Protein AF-A0A1Y1Q695-F1 (afdb_monomer)

Nearest PDB structures (foldseek):
  3ze2-assembly2_D  TM=5.472E-01  e=9.904E-05  Homo sapiens
  1tye-assembly2_D  TM=5.166E-01  e=9.904E-05  Homo sapiens
  4bzi-assembly1_E  TM=2.383E-01  e=1.106E-01  Saccharomyces cerevisiae
  8cvy-assembly1_B  TM=3.061E-01  e=4.687E+00  Homo sapiens
  8cvz-assembly1_A  TM=2.269E-01  e=9.307E+00  Homo sapiens

Solvent-accessible surface area (backbone atoms only — not comparable to full-atom values): 43439 Å² total; per-residue (Å²): 133,89,84,82,91,77,86,86,79,83,79,82,80,77,80,77,78,80,77,76,52,42,35,68,56,45,23,14,31,55,61,53,87,72,57,44,37,94,90,38,79,43,35,44,60,60,85,64,55,30,30,30,62,28,55,62,41,58,30,14,80,44,84,81,58,91,60,61,80,48,64,41,56,48,59,45,65,30,32,59,47,32,54,60,97,62,22,33,33,28,22,50,81,92,54,92,60,74,75,27,18,34,53,23,54,47,27,29,60,52,42,48,43,39,68,50,74,82,35,63,30,28,29,33,40,38,56,67,89,88,60,60,61,84,67,66,57,60,24,8,32,24,73,81,44,85,52,45,51,98,90,47,74,55,41,69,54,65,41,66,43,74,28,28,32,36,32,40,23,79,90,67,42,22,36,30,32,20,79,51,69,66,55,65,58,97,59,93,66,59,70,54,28,23,37,53,54,86,43,39,44,71,37,74,53,51,39,25,38,44,53,42,64,89,48,98,85,48,44,85,69,55,66,49,61,27,15,79,39,72,67,40,52,77,65,67,49,96,52,50,41,33,58,34,18,53,65,59,34,61,45,84,69,69,39,38,39,61,49,78,56,92,69,23,39,32,28,40,41,49,45,75,54,26,75,92,43,72,78,63,64,47,67,69,52,42,52,38,57,22,27,38,36,44,34,38,41,33,44,36,36,56,92,30,47,65,43,60,53,23,52,53,49,17,55,49,44,41,62,60,53,43,51,69,36,80,52,22,63,74,34,26,46,40,42,27,37,39,27,21,29,37,59,72,44,21,74,76,68,30,70,92,50,11,54,84,10,38,36,60,69,40,57,43,66,79,88,68,79,72,84,43,71,67,50,26,58,54,27,46,55,53,37,57,64,54,57,73,70,67,67,54,46,79,66,98,80,68,76,49,47,27,34,47,58,60,35,59,54,56,46,53,75,38,56,52,45,59,44,70,32,38,36,41,37,40,38,38,36,54,43,9,39,80,61,88,66,78,58,65,71,52,43,54,46,49,54,70,61,32,78,37,63,48,66,33,36,36,33,45,74,86,65,59,91,80,48,95,59,48,62,55,44,52,49,20,34,53,36,26,58,55,43,47,50,52,50,45,62,63,63,46,70,67,54,57,97,91,43,73,50,68,64,76,80,34,49,46,79,44,51,47,88,52,39,22,61,53,51,36,54,53,51,51,53,69,37,49,28,51,60,50,50,53,48,47,47,46,43,73,34,14,43,19,50,55,60,54,49,54,52,47,56,72,75,58,78,51,51,70,69,55,53,53,43,48,50,53,54,42,32,72,73,48,49,66,37,26,81,36,52,44,72,55,51,33,48,61,32,32,30,70,70,42,83,86,52,41,38,54,25,34,59,40,47,51,73,59,53,53,50,49,40,53,50,33,48,60,53,41,65,43,79,69,75,55,63,67,59,29,37,52,55,43,53,53,52,53,53,56,46,53,41,66,72,70,40,82,72,80,74,88,77,52,95,82,49,58,60,53,63,53,54,48,48,65,68,30,50,82,61,48,82,47,29,98,82,22,76,70,70,75,49,46,64,58,48,52,72,70,48,43,60,63,45,49,52,53,49,41,51,38,44,40,46,36,32,53,50,49,52,42,45,71,75,39,30,37,45,60,85,64,68,42,79,38,80,71,88,72,88,55,86,83,54,47,78,70,46,72,67,51,49,43,66,47,66,60,68,41,60,69,66,93,84,70,82,95,66,83,59,43,76,48,60,46,47,98,50,81,65,17,26,41,59,33,78,51,97,95,40,43,39,28,61,39,51,36,86,61,38,76

Radius of gyration: 32.79 Å; Cα contacts (8 Å, |Δi|>4): 1480; chains: 1; bounding box: 77×99×118 Å

Secondary structure (DSSP, 8-state):
---------------------PPBTTTBSTT----EETTEEEEE---S-EEE-STTEEEBSSSS-SS-SEEE-TT-EEEEEEE-SSEEEEE-TT-SS--EEEEGGGEE--SS--EETTEE-EEEEPPPTT--TT--PBPBSBTTBS---TTSPPPBPPTT--EEEEEEETTTTEEEEES-S--SS--S--EEEEEEGGGEEE--S-EEEEE----TT-TTT-EEEEBSSHHHHHTT-S-EEEE-SGGGGG-SS-EEEEEEETTEEEEEE-STTBTT----SHHHHHHTTSEEEEEEEEE-BGGGHHHHHHHHHHHHHIIIIIHHSGGGTT-EEEEEEEEE--TTHHHHH-TTT-BTTEEEEEPPPSS--S--HHHHHHHHHHHHHHHTT---B--TT--S-B-HHHHHHHHHHHH-SSTTSEEEEEEEES--BSSSS--HHHHHHHHHH-SSEEEEEEEPPP-GGG-S-HHHHHHHHHHHHHHHHHHHHHHS-SEETTEE--GGGSEEE--TTTHHHHHHHHHHHHH-HHHHHHHHHHHHTT--HHHHHHHHHHHT-S-HHHHHHHHHHHHHHHGGGGTS------EEEEEE--TTTEEEEEEEEHHHHHHHHHHHHHHHGGGSS-HHHHHHHHHHHHHHHHHHHH-SSP----TT-TTHHHHHHHHTTTTSS--TT-TTTTS-HHHHHH--HHHHHHHHHHHHHHHHHHHHHHH-TTBPP-EEEE---S--TT--HHHHT--EEEEPSS---TTS--------BSSSSTT--SEEEETTEEEEEEEGGG--

Sequence (792 aa):
MLNLLKIGSSLLFVVFSTIAYAEPGAGSCADFKLPTLATDKTVIDRTEPVRILRQGVPLYPDATSTTSVKSLDFDTVLLLTKKSDLRFEVKEMGAKIALGWIDKHELLCSFRPLFEKGLARKAFIKIPIGAESNFNIKTSHSPDRDECSPRRPCDELSRFTTYFIFAEDRETHRYLLSQGYNLTTGTKLPLVGWIKGENMIPWNTNLGIRPKNDSKEEADTEIITGYHTLKDAKLNAEGIKLLSGNIWYSYELHVPLLDRVENYYHVAAPGIGMEGFKRSDTTQTFNEMRQVDVFFLLDGTASMDPYVTAAKEASKGIAEELQRQREFQQTTFRFGFLVYRDTFADNLLGKKICNDGICERQPLDRTTCQSDTSITDNSFAKFEKAIKKVTATAEKNDDYPEQLFAGLEAVIPEMSACPNNNKLVFVIGDHGDAGETISQSVIDRFKRTFPKLAIFFIQTPSNVLNIRNSESYREAYNKFQTQANAVIDGILPKEYNGVPIPRNKYFWSLTADNLPQSVVDIVKSYSNAAVSTELEQTLANGEAVKEAIKKYMADGDMPVLYWQWVEKTACEKLGEQCNKPLNHRVMDFYIPEDPKKIQEEMMMIEQHIDRWIKLLAKISQTRGGSATKKRENFVELLIEEIQNVLGDPPISLTVDDKTALQTILEQHKSVLPMREQSPLLQYSLADIWTMEGCELDRLLEWVTAIRNVLEKVVGSPELKVSFELKDYTDECPGMTDKGKRIKKMVSYPEGRDKGEKSGPSQVESLGKDSNYRYGHVFRNVTLYWLPVEFLP

pLDDT: mean 80.86, std 14.57, range [27.67, 97.88]

Foldseek 3Di:
DDDDDDDDDDDPPPPPPPDFFWDPPLQFQLPDDFDADPVDNFFGPDDFKKWFQAAFFFFAAAPPDPDGPGTDGGGQIWDFTGDDNFWTFIDHVPDPDTPGIGGRRRIGPDQAFGADLLFFKKKFFFDDDPDDLQDWFWAHRHLVDPHHDPVDHTATDQGPQIWTFNTAGPVSQKTWTWSDRGRRDPDPTTTNHIDHPVRIQIQNFLKAKAWDAPDPPCQFPDWFFWFQDPVCVVVVHHGWTFTGHLVQLLDLDHWGFRDDDDQWTWTKDKCPRTPPDDQQVLVVLLLLLLEEEEEEEEAQAPVCQLVLVLVLLLLVCQLPVQCVDPQNVQHAYAYWYWYFWAPVVCVVVHVVQDDRRTGQIDFTDQPDPHGDNVNSVVRSVSHNVRSVPRHHDYDPPDLQAIVQLVSLLVNLVSHLHNLSHQYEYEYEEQFHHPDQERDLVSLVSCCVSHVRYAAAYEHEDDPLVVDDDSVSNVVRRVSSVVHQLRSNPSHDDQADPPHGQDSVLRYYYDYSVCSSVSSSVLCVQSNRVQLSVVLSVSLSSFAALVVSLVVVVVVVSHGRSSSVSSLVSCCVRVPPSNPGGGSIGIGITITRNDPVTMFMWGKDFPVVLVLLLVLLVQLLVLPDDDLQSNLVSNVVSVQVSLCVQSDPDRDPDDLPCQCSVVVSCVSNVSPALAAPLHLSNVDTNVCSNVAASVLSVLNSQLSVVLSVLSCCCVVPFQFDWDWDWAFDPDDDPPHDPSSRPRTHTGTDQADDDDDDDDDPRDGHTSDDDPSSGQWDQHPNIIMGIGRSVSGD

Structure (mmCIF, N/CA/C/O backbone):
data_AF-A0A1Y1Q695-F1
#
_entry.id   AF-A0A1Y1Q695-F1
#
loop_
_atom_site.group_PDB
_atom_site.id
_atom_site.type_symbol
_atom_site.label_atom_id
_atom_site.label_alt_id
_atom_site.label_comp_id
_atom_site.label_asym_id
_atom_site.label_entity_id
_atom_site.label_seq_id
_atom_site.pdbx_PDB_ins_code
_atom_site.Cartn_x
_atom_site.Cartn_y
_atom_site.Cartn_z
_atom_site.occupancy
_atom_site.B_iso_or_equiv
_atom_site.auth_seq_id
_atom_site.auth_comp_id
_atom_site.auth_asym_id
_atom_site.auth_atom_id
_atom_site.pdbx_PDB_model_num
ATOM 1 N N . MET A 1 1 ? 5.268 -55.753 67.662 1.00 34.16 1 MET A N 1
ATOM 2 C CA . MET A 1 1 ? 4.769 -56.958 66.969 1.00 34.16 1 MET A CA 1
ATOM 3 C C . MET A 1 1 ? 3.361 -56.660 66.484 1.00 34.16 1 MET A C 1
ATOM 5 O O . MET A 1 1 ? 2.565 -56.252 67.313 1.00 34.16 1 MET A O 1
ATOM 9 N N . LEU A 1 2 ? 3.167 -56.759 65.160 1.00 34.56 2 LEU A N 1
ATOM 10 C CA . LEU A 1 2 ? 1.980 -57.155 64.372 1.00 34.56 2 LEU A CA 1
ATOM 11 C C . LEU A 1 2 ? 0.584 -57.057 65.040 1.00 34.56 2 LEU A C 1
ATOM 13 O O . LEU A 1 2 ? 0.412 -57.522 66.154 1.00 34.56 2 LEU A O 1
ATOM 17 N N . ASN A 1 3 ? -0.509 -56.621 64.409 1.00 33.59 3 ASN A N 1
ATOM 18 C CA . ASN A 1 3 ? -0.849 -56.353 63.006 1.00 33.59 3 ASN A CA 1
ATOM 19 C C . ASN A 1 3 ? -2.157 -55.531 62.995 1.00 33.59 3 ASN A C 1
ATOM 21 O O . ASN A 1 3 ? -3.064 -55.829 63.769 1.00 33.59 3 ASN A O 1
ATOM 25 N N . LEU A 1 4 ? -2.283 -54.556 62.091 1.00 34.84 4 LEU A N 1
ATOM 26 C CA . LEU A 1 4 ? -3.503 -53.769 61.866 1.00 34.84 4 LEU A CA 1
ATOM 27 C C . LEU A 1 4 ? -4.003 -54.018 60.436 1.00 34.84 4 LEU A C 1
ATOM 29 O O . LEU A 1 4 ? -3.275 -53.802 59.467 1.00 34.84 4 LEU A O 1
ATOM 33 N N . LEU A 1 5 ? -5.241 -54.504 60.330 1.00 36.12 5 LEU A N 1
ATOM 34 C CA . LEU A 1 5 ? -5.968 -54.770 59.088 1.00 36.12 5 LEU A CA 1
ATOM 35 C C . LEU A 1 5 ? -6.280 -53.443 58.365 1.00 36.12 5 LEU A C 1
ATOM 37 O O . LEU A 1 5 ? -6.948 -52.578 58.928 1.00 36.12 5 LEU A O 1
ATOM 41 N N . LYS A 1 6 ? -5.839 -53.294 57.109 1.00 35.16 6 LYS A N 1
ATOM 42 C CA . LYS A 1 6 ? -6.296 -52.251 56.174 1.00 35.16 6 LYS A CA 1
ATOM 43 C C . LYS A 1 6 ? -7.161 -52.902 55.097 1.00 35.16 6 LYS A C 1
ATOM 45 O O . LYS A 1 6 ? -6.674 -53.736 54.340 1.00 35.16 6 LYS A O 1
ATOM 50 N N . ILE A 1 7 ? -8.422 -52.490 55.022 1.00 38.31 7 ILE A N 1
ATOM 51 C CA . ILE A 1 7 ? -9.314 -52.755 53.890 1.00 38.31 7 ILE A CA 1
ATOM 52 C C . ILE A 1 7 ? -9.105 -51.613 52.892 1.00 38.31 7 ILE A C 1
ATOM 54 O O . ILE A 1 7 ? -9.282 -50.443 53.231 1.00 38.31 7 ILE A O 1
ATOM 58 N N . GLY A 1 8 ? -8.647 -51.958 51.689 1.00 31.81 8 GLY A N 1
ATOM 59 C CA . GLY A 1 8 ? -8.397 -51.020 50.601 1.00 31.81 8 GLY A CA 1
ATOM 60 C C . GLY A 1 8 ? -9.681 -50.665 49.858 1.00 31.81 8 GLY A C 1
ATOM 61 O O . GLY A 1 8 ? -10.365 -51.546 49.345 1.00 31.81 8 GLY A O 1
ATOM 62 N N . SER A 1 9 ? -9.965 -49.368 49.769 1.00 34.81 9 SER A N 1
ATOM 63 C CA . SER A 1 9 ? -10.886 -48.797 48.789 1.00 34.81 9 SER A CA 1
ATOM 64 C C . SER A 1 9 ? -10.031 -48.218 47.660 1.00 34.81 9 SER A C 1
ATOM 66 O O . SER A 1 9 ? -9.270 -47.277 47.883 1.00 34.81 9 SER A O 1
ATOM 68 N N . SER A 1 10 ? -10.076 -48.839 46.480 1.00 32.56 10 SER A N 1
ATOM 69 C CA . SER A 1 10 ? -9.397 -48.334 45.283 1.00 32.56 10 SER A CA 1
ATOM 70 C C . SER A 1 10 ? -10.263 -47.251 44.648 1.00 32.56 10 SER A C 1
ATOM 72 O O . SER A 1 10 ? -11.307 -47.545 44.071 1.00 32.56 10 SER A O 1
ATOM 74 N N . LEU A 1 11 ? -9.825 -45.999 44.774 1.00 34.66 11 LEU A N 1
ATOM 75 C CA . LEU A 1 11 ? -10.371 -44.865 44.040 1.00 34.66 11 LEU A CA 1
ATOM 76 C C . LEU A 1 11 ? -9.857 -44.943 42.594 1.00 34.66 11 LEU A C 1
ATOM 78 O O . LEU A 1 11 ? -8.667 -44.766 42.336 1.00 34.66 11 LEU A O 1
ATOM 82 N N . LEU A 1 12 ? -10.755 -45.236 41.657 1.00 31.44 12 LEU A N 1
ATOM 83 C CA . LEU A 1 12 ? -10.501 -45.165 40.223 1.00 31.44 12 LEU A CA 1
ATOM 84 C C . LEU A 1 12 ? -10.448 -43.675 39.827 1.00 31.44 12 LEU A C 1
ATOM 86 O O . LEU A 1 12 ? -11.483 -43.047 39.617 1.00 31.44 12 LEU A O 1
ATOM 90 N N . PHE A 1 13 ? -9.253 -43.084 39.778 1.00 31.14 13 PHE A N 1
ATOM 91 C CA . PHE A 1 13 ? -9.046 -41.764 39.177 1.00 31.14 13 PHE A CA 1
ATOM 92 C C . PHE A 1 13 ? -9.184 -41.899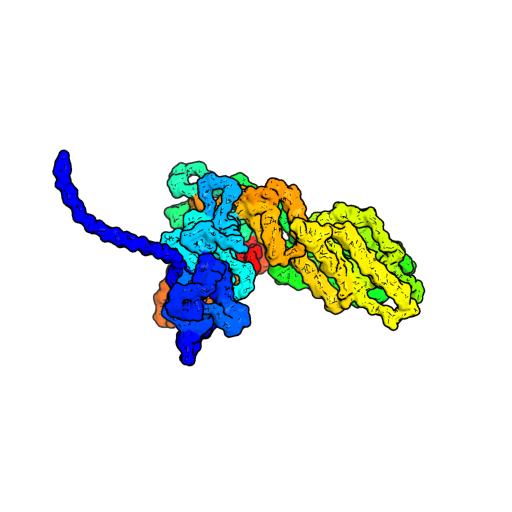 37.655 1.00 31.14 13 PHE A C 1
ATOM 94 O O . PHE A 1 13 ? -8.238 -42.260 36.957 1.00 31.14 13 PHE A O 1
ATOM 101 N N . VAL A 1 14 ? -10.384 -41.637 37.136 1.00 28.81 14 VAL A N 1
ATOM 102 C CA . VAL A 1 14 ? -10.583 -41.364 35.710 1.00 28.81 14 VAL A CA 1
ATOM 103 C C . VAL A 1 14 ? -9.997 -39.980 35.448 1.00 28.81 14 VAL A C 1
ATOM 105 O O . VAL A 1 14 ? -10.597 -38.964 35.792 1.00 28.81 14 VAL A O 1
ATOM 108 N N . VAL A 1 15 ? -8.789 -39.942 34.887 1.00 27.70 15 VAL A N 1
ATOM 109 C CA . VAL A 1 15 ? -8.213 -38.725 34.311 1.00 27.70 15 VAL A CA 1
ATOM 110 C C . VAL A 1 15 ? -9.020 -38.426 33.050 1.00 27.70 15 VAL A C 1
ATOM 112 O O . VAL A 1 15 ? -8.756 -38.987 31.990 1.00 27.70 15 VAL A O 1
ATOM 115 N N . PHE A 1 16 ? -10.053 -37.593 33.172 1.00 27.67 16 PHE A N 1
ATOM 116 C CA . PHE A 1 16 ? -10.630 -36.929 32.012 1.00 27.67 16 PHE A CA 1
ATOM 117 C C . PHE A 1 16 ? -9.570 -35.957 31.497 1.00 27.67 16 PHE A C 1
ATOM 119 O O . PHE A 1 16 ? -9.345 -34.904 32.088 1.00 27.67 16 PHE A O 1
ATOM 126 N N . SER A 1 17 ? -8.878 -36.332 30.426 1.00 29.44 17 SER A N 1
ATOM 127 C CA . SER A 1 17 ? -8.164 -35.380 29.586 1.00 29.44 17 SER A CA 1
ATOM 128 C C . SER A 1 17 ? -9.211 -34.423 29.020 1.00 29.44 17 SER A C 1
ATOM 130 O O . SER A 1 17 ? -9.945 -34.770 28.096 1.00 29.44 17 SER A O 1
ATOM 132 N N . THR A 1 18 ? -9.333 -33.243 29.622 1.00 34.78 18 THR A N 1
ATOM 133 C CA . THR A 1 18 ? -10.084 -32.125 29.054 1.00 34.78 18 THR A CA 1
ATOM 134 C C . THR A 1 18 ? -9.369 -31.730 27.768 1.00 34.78 18 THR A C 1
ATOM 136 O O . THR A 1 18 ? -8.258 -31.204 27.794 1.00 34.78 18 THR A O 1
ATOM 139 N N . ILE A 1 19 ? -9.945 -32.120 26.634 1.00 47.88 19 ILE A N 1
ATOM 140 C CA . ILE A 1 19 ? -9.468 -31.695 25.322 1.00 47.88 19 ILE A CA 1
ATOM 141 C C . ILE A 1 19 ? -9.888 -30.231 25.193 1.00 47.88 19 ILE A C 1
ATOM 143 O O . ILE A 1 19 ? -11.081 -29.948 25.251 1.00 47.88 19 ILE A O 1
ATOM 147 N N . ALA A 1 20 ? -8.918 -29.325 25.072 1.00 47.84 20 ALA A N 1
ATOM 148 C CA . ALA A 1 20 ? -9.187 -27.907 24.872 1.00 47.84 20 ALA A CA 1
ATOM 149 C C . ALA A 1 20 ? -9.757 -27.684 23.459 1.00 47.84 20 ALA A C 1
ATOM 151 O O . ALA A 1 20 ? -9.245 -28.245 22.482 1.00 47.84 20 ALA A O 1
ATOM 152 N N . TYR A 1 21 ? -10.821 -26.888 23.355 1.00 54.56 21 TYR A N 1
ATOM 153 C CA . TYR A 1 21 ? -11.501 -26.567 22.102 1.00 54.56 21 TYR A CA 1
ATOM 154 C C . TYR A 1 21 ? -11.744 -25.062 21.992 1.00 54.56 21 TYR A C 1
ATOM 156 O O . TYR A 1 21 ? -12.080 -24.392 22.971 1.00 54.56 21 TYR A O 1
ATOM 164 N N . ALA A 1 22 ? -11.719 -24.554 20.757 1.00 50.41 22 ALA A N 1
ATOM 165 C CA . ALA A 1 22 ? -12.261 -23.233 20.465 1.00 50.41 22 ALA A CA 1
ATOM 166 C C . ALA A 1 22 ? -13.726 -23.145 20.923 1.00 50.41 22 ALA A C 1
ATOM 168 O O . ALA A 1 22 ? -14.516 -24.069 20.677 1.00 50.41 22 ALA A O 1
ATOM 169 N N . GLU A 1 23 ? -14.091 -22.034 21.563 1.00 54.06 23 GLU A N 1
ATOM 170 C CA . GLU A 1 23 ? -15.421 -21.870 22.145 1.00 54.06 23 GLU A CA 1
ATOM 171 C C . GLU A 1 23 ? -16.519 -22.006 21.065 1.00 54.06 23 GLU A C 1
ATOM 173 O O . GLU A 1 23 ? -16.416 -21.424 19.974 1.00 54.06 23 GLU A O 1
ATOM 178 N N . PRO A 1 24 ? -17.589 -22.771 21.344 1.00 46.00 24 PRO A N 1
ATOM 179 C CA . PRO A 1 24 ? -18.740 -22.869 20.458 1.00 46.00 24 PRO A CA 1
ATOM 180 C C . PRO A 1 24 ? -19.342 -21.493 20.133 1.00 46.00 24 PRO A C 1
ATOM 182 O O . PRO A 1 24 ? -19.587 -20.676 21.013 1.00 46.00 24 PRO A O 1
ATOM 185 N N . GLY A 1 25 ? -19.521 -21.196 18.842 1.00 54.25 25 GLY A N 1
ATOM 186 C CA . GLY A 1 25 ? -20.087 -19.922 18.375 1.00 54.25 25 GLY A CA 1
ATOM 187 C C . GLY A 1 25 ? -19.091 -18.756 18.302 1.00 54.25 25 GLY A C 1
ATOM 188 O O . GLY A 1 25 ? -19.278 -17.863 17.474 1.00 54.25 25 GLY A O 1
ATOM 189 N N . ALA A 1 26 ? -17.986 -18.791 19.051 1.00 62.06 26 ALA A N 1
ATOM 190 C CA . ALA A 1 26 ? -16.891 -17.823 18.949 1.00 62.06 26 ALA A CA 1
ATOM 191 C C . ALA A 1 26 ? -15.853 -18.272 17.900 1.00 62.06 26 ALA A C 1
ATOM 193 O O . ALA A 1 26 ? -14.716 -18.632 18.203 1.00 62.06 26 ALA A O 1
ATOM 194 N N . GLY A 1 27 ? -16.265 -18.280 16.629 1.00 65.56 27 GLY A N 1
ATOM 195 C CA . GLY A 1 27 ? -15.415 -18.632 15.482 1.00 65.56 27 GLY A CA 1
ATOM 196 C C . GLY A 1 27 ? -15.463 -20.114 15.097 1.00 65.56 27 GLY A C 1
ATOM 197 O O . GLY A 1 27 ? -15.421 -20.440 13.904 1.00 65.56 27 GLY A O 1
ATOM 198 N N . SER A 1 28 ? -15.641 -21.000 16.081 1.00 84.19 28 SER A N 1
ATOM 199 C CA . SER A 1 28 ? -15.844 -22.438 15.879 1.00 84.19 28 SER A CA 1
ATOM 200 C C . SER A 1 28 ? -17.168 -22.761 15.178 1.00 84.19 28 SER A C 1
ATOM 202 O O . SER A 1 28 ? -18.184 -22.079 15.328 1.00 84.19 28 SER A O 1
ATOM 204 N N . CYS A 1 29 ? -17.163 -23.857 14.432 1.00 87.50 29 CYS A N 1
ATOM 205 C CA . CYS A 1 29 ? -18.300 -24.420 13.723 1.00 87.50 29 CYS A CA 1
ATOM 206 C C . CYS A 1 29 ? -19.349 -25.102 14.633 1.00 87.50 29 CYS A C 1
ATOM 208 O O . CYS A 1 29 ? -20.423 -25.448 14.139 1.00 87.50 29 CYS A O 1
ATOM 210 N N . ALA A 1 30 ? -19.073 -25.307 15.928 1.00 83.50 30 ALA A N 1
ATOM 211 C CA . ALA A 1 30 ? -19.938 -26.066 16.846 1.00 83.50 30 ALA A CA 1
ATOM 212 C C . ALA A 1 30 ? -21.380 -25.534 16.956 1.00 83.50 30 ALA A C 1
ATOM 214 O O . ALA A 1 30 ? -22.320 -26.302 16.750 1.00 83.50 30 ALA A O 1
ATOM 215 N N . ASP A 1 31 ? -21.544 -24.223 17.152 1.00 78.06 31 ASP A N 1
ATOM 216 C CA . ASP A 1 31 ? -22.859 -23.563 17.263 1.00 78.06 31 ASP A CA 1
ATOM 217 C C . ASP A 1 31 ? -23.218 -22.729 16.025 1.00 78.06 31 ASP A C 1
ATOM 219 O O . ASP A 1 31 ? -24.168 -21.939 16.019 1.00 78.06 31 ASP A O 1
ATOM 223 N N . PHE A 1 32 ? -22.455 -22.888 14.942 1.00 79.06 32 PHE A N 1
ATOM 224 C CA . PHE A 1 32 ? -22.644 -22.083 13.746 1.00 79.06 32 PHE A CA 1
ATOM 225 C C . PHE A 1 32 ? -23.888 -22.541 12.972 1.00 79.06 32 PHE A C 1
ATOM 227 O O . PHE A 1 32 ? -23.985 -23.681 12.504 1.00 79.06 32 PHE A O 1
ATOM 234 N N . LYS A 1 33 ? -24.856 -21.635 12.790 1.00 80.75 33 LYS A N 1
ATOM 235 C CA . LYS A 1 33 ? -26.065 -21.905 11.998 1.00 80.75 33 LYS A CA 1
ATOM 236 C C . LYS A 1 33 ? -25.739 -21.829 10.509 1.00 80.75 33 LYS A C 1
ATOM 238 O O . LYS A 1 33 ? -25.628 -20.747 9.944 1.00 80.75 33 LYS A O 1
ATOM 243 N N . LEU A 1 34 ? -25.599 -22.990 9.874 1.00 83.56 34 LEU A N 1
ATOM 244 C CA . LEU A 1 34 ? -25.350 -23.084 8.435 1.00 83.56 34 LEU A CA 1
ATOM 245 C C . LEU A 1 34 ? -26.659 -23.154 7.634 1.00 83.56 34 LEU A C 1
ATOM 247 O O . LEU A 1 34 ? -27.553 -23.916 8.029 1.00 83.56 34 LEU A O 1
ATOM 251 N N . PRO A 1 35 ? -26.756 -22.425 6.503 1.00 85.62 35 PRO A N 1
ATOM 252 C CA . PRO A 1 35 ? -27.844 -22.604 5.553 1.00 85.62 35 PRO A CA 1
ATOM 253 C C . PRO A 1 35 ? -27.812 -24.025 4.981 1.00 85.62 35 PRO A C 1
ATOM 255 O O . PRO A 1 35 ? -26.753 -24.627 4.787 1.00 85.62 35 PRO A O 1
ATOM 258 N N . THR A 1 36 ? -28.993 -24.582 4.749 1.00 89.75 36 THR A N 1
ATOM 259 C CA . THR A 1 36 ? -29.177 -25.937 4.221 1.00 89.75 36 THR A CA 1
ATOM 260 C C . THR A 1 36 ? -30.171 -25.909 3.084 1.00 89.75 36 THR A C 1
ATOM 262 O O . THR A 1 36 ? -31.073 -25.068 3.094 1.00 89.75 36 THR A O 1
ATOM 265 N N . LEU A 1 37 ? -30.069 -26.865 2.164 1.00 88.50 37 LEU A N 1
ATOM 266 C CA . LEU A 1 37 ? -31.030 -26.976 1.074 1.00 88.50 37 LEU A CA 1
ATOM 267 C C . LEU A 1 37 ? -32.449 -27.152 1.624 1.00 88.50 37 LEU A C 1
ATOM 269 O O . LEU A 1 37 ? -32.685 -27.909 2.568 1.00 88.50 37 LEU A O 1
ATOM 273 N N . ALA A 1 38 ? -33.418 -26.489 0.991 1.00 84.38 38 ALA A N 1
ATOM 274 C CA . ALA A 1 38 ? -34.827 -26.612 1.366 1.00 84.38 38 ALA A CA 1
ATOM 275 C C . ALA A 1 38 ? -35.334 -28.065 1.264 1.00 84.38 38 ALA A C 1
ATOM 277 O O . ALA A 1 38 ? -36.203 -28.477 2.031 1.00 84.38 38 ALA A O 1
ATOM 278 N N . THR A 1 39 ? -34.770 -28.839 0.333 1.00 88.00 39 THR A N 1
ATOM 279 C CA . THR A 1 39 ? -35.130 -30.237 0.061 1.00 88.00 39 THR A CA 1
ATOM 280 C C . THR A 1 39 ? -34.449 -31.240 0.987 1.00 88.00 39 THR A C 1
ATOM 282 O O . THR A 1 39 ? -34.969 -32.337 1.166 1.00 88.00 39 THR A O 1
ATOM 285 N N . ASP A 1 40 ? -33.300 -30.892 1.570 1.00 90.00 40 ASP A N 1
ATOM 286 C CA . ASP A 1 40 ? -32.546 -31.767 2.466 1.00 90.00 40 ASP A CA 1
ATOM 287 C C . ASP A 1 40 ? -31.790 -30.934 3.506 1.00 90.00 40 ASP A C 1
ATOM 289 O O . ASP A 1 40 ? -30.756 -30.324 3.228 1.00 90.00 40 ASP A O 1
ATOM 293 N N . LYS A 1 41 ? -32.296 -30.956 4.743 1.00 88.19 41 LYS A N 1
ATOM 294 C CA . LYS A 1 41 ? -31.705 -30.230 5.874 1.00 88.19 41 LYS A CA 1
ATOM 295 C C . LYS A 1 41 ? -30.345 -30.781 6.306 1.00 88.19 41 LYS A C 1
ATOM 297 O O . LYS A 1 41 ? -29.719 -30.176 7.172 1.00 88.19 41 LYS A O 1
ATOM 302 N N . THR A 1 42 ? -29.893 -31.913 5.774 1.00 89.25 42 THR A N 1
ATOM 303 C CA . THR A 1 42 ? -28.551 -32.449 6.034 1.00 89.25 42 THR A CA 1
ATOM 304 C C . THR A 1 42 ? -27.516 -31.887 5.069 1.00 89.25 42 THR A C 1
ATOM 306 O O . THR A 1 42 ? -26.342 -31.828 5.426 1.00 89.25 42 THR A O 1
ATOM 309 N N . VAL A 1 43 ? -27.932 -31.423 3.888 1.00 92.19 43 VAL A N 1
ATOM 310 C CA . VAL A 1 43 ? -27.038 -30.860 2.873 1.00 92.19 43 VAL A CA 1
ATOM 311 C C . VAL A 1 43 ? -26.867 -29.370 3.116 1.00 92.19 43 VAL A C 1
ATOM 313 O O . VAL A 1 43 ? -27.837 -28.622 3.245 1.00 92.19 43 VAL A O 1
ATOM 316 N N . ILE A 1 44 ? -25.612 -28.944 3.192 1.00 91.56 44 ILE A N 1
ATOM 317 C CA . ILE A 1 44 ? -25.246 -27.557 3.460 1.00 91.56 44 ILE A CA 1
ATOM 318 C C . ILE A 1 44 ? -25.279 -26.778 2.142 1.00 91.56 44 ILE A C 1
ATOM 320 O O . ILE A 1 44 ? -24.625 -27.163 1.176 1.00 91.56 44 ILE A O 1
ATOM 324 N N . ASP A 1 45 ? -26.041 -25.685 2.116 1.00 88.62 45 ASP A N 1
ATOM 325 C CA . ASP A 1 45 ? -26.176 -24.791 0.960 1.00 88.62 45 ASP A CA 1
ATOM 326 C C . ASP A 1 45 ? -25.251 -23.586 1.133 1.00 88.62 45 ASP A C 1
ATOM 328 O O . ASP A 1 45 ? -25.673 -22.466 1.422 1.00 88.62 45 ASP A O 1
ATOM 332 N N . ARG A 1 46 ? -23.948 -23.871 1.114 1.00 84.81 46 ARG A N 1
ATOM 333 C CA . ARG A 1 46 ? -22.898 -22.898 1.404 1.00 84.81 46 ARG A CA 1
ATOM 334 C C . ARG A 1 46 ? -21.652 -23.203 0.582 1.00 84.81 46 ARG A C 1
ATOM 336 O O . ARG A 1 46 ? -21.227 -24.355 0.521 1.00 84.81 46 ARG A O 1
ATOM 343 N N . THR A 1 47 ? -21.042 -22.175 -0.004 1.00 83.31 47 THR A N 1
ATOM 344 C CA . THR A 1 47 ? -19.817 -22.318 -0.810 1.00 83.31 47 THR A CA 1
ATOM 345 C C . THR A 1 47 ? -18.578 -21.710 -0.165 1.00 83.31 47 THR A C 1
ATOM 347 O O . THR A 1 47 ? -17.484 -21.893 -0.696 1.00 83.31 47 THR A O 1
ATOM 350 N N . GLU A 1 48 ? -18.706 -20.975 0.944 1.00 85.44 48 GLU A N 1
ATOM 351 C CA . GLU A 1 48 ? -17.534 -20.419 1.617 1.00 85.44 48 GLU A CA 1
ATOM 352 C C . GLU A 1 48 ? -16.689 -21.519 2.280 1.00 85.44 48 GLU A C 1
ATOM 354 O O . GLU A 1 48 ? -17.237 -22.467 2.857 1.00 85.44 48 GLU A O 1
ATOM 359 N N . PRO A 1 49 ? -15.353 -21.381 2.239 1.00 89.25 49 PRO A N 1
ATOM 360 C CA . PRO A 1 49 ? -14.457 -22.335 2.866 1.00 89.25 49 PRO A CA 1
ATOM 361 C C . PRO A 1 49 ? -14.484 -22.260 4.396 1.00 89.25 49 PRO A C 1
ATOM 363 O O . PRO A 1 49 ? -14.749 -21.214 4.992 1.00 89.25 49 PRO A O 1
ATOM 366 N N . VAL A 1 50 ? -14.125 -23.380 5.018 1.00 91.75 50 VAL A N 1
ATOM 367 C CA . VAL A 1 50 ? -13.792 -23.513 6.442 1.00 91.75 50 VAL A CA 1
ATOM 368 C C . VAL A 1 50 ? -12.326 -23.904 6.600 1.00 91.75 50 VAL A C 1
ATOM 370 O O . VAL A 1 50 ? -11.700 -24.387 5.652 1.00 91.75 50 VAL A O 1
ATOM 373 N N . ARG A 1 51 ? -11.769 -23.708 7.797 1.00 92.75 51 ARG A N 1
ATOM 374 C CA . ARG A 1 51 ? -10.358 -24.013 8.090 1.00 92.75 51 ARG A CA 1
ATOM 375 C C . ARG A 1 51 ? -10.213 -24.913 9.305 1.00 92.75 51 ARG A C 1
ATOM 377 O O . ARG A 1 51 ? -11.010 -24.826 10.232 1.00 92.75 51 ARG A O 1
ATOM 384 N N . ILE A 1 52 ? -9.188 -25.755 9.309 1.00 93.69 52 ILE A N 1
ATOM 385 C CA . ILE A 1 52 ? -8.850 -26.601 10.459 1.00 93.69 52 ILE A CA 1
ATOM 386 C C . ILE A 1 52 ? -8.220 -25.756 11.578 1.00 93.69 52 ILE A C 1
ATOM 388 O O . ILE A 1 52 ? -7.235 -25.055 11.345 1.00 93.69 52 ILE A O 1
ATOM 392 N N . LEU A 1 53 ? -8.775 -25.845 12.792 1.00 92.44 53 LEU A N 1
ATOM 393 C CA . LEU A 1 53 ? -8.388 -25.022 13.945 1.00 92.44 53 LEU A CA 1
ATOM 394 C C . LEU A 1 53 ? -7.130 -25.499 14.670 1.00 92.44 53 LEU A C 1
ATOM 396 O O . LEU A 1 53 ? -6.466 -24.676 15.296 1.00 92.44 53 LEU A O 1
ATOM 400 N N . ARG A 1 54 ? -6.786 -26.790 14.605 1.00 91.44 54 ARG A N 1
ATOM 401 C CA . ARG A 1 54 ? -5.607 -27.333 15.296 1.00 91.44 54 ARG A CA 1
ATOM 402 C C . ARG A 1 54 ? -4.814 -28.338 14.469 1.00 91.44 54 ARG A C 1
ATOM 404 O O . ARG A 1 54 ? -5.293 -28.872 13.475 1.00 91.44 54 ARG A O 1
ATOM 411 N N . GLN A 1 55 ? -3.592 -28.630 14.890 1.00 92.00 55 GLN A N 1
ATOM 412 C CA . GLN A 1 55 ? -2.757 -29.631 14.242 1.00 92.00 55 GLN A CA 1
ATOM 413 C C . GLN A 1 55 ? -3.257 -31.050 14.549 1.00 92.00 55 GLN A C 1
ATOM 415 O O . GLN A 1 55 ? -3.586 -31.384 15.687 1.00 92.00 55 GLN A O 1
ATOM 420 N N . GLY A 1 56 ? -3.250 -31.920 13.536 1.00 91.19 56 GLY A N 1
ATOM 421 C CA . GLY A 1 56 ? -3.531 -33.344 13.713 1.00 91.19 56 GLY A CA 1
ATOM 422 C C . GLY A 1 56 ? -5.008 -33.659 13.954 1.00 91.19 56 GLY A C 1
ATOM 423 O O . GLY A 1 56 ? -5.317 -34.598 14.688 1.00 91.19 56 GLY A O 1
ATOM 424 N N . VAL A 1 57 ? -5.920 -32.890 13.355 1.00 93.75 57 VAL A N 1
ATOM 425 C CA . VAL A 1 57 ? -7.367 -33.113 13.496 1.00 93.75 57 VAL A CA 1
ATOM 426 C C . VAL A 1 57 ? -7.768 -34.445 12.861 1.00 93.75 57 VAL A C 1
ATOM 428 O O . VAL A 1 57 ? -7.419 -34.680 11.702 1.00 93.75 57 VAL A O 1
ATOM 431 N N . PRO A 1 58 ? -8.484 -35.328 13.580 1.00 95.88 58 PRO A N 1
ATOM 432 C CA . PRO A 1 58 ? -8.905 -36.614 13.043 1.00 95.88 58 PRO A CA 1
ATOM 433 C C . PRO A 1 58 ? -9.961 -36.445 11.945 1.00 95.88 58 PRO A C 1
ATOM 435 O O . PRO A 1 58 ? -10.956 -35.742 12.108 1.00 95.88 58 PRO A O 1
ATOM 438 N N . LEU A 1 59 ? -9.750 -37.147 10.835 1.00 97.00 59 LEU A N 1
ATOM 439 C CA . LEU A 1 59 ? -10.710 -37.312 9.754 1.00 97.00 59 LEU A CA 1
ATOM 440 C C . LEU A 1 59 ? -11.346 -38.696 9.870 1.00 97.00 59 LEU A C 1
ATOM 442 O O . LEU A 1 59 ? -10.642 -39.709 9.880 1.00 97.00 59 LEU A O 1
ATOM 446 N N . TYR A 1 60 ? -12.669 -38.744 9.927 1.00 97.69 60 TYR A N 1
ATOM 447 C CA . TYR A 1 60 ? -13.444 -39.971 10.069 1.00 97.69 60 TYR A CA 1
ATOM 448 C C . TYR A 1 60 ? -14.066 -40.385 8.729 1.00 97.69 60 TYR A C 1
ATOM 450 O O . TYR A 1 60 ? -14.392 -39.525 7.911 1.00 97.69 60 TYR A O 1
ATOM 458 N N . PRO A 1 61 ? -14.255 -41.689 8.476 1.00 96.12 61 PRO A N 1
ATOM 459 C CA . PRO A 1 61 ? -14.870 -42.159 7.236 1.00 96.12 61 PRO A CA 1
ATOM 460 C C . PRO A 1 61 ? -16.378 -41.859 7.180 1.00 96.12 61 PRO A C 1
ATOM 462 O O . PRO A 1 61 ? -16.923 -41.670 6.096 1.00 96.12 61 PRO A O 1
ATOM 465 N N . ASP A 1 62 ? -17.042 -41.768 8.336 1.00 95.75 62 ASP A N 1
ATOM 466 C CA . ASP A 1 62 ? -18.470 -41.473 8.466 1.00 95.75 62 ASP A CA 1
ATOM 467 C C . ASP A 1 62 ? -18.780 -40.625 9.718 1.00 95.75 62 ASP A C 1
ATOM 469 O O . ASP A 1 62 ? -17.923 -40.380 10.577 1.00 95.75 62 ASP A O 1
ATOM 473 N N . ALA A 1 63 ? -20.033 -40.172 9.820 1.00 93.94 63 ALA A N 1
ATOM 474 C CA . ALA A 1 63 ? -20.506 -39.267 10.865 1.00 93.94 63 ALA A CA 1
ATOM 475 C C . ALA A 1 63 ? -20.445 -39.843 12.292 1.00 93.94 63 ALA A C 1
ATOM 477 O O . ALA A 1 63 ? -20.453 -39.067 13.245 1.00 93.94 63 ALA A O 1
ATOM 478 N N . THR A 1 64 ? -20.397 -41.169 12.444 1.00 94.12 64 THR A N 1
ATOM 479 C CA . THR A 1 64 ? -20.513 -41.880 13.731 1.00 94.12 64 THR A CA 1
ATOM 480 C C . THR A 1 64 ? -19.264 -42.668 14.119 1.00 94.12 64 THR A C 1
ATOM 482 O O . THR A 1 64 ? -19.143 -43.094 15.266 1.00 94.12 64 THR A O 1
ATOM 485 N N . SER A 1 65 ? -18.322 -42.856 13.191 1.00 93.56 65 SER A N 1
ATOM 486 C CA . SER A 1 65 ? -17.108 -43.634 13.424 1.00 93.56 65 SER A CA 1
ATOM 487 C C . SER A 1 65 ? -16.276 -43.069 14.574 1.00 93.56 65 SER A C 1
ATOM 489 O O . SER A 1 65 ? -16.063 -41.864 14.693 1.00 93.56 65 SER A O 1
ATOM 491 N N . THR A 1 66 ? -15.734 -43.946 15.406 1.00 92.06 66 THR A N 1
ATOM 492 C CA . THR A 1 66 ? -14.798 -43.578 16.476 1.00 92.06 66 THR A CA 1
ATOM 493 C C . THR A 1 66 ? -13.337 -43.697 16.045 1.00 92.06 66 THR A C 1
ATOM 495 O O . THR A 1 66 ? -12.450 -43.248 16.764 1.00 92.06 66 THR A O 1
ATOM 498 N N . THR A 1 67 ? -13.072 -44.283 14.872 1.00 93.50 67 THR A N 1
ATOM 499 C CA . THR A 1 67 ? -11.718 -44.506 14.350 1.00 93.50 67 THR A CA 1
ATOM 500 C C . THR A 1 67 ? -11.452 -43.570 13.178 1.00 93.50 67 THR A C 1
ATOM 502 O O . THR A 1 67 ? -12.207 -43.549 12.201 1.00 93.50 67 THR A O 1
ATOM 505 N N . SER A 1 68 ? -10.376 -42.791 13.273 1.00 94.69 68 SER A N 1
ATOM 506 C CA . SER A 1 68 ? -9.947 -41.892 12.205 1.00 94.69 68 SER A CA 1
ATOM 507 C C . SER A 1 68 ? -9.191 -42.648 11.109 1.00 94.69 68 SER A C 1
ATOM 509 O O . SER A 1 68 ? -8.468 -43.608 11.372 1.00 94.69 68 SER A O 1
ATOM 511 N N . VAL A 1 69 ? -9.356 -42.213 9.859 1.00 94.81 69 VAL A N 1
ATOM 512 C CA . VAL A 1 69 ? -8.627 -42.750 8.693 1.00 94.81 69 VAL A CA 1
ATOM 513 C C . VAL A 1 69 ? -7.352 -41.969 8.395 1.00 94.81 69 VAL A C 1
ATOM 515 O O . VAL A 1 69 ? -6.427 -42.487 7.774 1.00 94.81 69 VAL A O 1
ATOM 518 N N . LYS A 1 70 ? -7.306 -40.703 8.813 1.00 94.50 70 LYS A N 1
ATOM 519 C CA . LYS A 1 70 ? -6.185 -39.789 8.596 1.00 94.50 70 LYS A CA 1
ATOM 520 C C . LYS A 1 70 ? -6.260 -38.648 9.613 1.00 94.50 70 LYS A C 1
ATOM 522 O O . LYS A 1 70 ? -7.300 -38.437 10.232 1.00 94.50 70 LYS A O 1
ATOM 527 N N . SER A 1 71 ? -5.175 -37.898 9.755 1.00 93.44 71 SER A N 1
ATOM 528 C CA . SER A 1 71 ? -5.166 -36.591 10.407 1.00 93.44 71 SER A CA 1
ATOM 529 C C . SER A 1 71 ? -4.925 -35.461 9.400 1.00 93.44 71 SER A C 1
ATOM 531 O O . SER A 1 71 ? -4.254 -35.648 8.380 1.00 93.44 71 SER A O 1
ATOM 533 N N . LEU A 1 72 ? -5.497 -34.291 9.675 1.00 93.25 72 LEU A N 1
ATOM 534 C CA . LEU A 1 72 ? -5.334 -33.081 8.874 1.00 93.25 72 LEU A CA 1
ATOM 535 C C . LEU A 1 72 ? -4.470 -32.049 9.598 1.00 93.25 72 LEU A C 1
ATOM 537 O O . LEU A 1 72 ? -4.434 -31.992 10.830 1.00 93.25 72 LEU A O 1
ATOM 541 N N . ASP A 1 73 ? -3.763 -31.252 8.802 1.00 92.00 73 ASP A N 1
ATOM 542 C CA . ASP A 1 73 ? -2.861 -30.211 9.282 1.00 92.00 73 ASP A CA 1
ATOM 543 C C . ASP A 1 73 ? -3.640 -28.922 9.602 1.00 92.00 73 ASP A C 1
ATOM 545 O O . ASP A 1 73 ? -4.694 -28.647 9.017 1.00 92.00 73 ASP A O 1
ATOM 549 N N . PHE A 1 74 ? -3.106 -28.127 10.531 1.00 91.94 74 PHE A N 1
ATOM 550 C CA . PHE A 1 74 ? -3.643 -26.807 10.874 1.00 91.94 74 PHE A CA 1
ATOM 551 C C . PHE A 1 74 ? -3.797 -25.914 9.631 1.00 91.94 74 PHE A C 1
ATOM 553 O O . PHE A 1 74 ? -2.970 -25.970 8.721 1.00 91.94 74 PHE A O 1
ATOM 560 N N . ASP A 1 75 ? -4.844 -25.081 9.607 1.00 90.56 75 ASP A N 1
ATOM 561 C CA . ASP A 1 75 ? -5.145 -24.127 8.526 1.00 90.56 75 ASP A CA 1
ATOM 562 C C . ASP A 1 75 ? -5.464 -24.769 7.158 1.00 90.56 75 ASP A C 1
ATOM 564 O O . ASP A 1 75 ? -5.574 -24.081 6.143 1.00 90.56 75 ASP A O 1
ATOM 568 N N . THR A 1 76 ? -5.673 -26.092 7.110 1.00 91.00 76 THR A N 1
ATOM 569 C CA . THR A 1 76 ? -6.163 -26.767 5.897 1.00 91.00 76 THR A CA 1
ATOM 570 C C . THR A 1 76 ? -7.532 -26.203 5.506 1.00 91.00 76 THR A C 1
ATOM 572 O O . THR A 1 76 ? -8.459 -26.196 6.320 1.00 91.00 76 THR A O 1
ATOM 575 N N . VAL A 1 77 ? -7.659 -25.753 4.254 1.00 91.44 77 VAL A N 1
ATOM 576 C CA . VAL A 1 77 ? -8.874 -25.140 3.696 1.00 91.44 77 VAL A CA 1
ATOM 577 C C . VAL A 1 77 ? -9.788 -26.209 3.099 1.00 91.44 77 VAL A C 1
ATOM 579 O O . VAL A 1 77 ? -9.365 -26.991 2.247 1.00 91.44 77 VAL A O 1
ATOM 582 N N . LEU A 1 78 ? -11.052 -26.229 3.520 1.00 93.19 78 LEU A N 1
ATOM 583 C CA . LEU A 1 78 ? -12.038 -27.246 3.147 1.00 93.19 78 LEU A CA 1
ATOM 584 C C . LEU A 1 78 ? -13.396 -26.617 2.812 1.00 93.19 78 LEU A C 1
ATOM 586 O O . LEU A 1 78 ? -13.685 -25.488 3.196 1.00 93.19 78 LEU A O 1
ATOM 590 N N . LEU A 1 79 ? -14.256 -27.377 2.139 1.00 93.31 79 LEU A N 1
ATOM 591 C CA . LEU A 1 79 ? -15.667 -27.057 1.929 1.00 93.31 79 LEU A CA 1
ATOM 592 C C . LEU A 1 79 ? -16.547 -28.021 2.711 1.00 93.31 79 LEU A C 1
ATOM 594 O O . LEU A 1 79 ? -16.293 -29.226 2.722 1.00 93.31 79 LEU A O 1
ATOM 598 N N . LEU A 1 80 ? -17.614 -27.493 3.305 1.00 94.31 80 LEU A N 1
ATOM 599 C CA . LEU A 1 80 ? -18.643 -28.305 3.941 1.00 94.31 80 LEU A CA 1
ATOM 600 C C . LEU A 1 80 ? -19.635 -28.817 2.894 1.00 94.31 80 LEU A C 1
ATOM 602 O O . LEU A 1 80 ? -19.965 -28.114 1.943 1.00 94.31 80 LEU A O 1
ATOM 606 N N . THR A 1 81 ? -20.118 -30.043 3.068 1.00 94.75 81 THR A N 1
ATOM 607 C CA . THR A 1 81 ? -21.069 -30.675 2.137 1.00 94.75 81 THR A CA 1
ATOM 608 C C . THR A 1 81 ? -22.324 -31.163 2.845 1.00 94.75 81 THR A C 1
ATOM 610 O O . THR A 1 81 ? -23.434 -30.877 2.395 1.00 94.75 81 THR A O 1
ATOM 613 N N . LYS A 1 82 ? -22.170 -31.835 3.990 1.00 94.56 82 LYS A N 1
ATOM 614 C CA . LYS A 1 82 ? -23.284 -32.301 4.823 1.00 94.56 82 LYS A CA 1
ATOM 615 C C . LYS A 1 82 ? -23.033 -32.070 6.303 1.00 94.56 82 LYS A C 1
ATOM 617 O O . LYS A 1 82 ? -21.893 -31.872 6.725 1.00 94.56 82 LYS A O 1
ATOM 622 N N . LYS A 1 83 ? -24.098 -32.149 7.100 1.00 94.00 83 LYS A N 1
ATOM 623 C CA . LYS A 1 83 ? -24.052 -32.060 8.560 1.00 94.00 83 LYS A CA 1
ATOM 624 C C . LYS A 1 83 ? -24.705 -33.226 9.280 1.00 94.00 83 LYS A C 1
ATOM 626 O O . LYS A 1 83 ? -25.730 -33.743 8.844 1.00 94.00 83 LYS A O 1
ATOM 631 N N . SER A 1 84 ? -24.131 -33.553 10.431 1.00 93.00 84 SER A N 1
ATOM 632 C CA . SER A 1 84 ? -24.732 -34.354 11.495 1.00 93.00 84 SER A CA 1
ATOM 633 C C . SER A 1 84 ? -24.782 -33.540 12.795 1.00 93.00 84 SER A C 1
ATOM 635 O O . SER A 1 84 ? -24.503 -32.333 12.802 1.00 93.00 84 SER A O 1
ATOM 637 N N . ASP A 1 85 ? -25.135 -34.182 13.906 1.00 88.44 85 ASP A N 1
ATOM 638 C CA . ASP A 1 85 ? -25.182 -33.534 15.219 1.00 88.44 85 ASP A CA 1
ATOM 639 C C . ASP A 1 85 ? -23.791 -33.118 15.708 1.00 88.44 85 ASP A C 1
ATOM 641 O O . ASP A 1 85 ? -23.629 -32.002 16.199 1.00 88.44 85 ASP A O 1
ATOM 645 N N . LEU A 1 86 ? -22.771 -33.950 15.484 1.00 91.19 86 LEU A N 1
ATOM 646 C CA . LEU A 1 86 ? -21.415 -33.730 16.006 1.00 91.19 86 LEU A CA 1
ATOM 647 C C . LEU A 1 86 ? -20.385 -33.365 14.934 1.00 91.19 86 LEU A C 1
ATOM 649 O O . LEU A 1 86 ? -19.345 -32.793 15.260 1.00 91.19 86 LEU A O 1
ATOM 653 N N . ARG A 1 87 ? -20.657 -33.675 13.659 1.00 95.19 87 ARG A N 1
ATOM 654 C CA . ARG A 1 87 ? -19.668 -33.589 12.578 1.00 95.19 87 ARG A CA 1
ATOM 655 C C . ARG A 1 87 ? -20.194 -32.922 11.318 1.00 95.19 87 ARG A C 1
ATOM 657 O O . ARG A 1 87 ? -21.399 -32.881 11.063 1.00 95.19 87 ARG A O 1
ATOM 664 N N . PHE A 1 88 ? -19.260 -32.463 10.496 1.00 96.31 88 PHE A N 1
ATOM 665 C CA . PHE A 1 88 ? -19.514 -32.078 9.114 1.00 96.31 88 PHE A CA 1
ATOM 666 C C . PHE A 1 88 ? -18.776 -32.996 8.142 1.00 96.31 88 PHE A C 1
ATOM 668 O O . PHE A 1 88 ? -17.635 -33.378 8.395 1.00 96.31 88 PHE A O 1
ATOM 675 N N . GLU A 1 89 ? -19.427 -33.323 7.025 1.00 96.88 89 GLU A N 1
ATOM 676 C CA . GLU A 1 89 ? -18.785 -33.948 5.867 1.00 96.88 89 GLU A CA 1
ATOM 677 C C . GLU A 1 89 ? -18.054 -32.859 5.078 1.00 96.88 89 GLU A C 1
ATOM 679 O O . GLU A 1 89 ? -18.654 -31.843 4.701 1.00 96.88 89 GLU A O 1
ATOM 684 N N . VAL A 1 90 ? -16.766 -33.064 4.825 1.00 96.38 90 VAL A N 1
ATOM 685 C CA . VAL A 1 90 ? -15.875 -32.070 4.222 1.00 96.38 90 VAL A CA 1
ATOM 686 C C . VAL A 1 90 ? -15.270 -32.569 2.915 1.00 96.38 90 VAL A C 1
ATOM 688 O O . VAL A 1 90 ? -15.133 -33.772 2.696 1.00 96.38 90 VAL A O 1
ATOM 691 N N . LYS A 1 91 ? -14.856 -31.645 2.050 1.00 95.00 91 LYS A N 1
ATOM 692 C CA . LYS A 1 91 ? -14.095 -31.931 0.825 1.00 95.00 91 LYS A CA 1
ATOM 693 C C . LYS A 1 91 ? -13.054 -30.852 0.544 1.00 95.00 91 LYS A C 1
ATOM 695 O O . LYS A 1 91 ? -13.167 -29.734 1.039 1.00 95.00 91 LYS A O 1
ATOM 700 N N . GLU A 1 92 ? -12.072 -31.171 -0.290 1.00 92.19 92 GLU A N 1
ATOM 701 C CA . GLU A 1 92 ? -11.105 -30.186 -0.779 1.00 92.19 92 GLU A CA 1
ATOM 702 C C . GLU A 1 92 ? -11.741 -29.222 -1.798 1.00 92.19 92 GLU A C 1
ATOM 704 O O . GLU A 1 92 ? -12.729 -29.541 -2.472 1.00 92.19 92 GLU A O 1
ATOM 709 N N . MET A 1 93 ? -11.156 -28.031 -1.930 1.00 85.88 93 MET A N 1
ATOM 710 C CA . MET A 1 93 ? -11.559 -27.048 -2.939 1.00 85.88 93 MET A CA 1
ATOM 711 C C . MET A 1 93 ? -11.442 -27.644 -4.350 1.00 85.88 93 MET A C 1
ATOM 713 O O . MET A 1 93 ? -10.407 -28.181 -4.727 1.00 85.88 93 MET A O 1
ATOM 717 N N . GLY A 1 94 ? -12.518 -27.566 -5.139 1.00 85.19 94 GLY A N 1
ATOM 718 C CA . GLY A 1 94 ? -12.568 -28.131 -6.496 1.00 85.19 94 GLY A CA 1
ATOM 719 C C . GLY A 1 94 ? -12.750 -29.654 -6.564 1.00 85.19 94 GLY A C 1
ATOM 720 O O . GLY A 1 94 ? -13.038 -30.182 -7.641 1.00 85.19 94 GLY A O 1
ATOM 721 N N . ALA A 1 95 ? -12.667 -30.372 -5.440 1.00 90.44 95 ALA A N 1
ATOM 722 C CA . ALA A 1 95 ? -12.926 -31.805 -5.413 1.00 90.44 95 ALA A CA 1
ATOM 723 C C . ALA A 1 95 ? -14.425 -32.109 -5.583 1.00 90.44 95 ALA A C 1
ATOM 725 O O . ALA A 1 95 ? -15.312 -31.405 -5.082 1.00 90.44 95 ALA A O 1
ATOM 726 N N . LYS A 1 96 ? -14.717 -33.203 -6.296 1.00 89.94 96 LYS A N 1
ATOM 727 C CA . LYS A 1 96 ? -16.084 -33.737 -6.433 1.00 89.94 96 LYS A CA 1
ATOM 728 C C . LYS A 1 96 ? -16.450 -34.708 -5.312 1.00 89.94 96 LYS A C 1
ATOM 730 O O . LYS A 1 96 ? -17.627 -34.849 -5.003 1.00 89.94 96 LYS A O 1
ATOM 735 N N . ILE A 1 97 ? -15.454 -35.374 -4.734 1.00 93.56 97 ILE A N 1
ATOM 736 C CA . ILE A 1 97 ? -15.629 -36.451 -3.758 1.00 93.56 97 ILE A CA 1
ATOM 737 C C . ILE A 1 97 ? -15.374 -35.897 -2.353 1.00 93.56 97 ILE A C 1
ATOM 739 O O . ILE A 1 97 ? -14.463 -35.090 -2.164 1.00 93.56 97 ILE A O 1
ATOM 743 N N . ALA A 1 98 ? -16.193 -36.320 -1.387 1.00 94.56 98 ALA A N 1
ATOM 744 C CA . ALA A 1 98 ? -15.994 -36.002 0.020 1.00 94.56 98 ALA A CA 1
ATOM 745 C C . ALA A 1 98 ? -14.709 -36.651 0.550 1.00 94.56 98 ALA A C 1
ATOM 747 O O . ALA A 1 98 ? -14.404 -37.801 0.243 1.00 94.56 98 ALA A O 1
ATOM 748 N N . LEU A 1 99 ? -13.966 -35.899 1.354 1.00 95.81 99 LEU A N 1
ATOM 749 C CA . LEU A 1 99 ? -12.744 -36.359 2.000 1.00 95.81 99 LEU A CA 1
ATOM 750 C C . LEU A 1 99 ? -13.067 -37.219 3.234 1.00 95.81 99 LEU A C 1
ATOM 752 O O . LEU A 1 99 ? -12.376 -38.199 3.496 1.00 95.81 99 LEU A O 1
ATOM 756 N N . GLY A 1 100 ? -14.119 -36.865 3.974 1.00 96.88 100 GLY A N 1
ATOM 757 C CA . GLY A 1 100 ? -14.571 -37.567 5.176 1.00 96.88 100 GLY A CA 1
ATOM 758 C C . GLY A 1 100 ? -15.353 -36.644 6.108 1.00 96.88 100 GLY A C 1
ATOM 759 O O . GLY A 1 100 ? -15.866 -35.613 5.678 1.00 96.88 100 GLY A O 1
ATOM 760 N N . TRP A 1 101 ? -15.429 -37.007 7.385 1.00 97.88 101 TRP A N 1
ATOM 761 C CA . TRP A 1 101 ? -16.174 -36.302 8.426 1.00 97.88 101 TRP A CA 1
ATOM 762 C C . TRP A 1 101 ? -15.243 -35.757 9.509 1.00 97.88 101 TRP A C 1
ATOM 764 O O . TRP A 1 101 ? -14.285 -36.425 9.892 1.00 97.88 101 TRP A O 1
ATOM 774 N N . ILE A 1 102 ? -15.530 -34.559 10.018 1.00 97.31 102 ILE A N 1
ATOM 775 C CA . ILE A 1 102 ? -14.725 -33.866 11.038 1.00 97.31 102 ILE A CA 1
ATOM 776 C C . ILE A 1 102 ? -15.636 -33.312 12.132 1.00 97.31 102 ILE A C 1
ATOM 778 O O . ILE A 1 102 ? -16.727 -32.822 11.834 1.00 97.31 102 ILE A O 1
ATOM 782 N N . ASP A 1 103 ? -15.185 -33.382 13.385 1.00 95.12 103 ASP A N 1
ATOM 783 C CA . ASP A 1 103 ? -15.877 -32.801 14.540 1.00 95.12 103 ASP A CA 1
ATOM 784 C C . ASP A 1 103 ? -16.041 -31.284 14.389 1.00 95.12 103 ASP A C 1
ATOM 786 O O . ASP A 1 103 ? -15.114 -30.566 14.015 1.00 95.12 103 ASP A O 1
ATOM 790 N N . LYS A 1 104 ? -17.239 -30.770 14.688 1.00 92.88 104 LYS A N 1
ATOM 791 C CA . LYS A 1 104 ? -17.556 -29.348 14.473 1.00 92.88 104 LYS A CA 1
ATOM 792 C C . LYS A 1 104 ? -16.635 -28.405 15.251 1.00 92.88 104 LYS A C 1
ATOM 794 O O . LYS A 1 104 ? -16.355 -27.317 14.770 1.00 92.88 104 LYS A O 1
ATOM 799 N N . HIS A 1 105 ? -16.142 -28.810 16.420 1.00 90.94 105 HIS A N 1
ATOM 800 C CA . HIS A 1 105 ? -15.241 -27.989 17.238 1.00 90.94 105 HIS A CA 1
ATOM 801 C C . HIS A 1 105 ? -13.852 -27.789 16.616 1.00 90.94 105 HIS A C 1
ATOM 803 O O . HIS A 1 105 ? -13.118 -26.904 17.040 1.00 90.94 105 HIS A O 1
ATOM 809 N N . GLU A 1 106 ? -13.509 -28.584 15.603 1.00 93.50 106 GLU A N 1
ATOM 810 C CA . GLU A 1 106 ? -12.201 -28.582 14.944 1.00 93.50 106 GLU A CA 1
ATOM 811 C C . GLU A 1 106 ? -12.142 -27.670 13.718 1.00 93.50 106 GLU A C 1
ATOM 813 O O . GLU A 1 106 ? -11.100 -27.543 13.068 1.00 93.50 106 GLU A O 1
ATOM 818 N N . LEU A 1 107 ? -13.272 -27.051 13.376 1.00 93.69 107 LEU A N 1
ATOM 819 C CA . LEU A 1 107 ? -13.444 -26.262 12.169 1.00 93.69 107 LEU A CA 1
ATOM 820 C C . LEU A 1 107 ? -13.751 -24.803 12.517 1.00 93.69 107 LEU A C 1
ATOM 822 O O . LEU A 1 107 ? -14.618 -24.503 13.337 1.00 93.69 107 LEU A O 1
ATOM 826 N N . LEU A 1 108 ? -13.064 -23.890 11.839 1.00 92.69 108 LEU A N 1
ATOM 827 C CA . LEU A 1 108 ? -13.341 -22.461 11.836 1.00 92.69 108 LEU A CA 1
ATOM 828 C C . LEU A 1 108 ? -14.408 -22.179 10.773 1.00 92.69 108 LEU A C 1
ATOM 830 O O . LEU A 1 108 ? -14.131 -22.281 9.575 1.00 92.69 108 LEU A O 1
ATOM 834 N N . CYS A 1 109 ? -15.615 -21.816 11.206 1.00 88.00 109 CYS A N 1
ATOM 835 C CA . CYS A 1 109 ? -16.725 -21.456 10.311 1.00 88.00 109 CYS A CA 1
ATOM 836 C C . CYS A 1 109 ? -16.804 -19.948 10.028 1.00 88.00 109 CYS A C 1
ATOM 838 O O . CYS A 1 109 ? -17.461 -19.540 9.059 1.00 88.00 109 CYS A O 1
ATOM 840 N N . SER A 1 110 ? -16.166 -19.130 10.875 1.00 83.25 110 SER A N 1
ATOM 841 C CA . SER A 1 110 ? -16.103 -17.681 10.696 1.00 83.25 110 SER A CA 1
ATOM 842 C C . SER A 1 110 ? -14.983 -17.290 9.738 1.00 83.25 110 SER A C 1
ATOM 844 O O . SER A 1 110 ? -13.822 -17.635 9.935 1.00 83.25 110 SER A O 1
ATOM 846 N N . PHE A 1 111 ? -15.331 -16.519 8.712 1.00 81.06 111 PHE A N 1
ATOM 847 C CA . PHE A 1 111 ? -14.379 -15.931 7.767 1.00 81.06 111 PHE A CA 1
ATOM 848 C C . PHE A 1 111 ? -14.047 -14.470 8.087 1.00 81.06 111 PHE A C 1
ATOM 850 O O . PHE A 1 111 ? -13.212 -13.875 7.410 1.00 81.06 111 PHE A O 1
ATOM 857 N N . ARG A 1 112 ? -14.690 -13.898 9.110 1.00 79.56 112 ARG A N 1
ATOM 858 C CA . ARG A 1 112 ? -14.375 -12.585 9.684 1.00 79.56 112 ARG A CA 1
ATOM 859 C C . ARG A 1 112 ? -13.866 -12.759 11.119 1.00 79.56 112 ARG A C 1
ATOM 861 O O . ARG A 1 112 ? -14.136 -13.802 11.725 1.00 79.56 112 ARG A O 1
ATOM 868 N N . PRO A 1 113 ? -13.167 -11.759 11.677 1.00 82.31 113 PRO A N 1
ATOM 869 C CA . PRO A 1 113 ? -12.702 -11.811 13.051 1.00 82.31 113 PRO A CA 1
ATOM 870 C C . PRO A 1 113 ? -13.897 -11.861 14.004 1.00 82.31 113 PRO A C 1
ATOM 872 O O . PRO A 1 113 ? -15.018 -11.505 13.634 1.00 82.31 113 PRO A O 1
ATOM 875 N N . LEU A 1 114 ? -13.653 -12.262 15.244 1.00 84.50 114 LEU A N 1
ATOM 876 C CA . LEU A 1 114 ? -14.614 -12.094 16.326 1.00 84.50 114 LEU A CA 1
ATOM 877 C C . LEU A 1 114 ? -14.924 -10.609 16.507 1.00 84.50 114 LEU A C 1
ATOM 879 O O . LEU A 1 114 ? -14.046 -9.768 16.329 1.00 84.50 114 LEU A O 1
ATOM 883 N N . PHE A 1 115 ? -16.156 -10.291 16.894 1.00 74.31 115 PHE A N 1
ATOM 884 C CA . PHE A 1 115 ? -16.572 -8.919 17.160 1.00 74.31 115 PHE A CA 1
ATOM 885 C C . PHE A 1 115 ? -16.856 -8.708 18.642 1.00 74.31 115 PHE A C 1
ATOM 887 O O . PHE A 1 115 ? -17.410 -9.575 19.312 1.00 74.31 115 PHE A O 1
ATOM 894 N N . GLU A 1 116 ? -16.514 -7.526 19.137 1.00 71.19 116 GLU A N 1
ATOM 895 C CA . GLU A 1 116 ? -16.890 -7.039 20.457 1.00 71.19 116 GLU A CA 1
ATOM 896 C C . GLU A 1 116 ? -17.448 -5.623 20.304 1.00 71.19 116 GLU A C 1
ATOM 898 O O . GLU A 1 116 ? -16.834 -4.772 19.662 1.00 71.19 116 GLU A O 1
ATOM 903 N N . LYS A 1 117 ? -18.653 -5.382 20.838 1.00 64.25 117 LYS A N 1
ATOM 904 C CA . LYS A 1 117 ? -19.368 -4.090 20.759 1.00 64.25 117 LYS A CA 1
ATOM 905 C C . LYS A 1 117 ? -19.615 -3.562 19.331 1.00 64.25 117 LYS A C 1
ATOM 907 O O . LYS A 1 117 ? -20.014 -2.418 19.171 1.00 64.25 117 LYS A O 1
ATOM 912 N N . GLY A 1 118 ? -19.435 -4.388 18.296 1.00 59.97 118 GLY A N 1
ATOM 913 C CA . GLY A 1 118 ? -19.537 -3.990 16.883 1.00 59.97 118 GLY A CA 1
ATOM 914 C C . GLY A 1 118 ? -18.190 -3.720 16.199 1.00 59.97 118 GLY A C 1
ATOM 915 O O . GLY A 1 118 ? -18.166 -3.411 15.012 1.00 59.97 118 GLY A O 1
ATOM 916 N N . LEU A 1 119 ? -17.061 -3.892 16.898 1.00 65.12 119 LEU A N 1
ATOM 917 C CA . LEU A 1 119 ? -15.716 -3.825 16.318 1.00 65.12 119 LEU A CA 1
ATOM 918 C C . LEU A 1 119 ? -15.102 -5.206 16.193 1.00 65.12 119 LEU A C 1
ATOM 920 O O . LEU A 1 119 ? -15.257 -6.044 17.076 1.00 65.12 119 LEU A O 1
ATOM 924 N N . ALA A 1 120 ? -14.344 -5.416 15.120 1.00 74.56 120 ALA A N 1
ATOM 925 C CA . ALA A 1 120 ? -13.493 -6.587 15.017 1.00 74.56 120 ALA A CA 1
ATOM 926 C C . ALA A 1 120 ? -12.445 -6.559 16.136 1.00 74.56 120 ALA A C 1
ATOM 928 O O . ALA A 1 120 ? -11.724 -5.572 16.307 1.00 74.56 120 ALA A O 1
ATOM 929 N N . ARG A 1 121 ? -12.354 -7.659 16.880 1.00 82.88 121 ARG A N 1
ATOM 930 C CA . ARG A 1 121 ? -11.351 -7.863 17.916 1.00 82.88 121 ARG A CA 1
ATOM 931 C C . ARG A 1 121 ? -9.984 -7.959 17.265 1.00 82.88 121 ARG A C 1
ATOM 933 O O . ARG A 1 121 ? -9.755 -8.759 16.351 1.00 82.88 121 ARG A O 1
ATOM 940 N N . LYS A 1 122 ? -9.074 -7.134 17.761 1.00 85.88 122 LYS A N 1
ATOM 941 C CA . LYS A 1 122 ? -7.702 -7.039 17.280 1.00 85.88 122 LYS A CA 1
ATOM 942 C C . LYS A 1 122 ? -6.749 -6.943 18.456 1.00 85.88 122 LYS A C 1
ATOM 944 O O . LYS A 1 122 ? -7.138 -6.537 19.550 1.00 85.88 122 LYS A O 1
ATOM 949 N N . ALA A 1 123 ? -5.505 -7.329 18.234 1.00 88.00 123 ALA A N 1
ATOM 950 C CA . ALA A 1 123 ? -4.487 -7.284 19.263 1.00 88.00 123 ALA A CA 1
ATOM 951 C C . ALA A 1 123 ? -3.112 -6.937 18.698 1.00 88.00 123 ALA A C 1
ATOM 953 O O . ALA A 1 123 ? -2.779 -7.281 17.560 1.00 88.00 123 ALA A O 1
ATOM 954 N N . PHE A 1 124 ? -2.315 -6.286 19.538 1.00 85.62 124 PHE A N 1
ATOM 955 C CA . PHE A 1 124 ? -0.873 -6.165 19.371 1.00 85.62 124 PHE A CA 1
ATOM 956 C C . PHE A 1 124 ? -0.168 -7.282 20.129 1.00 85.62 124 PHE A C 1
ATOM 958 O O . PHE A 1 124 ? -0.697 -7.811 21.104 1.00 85.62 124 PHE A O 1
ATOM 965 N N . ILE A 1 125 ? 1.051 -7.612 19.719 1.00 85.50 125 ILE A N 1
ATOM 966 C CA . ILE A 1 125 ? 1.866 -8.620 20.401 1.00 85.50 125 ILE A CA 1
ATOM 967 C C . ILE A 1 125 ? 2.672 -7.953 21.508 1.00 85.50 125 ILE A C 1
ATOM 969 O O . ILE A 1 125 ? 3.457 -7.038 21.247 1.00 85.50 125 ILE A O 1
ATOM 973 N N . LYS A 1 126 ? 2.456 -8.414 22.742 1.00 83.25 126 LYS A N 1
ATOM 974 C CA . LYS A 1 126 ? 3.134 -7.945 23.949 1.00 83.25 126 LYS A CA 1
ATOM 975 C C . LYS A 1 126 ? 4.426 -8.722 24.140 1.00 83.25 126 LYS A C 1
ATOM 977 O O . LYS A 1 126 ? 4.431 -9.949 24.093 1.00 83.25 126 LYS A O 1
ATOM 982 N N . ILE A 1 127 ? 5.511 -8.003 24.406 1.00 73.50 127 ILE A N 1
ATOM 983 C CA . ILE A 1 127 ? 6.793 -8.612 24.764 1.00 73.50 127 ILE A CA 1
ATOM 984 C C . ILE A 1 127 ? 6.973 -8.500 26.279 1.00 73.50 127 ILE A C 1
ATOM 986 O O . ILE A 1 127 ? 6.786 -7.406 26.820 1.00 73.50 127 ILE A O 1
ATOM 990 N N . PRO A 1 128 ? 7.361 -9.583 26.974 1.00 72.12 128 PRO A N 1
ATOM 991 C CA . PRO A 1 128 ? 7.668 -9.525 28.394 1.00 72.12 128 PRO A CA 1
ATOM 992 C C . PRO A 1 128 ? 8.730 -8.466 28.718 1.00 72.12 128 PRO A C 1
ATOM 994 O O . PRO A 1 128 ? 9.752 -8.333 28.034 1.00 72.12 128 PRO A O 1
ATOM 997 N N . ILE A 1 129 ? 8.508 -7.723 29.802 1.00 66.00 129 ILE A N 1
ATOM 998 C CA . ILE A 1 129 ? 9.481 -6.755 30.314 1.00 66.00 129 ILE A CA 1
ATOM 999 C C . ILE A 1 129 ? 10.752 -7.518 30.713 1.00 66.00 129 ILE A C 1
ATOM 1001 O O . ILE A 1 129 ? 10.690 -8.481 31.470 1.00 66.00 129 ILE A O 1
ATOM 1005 N N . GLY A 1 130 ? 11.908 -7.091 30.196 1.00 63.38 130 GLY A N 1
ATOM 1006 C CA . GLY A 1 130 ? 13.197 -7.741 30.465 1.00 63.38 130 GLY A CA 1
ATOM 1007 C C . GLY A 1 130 ? 13.605 -8.824 29.461 1.00 63.38 130 GLY A C 1
ATOM 1008 O O . GLY A 1 130 ? 14.712 -9.339 29.574 1.00 63.38 130 GLY A O 1
ATOM 1009 N N . ALA A 1 131 ? 12.778 -9.123 28.453 1.00 65.94 131 ALA A N 1
ATOM 1010 C CA . ALA A 1 131 ? 13.153 -10.040 27.380 1.00 65.94 131 ALA A CA 1
ATOM 1011 C C . ALA A 1 131 ? 14.388 -9.550 26.592 1.00 65.94 131 ALA A C 1
ATOM 1013 O O . ALA A 1 131 ? 14.584 -8.336 26.411 1.00 65.94 131 ALA A O 1
ATOM 1014 N N . GLU A 1 132 ? 15.204 -10.500 26.122 1.00 64.00 132 GLU A N 1
ATOM 1015 C CA . GLU A 1 132 ? 16.357 -10.245 25.249 1.00 64.00 132 GLU A CA 1
ATOM 1016 C C . GLU A 1 132 ? 15.925 -9.589 23.926 1.00 64.00 132 GLU A C 1
ATOM 1018 O O . GLU A 1 132 ? 14.780 -9.705 23.490 1.00 64.00 132 GLU A O 1
ATOM 1023 N N . SER A 1 133 ? 16.842 -8.885 23.257 1.00 58.31 133 SER A N 1
ATOM 1024 C CA . SER A 1 133 ? 16.533 -8.128 22.033 1.00 58.31 133 SER A CA 1
ATOM 1025 C C . SER A 1 133 ? 16.016 -8.999 20.879 1.00 58.31 133 SER A C 1
ATOM 1027 O O . SER A 1 133 ? 15.179 -8.550 20.095 1.00 58.31 133 SER A O 1
ATOM 1029 N N . ASN A 1 134 ? 16.454 -10.256 20.804 1.00 61.47 134 ASN A N 1
ATOM 1030 C CA . ASN A 1 134 ? 16.050 -11.264 19.818 1.00 61.47 134 ASN A CA 1
ATOM 1031 C C . ASN A 1 134 ? 14.823 -12.097 20.242 1.00 61.47 134 ASN A C 1
ATOM 1033 O O . ASN A 1 134 ? 14.470 -13.046 19.546 1.00 61.47 134 ASN A O 1
ATOM 1037 N N . PHE A 1 135 ? 14.175 -11.781 21.365 1.00 71.25 135 PHE A N 1
ATOM 1038 C CA . PHE A 1 135 ? 13.039 -12.558 21.851 1.00 71.25 135 PHE A CA 1
ATOM 1039 C C . PHE A 1 135 ? 11.803 -12.382 20.959 1.00 71.25 135 PHE A C 1
ATOM 1041 O O . PHE A 1 135 ? 11.212 -11.304 20.904 1.00 71.25 135 PHE A O 1
ATOM 1048 N N . ASN A 1 136 ? 11.378 -13.452 20.290 1.00 73.38 136 ASN A N 1
ATOM 1049 C CA . ASN A 1 136 ? 10.187 -13.456 19.444 1.00 73.38 136 ASN A CA 1
ATOM 1050 C C . ASN A 1 136 ? 9.091 -14.328 20.055 1.00 73.38 136 ASN A C 1
ATOM 1052 O O . ASN A 1 136 ? 9.350 -15.430 20.544 1.00 73.38 136 ASN A O 1
ATOM 1056 N N . ILE A 1 137 ? 7.852 -13.839 19.992 1.00 82.50 137 ILE A N 1
ATOM 1057 C CA . ILE A 1 137 ? 6.687 -14.644 20.345 1.00 82.50 137 ILE A CA 1
ATOM 1058 C C . ILE A 1 137 ? 6.382 -15.577 19.179 1.00 82.50 137 ILE A C 1
ATOM 1060 O O . ILE A 1 137 ? 6.168 -15.129 18.053 1.00 82.50 137 ILE A O 1
ATOM 1064 N N . LYS A 1 138 ? 6.355 -16.875 19.470 1.00 86.31 138 LYS A N 1
ATOM 1065 C CA . LYS A 1 138 ? 5.968 -17.914 18.519 1.00 86.31 138 LYS A CA 1
ATOM 1066 C C . LYS A 1 138 ? 4.500 -18.246 18.681 1.00 86.31 138 LYS A C 1
ATOM 1068 O O . LYS A 1 138 ? 3.995 -18.307 19.806 1.00 86.31 138 LYS A O 1
ATOM 1073 N N . THR A 1 139 ? 3.829 -18.474 17.563 1.00 90.25 139 THR A N 1
ATOM 1074 C CA . THR A 1 139 ? 2.508 -19.092 17.583 1.00 90.25 139 THR A CA 1
ATOM 1075 C C . THR A 1 139 ? 2.609 -20.591 17.823 1.00 90.25 139 THR A C 1
ATOM 1077 O O . THR A 1 139 ? 3.682 -21.189 17.799 1.00 90.25 139 THR A O 1
ATOM 1080 N N . SER A 1 140 ? 1.458 -21.199 18.067 1.00 91.88 140 SER A N 1
ATOM 1081 C CA . SER A 1 140 ? 1.272 -22.643 18.135 1.00 91.88 140 SER A CA 1
ATOM 1082 C C . SER A 1 140 ? 0.209 -23.065 17.130 1.00 91.88 140 SER A C 1
ATOM 1084 O O . SER A 1 140 ? -0.705 -22.300 16.818 1.00 91.88 140 SER A O 1
ATOM 1086 N N . HIS A 1 141 ? 0.299 -24.286 16.609 1.00 92.31 141 HIS A N 1
ATOM 1087 C CA . HIS A 1 141 ? -0.720 -24.795 15.686 1.00 92.31 141 HIS A CA 1
ATOM 1088 C C . HIS A 1 141 ? -1.889 -25.465 16.408 1.00 92.31 141 HIS A C 1
ATOM 1090 O O . HIS A 1 141 ? -2.761 -26.007 15.742 1.00 92.31 141 HIS A O 1
ATOM 1096 N N . SER A 1 142 ? -1.912 -25.471 17.743 1.00 90.38 142 SER A N 1
ATOM 1097 C CA . SER A 1 142 ? -3.019 -26.000 18.549 1.00 90.38 142 SER A CA 1
ATOM 1098 C C . SER A 1 142 ? -3.171 -25.180 19.835 1.00 90.38 142 SER A C 1
ATOM 1100 O O . SER A 1 142 ? -2.162 -24.693 20.345 1.00 90.38 142 SER A O 1
ATOM 1102 N N . PRO A 1 143 ? -4.386 -25.029 20.387 1.00 88.75 143 PRO A N 1
ATOM 1103 C CA . PRO A 1 143 ? -4.589 -24.272 21.622 1.00 88.75 143 PRO A CA 1
ATOM 1104 C C . PRO A 1 143 ? -4.032 -24.988 22.871 1.00 88.75 143 PRO A C 1
ATOM 1106 O O . PRO A 1 143 ? -3.640 -24.348 23.843 1.00 88.75 143 PRO A O 1
ATOM 1109 N N . ASP A 1 144 ? -3.929 -26.316 22.842 1.00 86.69 144 ASP A N 1
ATOM 1110 C CA . ASP A 1 144 ? -3.497 -27.163 23.962 1.00 86.69 144 ASP A CA 1
ATOM 1111 C C . ASP A 1 144 ? -1.978 -27.404 24.024 1.00 86.69 144 ASP A C 1
ATOM 1113 O O . ASP A 1 144 ? -1.490 -28.023 24.971 1.00 86.69 144 ASP A O 1
ATOM 1117 N N . ARG A 1 145 ? -1.208 -26.957 23.021 1.00 85.31 145 ARG A N 1
ATOM 1118 C CA . ARG A 1 145 ? 0.224 -27.284 22.880 1.00 85.31 145 ARG A CA 1
ATOM 1119 C C . ARG A 1 145 ? 1.027 -26.088 22.402 1.00 85.31 145 ARG A C 1
ATOM 1121 O O . ARG A 1 145 ? 0.529 -25.253 21.664 1.00 85.31 145 ARG A O 1
ATOM 1128 N N . ASP A 1 146 ? 2.306 -26.051 22.759 1.00 82.38 146 ASP A N 1
ATOM 1129 C CA . ASP A 1 146 ? 3.266 -25.057 22.252 1.00 82.38 146 ASP A CA 1
ATOM 1130 C C . ASP A 1 146 ? 3.982 -25.521 20.966 1.00 82.38 146 ASP A C 1
ATOM 1132 O O . ASP A 1 146 ? 4.932 -24.893 20.508 1.00 82.38 146 ASP A O 1
ATOM 1136 N N . GLU A 1 147 ? 3.530 -26.625 20.367 1.00 79.19 147 GLU A N 1
ATOM 1137 C CA . GLU A 1 147 ? 4.164 -27.247 19.205 1.00 79.19 147 GLU A CA 1
ATOM 1138 C C . GLU A 1 147 ? 3.499 -26.841 17.882 1.00 79.19 147 GLU A C 1
ATOM 1140 O O . GLU A 1 147 ? 2.289 -26.598 17.792 1.00 79.19 147 GLU A O 1
ATOM 1145 N N . CYS A 1 148 ? 4.309 -26.837 16.825 1.00 82.06 148 CYS A N 1
ATOM 1146 C CA . CYS A 1 148 ? 3.860 -26.698 15.445 1.00 82.06 148 CYS A CA 1
ATOM 1147 C C . CYS A 1 148 ? 4.165 -27.964 14.652 1.00 82.06 148 CYS A C 1
ATOM 1149 O O . CYS A 1 148 ? 4.894 -28.851 15.097 1.00 82.06 148 CYS A O 1
ATOM 1151 N N . SER A 1 149 ? 3.575 -28.063 13.464 1.00 75.50 149 SER A N 1
ATOM 1152 C CA . SER A 1 149 ? 3.781 -29.223 12.601 1.00 75.50 149 SER A CA 1
ATOM 1153 C C . SER A 1 149 ? 5.253 -29.330 12.189 1.00 75.50 149 SER A C 1
ATOM 1155 O O . SER A 1 149 ? 5.837 -28.328 11.782 1.00 75.50 149 SER A O 1
ATOM 1157 N N . PRO A 1 150 ? 5.850 -30.534 12.139 1.00 71.62 150 PRO A N 1
ATOM 1158 C CA . PRO A 1 150 ? 7.171 -30.717 11.534 1.00 71.62 150 PRO A CA 1
ATOM 1159 C C . PRO A 1 150 ? 7.239 -30.231 10.077 1.00 71.62 150 PRO A C 1
ATOM 1161 O O . PRO A 1 150 ? 8.320 -29.959 9.565 1.00 71.62 150 PRO A O 1
ATOM 1164 N N . ARG A 1 151 ? 6.086 -30.143 9.396 1.00 75.75 151 ARG A N 1
ATOM 1165 C CA . ARG A 1 151 ? 5.970 -29.693 8.002 1.00 75.75 151 ARG A CA 1
ATOM 1166 C C . ARG A 1 151 ? 5.816 -28.181 7.850 1.00 75.75 151 ARG A C 1
ATOM 1168 O O . ARG A 1 151 ? 6.065 -27.671 6.763 1.00 75.75 151 ARG A O 1
ATOM 1175 N N . ARG A 1 152 ? 5.385 -27.478 8.900 1.00 74.81 152 ARG A N 1
ATOM 1176 C CA . ARG A 1 152 ? 5.176 -26.025 8.904 1.00 74.81 152 ARG A CA 1
ATOM 1177 C C . ARG A 1 152 ? 5.658 -25.481 10.256 1.00 74.81 152 ARG A C 1
ATOM 1179 O O . ARG A 1 152 ? 4.978 -25.729 11.255 1.00 74.81 152 ARG A O 1
ATOM 1186 N N . PRO A 1 153 ? 6.824 -24.809 10.308 1.00 79.38 153 PRO A N 1
ATOM 1187 C CA . PRO A 1 153 ? 7.355 -24.266 11.554 1.00 79.38 153 PRO A CA 1
ATOM 1188 C C . PRO A 1 153 ? 6.402 -23.220 12.134 1.00 79.38 153 PRO A C 1
ATOM 1190 O O . PRO A 1 153 ? 5.591 -22.651 11.408 1.00 79.38 153 PRO A O 1
ATOM 1193 N N . CYS A 1 154 ? 6.511 -22.980 13.441 1.00 81.44 154 CYS A N 1
ATOM 1194 C CA . CYS A 1 154 ? 5.738 -21.930 14.091 1.00 81.44 154 CYS A CA 1
ATOM 1195 C C . CYS A 1 154 ? 6.065 -20.570 13.490 1.00 81.44 154 CYS A C 1
ATOM 1197 O O . CYS A 1 154 ? 7.243 -20.236 13.328 1.00 81.44 154 CYS A O 1
ATOM 1199 N N . ASP A 1 155 ? 5.023 -19.787 13.239 1.00 77.81 155 ASP A N 1
ATOM 1200 C CA . ASP A 1 155 ? 5.177 -18.421 12.775 1.00 77.81 155 ASP A CA 1
ATOM 1201 C C . ASP A 1 155 ? 5.711 -17.557 13.933 1.00 77.81 155 ASP A C 1
ATOM 1203 O O . ASP A 1 155 ? 5.210 -17.588 15.064 1.00 77.81 155 ASP A O 1
ATOM 1207 N N . GLU A 1 156 ? 6.772 -16.798 13.659 1.00 78.94 156 GLU A N 1
ATOM 1208 C CA . GLU A 1 156 ? 7.271 -15.771 14.569 1.00 78.94 156 GLU A CA 1
ATOM 1209 C C . GLU A 1 156 ? 6.478 -14.490 14.335 1.00 78.94 156 GLU A C 1
ATOM 1211 O O . GLU A 1 156 ? 6.374 -13.986 13.215 1.00 78.94 156 GLU A O 1
ATOM 1216 N N . LEU A 1 157 ? 5.874 -13.969 15.399 1.00 75.50 157 LEU A N 1
ATOM 1217 C CA . LEU A 1 157 ? 5.013 -12.809 15.276 1.00 75.50 157 LEU A CA 1
ATOM 1218 C C . LEU A 1 157 ? 5.832 -11.525 15.248 1.00 75.50 157 LEU A C 1
ATOM 1220 O O . LEU A 1 157 ? 6.573 -11.216 16.185 1.00 75.50 157 LEU A O 1
ATOM 1224 N N . SER A 1 158 ? 5.613 -10.739 14.193 1.00 65.62 158 SER A N 1
ATOM 1225 C CA . SER A 1 158 ? 6.147 -9.385 14.107 1.00 65.62 158 SER A CA 1
ATOM 1226 C C . SER A 1 158 ? 5.561 -8.516 15.220 1.00 65.62 158 SER A C 1
ATOM 1228 O O . SER A 1 158 ? 4.354 -8.537 15.505 1.00 65.62 158 SER A O 1
ATOM 1230 N N . ARG A 1 159 ? 6.452 -7.760 15.855 1.00 65.12 159 ARG A N 1
ATOM 1231 C CA . ARG A 1 159 ? 6.179 -6.874 16.984 1.00 65.12 159 ARG A CA 1
ATOM 1232 C C . ARG A 1 159 ? 5.439 -5.644 16.442 1.00 65.12 159 ARG A C 1
ATOM 1234 O O . ARG A 1 159 ? 5.708 -5.204 15.338 1.00 65.12 159 ARG A O 1
ATOM 1241 N N . PHE A 1 160 ? 4.447 -5.130 17.165 1.00 63.88 160 PHE A N 1
ATOM 1242 C CA . PHE A 1 160 ? 3.611 -3.990 16.735 1.00 63.88 160 PHE A CA 1
ATOM 1243 C C . PHE A 1 160 ? 2.837 -4.152 15.407 1.00 63.88 160 PHE A C 1
ATOM 1245 O O . PHE A 1 160 ? 2.311 -3.199 14.839 1.00 63.88 160 PHE A O 1
ATOM 1252 N N . THR A 1 161 ? 2.671 -5.384 14.935 1.00 70.56 161 THR A N 1
ATOM 1253 C CA . THR A 1 161 ? 1.658 -5.686 13.925 1.00 70.56 161 THR A CA 1
ATOM 1254 C C . THR A 1 161 ? 0.298 -5.839 14.603 1.00 70.56 161 THR A C 1
ATOM 1256 O O . THR A 1 161 ? 0.185 -6.509 15.630 1.00 70.56 161 THR A O 1
ATOM 1259 N N . THR A 1 162 ? -0.741 -5.237 14.021 1.00 78.12 162 THR A N 1
ATOM 1260 C CA . THR A 1 162 ? -2.125 -5.521 14.422 1.00 78.12 162 THR A CA 1
ATOM 1261 C C . THR A 1 162 ? -2.548 -6.866 13.830 1.00 78.12 162 THR A C 1
ATOM 1263 O O . THR A 1 162 ? -2.457 -7.071 12.614 1.00 78.12 162 THR A O 1
ATOM 1266 N N . TYR A 1 163 ? -3.023 -7.770 14.683 1.00 85.56 163 TYR A N 1
ATOM 1267 C CA . TYR A 1 163 ? -3.602 -9.056 14.297 1.00 85.56 163 TYR A CA 1
ATOM 1268 C C . TYR A 1 163 ? -5.089 -9.086 14.622 1.00 85.56 163 TYR A C 1
ATOM 1270 O O . TYR A 1 163 ? -5.517 -8.537 15.635 1.00 85.56 163 TYR A O 1
ATOM 1278 N N . PHE A 1 164 ? -5.869 -9.758 13.784 1.00 86.81 164 PHE A N 1
ATOM 1279 C CA . PHE A 1 164 ? -7.283 -10.016 14.016 1.00 86.81 164 PHE A CA 1
ATOM 1280 C C . PHE A 1 164 ? -7.473 -11.331 14.770 1.00 86.81 164 PHE A C 1
ATOM 1282 O O . PHE A 1 164 ? -6.818 -12.326 14.454 1.00 86.81 164 PHE A O 1
ATOM 1289 N N . ILE A 1 165 ? -8.388 -11.341 15.738 1.00 90.44 165 ILE A N 1
ATOM 1290 C CA . ILE A 1 165 ? -8.711 -12.524 16.544 1.00 90.44 165 ILE A CA 1
ATOM 1291 C C . ILE A 1 165 ? -9.882 -13.261 15.890 1.00 90.44 165 ILE A C 1
ATOM 1293 O O . ILE A 1 165 ? -10.955 -12.686 15.740 1.00 90.44 165 ILE A O 1
ATOM 1297 N N . PHE A 1 166 ? -9.697 -14.528 15.518 1.00 91.19 166 PHE A N 1
ATOM 1298 C CA . PHE A 1 166 ? -10.705 -15.345 14.820 1.00 91.19 166 PHE A CA 1
ATOM 1299 C C . PHE A 1 166 ? -11.394 -16.386 15.699 1.00 91.19 166 PHE A C 1
ATOM 1301 O O . PHE A 1 166 ? -12.533 -16.752 15.422 1.00 91.19 166 PHE A O 1
ATOM 1308 N N . ALA A 1 167 ? -10.715 -16.859 16.740 1.00 91.94 167 ALA A N 1
ATOM 1309 C CA . ALA A 1 167 ? -11.256 -17.796 17.715 1.00 91.94 167 ALA A CA 1
ATOM 1310 C C . ALA A 1 167 ? -10.565 -17.593 19.068 1.00 91.94 167 ALA A C 1
ATOM 1312 O O . ALA A 1 167 ? -9.440 -17.085 19.125 1.00 91.94 167 ALA A O 1
ATOM 1313 N N . GLU A 1 168 ? -11.230 -18.004 20.142 1.00 91.00 168 GLU A N 1
ATOM 1314 C CA . GLU A 1 168 ? -10.661 -18.042 21.488 1.00 91.00 168 GLU A CA 1
ATOM 1315 C C . GLU A 1 168 ? -10.891 -19.407 22.138 1.00 91.00 168 GLU A C 1
ATOM 1317 O O . GLU A 1 168 ? -11.916 -20.056 21.923 1.00 91.00 168 GLU A O 1
ATOM 1322 N N . ASP A 1 169 ? -9.914 -19.834 22.928 1.00 89.50 169 ASP A N 1
ATOM 1323 C CA . ASP A 1 169 ? -9.983 -20.995 23.803 1.00 89.50 169 ASP A CA 1
ATOM 1324 C C . ASP A 1 169 ? -9.846 -20.487 25.241 1.00 89.50 169 ASP A C 1
ATOM 1326 O O . ASP A 1 169 ? -8.792 -19.988 25.655 1.00 89.50 169 ASP A O 1
ATOM 1330 N N . ARG A 1 170 ? -10.950 -20.536 25.992 1.00 85.38 170 ARG A N 1
ATOM 1331 C CA . ARG A 1 170 ? -11.010 -19.966 27.344 1.00 85.38 170 ARG A CA 1
ATOM 1332 C C . ARG A 1 170 ? -10.322 -20.825 28.393 1.00 85.38 170 ARG A C 1
ATOM 1334 O O . ARG A 1 170 ? -9.892 -20.274 29.399 1.00 85.38 170 ARG A O 1
ATOM 1341 N N . GLU A 1 171 ? -10.214 -22.132 28.169 1.00 86.81 171 GLU A N 1
ATOM 1342 C CA . GLU A 1 171 ? -9.569 -23.050 29.113 1.00 86.81 171 GLU A CA 1
ATOM 1343 C C . GLU A 1 171 ? -8.055 -22.829 29.137 1.00 86.81 171 GLU A C 1
ATOM 1345 O O . GLU A 1 171 ? -7.436 -22.779 30.199 1.00 86.81 171 GLU A O 1
ATOM 1350 N N . THR A 1 172 ? -7.461 -22.644 27.960 1.00 88.31 172 THR A N 1
ATOM 1351 C CA . THR A 1 172 ? -6.018 -22.427 27.786 1.00 88.31 172 THR A CA 1
ATOM 1352 C C . THR A 1 172 ? -5.637 -20.949 27.706 1.00 88.31 172 THR A C 1
ATOM 1354 O O . THR A 1 172 ? -4.450 -20.624 27.625 1.00 88.31 172 THR A O 1
ATOM 1357 N N . HIS A 1 173 ? -6.628 -20.049 27.730 1.00 91.62 173 HIS A N 1
ATOM 1358 C CA . HIS A 1 173 ? -6.478 -18.607 27.520 1.00 91.62 173 HIS A CA 1
ATOM 1359 C C . HIS A 1 173 ? -5.682 -18.272 26.250 1.00 91.62 173 HIS A C 1
ATOM 1361 O O . HIS A 1 173 ? -4.777 -17.425 26.268 1.00 91.62 173 HIS A O 1
ATOM 1367 N N . ARG A 1 174 ? -6.014 -18.943 25.140 1.00 92.31 174 ARG A N 1
ATOM 1368 C CA . ARG A 1 174 ? -5.364 -18.736 23.842 1.00 92.31 174 ARG A CA 1
ATOM 1369 C C . ARG A 1 174 ? -6.289 -18.153 22.790 1.00 92.31 174 ARG A C 1
ATOM 1371 O O . ARG A 1 174 ? -7.496 -18.369 22.798 1.00 92.31 174 ARG A O 1
ATOM 1378 N N . TYR A 1 175 ? -5.684 -17.442 21.849 1.00 93.44 175 TYR A N 1
ATOM 1379 C CA . TYR A 1 175 ? -6.376 -16.717 20.792 1.00 93.44 175 TYR A CA 1
ATOM 1380 C C . TYR A 1 175 ? -5.787 -17.083 19.440 1.00 93.44 175 TYR A C 1
ATOM 1382 O O . TYR A 1 175 ? -4.568 -17.100 19.276 1.00 93.44 175 TYR A O 1
ATOM 1390 N N . LEU A 1 176 ? -6.652 -17.374 18.475 1.00 93.88 176 LEU A N 1
ATOM 1391 C CA . LEU A 1 176 ? -6.263 -17.673 17.104 1.00 93.88 176 LEU A CA 1
ATOM 1392 C C . LEU A 1 176 ? -6.170 -16.380 16.299 1.00 93.88 176 LEU A C 1
ATOM 1394 O O . LEU A 1 176 ? -7.152 -15.639 16.200 1.00 93.88 176 LEU A O 1
ATOM 1398 N N . LEU A 1 177 ? -5.008 -16.137 15.695 1.00 92.06 177 LEU A N 1
ATOM 1399 C CA . LEU A 1 177 ? -4.718 -14.897 14.985 1.00 92.06 177 LEU A CA 1
ATOM 1400 C C . LEU A 1 177 ? -4.678 -15.060 13.460 1.00 92.06 177 LEU A C 1
ATOM 1402 O O . LEU A 1 177 ? -4.214 -16.074 12.930 1.00 92.06 177 LEU A O 1
ATOM 1406 N N . SER A 1 178 ? -5.070 -13.998 12.754 1.00 87.25 178 SER A N 1
ATOM 1407 C CA . SER A 1 178 ? -4.742 -13.778 11.342 1.00 87.25 178 SER A CA 1
ATOM 1408 C C . SER A 1 178 ? -4.280 -12.341 11.095 1.00 87.25 178 SER A C 1
ATOM 1410 O O . SER A 1 178 ? -4.653 -11.412 11.811 1.00 87.25 178 SER A O 1
ATOM 1412 N N . GLN A 1 179 ? -3.468 -12.147 10.057 1.00 78.12 179 GLN A N 1
ATOM 1413 C CA . GLN A 1 179 ? -3.111 -10.818 9.552 1.00 78.12 179 GLN A CA 1
ATOM 1414 C C . GLN A 1 179 ? -4.185 -10.233 8.623 1.00 78.12 179 GLN A C 1
ATOM 1416 O O . GLN A 1 179 ? -4.236 -9.014 8.442 1.00 78.12 179 GLN A O 1
ATOM 1421 N N . GLY A 1 180 ? -5.038 -11.085 8.045 1.00 74.06 180 GLY A N 1
ATOM 1422 C CA . GLY A 1 180 ? -6.124 -10.688 7.157 1.00 74.06 180 GLY A CA 1
ATOM 1423 C C . GLY A 1 180 ? -7.442 -10.507 7.905 1.00 74.06 180 GLY A C 1
ATOM 1424 O O . GLY A 1 180 ? -7.777 -11.287 8.792 1.00 74.06 180 GLY A O 1
ATOM 1425 N N . TYR A 1 181 ? -8.217 -9.494 7.518 1.00 73.94 181 TYR A N 1
ATOM 1426 C CA . TYR A 1 181 ? -9.574 -9.301 8.039 1.00 73.94 181 TYR A CA 1
ATOM 1427 C C . TYR A 1 181 ? -10.560 -10.342 7.486 1.00 73.94 181 TYR A C 1
ATOM 1429 O O . TYR A 1 181 ? -11.494 -10.734 8.173 1.00 73.94 181 TYR A O 1
ATOM 1437 N N . ASN A 1 182 ? -10.382 -10.788 6.240 1.00 76.44 182 ASN A N 1
ATOM 1438 C CA . ASN A 1 182 ? -11.315 -11.697 5.581 1.00 76.44 182 ASN A CA 1
ATOM 1439 C C . ASN A 1 182 ? -10.604 -12.953 5.060 1.00 76.44 182 ASN A C 1
ATOM 1441 O O . ASN A 1 182 ? -9.610 -12.849 4.345 1.00 76.44 182 ASN A O 1
ATOM 1445 N N . LEU A 1 183 ? -11.156 -14.124 5.385 1.00 80.19 183 LEU A N 1
ATOM 1446 C CA . LEU A 1 183 ? -10.657 -15.437 4.975 1.00 80.19 183 LEU A CA 1
ATOM 1447 C C . LEU A 1 183 ? -11.502 -16.108 3.868 1.00 80.19 183 LEU A C 1
ATOM 1449 O O . LEU A 1 183 ? -11.247 -17.273 3.563 1.00 80.19 183 LEU A O 1
ATOM 1453 N N . THR A 1 184 ? -12.506 -15.428 3.281 1.00 71.69 184 THR A N 1
ATOM 1454 C CA . THR A 1 184 ? -13.435 -16.017 2.281 1.00 71.69 184 THR A CA 1
ATOM 1455 C C . THR A 1 184 ? -12.794 -16.347 0.948 1.00 71.69 184 THR A C 1
ATOM 1457 O O . THR A 1 184 ? -13.213 -17.280 0.268 1.00 71.69 184 THR A O 1
ATOM 1460 N N . THR A 1 185 ? -11.835 -15.540 0.517 1.00 54.84 185 THR A N 1
ATOM 1461 C CA . THR A 1 185 ? -11.127 -15.771 -0.734 1.00 54.84 185 THR A CA 1
ATOM 1462 C C . THR A 1 185 ? -10.070 -16.840 -0.489 1.00 54.84 185 THR A C 1
ATOM 1464 O O . THR A 1 185 ? -9.451 -16.863 0.572 1.00 54.84 185 THR A O 1
ATOM 1467 N N . GLY A 1 186 ? -9.786 -17.693 -1.476 1.00 49.75 186 GLY A N 1
ATOM 1468 C CA . GLY A 1 186 ? -8.584 -18.546 -1.490 1.00 49.75 186 GLY A CA 1
ATOM 1469 C C . GLY A 1 186 ? -7.265 -17.749 -1.515 1.00 49.75 186 GLY A C 1
ATOM 1470 O O . GLY A 1 186 ? -6.269 -18.209 -2.060 1.00 49.75 186 GLY A O 1
ATOM 1471 N N . THR A 1 187 ? -7.276 -16.524 -0.988 1.00 47.31 187 THR A N 1
ATOM 1472 C CA . THR A 1 187 ? -6.146 -15.635 -0.780 1.00 47.31 187 THR A CA 1
ATOM 1473 C C . THR A 1 187 ? -5.118 -16.296 0.121 1.00 47.31 187 THR A C 1
ATOM 1475 O O . THR A 1 187 ? -5.458 -16.897 1.141 1.00 47.31 187 THR A O 1
ATOM 1478 N N . LYS A 1 188 ? -3.852 -16.093 -0.250 1.00 53.31 188 LYS A N 1
ATOM 1479 C CA . LYS A 1 188 ? -2.622 -16.521 0.426 1.00 53.31 188 LYS A CA 1
ATOM 1480 C C . LYS A 1 188 ? -2.436 -15.992 1.865 1.00 53.31 188 LYS A C 1
ATOM 1482 O O . LYS A 1 188 ? -1.318 -16.024 2.347 1.00 53.31 188 LYS A O 1
ATOM 1487 N N . LEU A 1 189 ? -3.458 -15.474 2.551 1.00 65.75 189 LEU A N 1
ATOM 1488 C CA . LEU A 1 189 ? -3.316 -14.981 3.928 1.00 65.75 189 LEU A CA 1
ATOM 1489 C C . LEU A 1 189 ? -3.704 -16.100 4.910 1.00 65.75 189 LEU A C 1
ATOM 1491 O O . LEU A 1 189 ? -4.901 -16.324 5.120 1.00 65.75 189 LEU A O 1
ATOM 1495 N N . PRO A 1 190 ? -2.732 -16.855 5.460 1.00 75.69 190 PRO A N 1
ATOM 1496 C CA . PRO A 1 190 ? -3.009 -17.974 6.347 1.00 75.69 190 PRO A CA 1
ATOM 1497 C C . PRO A 1 190 ? -3.474 -17.509 7.732 1.00 75.69 190 PRO A C 1
ATOM 1499 O O . PRO A 1 190 ? -3.323 -16.346 8.132 1.00 75.69 190 PRO A O 1
ATOM 1502 N N . LEU A 1 191 ? -4.009 -18.455 8.501 1.00 87.69 191 LEU A N 1
ATOM 1503 C CA . LEU A 1 191 ? -3.999 -18.321 9.953 1.00 87.69 191 LEU A CA 1
ATOM 1504 C C . LEU A 1 191 ? -2.540 -18.352 10.424 1.00 87.69 191 LEU A C 1
ATOM 1506 O O . LEU A 1 191 ? -1.750 -19.183 9.968 1.00 87.69 191 LEU A O 1
ATOM 1510 N N . VAL A 1 192 ? -2.191 -17.448 11.338 1.00 87.69 192 VAL A N 1
ATOM 1511 C CA . VAL A 1 192 ? -0.823 -17.334 11.874 1.00 87.69 192 VAL A CA 1
ATOM 1512 C C . VAL A 1 192 ? -0.617 -18.303 13.043 1.00 87.69 192 VAL A C 1
ATOM 1514 O O . VAL A 1 192 ? 0.493 -18.742 13.315 1.00 87.69 192 VAL A O 1
ATOM 1517 N N . GLY A 1 193 ? -1.699 -18.668 13.736 1.00 91.88 193 GLY A N 1
ATOM 1518 C CA . GLY A 1 193 ? -1.697 -19.649 14.822 1.00 91.88 193 GLY A CA 1
ATOM 1519 C C . GLY A 1 193 ? -2.216 -19.094 16.146 1.00 91.88 193 GLY A C 1
ATOM 1520 O O . GLY A 1 193 ? -2.707 -17.966 16.229 1.00 91.88 193 GLY A O 1
ATOM 1521 N N . TRP A 1 194 ? -2.133 -19.932 17.175 1.00 93.50 194 TRP A N 1
ATOM 1522 C CA . TRP A 1 194 ? -2.613 -19.671 18.526 1.00 93.50 194 TRP A CA 1
ATOM 1523 C C . TRP A 1 194 ? -1.538 -19.011 19.391 1.00 93.50 194 TRP A C 1
ATOM 1525 O O . TRP A 1 194 ? -0.387 -19.458 19.405 1.00 93.50 194 TRP A O 1
ATOM 1535 N N . ILE A 1 195 ? -1.927 -17.991 20.157 1.00 93.00 195 ILE A N 1
ATOM 1536 C CA . ILE A 1 195 ? -1.072 -17.270 21.110 1.00 93.00 195 ILE A CA 1
ATOM 1537 C C . ILE A 1 195 ? -1.707 -17.230 22.505 1.00 93.00 195 ILE A C 1
ATOM 1539 O O . ILE A 1 195 ? -2.926 -17.148 22.628 1.00 93.00 195 ILE A O 1
ATOM 1543 N N . LYS A 1 196 ? -0.884 -17.241 23.561 1.00 92.00 196 LYS A N 1
ATOM 1544 C CA . LYS A 1 196 ? -1.320 -17.007 24.950 1.00 92.00 196 LYS A CA 1
ATOM 1545 C C . LYS A 1 196 ? -1.760 -15.555 25.159 1.00 92.00 196 LYS A C 1
ATOM 1547 O O . LYS A 1 196 ? -1.066 -14.637 24.728 1.00 92.00 196 LYS A O 1
ATOM 1552 N N . GLY A 1 197 ? -2.856 -15.342 25.885 1.00 89.69 197 GLY A N 1
ATOM 1553 C CA . GLY A 1 197 ? -3.416 -14.009 26.141 1.00 89.69 197 GLY A CA 1
ATOM 1554 C C . GLY A 1 197 ? -2.463 -13.020 26.821 1.00 89.69 197 GLY A C 1
ATOM 1555 O O . GLY A 1 197 ? -2.518 -11.829 26.545 1.00 89.69 197 GLY A O 1
ATOM 1556 N N . GLU A 1 198 ? -1.542 -13.501 27.656 1.00 89.38 198 GLU A N 1
ATOM 1557 C CA . GLU A 1 198 ? -0.514 -12.674 28.312 1.00 89.38 198 GLU A CA 1
ATOM 1558 C C . GLU A 1 198 ? 0.495 -12.043 27.334 1.00 89.38 198 GLU A C 1
ATOM 1560 O O . GLU A 1 198 ? 1.097 -11.013 27.635 1.00 89.38 198 GLU A O 1
ATOM 1565 N N . ASN A 1 199 ? 0.646 -12.634 26.143 1.00 88.81 199 ASN A N 1
ATOM 1566 C CA . ASN A 1 199 ? 1.555 -12.176 25.093 1.00 88.81 199 ASN A CA 1
ATOM 1567 C C . ASN A 1 199 ? 0.862 -11.251 24.085 1.00 88.81 199 ASN A C 1
ATOM 1569 O O . ASN A 1 199 ? 1.387 -11.011 22.997 1.00 88.81 199 ASN A O 1
ATOM 1573 N N . MET A 1 200 ? -0.320 -10.728 24.413 1.00 89.56 200 MET A N 1
ATOM 1574 C CA . MET A 1 200 ? -1.029 -9.788 23.557 1.00 89.56 200 MET A CA 1
ATOM 1575 C C . MET A 1 200 ? -1.639 -8.626 24.344 1.00 89.56 200 MET A C 1
ATOM 1577 O O . MET A 1 200 ? -1.963 -8.742 25.523 1.00 89.56 200 MET A O 1
ATOM 1581 N N . ILE A 1 201 ? -1.797 -7.493 23.668 1.00 88.75 201 ILE A N 1
ATOM 1582 C CA . ILE A 1 201 ? -2.542 -6.330 24.145 1.00 88.75 201 ILE A CA 1
ATOM 1583 C C . ILE A 1 201 ? -3.790 -6.225 23.264 1.00 88.75 201 ILE A C 1
ATOM 1585 O O . ILE A 1 201 ? -3.653 -5.891 22.081 1.00 88.75 201 ILE A O 1
ATOM 1589 N N . PRO A 1 202 ? -4.991 -6.542 23.779 1.00 86.75 202 PRO A N 1
ATOM 1590 C CA . PRO A 1 202 ? -6.217 -6.369 23.017 1.00 86.75 202 PRO A CA 1
ATOM 1591 C C . PRO A 1 202 ? -6.450 -4.880 22.761 1.00 86.75 202 PRO A C 1
ATOM 1593 O O . PRO A 1 202 ? -6.349 -4.057 23.667 1.00 86.75 202 PRO A O 1
ATOM 1596 N N . TRP A 1 203 ? -6.783 -4.534 21.525 1.00 85.00 203 TRP A N 1
ATOM 1597 C CA . TRP A 1 203 ? -7.127 -3.176 21.126 1.00 85.00 203 TRP A CA 1
ATOM 1598 C C . TRP A 1 203 ? -8.529 -3.186 20.527 1.00 85.00 203 TRP A C 1
ATOM 1600 O O . TRP A 1 203 ? -8.719 -3.109 19.322 1.00 85.00 203 TRP A O 1
ATOM 1610 N N . ASN A 1 204 ? -9.550 -3.307 21.369 1.00 76.12 204 ASN A N 1
ATOM 1611 C CA . ASN A 1 204 ? -10.939 -3.434 20.911 1.00 76.12 204 ASN A CA 1
ATOM 1612 C C . ASN A 1 204 ? -11.604 -2.061 20.681 1.00 76.12 204 ASN A C 1
ATOM 1614 O O . ASN A 1 204 ? -12.794 -1.886 20.930 1.00 76.12 204 ASN A O 1
ATOM 1618 N N . THR A 1 205 ? -10.827 -1.079 20.215 1.00 75.88 205 THR A N 1
ATOM 1619 C CA . THR A 1 205 ? -11.270 0.278 19.856 1.00 75.88 205 THR A CA 1
ATOM 1620 C C . THR A 1 205 ? -10.670 0.663 18.499 1.00 75.88 205 THR A C 1
ATOM 1622 O O . THR A 1 205 ? -9.723 0.033 18.041 1.00 75.88 205 THR A O 1
ATOM 1625 N N . ASN A 1 206 ? -11.176 1.702 17.835 1.00 79.44 206 ASN A N 1
ATOM 1626 C CA . ASN A 1 206 ? -10.471 2.354 16.715 1.00 79.44 206 ASN A CA 1
ATOM 1627 C C . ASN A 1 206 ? -9.896 3.715 17.120 1.00 79.44 206 ASN A C 1
ATOM 1629 O O . ASN A 1 206 ? -9.578 4.532 16.262 1.00 79.44 206 ASN A O 1
ATOM 1633 N N . LEU A 1 207 ? -9.790 3.958 18.424 1.00 85.31 207 LEU A N 1
ATOM 1634 C CA . LEU A 1 207 ? -9.315 5.217 18.963 1.00 85.31 207 LEU A CA 1
ATOM 1635 C C . LEU A 1 207 ? -7.800 5.190 19.097 1.00 85.31 207 LEU A C 1
ATOM 1637 O O . LEU A 1 207 ? -7.189 4.163 19.412 1.00 85.31 207 LEU A O 1
ATOM 1641 N N . GLY A 1 208 ? -7.214 6.350 18.885 1.00 88.88 208 GLY A N 1
ATOM 1642 C CA . GLY A 1 208 ? -5.823 6.624 19.157 1.00 88.88 208 GLY A CA 1
ATOM 1643 C C . GLY A 1 208 ? -5.664 8.050 19.634 1.00 88.88 208 GLY A C 1
ATOM 1644 O O . GLY A 1 208 ? -6.616 8.831 19.703 1.00 88.88 208 GLY A O 1
ATOM 1645 N N . ILE A 1 209 ? -4.435 8.367 19.984 1.00 89.06 209 ILE A N 1
ATOM 1646 C CA . ILE A 1 209 ? -4.033 9.700 20.373 1.00 89.06 209 ILE A CA 1
ATOM 1647 C C . ILE A 1 209 ? -2.745 10.063 19.649 1.00 89.06 209 ILE A C 1
ATOM 1649 O O . ILE A 1 209 ? -1.947 9.204 19.265 1.00 89.06 209 ILE A O 1
ATOM 1653 N N . ARG A 1 210 ? -2.508 11.360 19.532 1.00 88.12 210 ARG A N 1
ATOM 1654 C CA . ARG A 1 210 ? -1.187 11.898 19.236 1.00 88.12 210 ARG A CA 1
ATOM 1655 C C . ARG A 1 210 ? -0.960 13.186 20.018 1.00 88.12 210 ARG A C 1
ATOM 1657 O O . ARG A 1 210 ? -1.923 13.875 20.355 1.00 88.12 210 ARG A O 1
ATOM 1664 N N . PRO A 1 211 ? 0.293 13.568 20.270 1.00 86.12 211 PRO A N 1
ATOM 1665 C CA . PRO A 1 211 ? 0.615 14.935 20.645 1.00 86.12 211 PRO A CA 1
ATOM 1666 C C . PRO A 1 211 ? 0.071 15.956 19.625 1.00 86.12 211 PRO A C 1
ATOM 1668 O O . PRO A 1 211 ? 0.069 15.722 18.408 1.00 86.12 211 PRO A O 1
ATOM 1671 N N . LYS A 1 212 ? -0.400 17.104 20.115 1.00 82.88 212 LYS A N 1
ATOM 1672 C CA . LYS A 1 212 ? -0.767 18.260 19.291 1.00 82.88 212 LYS A CA 1
ATOM 1673 C C . LYS A 1 212 ? 0.479 18.931 18.719 1.00 82.88 212 LYS A C 1
ATOM 1675 O O . LYS A 1 212 ? 1.585 18.755 19.218 1.00 82.88 212 LYS A O 1
ATOM 1680 N N . ASN A 1 213 ? 0.283 19.669 17.630 1.00 67.12 213 ASN A N 1
ATOM 1681 C CA . ASN A 1 213 ? 1.347 20.374 16.918 1.00 67.12 213 ASN A CA 1
ATOM 1682 C C . ASN A 1 213 ? 0.885 21.808 16.632 1.00 67.12 213 ASN A C 1
ATOM 1684 O O . ASN A 1 213 ? 0.756 22.227 15.479 1.00 67.12 213 ASN A O 1
ATOM 1688 N N . ASP A 1 214 ? 0.506 22.506 17.702 1.00 55.94 214 ASP A N 1
ATOM 1689 C CA . ASP A 1 214 ? -0.226 23.770 17.605 1.00 55.94 214 ASP A CA 1
ATOM 1690 C C . ASP A 1 214 ? 0.707 24.992 17.509 1.00 55.94 214 ASP A C 1
ATOM 1692 O O . ASP A 1 214 ? 0.238 26.080 17.178 1.00 55.94 214 ASP A O 1
ATOM 1696 N N . SER A 1 215 ? 2.023 24.834 17.713 1.00 49.25 215 SER A N 1
ATOM 1697 C CA . SER A 1 215 ? 3.005 25.912 17.551 1.00 49.25 215 SER A CA 1
ATOM 1698 C C . SER A 1 215 ? 3.995 25.613 16.415 1.00 49.25 215 SER A C 1
ATOM 1700 O O . SER A 1 215 ? 4.677 24.592 16.385 1.00 49.25 215 SER A O 1
ATOM 1702 N N . LYS A 1 216 ? 4.105 26.548 15.460 1.00 50.59 216 LYS A N 1
ATOM 1703 C CA . LYS A 1 216 ? 5.104 26.505 14.370 1.00 50.59 216 LYS A CA 1
ATOM 1704 C C . LYS A 1 216 ? 6.553 26.614 14.877 1.00 50.59 216 LYS A C 1
ATOM 1706 O O . LYS A 1 216 ? 7.478 26.390 14.104 1.00 50.59 216 LYS A O 1
ATOM 1711 N N . GLU A 1 217 ? 6.745 26.966 16.150 1.00 46.28 217 GLU A N 1
ATOM 1712 C CA . GLU A 1 217 ? 8.042 27.309 16.745 1.00 46.28 217 GLU A CA 1
ATOM 1713 C C . GLU A 1 217 ? 8.597 26.237 17.706 1.00 46.28 217 GLU A C 1
ATOM 1715 O O . GLU A 1 217 ? 9.782 26.286 18.022 1.00 46.28 217 GLU A O 1
ATOM 1720 N N . GLU A 1 218 ? 7.808 25.233 18.125 1.00 46.34 218 GLU A N 1
ATOM 1721 C CA . GLU A 1 218 ? 8.223 24.233 19.138 1.00 46.34 218 GLU A CA 1
ATOM 1722 C C . GLU A 1 218 ? 7.986 22.774 18.712 1.00 46.34 218 GLU A C 1
ATOM 1724 O O . GLU A 1 218 ? 7.989 21.871 19.548 1.00 46.34 218 GLU A O 1
ATOM 1729 N N . ALA A 1 219 ? 7.822 22.519 17.409 1.00 46.91 219 ALA A N 1
ATOM 1730 C CA . ALA A 1 219 ? 7.479 21.205 16.852 1.00 46.91 219 ALA A CA 1
ATOM 1731 C C . ALA A 1 219 ? 8.467 20.056 17.181 1.00 46.91 219 ALA A C 1
ATOM 1733 O O . ALA A 1 219 ? 8.182 18.916 16.835 1.00 46.91 219 ALA A O 1
ATOM 1734 N N . ASP A 1 220 ? 9.580 20.331 17.870 1.00 48.56 220 ASP A N 1
ATOM 1735 C CA . ASP A 1 220 ? 10.582 19.346 18.293 1.00 48.56 220 ASP A CA 1
ATOM 1736 C C . ASP A 1 220 ? 10.876 19.352 19.817 1.00 48.56 220 ASP A C 1
ATOM 1738 O O . ASP A 1 220 ? 11.790 18.648 20.254 1.00 48.56 220 ASP A O 1
ATOM 1742 N N . THR A 1 221 ? 10.165 20.129 20.655 1.00 51.34 221 THR A N 1
ATOM 1743 C CA . THR A 1 221 ? 10.552 20.315 22.078 1.00 51.34 221 THR A CA 1
ATOM 1744 C C . THR A 1 221 ? 9.506 19.938 23.123 1.00 51.34 221 THR A C 1
ATOM 1746 O O . THR A 1 221 ? 9.893 19.651 24.260 1.00 51.34 221 THR A O 1
ATOM 1749 N N . GLU A 1 222 ? 8.209 19.893 22.801 1.00 62.97 222 GLU A N 1
ATOM 1750 C CA . GLU A 1 222 ? 7.218 19.468 23.795 1.00 62.97 222 GLU A CA 1
ATOM 1751 C C . GLU A 1 222 ? 7.226 17.938 23.936 1.00 62.97 222 GLU A C 1
ATOM 1753 O O . GLU A 1 222 ? 7.000 17.203 22.974 1.00 62.97 222 GLU A O 1
ATOM 1758 N N . ILE A 1 223 ? 7.519 17.458 25.145 1.00 73.31 223 ILE A N 1
ATOM 1759 C CA . ILE A 1 223 ? 7.607 16.036 25.477 1.00 73.31 223 ILE A CA 1
ATOM 1760 C C . ILE A 1 223 ? 6.412 15.663 26.355 1.00 73.31 223 ILE A C 1
ATOM 1762 O O . ILE A 1 223 ? 6.202 16.261 27.413 1.00 73.31 223 ILE A O 1
ATOM 1766 N N . ILE A 1 224 ? 5.651 14.650 25.939 1.00 84.19 224 ILE A N 1
ATOM 1767 C CA . ILE A 1 224 ? 4.578 14.067 26.750 1.00 84.19 224 ILE A CA 1
ATOM 1768 C C . ILE A 1 224 ? 5.143 12.897 27.554 1.00 84.19 224 ILE A C 1
ATOM 1770 O O . ILE A 1 224 ? 5.753 11.993 26.989 1.00 84.19 224 ILE A O 1
ATOM 1774 N N . THR A 1 225 ? 4.927 12.888 28.869 1.00 87.44 225 THR A N 1
ATOM 1775 C CA . THR A 1 225 ? 5.391 11.798 29.738 1.00 87.44 225 THR A CA 1
ATOM 1776 C C . THR A 1 225 ? 4.309 10.730 29.904 1.00 87.44 225 THR A C 1
ATOM 1778 O O . THR A 1 225 ? 3.202 11.023 30.352 1.00 87.44 225 THR A O 1
ATOM 1781 N N . GLY A 1 226 ? 4.645 9.487 29.565 1.00 88.56 226 GLY A N 1
ATOM 1782 C CA . GLY A 1 226 ? 3.885 8.278 29.853 1.00 88.56 226 GLY A CA 1
ATOM 1783 C C . GLY A 1 226 ? 4.500 7.467 30.998 1.00 88.56 226 GLY A C 1
ATOM 1784 O O . GLY A 1 226 ? 5.709 7.475 31.205 1.00 88.56 226 GLY A O 1
ATOM 1785 N N . TYR A 1 227 ? 3.682 6.731 31.742 1.00 90.12 227 TYR A N 1
ATOM 1786 C CA . TYR A 1 227 ? 4.088 6.011 32.951 1.00 90.12 227 TYR A CA 1
ATOM 1787 C C . TYR A 1 227 ? 3.739 4.530 32.847 1.00 90.12 227 TYR A C 1
ATOM 1789 O O . TYR A 1 227 ? 2.622 4.188 32.476 1.00 90.12 227 TYR A O 1
ATOM 1797 N N . HIS A 1 228 ? 4.657 3.635 33.212 1.00 85.81 228 HIS A N 1
ATOM 1798 C CA . HIS A 1 228 ? 4.430 2.187 33.105 1.00 85.81 228 HIS A CA 1
ATOM 1799 C C . HIS A 1 228 ? 3.232 1.692 33.922 1.00 85.81 228 HIS A C 1
ATOM 1801 O O . HIS A 1 228 ? 2.548 0.757 33.515 1.00 85.81 228 HIS A O 1
ATOM 1807 N N . THR A 1 229 ? 2.967 2.313 35.073 1.00 89.12 229 THR A N 1
ATOM 1808 C CA . THR A 1 229 ? 1.816 1.985 35.913 1.00 89.12 229 THR A CA 1
ATOM 1809 C C . THR A 1 229 ? 1.077 3.243 36.355 1.00 89.12 229 THR A C 1
ATOM 1811 O O . THR A 1 229 ? 1.659 4.322 36.476 1.00 89.12 229 THR A O 1
ATOM 1814 N N . LEU A 1 230 ? -0.206 3.093 36.692 1.00 89.44 230 LEU A N 1
ATOM 1815 C CA . LEU A 1 230 ? -1.002 4.172 37.282 1.00 89.44 230 LEU A CA 1
ATOM 1816 C C . LEU A 1 230 ? -0.402 4.671 38.613 1.00 89.44 230 LEU A C 1
ATOM 1818 O O . LEU A 1 230 ? -0.535 5.840 38.967 1.00 89.44 230 LEU A O 1
ATOM 1822 N N . LYS A 1 231 ? 0.283 3.793 39.359 1.00 91.06 231 LYS A N 1
ATOM 1823 C CA . LYS A 1 231 ? 0.977 4.163 40.600 1.00 91.06 231 LYS A CA 1
ATOM 1824 C C . LYS A 1 231 ? 2.152 5.099 40.315 1.00 91.06 231 LYS A C 1
ATOM 1826 O O . LYS A 1 231 ? 2.292 6.103 41.007 1.00 91.06 231 LYS A O 1
ATOM 1831 N N . ASP A 1 232 ? 2.950 4.794 39.296 1.00 90.12 232 ASP A N 1
ATOM 1832 C CA . ASP A 1 232 ? 4.073 5.638 38.870 1.00 90.12 232 ASP A CA 1
ATOM 1833 C C . ASP A 1 232 ? 3.575 6.995 38.371 1.00 90.12 232 ASP A C 1
ATOM 1835 O O . ASP A 1 232 ? 4.152 8.028 38.712 1.00 90.12 232 ASP A O 1
ATOM 1839 N N . ALA A 1 233 ? 2.447 6.994 37.654 1.00 88.00 233 ALA A N 1
ATOM 1840 C CA . ALA A 1 233 ? 1.777 8.200 37.182 1.00 88.00 233 ALA A CA 1
ATOM 1841 C C . ALA A 1 233 ? 1.331 9.106 38.338 1.00 88.00 233 ALA A C 1
ATOM 1843 O O . ALA A 1 233 ? 1.574 10.309 38.321 1.00 88.00 233 ALA A O 1
ATOM 1844 N N . LYS A 1 234 ? 0.745 8.524 39.392 1.00 87.44 234 LYS A N 1
ATOM 1845 C CA . LYS A 1 234 ? 0.332 9.257 40.602 1.00 87.44 234 LYS A CA 1
ATOM 1846 C C . LYS A 1 234 ? 1.513 9.802 41.407 1.00 87.44 234 LYS A C 1
ATOM 1848 O O . LYS A 1 234 ? 1.365 10.797 42.111 1.00 87.44 234 LYS A O 1
ATOM 1853 N N . LEU A 1 235 ? 2.669 9.149 41.323 1.00 89.56 235 LEU A N 1
ATOM 1854 C CA . LEU A 1 235 ? 3.903 9.567 41.989 1.00 89.56 235 LEU A CA 1
ATOM 1855 C C . LEU A 1 235 ? 4.758 10.517 41.140 1.00 89.56 235 LEU A C 1
ATOM 1857 O O . LEU A 1 235 ? 5.788 10.973 41.630 1.00 89.56 235 LEU A O 1
ATOM 1861 N N . ASN A 1 236 ? 4.349 10.812 39.899 1.00 84.12 236 ASN A N 1
ATOM 1862 C CA . ASN A 1 236 ? 5.160 11.526 38.913 1.00 84.12 236 ASN A CA 1
ATOM 1863 C C . ASN A 1 236 ? 6.585 10.952 38.815 1.00 84.12 236 ASN A C 1
ATOM 1865 O O . ASN A 1 236 ? 7.564 11.698 38.812 1.00 84.12 236 ASN A O 1
ATOM 1869 N N . ALA A 1 237 ? 6.700 9.621 38.787 1.00 87.56 237 ALA A N 1
ATOM 1870 C CA . ALA A 1 237 ? 7.988 8.951 38.648 1.00 87.56 237 ALA A CA 1
ATOM 1871 C C . ALA A 1 237 ? 8.652 9.282 37.296 1.00 87.56 237 ALA A C 1
ATOM 1873 O O . ALA A 1 237 ? 8.048 9.892 36.414 1.00 87.56 237 ALA A O 1
ATOM 1874 N N . GLU A 1 238 ? 9.902 8.868 37.106 1.00 84.06 238 GLU A N 1
ATOM 1875 C CA . GLU A 1 238 ? 10.515 8.951 35.782 1.00 84.06 238 GLU A CA 1
ATOM 1876 C C . GLU A 1 238 ? 9.713 8.098 34.788 1.00 84.06 238 GLU A C 1
ATOM 1878 O O . GLU A 1 238 ? 9.386 6.941 35.059 1.00 84.06 238 GLU A O 1
ATOM 1883 N N . GLY A 1 239 ? 9.342 8.709 33.665 1.00 81.06 239 GLY A N 1
ATOM 1884 C CA . GLY A 1 239 ? 8.442 8.121 32.687 1.00 81.06 239 GLY A CA 1
ATOM 1885 C C . GLY A 1 239 ? 9.049 8.041 31.294 1.00 81.06 239 GLY A C 1
ATOM 1886 O O . GLY A 1 239 ? 10.101 8.602 30.991 1.00 81.06 239 GLY A O 1
ATOM 1887 N N . ILE A 1 240 ? 8.331 7.342 30.430 1.00 81.06 240 ILE A N 1
ATOM 1888 C CA . ILE A 1 240 ? 8.552 7.285 28.993 1.00 81.06 240 ILE A CA 1
ATOM 1889 C C . ILE A 1 240 ? 8.257 8.658 28.405 1.00 81.06 240 ILE A C 1
ATOM 1891 O O . ILE A 1 240 ? 7.230 9.253 28.703 1.00 81.06 240 ILE A O 1
ATOM 1895 N N . LYS A 1 241 ? 9.106 9.143 27.513 1.00 82.81 241 LYS A N 1
ATOM 1896 C CA . LYS A 1 241 ? 8.917 10.440 26.868 1.00 82.81 241 LYS A CA 1
ATOM 1897 C C . LYS A 1 241 ? 8.492 10.259 25.424 1.00 82.81 241 LYS A C 1
ATOM 1899 O O . LYS A 1 241 ? 9.218 9.617 24.673 1.00 82.81 241 LYS A O 1
ATOM 1904 N N . LEU A 1 242 ? 7.349 10.826 25.053 1.00 79.69 242 LEU A N 1
ATOM 1905 C CA . LEU A 1 242 ? 6.813 10.857 23.698 1.00 79.69 242 LEU A CA 1
ATOM 1906 C C . LEU A 1 242 ? 7.109 12.215 23.055 1.00 79.69 242 LEU A C 1
ATOM 1908 O O . LEU A 1 242 ? 6.804 13.262 23.626 1.00 79.69 242 LEU A O 1
ATOM 1912 N N . LEU A 1 243 ? 7.690 12.175 21.863 1.00 75.38 243 LEU A N 1
ATOM 1913 C CA . LEU A 1 243 ? 8.002 13.309 21.007 1.00 75.38 243 LEU A CA 1
ATOM 1914 C C . LEU A 1 243 ? 6.714 13.877 20.403 1.00 75.38 243 LEU A C 1
ATOM 1916 O O . LEU A 1 243 ? 5.892 13.134 19.855 1.00 75.38 243 LEU A O 1
ATOM 1920 N N . SER A 1 244 ? 6.550 15.196 20.487 1.00 73.00 244 SER A N 1
ATOM 1921 C CA . SER A 1 244 ? 5.509 15.923 19.758 1.00 73.00 244 SER A CA 1
ATOM 1922 C C . SER A 1 244 ? 5.908 16.194 18.299 1.00 73.00 244 SER A C 1
ATOM 1924 O O . SER A 1 244 ? 6.836 15.578 17.773 1.00 73.00 244 SER A O 1
ATOM 1926 N N . GLY A 1 245 ? 5.150 17.055 17.618 1.00 72.94 245 GLY A N 1
ATOM 1927 C CA . GLY A 1 245 ? 5.448 17.488 16.256 1.00 72.94 245 GLY A CA 1
ATOM 1928 C C . GLY A 1 245 ? 4.631 16.794 15.172 1.00 72.94 245 GLY A C 1
ATOM 1929 O O . GLY A 1 245 ? 3.745 15.973 15.419 1.00 72.94 245 GLY A O 1
ATOM 1930 N N . ASN A 1 246 ? 4.934 17.136 13.920 1.00 77.06 246 ASN A N 1
ATOM 1931 C CA . ASN A 1 246 ? 4.251 16.583 12.750 1.00 77.06 246 ASN A CA 1
ATOM 1932 C C . ASN A 1 246 ? 4.701 15.167 12.381 1.00 77.06 246 ASN A C 1
ATOM 1934 O O . ASN A 1 246 ? 4.145 14.594 11.447 1.00 77.06 246 ASN A O 1
ATOM 1938 N N . ILE A 1 247 ? 5.665 14.588 13.104 1.00 73.88 247 ILE A N 1
ATOM 1939 C CA . ILE A 1 247 ? 6.174 13.238 12.840 1.00 73.88 247 ILE A CA 1
ATOM 1940 C C . ILE A 1 247 ? 5.047 12.203 12.781 1.00 73.88 247 ILE A C 1
ATOM 1942 O O . ILE A 1 247 ? 5.133 11.268 11.995 1.00 73.88 247 ILE A O 1
ATOM 1946 N N . TRP A 1 248 ? 3.972 12.399 13.551 1.00 80.62 248 TRP A N 1
ATOM 1947 C CA . TRP A 1 248 ? 2.821 11.499 13.606 1.00 80.62 248 TRP A CA 1
ATOM 1948 C C . TRP A 1 248 ? 2.145 11.333 12.241 1.00 80.62 248 TRP A C 1
ATOM 1950 O O . TRP A 1 248 ? 1.894 10.206 11.845 1.00 80.62 248 TRP A O 1
ATOM 1960 N N . TYR A 1 249 ? 2.054 12.397 11.435 1.00 83.31 249 TYR A N 1
ATOM 1961 C CA . TYR A 1 249 ? 1.532 12.341 10.060 1.00 83.31 249 TYR A CA 1
ATOM 1962 C C . TYR A 1 249 ? 2.416 11.569 9.070 1.00 83.31 249 TYR A C 1
ATOM 1964 O O . TYR A 1 249 ? 2.066 11.449 7.903 1.00 83.31 249 TYR A O 1
ATOM 1972 N N . SER A 1 250 ? 3.591 11.097 9.493 1.00 74.19 250 SER A N 1
ATOM 1973 C CA . SER A 1 250 ? 4.453 10.228 8.686 1.00 74.19 250 SER A CA 1
ATOM 1974 C C . SER A 1 250 ? 4.317 8.742 9.041 1.00 74.19 250 SER A C 1
ATOM 1976 O O . SER A 1 250 ? 5.032 7.920 8.462 1.00 74.19 250 SER A O 1
ATOM 1978 N N . TYR A 1 251 ? 3.439 8.389 9.989 1.00 72.62 251 TYR A N 1
ATOM 1979 C CA . TYR A 1 251 ? 3.238 7.019 10.461 1.00 72.62 251 TYR A CA 1
ATOM 1980 C C . TYR A 1 251 ? 1.842 6.504 10.119 1.00 72.62 251 TYR A C 1
ATOM 1982 O O . TYR A 1 251 ? 0.837 7.162 10.369 1.00 72.62 251 TYR A O 1
ATOM 1990 N N . GLU A 1 252 ? 1.761 5.263 9.639 1.00 73.75 252 GLU A N 1
ATOM 1991 C CA . GLU A 1 252 ? 0.471 4.629 9.344 1.00 73.75 252 GLU A CA 1
ATOM 1992 C C . GLU A 1 252 ? -0.318 4.283 10.616 1.00 73.75 252 GLU A C 1
ATOM 1994 O O . GLU A 1 252 ? -1.542 4.148 10.586 1.00 73.75 252 GLU A O 1
ATOM 1999 N N . LEU A 1 253 ? 0.377 4.122 11.746 1.00 75.44 253 LEU A N 1
ATOM 2000 C CA . LEU A 1 253 ? -0.196 3.819 13.054 1.00 75.44 253 LEU A CA 1
ATOM 2001 C C . LEU A 1 253 ? 0.233 4.876 14.072 1.00 75.44 253 LEU A C 1
ATOM 2003 O O . LEU A 1 253 ? 1.415 5.006 14.387 1.00 75.44 253 LEU A O 1
ATOM 2007 N N . HIS A 1 254 ? -0.746 5.597 14.609 1.00 84.00 254 HIS A N 1
ATOM 2008 C CA . HIS A 1 254 ? -0.566 6.481 15.759 1.00 84.00 254 HIS A CA 1
ATOM 2009 C C . HIS A 1 254 ? -0.690 5.691 17.069 1.00 84.00 254 HIS A C 1
ATOM 2011 O O . HIS A 1 254 ? -0.888 4.476 17.035 1.00 84.00 254 HIS A O 1
ATOM 2017 N N . VAL A 1 255 ? -0.567 6.358 18.223 1.00 87.06 255 VAL A N 1
ATOM 2018 C CA . VAL A 1 255 ? -0.593 5.725 19.553 1.00 87.06 255 VAL A CA 1
ATOM 2019 C C . VAL A 1 255 ? -1.999 5.180 19.846 1.00 87.06 255 VAL A C 1
ATOM 2021 O O . VAL A 1 255 ? -2.916 5.974 20.072 1.00 87.06 255 VAL A O 1
ATOM 2024 N N . PRO A 1 256 ? -2.221 3.852 19.858 1.00 88.00 256 PRO A N 1
ATOM 2025 C CA . PRO A 1 256 ? -3.547 3.288 20.074 1.00 88.00 256 PRO A CA 1
ATOM 2026 C C . PRO A 1 256 ? -4.035 3.504 21.507 1.00 88.00 256 PRO A C 1
ATOM 2028 O O . PRO A 1 256 ? -3.321 3.217 22.471 1.00 88.00 256 PRO A O 1
ATOM 2031 N N . LEU A 1 257 ? -5.280 3.962 21.641 1.00 88.19 257 LEU A N 1
ATOM 2032 C CA . LEU A 1 257 ? -5.947 4.139 22.925 1.00 88.19 257 LEU A CA 1
ATOM 2033 C C . LEU A 1 257 ? -6.641 2.830 23.319 1.00 88.19 257 LEU A C 1
ATOM 2035 O O . LEU A 1 257 ? -7.567 2.376 22.636 1.00 88.19 257 LEU A O 1
ATOM 2039 N N . LEU A 1 258 ? -6.181 2.223 24.412 1.00 87.06 258 LEU A N 1
ATOM 2040 C CA . LEU A 1 258 ? -6.707 0.963 24.934 1.00 87.06 258 LEU A CA 1
ATOM 2041 C C . LEU A 1 258 ? -7.921 1.211 25.828 1.00 87.06 258 LEU A C 1
ATOM 2043 O O . LEU A 1 258 ? -8.963 0.594 25.618 1.00 87.06 258 LEU A O 1
ATOM 2047 N N . ASP A 1 259 ? -7.781 2.121 26.794 1.00 86.25 259 ASP A N 1
ATOM 2048 C CA . ASP A 1 259 ? -8.820 2.452 27.771 1.00 86.25 259 ASP A CA 1
ATOM 2049 C C . ASP A 1 259 ? -8.608 3.852 28.382 1.00 86.25 259 ASP A C 1
ATOM 2051 O O . ASP A 1 259 ? -7.542 4.458 28.225 1.00 86.25 259 ASP A O 1
ATOM 2055 N N . ARG A 1 260 ? -9.610 4.360 29.104 1.00 87.38 260 ARG A N 1
ATOM 2056 C CA . ARG A 1 260 ? -9.498 5.543 29.971 1.00 87.38 260 ARG A CA 1
ATOM 2057 C C . ARG A 1 260 ? -9.668 5.121 31.421 1.00 87.38 260 ARG A C 1
ATOM 2059 O O . ARG A 1 260 ? -10.698 4.566 31.799 1.00 87.38 260 ARG A O 1
ATOM 2066 N N . VAL A 1 261 ? -8.662 5.400 32.241 1.00 88.44 261 VAL A N 1
ATOM 2067 C CA . VAL A 1 261 ? -8.647 5.005 33.651 1.00 88.44 261 VAL A CA 1
ATOM 2068 C C . VAL A 1 261 ? -8.360 6.232 34.503 1.00 88.44 261 VAL A C 1
ATOM 2070 O O . VAL A 1 261 ? -7.257 6.774 34.484 1.00 88.44 261 VAL A O 1
ATOM 2073 N N . GLU A 1 262 ? -9.357 6.652 35.282 1.00 89.75 262 GLU A N 1
ATOM 2074 C CA . GLU A 1 262 ? -9.322 7.910 36.039 1.00 89.75 262 GLU A CA 1
ATOM 2075 C C . GLU A 1 262 ? -9.114 9.116 35.098 1.00 89.75 262 GLU A C 1
ATOM 2077 O O . GLU A 1 262 ? -9.950 9.332 34.233 1.00 89.75 262 GLU A O 1
ATOM 2082 N N . ASN A 1 263 ? -8.027 9.881 35.251 1.00 90.94 263 ASN A N 1
ATOM 2083 C CA . ASN A 1 263 ? -7.669 11.009 34.376 1.00 90.94 263 ASN A CA 1
ATOM 2084 C C . ASN A 1 263 ? -6.469 10.659 33.474 1.00 90.94 263 ASN A C 1
ATOM 2086 O O . ASN A 1 263 ? -5.603 11.505 33.228 1.00 90.94 263 ASN A O 1
ATOM 2090 N N . TYR A 1 264 ? -6.356 9.392 33.068 1.00 92.88 264 TYR A N 1
ATOM 2091 C CA . TYR A 1 264 ? -5.248 8.895 32.258 1.00 92.88 264 TYR A CA 1
ATOM 2092 C C . TYR A 1 264 ? -5.742 8.070 31.068 1.00 92.88 264 TYR A C 1
ATOM 2094 O O . TYR A 1 264 ? -6.571 7.167 31.207 1.00 92.88 264 TYR A O 1
ATOM 2102 N N . TYR A 1 265 ? -5.121 8.302 29.916 1.00 91.88 265 TYR A N 1
ATOM 2103 C CA . TYR A 1 265 ? -5.177 7.414 28.766 1.00 91.88 265 TYR A CA 1
ATOM 2104 C C . TYR A 1 265 ? -4.284 6.197 29.010 1.00 91.88 265 TYR A C 1
ATOM 2106 O O . TYR A 1 265 ? -3.075 6.351 29.192 1.00 91.88 265 TYR A O 1
ATOM 2114 N N . HIS A 1 266 ? -4.846 4.990 28.979 1.00 91.69 266 HIS A N 1
ATOM 2115 C CA . HIS A 1 266 ? -4.075 3.749 28.882 1.00 91.69 266 HIS A CA 1
ATOM 2116 C C . HIS A 1 266 ? -3.847 3.441 27.407 1.00 91.69 266 HIS A C 1
ATOM 2118 O O . HIS A 1 266 ? -4.796 3.248 26.648 1.00 91.69 266 HIS A O 1
ATOM 2124 N N . VAL A 1 267 ? -2.589 3.435 26.984 1.00 89.50 267 VAL A N 1
ATOM 2125 C CA . VAL A 1 267 ? -2.206 3.334 25.574 1.00 89.50 267 VAL A CA 1
ATOM 2126 C C . VAL A 1 267 ? -1.217 2.206 25.343 1.00 89.50 267 VAL A C 1
ATOM 2128 O O . VAL A 1 267 ? -0.528 1.784 26.269 1.00 89.50 267 VAL A O 1
ATOM 2131 N N . ALA A 1 268 ? -1.121 1.748 24.098 1.00 86.31 268 ALA A N 1
ATOM 2132 C CA . ALA A 1 268 ? -0.003 0.937 23.625 1.00 86.31 268 ALA A CA 1
ATOM 2133 C C . ALA A 1 268 ? 0.885 1.784 22.711 1.00 86.31 268 ALA A C 1
ATOM 2135 O O . ALA A 1 268 ? 0.383 2.626 21.979 1.00 86.31 268 ALA A O 1
ATOM 2136 N N . ALA A 1 269 ? 2.192 1.556 22.690 1.00 77.25 269 ALA A N 1
ATOM 2137 C CA . ALA A 1 269 ? 3.032 2.091 21.624 1.00 77.25 269 ALA A CA 1
ATOM 2138 C C . ALA A 1 269 ? 4.199 1.140 21.332 1.00 77.25 269 ALA A C 1
ATOM 2140 O O . ALA A 1 269 ? 4.695 0.463 22.244 1.00 77.25 269 ALA A O 1
ATOM 2141 N N . PRO A 1 270 ? 4.665 1.073 20.075 1.00 64.56 270 PRO A N 1
ATOM 2142 C CA . PRO A 1 270 ? 6.025 0.630 19.818 1.00 64.56 270 PRO A CA 1
ATOM 2143 C C . PRO A 1 270 ? 6.949 1.771 20.268 1.00 64.56 270 PRO A C 1
ATOM 2145 O O . PRO A 1 270 ? 6.491 2.888 20.474 1.00 64.56 270 PRO A O 1
ATOM 2148 N N . GLY A 1 271 ? 8.260 1.579 20.334 1.00 63.69 271 GLY A N 1
ATOM 2149 C CA . GLY A 1 271 ? 9.179 2.698 20.602 1.00 63.69 271 GLY A CA 1
ATOM 2150 C C . GLY A 1 271 ? 9.051 3.922 19.661 1.00 63.69 271 GLY A C 1
ATOM 2151 O O . GLY A 1 271 ? 9.730 4.916 19.869 1.00 63.69 271 GLY A O 1
ATOM 2152 N N . ILE A 1 272 ? 8.209 3.893 18.620 1.00 60.78 272 ILE A N 1
ATOM 2153 C CA . ILE A 1 272 ? 8.002 5.002 17.680 1.00 60.78 272 ILE A CA 1
ATOM 2154 C C . ILE A 1 272 ? 7.549 6.265 18.419 1.00 60.78 272 ILE A C 1
ATOM 2156 O O . ILE A 1 272 ? 6.594 6.251 19.192 1.00 60.78 272 ILE A O 1
ATOM 2160 N N . GLY A 1 273 ? 8.249 7.368 18.149 1.00 59.28 273 GLY A N 1
ATOM 2161 C CA . GLY A 1 273 ? 7.981 8.647 18.790 1.00 59.28 273 GLY A CA 1
ATOM 2162 C C . GLY A 1 273 ? 8.411 8.696 20.255 1.00 59.28 273 GLY A C 1
ATOM 2163 O O . GLY A 1 273 ? 8.055 9.655 20.917 1.00 59.28 273 GLY A O 1
ATOM 2164 N N . MET A 1 274 ? 9.164 7.720 20.779 1.00 70.62 274 MET A N 1
ATOM 2165 C CA . MET A 1 274 ? 9.708 7.761 22.142 1.00 70.62 274 MET A CA 1
ATOM 2166 C C . MET A 1 274 ? 11.176 8.224 22.166 1.00 70.62 274 MET A C 1
ATOM 2168 O O . MET A 1 274 ? 11.958 7.907 21.267 1.00 70.62 274 MET A O 1
ATOM 2172 N N . GLU A 1 275 ? 11.589 8.951 23.211 1.00 60.62 275 GLU A N 1
ATOM 2173 C CA . GLU A 1 275 ? 12.995 9.351 23.397 1.00 60.62 275 GLU A CA 1
ATOM 2174 C C . GLU A 1 275 ? 13.914 8.110 23.414 1.00 60.62 275 GLU A C 1
ATOM 2176 O O . GLU A 1 275 ? 13.629 7.110 24.072 1.00 60.62 275 GLU A O 1
ATOM 2181 N N . GLY A 1 276 ? 15.018 8.156 22.658 1.00 53.22 276 GLY A N 1
ATOM 2182 C CA . GLY A 1 276 ? 15.965 7.039 22.512 1.00 53.22 276 GLY A CA 1
ATOM 2183 C C . GLY A 1 276 ? 15.636 6.056 21.381 1.00 53.22 276 GLY A C 1
ATOM 2184 O O . GLY A 1 276 ? 16.532 5.356 20.910 1.00 53.22 276 GLY A O 1
ATOM 2185 N N . PHE A 1 277 ? 14.407 6.070 20.865 1.00 55.53 277 PHE A N 1
ATOM 2186 C CA . PHE A 1 277 ? 14.010 5.330 19.670 1.00 55.53 277 PHE A CA 1
ATOM 2187 C C . PHE A 1 277 ? 14.054 6.254 18.457 1.00 55.53 277 PHE A C 1
ATOM 2189 O O . PHE A 1 277 ? 13.062 6.839 18.023 1.00 55.53 277 PHE A O 1
ATOM 2196 N N . LYS A 1 278 ? 15.253 6.408 17.897 1.00 50.62 278 LYS A N 1
ATOM 2197 C CA . LYS A 1 278 ? 15.401 7.060 16.598 1.00 50.62 278 LYS A CA 1
ATOM 2198 C C . LYS A 1 278 ? 14.931 6.075 15.538 1.00 50.62 278 LYS A C 1
ATOM 2200 O O . LYS A 1 278 ? 15.486 4.980 15.455 1.00 50.62 278 LYS A O 1
ATOM 2205 N N . ARG A 1 279 ? 13.948 6.469 14.716 1.00 50.84 279 ARG A N 1
ATOM 2206 C CA . ARG A 1 279 ? 13.726 5.819 13.420 1.00 50.84 279 ARG A CA 1
ATOM 2207 C C . ARG A 1 279 ? 15.104 5.815 12.757 1.00 50.84 279 ARG A C 1
ATOM 2209 O O . ARG A 1 279 ? 15.684 6.879 12.539 1.00 50.84 279 ARG A O 1
ATOM 2216 N N . SER A 1 280 ? 15.682 4.635 12.536 1.00 52.84 280 SER A N 1
ATOM 2217 C CA . SER A 1 280 ? 16.759 4.531 11.558 1.00 52.84 280 SER A CA 1
ATOM 2218 C C . SER A 1 280 ? 16.209 5.158 10.279 1.00 52.84 280 SER A C 1
ATOM 2220 O O . SER A 1 280 ? 15.004 5.057 10.054 1.00 52.84 280 SER A O 1
ATOM 2222 N N . ASP A 1 281 ? 17.022 5.855 9.484 1.00 57.41 281 ASP A N 1
ATOM 2223 C CA . ASP A 1 281 ? 16.603 6.693 8.339 1.00 57.41 281 ASP A CA 1
ATOM 2224 C C . ASP A 1 281 ? 15.933 5.899 7.179 1.00 57.41 281 ASP A C 1
ATOM 2226 O O . ASP A 1 281 ? 16.069 6.206 5.999 1.00 57.41 281 ASP A O 1
ATOM 2230 N N . THR A 1 282 ? 15.237 4.807 7.498 1.00 61.25 282 THR A N 1
ATOM 2231 C CA . THR A 1 282 ? 14.312 3.986 6.719 1.00 61.25 282 THR A CA 1
ATOM 2232 C C . THR A 1 282 ? 13.451 4.820 5.782 1.00 61.25 282 THR A C 1
ATOM 2234 O O . THR A 1 282 ? 13.488 4.548 4.591 1.00 61.25 282 THR A O 1
ATOM 2237 N N . THR A 1 283 ? 12.776 5.885 6.229 1.00 61.84 283 THR A N 1
ATOM 2238 C CA . THR A 1 283 ? 11.977 6.721 5.309 1.00 61.84 283 THR A CA 1
ATOM 2239 C C . THR A 1 283 ? 12.833 7.270 4.171 1.00 61.84 283 THR A C 1
ATOM 2241 O O . THR A 1 283 ? 12.492 7.120 3.004 1.00 61.84 283 THR A O 1
ATOM 2244 N N . GLN A 1 284 ? 14.003 7.841 4.475 1.00 64.19 284 GLN A N 1
ATOM 2245 C CA . GLN A 1 284 ? 14.921 8.329 3.443 1.00 64.19 284 GLN A CA 1
ATOM 2246 C C . GLN A 1 284 ? 15.526 7.181 2.616 1.00 64.19 284 GLN A C 1
ATOM 2248 O O . GLN A 1 284 ? 15.799 7.333 1.426 1.00 64.19 284 GLN A O 1
ATOM 2253 N N . THR A 1 285 ? 15.744 6.023 3.235 1.00 70.38 285 THR A N 1
ATOM 2254 C CA . THR A 1 285 ? 16.259 4.802 2.598 1.00 70.38 285 THR A CA 1
ATOM 2255 C C . THR A 1 285 ? 15.310 4.294 1.518 1.00 70.38 285 THR A C 1
ATOM 2257 O O . THR A 1 285 ? 15.756 3.934 0.431 1.00 70.38 285 THR A O 1
ATOM 2260 N N . PHE A 1 286 ? 14.010 4.297 1.798 1.00 77.50 286 PHE A N 1
ATOM 2261 C CA . PHE A 1 286 ? 12.985 3.728 0.929 1.00 77.50 286 PHE A CA 1
ATOM 2262 C C . PHE A 1 286 ? 12.287 4.766 0.047 1.00 77.50 286 PHE A C 1
ATOM 2264 O O . PHE A 1 286 ? 11.814 4.406 -1.028 1.00 77.50 286 PHE A O 1
ATOM 2271 N N . ASN A 1 287 ? 12.354 6.060 0.376 1.00 76.69 287 ASN A N 1
ATOM 2272 C CA . ASN A 1 287 ? 11.990 7.132 -0.556 1.00 76.69 287 ASN A CA 1
ATOM 2273 C C . ASN A 1 287 ? 12.783 7.032 -1.871 1.00 76.69 287 ASN A C 1
ATOM 2275 O O . ASN A 1 287 ? 12.220 7.233 -2.942 1.00 76.69 287 ASN A O 1
ATOM 2279 N N . GLU A 1 288 ? 14.057 6.623 -1.826 1.00 79.12 288 GLU A N 1
ATOM 2280 C CA . GLU A 1 288 ? 14.865 6.360 -3.031 1.00 79.12 288 GLU A CA 1
ATOM 2281 C C . GLU A 1 288 ? 14.366 5.161 -3.859 1.00 79.12 288 GLU A C 1
ATOM 2283 O O . GLU A 1 288 ? 14.706 5.044 -5.037 1.00 79.12 288 GLU A O 1
ATOM 2288 N N . MET A 1 289 ? 13.585 4.251 -3.267 1.00 83.00 289 MET A N 1
ATOM 2289 C CA . MET A 1 289 ? 12.956 3.126 -3.976 1.00 83.00 289 MET A CA 1
ATOM 2290 C C . MET A 1 289 ? 11.654 3.529 -4.662 1.00 83.00 289 MET A C 1
ATOM 2292 O O . MET A 1 289 ? 11.252 2.891 -5.632 1.00 83.00 289 MET A O 1
ATOM 2296 N N . ARG A 1 290 ? 11.029 4.614 -4.199 1.00 86.44 290 ARG A N 1
ATOM 2297 C CA . ARG A 1 290 ? 9.824 5.209 -4.788 1.00 86.44 290 ARG A CA 1
ATOM 2298 C C . ARG A 1 290 ? 10.145 6.170 -5.939 1.00 86.44 290 ARG A C 1
ATOM 2300 O O . ARG A 1 290 ? 9.246 6.791 -6.495 1.00 86.44 290 ARG A O 1
ATOM 2307 N N . GLN A 1 291 ? 11.418 6.315 -6.305 1.00 89.00 291 GLN A N 1
ATOM 2308 C CA . GLN A 1 291 ? 11.871 7.164 -7.405 1.00 89.00 291 GLN A CA 1
ATOM 2309 C C . GLN A 1 291 ? 12.347 6.301 -8.572 1.00 89.00 291 GLN A C 1
ATOM 2311 O O . GLN A 1 291 ? 13.354 5.591 -8.468 1.00 89.00 291 GLN A O 1
ATOM 2316 N N . VAL A 1 292 ? 11.626 6.367 -9.690 1.00 92.31 292 VAL A N 1
ATOM 2317 C CA . VAL A 1 292 ? 11.845 5.505 -10.855 1.00 92.31 292 VAL A CA 1
ATOM 2318 C C . VAL A 1 292 ? 12.128 6.348 -12.091 1.00 92.31 292 VAL A C 1
ATOM 2320 O O . VAL A 1 292 ? 11.356 7.226 -12.467 1.00 92.31 292 VAL A O 1
ATOM 2323 N N . ASP A 1 293 ? 13.230 6.047 -12.762 1.00 94.69 293 ASP A N 1
ATOM 2324 C CA . ASP A 1 293 ? 13.583 6.647 -14.037 1.00 94.69 293 ASP A CA 1
ATOM 2325 C C . ASP A 1 293 ? 13.362 5.632 -15.154 1.00 94.69 293 ASP A C 1
ATOM 2327 O O . ASP A 1 293 ? 13.979 4.566 -15.170 1.00 94.69 293 ASP A O 1
ATOM 2331 N N . VAL A 1 294 ? 12.498 5.988 -16.096 1.00 95.31 294 VAL A N 1
ATOM 2332 C CA . VAL A 1 294 ? 12.168 5.194 -17.276 1.00 95.31 294 VAL A CA 1
ATOM 2333 C C . VAL A 1 294 ? 12.849 5.830 -18.481 1.00 95.31 294 VAL A C 1
ATOM 2335 O O . VAL A 1 294 ? 12.599 6.993 -18.809 1.00 95.31 294 VAL A O 1
ATOM 2338 N N . PHE A 1 295 ? 13.727 5.082 -19.141 1.00 96.94 295 PHE A N 1
ATOM 2339 C CA . PHE A 1 295 ? 14.492 5.586 -20.274 1.00 96.94 295 PHE A CA 1
ATOM 2340 C C . PHE A 1 295 ? 14.367 4.678 -21.490 1.00 96.94 295 PHE A C 1
ATOM 2342 O O . PHE A 1 295 ? 14.555 3.468 -21.385 1.00 96.94 295 PHE A O 1
ATOM 2349 N N . PHE A 1 296 ? 14.097 5.275 -22.648 1.00 97.06 296 PHE A N 1
ATOM 2350 C CA . PHE A 1 296 ? 13.958 4.559 -23.914 1.00 97.06 296 PHE A CA 1
ATOM 2351 C C . PHE A 1 296 ? 15.171 4.805 -24.811 1.00 97.06 296 PHE A C 1
ATOM 2353 O O . PHE A 1 296 ? 15.455 5.944 -25.177 1.00 97.06 296 PHE A O 1
ATOM 2360 N N . LEU A 1 297 ? 15.874 3.739 -25.181 1.00 97.31 297 LEU A N 1
ATOM 2361 C CA . LEU A 1 297 ? 16.852 3.745 -26.262 1.00 97.31 297 LEU A CA 1
ATOM 2362 C C . LEU A 1 297 ? 16.168 3.177 -27.508 1.00 97.31 297 LEU A C 1
ATOM 2364 O O . LEU A 1 297 ? 15.845 1.991 -27.544 1.00 97.31 297 LEU A O 1
ATOM 2368 N N . LEU A 1 298 ? 15.903 4.035 -28.487 1.00 95.69 298 LEU A N 1
ATOM 2369 C CA . LEU A 1 298 ? 15.095 3.713 -29.660 1.00 95.69 298 LEU A CA 1
ATOM 2370 C C . LEU A 1 298 ? 15.965 3.635 -30.905 1.00 95.69 298 LEU A C 1
ATOM 2372 O O . LEU A 1 298 ? 16.715 4.565 -31.191 1.00 95.69 298 LEU A O 1
ATOM 2376 N N . ASP A 1 299 ? 15.802 2.567 -31.664 1.00 93.69 299 ASP A N 1
ATOM 2377 C CA . ASP A 1 299 ? 16.222 2.525 -33.055 1.00 93.69 299 ASP A CA 1
ATOM 2378 C C . ASP A 1 299 ? 15.317 3.460 -33.882 1.00 93.69 299 ASP A C 1
ATOM 2380 O O . ASP A 1 299 ? 14.085 3.398 -33.806 1.00 93.69 299 ASP A O 1
ATOM 2384 N N . GLY A 1 300 ? 15.937 4.401 -34.595 1.00 90.81 300 GLY A N 1
ATOM 2385 C CA . GLY A 1 300 ? 15.273 5.446 -35.374 1.00 90.81 300 GLY A CA 1
ATOM 2386 C C . GLY A 1 300 ? 15.150 5.156 -36.869 1.00 90.81 300 GLY A C 1
ATOM 2387 O O . GLY A 1 300 ? 14.889 6.091 -37.642 1.00 90.81 300 GLY A O 1
ATOM 2388 N N . THR A 1 301 ? 15.390 3.924 -37.304 1.00 89.38 301 THR A N 1
ATOM 2389 C CA . THR A 1 301 ? 15.318 3.536 -38.717 1.00 89.38 301 THR A CA 1
ATOM 2390 C C . THR A 1 301 ? 13.889 3.334 -39.213 1.00 89.38 301 THR A C 1
ATOM 2392 O O . THR A 1 301 ? 12.910 3.355 -38.463 1.00 89.38 301 THR A O 1
ATOM 2395 N N . ALA A 1 302 ? 13.742 3.207 -40.532 1.00 83.25 302 ALA A N 1
ATOM 2396 C CA . ALA A 1 302 ? 12.452 3.166 -41.218 1.00 83.25 302 ALA A CA 1
ATOM 2397 C C . ALA A 1 302 ? 11.513 2.048 -40.731 1.00 83.25 302 ALA A C 1
ATOM 2399 O O . ALA A 1 302 ? 10.295 2.234 -40.731 1.00 83.25 302 ALA A O 1
ATOM 2400 N N . SER A 1 303 ? 12.052 0.899 -40.316 1.00 79.81 303 SER A N 1
ATOM 2401 C CA . SER A 1 303 ? 11.274 -0.235 -39.795 1.00 79.81 303 SER A CA 1
ATOM 2402 C C . SER A 1 303 ? 10.650 0.042 -38.422 1.00 79.81 303 SER A C 1
ATOM 2404 O O . SER A 1 303 ? 9.702 -0.642 -38.028 1.00 79.81 303 SER A O 1
ATOM 2406 N N . MET A 1 304 ? 11.125 1.070 -37.718 1.00 87.81 304 MET A N 1
ATOM 2407 C CA . MET A 1 304 ? 10.825 1.313 -36.309 1.00 87.81 304 MET A CA 1
ATOM 2408 C C . MET A 1 304 ? 9.734 2.362 -36.059 1.00 87.81 304 MET A C 1
ATOM 2410 O O . MET A 1 304 ? 9.331 2.559 -34.912 1.00 87.81 304 MET A O 1
ATOM 2414 N N . ASP A 1 305 ? 9.186 2.993 -37.104 1.00 83.12 305 ASP A N 1
ATOM 2415 C CA . ASP A 1 305 ? 8.172 4.058 -36.986 1.00 83.12 305 ASP A CA 1
ATOM 2416 C C . ASP A 1 305 ? 6.958 3.688 -36.089 1.00 83.12 305 ASP A C 1
ATOM 2418 O O . ASP A 1 305 ? 6.621 4.461 -35.180 1.00 83.12 305 ASP A O 1
ATOM 2422 N N . PRO A 1 306 ? 6.351 2.482 -36.199 1.00 84.50 306 PRO A N 1
ATOM 2423 C CA . PRO A 1 306 ? 5.259 2.079 -35.304 1.00 84.50 306 PRO A CA 1
ATOM 2424 C C . PRO A 1 306 ? 5.684 1.962 -33.831 1.00 84.50 306 PRO A C 1
ATOM 2426 O O . PRO A 1 306 ? 4.881 2.176 -32.923 1.00 84.50 306 PRO A O 1
ATOM 2429 N N . TYR A 1 307 ? 6.954 1.650 -33.572 1.00 84.81 307 TYR A N 1
ATOM 2430 C CA . TYR A 1 307 ? 7.489 1.409 -32.231 1.00 84.81 307 TYR A CA 1
ATOM 2431 C C . TYR A 1 307 ? 7.884 2.697 -31.513 1.00 84.81 307 TYR A C 1
ATOM 2433 O O . TYR A 1 307 ? 7.764 2.768 -30.290 1.00 84.81 307 TYR A O 1
ATOM 2441 N N . VAL A 1 308 ? 8.263 3.746 -32.251 1.00 80.25 308 VAL A N 1
ATOM 2442 C CA . VAL A 1 308 ? 8.395 5.104 -31.696 1.00 80.25 308 VAL A CA 1
ATOM 2443 C C . VAL A 1 308 ? 7.046 5.572 -31.137 1.00 80.25 30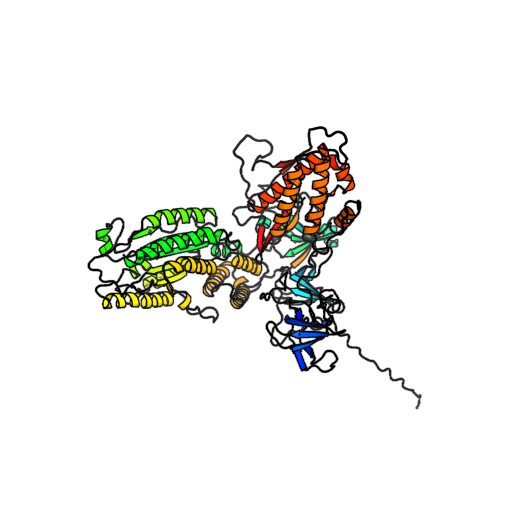8 VAL A C 1
ATOM 2445 O O . VAL A 1 308 ? 6.974 6.106 -30.025 1.00 80.25 308 VAL A O 1
ATOM 2448 N N . THR A 1 309 ? 5.957 5.307 -31.868 1.00 84.12 309 THR A N 1
ATOM 2449 C CA . THR A 1 309 ? 4.592 5.590 -31.398 1.00 84.12 309 THR A CA 1
ATOM 2450 C C . THR A 1 309 ? 4.229 4.730 -30.185 1.00 84.12 309 THR A C 1
ATOM 2452 O O . THR A 1 309 ? 3.769 5.271 -29.178 1.00 84.12 309 THR A O 1
ATOM 2455 N N . ALA A 1 310 ? 4.519 3.427 -30.217 1.00 81.56 310 ALA A N 1
ATOM 2456 C CA . ALA A 1 310 ? 4.260 2.529 -29.091 1.00 81.56 310 ALA A CA 1
ATOM 2457 C C . ALA A 1 310 ? 5.026 2.931 -27.812 1.00 81.56 310 ALA A C 1
ATOM 2459 O O . ALA A 1 310 ? 4.471 2.889 -26.716 1.00 81.56 310 ALA A O 1
ATOM 2460 N N . ALA A 1 311 ? 6.277 3.392 -27.919 1.00 75.62 311 ALA A N 1
ATOM 2461 C CA . ALA A 1 311 ? 7.044 3.893 -26.774 1.00 75.62 311 ALA A CA 1
ATOM 2462 C C . ALA A 1 311 ? 6.403 5.148 -26.153 1.00 75.62 311 ALA A C 1
ATOM 2464 O O . ALA A 1 311 ? 6.352 5.294 -24.929 1.00 75.62 311 ALA A O 1
ATOM 2465 N N . LYS A 1 312 ? 5.848 6.041 -26.983 1.00 77.25 312 LYS A N 1
ATOM 2466 C CA . LYS A 1 312 ? 5.066 7.190 -26.504 1.00 77.25 312 LYS A CA 1
ATOM 2467 C C . LYS A 1 312 ? 3.805 6.738 -25.760 1.00 77.25 312 LYS A C 1
ATOM 2469 O O . LYS A 1 312 ? 3.499 7.291 -24.702 1.00 77.25 312 LYS A O 1
ATOM 2474 N N . GLU A 1 313 ? 3.081 5.761 -26.298 1.00 84.88 313 GLU A N 1
ATOM 2475 C CA . GLU A 1 313 ? 1.888 5.192 -25.660 1.00 84.88 313 GLU A CA 1
ATOM 2476 C C . GLU A 1 313 ? 2.220 4.489 -24.341 1.00 84.88 313 GLU A C 1
ATOM 2478 O O . GLU A 1 313 ? 1.484 4.662 -23.374 1.00 84.88 313 GLU A O 1
ATOM 2483 N N . ALA A 1 314 ? 3.359 3.796 -24.254 1.00 80.88 314 ALA A N 1
ATOM 2484 C CA . ALA A 1 314 ? 3.856 3.187 -23.022 1.00 80.88 314 ALA A CA 1
ATOM 2485 C C . ALA A 1 314 ? 4.103 4.235 -21.925 1.00 80.88 314 ALA A C 1
ATOM 2487 O O . ALA A 1 314 ? 3.581 4.110 -20.819 1.00 80.88 314 ALA A O 1
ATOM 2488 N N . SER A 1 315 ? 4.846 5.304 -22.237 1.00 79.00 315 SER A N 1
ATOM 2489 C CA . SER A 1 315 ? 5.100 6.409 -21.298 1.00 79.00 315 SER A CA 1
ATOM 2490 C C . SER A 1 315 ? 3.813 7.088 -20.843 1.00 79.00 315 SER A C 1
ATOM 2492 O O . SER A 1 315 ? 3.677 7.422 -19.667 1.00 79.00 315 SER A O 1
ATOM 2494 N N . LYS A 1 316 ? 2.857 7.269 -21.763 1.00 81.94 316 LYS A N 1
ATOM 2495 C CA . LYS A 1 316 ? 1.526 7.790 -21.442 1.00 81.94 316 LYS A CA 1
ATOM 2496 C C . LYS A 1 316 ? 0.773 6.837 -20.513 1.00 81.94 316 LYS A C 1
ATOM 2498 O O . LYS A 1 316 ? 0.230 7.292 -19.518 1.00 81.94 316 LYS A O 1
ATOM 2503 N N . GLY A 1 317 ? 0.788 5.535 -20.799 1.00 81.94 317 GLY A N 1
ATOM 2504 C CA . GLY A 1 317 ? 0.209 4.505 -19.939 1.00 81.94 317 GLY A CA 1
ATOM 2505 C C . GLY A 1 317 ? 0.814 4.526 -18.536 1.00 81.94 317 GLY A C 1
ATOM 2506 O O . GLY A 1 317 ? 0.079 4.541 -17.562 1.00 81.94 317 GLY A O 1
ATOM 2507 N N . ILE A 1 318 ? 2.137 4.636 -18.403 1.00 80.06 318 ILE A N 1
ATOM 2508 C CA . ILE A 1 318 ? 2.799 4.757 -17.093 1.00 80.06 318 ILE A CA 1
ATOM 2509 C C . ILE A 1 318 ? 2.327 6.019 -16.358 1.00 80.06 318 ILE A C 1
ATOM 2511 O O . ILE A 1 318 ? 1.923 5.931 -15.200 1.00 80.06 318 ILE A O 1
ATOM 2515 N N . ALA A 1 319 ? 2.367 7.181 -17.017 1.00 78.19 319 ALA A N 1
ATOM 2516 C CA . ALA A 1 319 ? 1.990 8.448 -16.398 1.00 78.19 319 ALA A CA 1
ATOM 2517 C C . ALA A 1 319 ? 0.501 8.486 -16.009 1.00 78.19 319 ALA A C 1
ATOM 2519 O O . ALA A 1 319 ? 0.176 8.900 -14.906 1.00 78.19 319 ALA A O 1
ATOM 2520 N N . GLU A 1 320 ? -0.403 8.026 -16.875 1.00 79.62 320 GLU A N 1
ATOM 2521 C CA . GLU A 1 320 ? -1.850 8.138 -16.655 1.00 79.62 320 GLU A CA 1
ATOM 2522 C C . GLU A 1 320 ? -2.443 6.976 -15.847 1.00 79.62 320 GLU A C 1
ATOM 2524 O O . GLU A 1 320 ? -3.319 7.205 -15.014 1.00 79.62 320 GLU A O 1
ATOM 2529 N N . GLU A 1 321 ? -2.014 5.737 -16.095 1.00 76.06 321 GLU A N 1
ATOM 2530 C CA . GLU A 1 321 ? -2.631 4.535 -15.519 1.00 76.06 321 GLU A CA 1
ATOM 2531 C C . GLU A 1 321 ? -2.021 4.186 -14.161 1.00 76.06 321 GLU A C 1
ATOM 2533 O O . GLU A 1 321 ? -2.754 3.933 -13.203 1.00 76.06 321 GLU A O 1
ATOM 2538 N N . LEU A 1 322 ? -0.689 4.223 -14.033 1.00 72.88 322 LEU A N 1
ATOM 2539 C CA . LEU A 1 322 ? -0.050 3.846 -12.771 1.00 72.88 322 LEU A CA 1
ATOM 2540 C C . LEU A 1 322 ? -0.262 4.911 -11.694 1.00 72.88 322 LEU A C 1
ATOM 2542 O O . LEU A 1 322 ? -0.593 4.545 -10.574 1.00 72.88 322 LEU A O 1
ATOM 2546 N N . GLN A 1 323 ? -0.211 6.210 -12.010 1.00 68.38 323 GLN A N 1
ATOM 2547 C CA . GLN A 1 323 ? -0.522 7.256 -11.019 1.00 68.38 323 GLN A CA 1
ATOM 2548 C C . GLN A 1 323 ? -1.943 7.155 -10.445 1.00 68.38 323 GLN A C 1
ATOM 2550 O O . GLN A 1 323 ? -2.173 7.493 -9.282 1.00 68.38 323 GLN A O 1
ATOM 2555 N N . ARG A 1 324 ? -2.915 6.706 -11.249 1.00 72.94 324 ARG A N 1
ATOM 2556 C CA . ARG A 1 324 ? -4.301 6.522 -10.790 1.00 72.94 324 ARG A CA 1
ATOM 2557 C C . ARG A 1 324 ? -4.450 5.316 -9.873 1.00 72.94 324 ARG A C 1
ATOM 2559 O O . ARG A 1 324 ? -5.362 5.284 -9.046 1.00 72.94 324 ARG A O 1
ATOM 2566 N N . GLN A 1 325 ? -3.574 4.327 -10.008 1.00 75.19 325 GLN A N 1
ATOM 2567 C CA . GLN A 1 325 ? -3.580 3.148 -9.160 1.00 75.19 325 GLN A CA 1
ATOM 2568 C C . GLN A 1 325 ? -3.022 3.499 -7.774 1.00 75.19 325 GLN A C 1
ATOM 2570 O O . GLN A 1 325 ? -1.926 4.036 -7.620 1.00 75.19 325 GLN A O 1
ATOM 2575 N N . ARG A 1 326 ? -3.801 3.169 -6.736 1.00 68.56 326 ARG A N 1
ATOM 2576 C CA . ARG A 1 326 ? -3.520 3.529 -5.332 1.00 68.56 326 ARG A CA 1
ATOM 2577 C C . ARG A 1 326 ? -2.117 3.123 -4.872 1.00 68.56 326 ARG A C 1
ATOM 2579 O O . ARG A 1 326 ? -1.483 3.850 -4.118 1.00 68.56 326 ARG A O 1
ATOM 2586 N N . GLU A 1 327 ? -1.625 1.988 -5.357 1.00 70.56 327 GLU A N 1
ATOM 2587 C CA . GLU A 1 327 ? -0.331 1.404 -4.987 1.00 70.56 327 GLU A CA 1
ATOM 2588 C C . GLU A 1 327 ? 0.901 2.150 -5.552 1.00 70.56 327 GLU A C 1
ATOM 2590 O O . GLU A 1 327 ? 2.017 1.905 -5.092 1.00 70.56 327 GLU A O 1
ATOM 2595 N N . PHE A 1 328 ? 0.716 3.108 -6.474 1.00 77.06 328 PHE A N 1
ATOM 2596 C CA . PHE A 1 328 ? 1.795 3.948 -7.029 1.00 77.06 328 PHE A CA 1
ATOM 2597 C C . PHE A 1 328 ? 1.622 5.445 -6.753 1.00 77.06 328 PHE A C 1
ATOM 2599 O O . PHE A 1 328 ? 2.440 6.236 -7.214 1.00 77.06 328 PHE A O 1
ATOM 2606 N N . GLN A 1 329 ? 0.613 5.867 -5.980 1.00 71.94 329 GLN A N 1
ATOM 2607 C CA . GLN A 1 329 ? 0.400 7.292 -5.666 1.00 71.94 329 GLN A CA 1
ATOM 2608 C C . GLN A 1 329 ? 1.594 7.948 -4.951 1.00 71.94 329 GLN A C 1
ATOM 2610 O O . GLN A 1 329 ? 1.717 9.170 -4.939 1.00 71.94 329 GLN A O 1
ATOM 2615 N N . GLN A 1 330 ? 2.463 7.143 -4.336 1.00 75.56 330 GLN A N 1
ATOM 2616 C CA . GLN A 1 330 ? 3.678 7.593 -3.655 1.00 75.56 330 GLN A CA 1
ATOM 2617 C C . GLN A 1 330 ? 4.946 7.436 -4.514 1.00 75.56 330 GLN A C 1
ATOM 2619 O O . GLN A 1 330 ? 6.038 7.747 -4.041 1.00 75.56 330 GLN A O 1
ATOM 2624 N N . THR A 1 331 ? 4.823 6.962 -5.757 1.00 83.44 331 THR A N 1
ATOM 2625 C CA . THR A 1 331 ? 5.946 6.741 -6.674 1.00 83.44 331 THR A CA 1
ATOM 2626 C C . THR A 1 331 ? 6.090 7.918 -7.636 1.00 83.44 331 THR A C 1
ATOM 2628 O O . THR A 1 331 ? 5.129 8.349 -8.268 1.00 83.44 331 THR A O 1
ATOM 2631 N N . THR A 1 332 ? 7.309 8.440 -7.774 1.00 87.00 332 THR A N 1
ATOM 2632 C CA . THR A 1 332 ? 7.643 9.505 -8.732 1.00 87.00 332 THR A CA 1
ATOM 2633 C C . THR A 1 332 ? 8.356 8.915 -9.942 1.00 87.00 332 THR A C 1
ATOM 2635 O O . THR A 1 332 ? 9.340 8.188 -9.781 1.00 87.00 332 THR A O 1
ATOM 2638 N N . PHE A 1 333 ? 7.900 9.268 -11.146 1.00 89.56 333 PHE A N 1
ATOM 2639 C CA . PHE A 1 333 ? 8.488 8.804 -12.400 1.00 89.56 333 PHE A CA 1
ATOM 2640 C C . PHE A 1 333 ? 9.159 9.940 -13.167 1.00 89.56 333 PHE A C 1
ATOM 2642 O O . PHE A 1 333 ? 8.656 11.063 -13.223 1.00 89.56 333 PHE A O 1
ATOM 2649 N N . ARG A 1 334 ? 10.288 9.643 -13.812 1.00 92.50 334 ARG A N 1
ATOM 2650 C CA . ARG A 1 334 ? 10.929 10.544 -14.778 1.00 92.50 334 ARG A CA 1
ATOM 2651 C C . ARG A 1 334 ? 11.184 9.812 -16.079 1.00 92.50 334 ARG A C 1
ATOM 2653 O O . ARG A 1 334 ? 11.549 8.641 -16.073 1.00 92.50 334 ARG A O 1
ATOM 2660 N N . PHE A 1 335 ? 11.014 10.523 -17.183 1.00 92.62 335 PHE A N 1
ATOM 2661 C CA . PHE A 1 335 ? 11.053 9.955 -18.524 1.00 92.62 335 PHE A CA 1
ATOM 2662 C C . PHE A 1 335 ? 12.143 10.613 -19.361 1.00 92.62 335 PHE A C 1
ATOM 2664 O O . PHE A 1 335 ? 12.249 11.842 -19.403 1.00 92.62 335 PHE A O 1
ATOM 2671 N N . GLY A 1 336 ? 12.920 9.794 -20.060 1.00 94.94 336 GLY A N 1
ATOM 2672 C CA . GLY A 1 336 ? 13.917 10.239 -21.028 1.00 94.94 336 GLY A CA 1
ATOM 2673 C C . GLY A 1 336 ? 13.976 9.309 -22.232 1.00 94.94 336 GLY A C 1
ATOM 2674 O O . GLY A 1 336 ? 13.474 8.184 -22.186 1.00 94.94 336 GLY A O 1
ATOM 2675 N N . PHE A 1 337 ? 14.570 9.783 -23.322 1.00 96.88 337 PHE A N 1
ATOM 2676 C CA . PHE A 1 337 ? 14.859 8.929 -24.471 1.00 96.88 337 PHE A CA 1
ATOM 2677 C C . PHE A 1 337 ? 16.116 9.364 -25.216 1.00 96.88 337 PHE A C 1
ATOM 2679 O O . PHE A 1 337 ? 16.546 10.519 -25.127 1.00 96.88 337 PHE A O 1
ATOM 2686 N N . LEU A 1 338 ? 16.656 8.438 -25.997 1.00 96.62 338 LEU A N 1
ATOM 2687 C CA . LEU A 1 338 ? 17.693 8.670 -26.990 1.00 96.62 338 LEU A CA 1
ATOM 2688 C C . LEU A 1 338 ? 17.392 7.827 -28.227 1.00 96.62 338 LEU A C 1
ATOM 2690 O O . LEU A 1 338 ? 16.977 6.676 -28.099 1.00 96.62 338 LEU A O 1
ATOM 2694 N N . VAL A 1 339 ? 17.604 8.403 -29.406 1.00 95.81 339 VAL A N 1
ATOM 2695 C CA . VAL A 1 339 ? 17.460 7.708 -30.685 1.00 95.81 339 VAL A CA 1
ATOM 2696 C C . VAL A 1 339 ? 18.841 7.415 -31.264 1.00 95.81 339 VAL A C 1
ATOM 2698 O O . VAL A 1 339 ? 19.649 8.336 -31.418 1.00 95.81 339 VAL A O 1
ATOM 2701 N N . TYR A 1 340 ? 19.098 6.149 -31.582 1.00 95.31 340 TYR A N 1
ATOM 2702 C CA . TYR A 1 340 ? 20.271 5.710 -32.335 1.00 95.31 340 TYR A CA 1
ATOM 2703 C C . TYR A 1 340 ? 19.847 5.223 -33.721 1.00 95.31 340 TYR A C 1
ATOM 2705 O O . TYR A 1 340 ? 18.711 4.796 -33.929 1.00 95.31 340 TYR A O 1
ATOM 2713 N N . ARG A 1 341 ? 20.754 5.375 -34.673 1.00 92.81 341 ARG A N 1
ATOM 2714 C CA . ARG A 1 341 ? 20.676 4.951 -36.075 1.00 92.81 341 ARG A CA 1
ATOM 2715 C C . ARG A 1 341 ? 22.102 4.624 -36.515 1.00 92.81 341 ARG A C 1
ATOM 2717 O O . ARG A 1 341 ? 23.005 4.651 -35.679 1.00 92.81 341 ARG A O 1
ATOM 2724 N N . ASP A 1 342 ? 22.346 4.450 -37.804 1.00 89.56 342 ASP A N 1
ATOM 2725 C CA . ASP A 1 342 ? 23.703 4.465 -38.341 1.00 89.56 342 ASP A CA 1
ATOM 2726 C C . ASP A 1 342 ? 24.205 5.863 -38.788 1.00 89.56 342 ASP A C 1
ATOM 2728 O O . ASP A 1 342 ? 23.472 6.859 -38.849 1.00 89.56 342 ASP A O 1
ATOM 2732 N N . THR A 1 343 ? 25.510 5.962 -39.050 1.00 88.31 343 THR A N 1
ATOM 2733 C CA . THR A 1 343 ? 26.254 7.176 -39.416 1.00 88.31 343 THR A CA 1
ATOM 2734 C C . THR A 1 343 ? 25.720 7.886 -40.661 1.00 88.31 343 THR A C 1
ATOM 2736 O O . THR A 1 343 ? 25.954 9.089 -40.828 1.00 88.31 343 THR A O 1
ATOM 2739 N N . PHE A 1 344 ? 24.945 7.210 -41.517 1.00 86.81 344 PHE A N 1
ATOM 2740 C CA . PHE A 1 344 ? 24.267 7.856 -42.645 1.00 86.81 344 PHE A CA 1
ATOM 2741 C C . PHE A 1 344 ? 23.325 8.986 -42.190 1.00 86.81 344 PHE A C 1
ATOM 2743 O O . PHE A 1 344 ? 23.161 9.994 -42.896 1.00 86.81 344 PHE A O 1
ATOM 2750 N N . ALA A 1 345 ? 22.725 8.852 -41.001 1.00 87.62 345 ALA A N 1
ATOM 2751 C CA . ALA A 1 345 ? 21.741 9.791 -40.473 1.00 87.62 345 ALA A CA 1
ATOM 2752 C C . ALA A 1 345 ? 22.333 11.187 -40.215 1.00 87.62 345 ALA A C 1
ATOM 2754 O O . ALA A 1 345 ? 21.621 12.189 -40.344 1.00 87.62 345 ALA A O 1
ATOM 2755 N N . ASP A 1 346 ? 23.639 11.281 -39.946 1.00 87.56 346 ASP A N 1
ATOM 2756 C CA . ASP A 1 346 ? 24.362 12.541 -39.737 1.00 87.56 346 ASP A CA 1
ATOM 2757 C C . ASP A 1 346 ? 24.230 13.492 -40.931 1.00 87.56 346 ASP A C 1
ATOM 2759 O O . ASP A 1 346 ? 24.102 14.712 -40.769 1.00 87.56 346 ASP A O 1
ATOM 2763 N N . ASN A 1 347 ? 24.249 12.935 -42.143 1.00 86.88 347 ASN A N 1
ATOM 2764 C CA . ASN A 1 347 ? 24.139 13.703 -43.379 1.00 86.88 347 ASN A CA 1
ATOM 2765 C C . ASN A 1 347 ? 22.684 14.071 -43.698 1.00 86.88 347 ASN A C 1
ATOM 2767 O O . ASN A 1 347 ? 22.440 15.138 -44.260 1.00 86.88 347 ASN A O 1
ATOM 2771 N N . LEU A 1 348 ? 21.724 13.213 -43.334 1.00 86.81 348 LEU A N 1
ATOM 2772 C CA . LEU A 1 348 ? 20.300 13.415 -43.623 1.00 86.81 348 LEU A CA 1
ATOM 2773 C C . LEU A 1 348 ? 19.636 14.409 -42.665 1.00 86.81 348 LEU A C 1
ATOM 2775 O O . LEU A 1 348 ? 18.895 15.289 -43.102 1.00 86.81 348 LEU A O 1
ATOM 2779 N N . LEU A 1 349 ? 19.898 14.271 -41.366 1.00 86.00 349 LEU A N 1
ATOM 2780 C CA . LEU A 1 349 ? 19.303 15.102 -40.312 1.00 86.00 349 LEU A CA 1
ATOM 2781 C C . LEU A 1 349 ? 20.187 16.304 -39.951 1.00 86.00 349 LEU A C 1
ATOM 2783 O O . LEU A 1 349 ? 19.722 17.282 -39.361 1.00 86.00 349 LEU A O 1
ATOM 2787 N N . GLY A 1 350 ? 21.461 16.255 -40.341 1.00 86.25 350 GLY A N 1
ATOM 2788 C CA . GLY A 1 350 ? 22.457 17.282 -40.085 1.00 86.25 350 GLY A CA 1
ATOM 2789 C C . GLY A 1 350 ? 23.133 17.136 -38.719 1.00 86.25 350 GLY A C 1
ATOM 2790 O O . GLY A 1 350 ? 22.499 16.832 -37.708 1.00 86.25 350 GLY A O 1
ATOM 2791 N N . LYS A 1 351 ? 24.423 17.496 -38.673 1.00 82.00 351 LYS A N 1
ATOM 2792 C CA . LYS A 1 351 ? 25.322 17.326 -37.511 1.00 82.00 351 LYS A CA 1
ATOM 2793 C C . LYS A 1 351 ? 24.890 17.982 -36.191 1.00 82.00 351 LYS A C 1
ATOM 2795 O O . LYS A 1 351 ? 25.475 17.746 -35.141 1.00 82.00 351 LYS A O 1
ATOM 2800 N N . LYS A 1 352 ? 23.906 18.887 -36.240 1.00 81.31 352 LYS A N 1
ATOM 2801 C CA . LYS A 1 352 ? 23.338 19.533 -35.043 1.00 81.31 352 LYS A CA 1
ATOM 2802 C C . LYS A 1 352 ? 22.279 18.671 -34.357 1.00 81.31 352 LYS A C 1
ATOM 2804 O O . LYS A 1 352 ? 22.019 18.885 -33.177 1.00 81.31 352 LYS A O 1
ATOM 2809 N N . ILE A 1 353 ? 21.641 17.781 -35.113 1.00 84.25 353 ILE A N 1
ATOM 2810 C CA . ILE A 1 353 ? 20.572 16.896 -34.648 1.00 84.25 353 ILE A CA 1
ATOM 2811 C C . ILE A 1 353 ? 21.133 15.499 -34.416 1.00 84.25 353 ILE A C 1
ATOM 2813 O O . ILE A 1 353 ? 20.805 14.906 -33.397 1.00 84.25 353 ILE A O 1
ATOM 2817 N N . CYS A 1 354 ? 21.992 15.020 -35.320 1.00 90.56 354 CYS A N 1
ATOM 2818 C CA . CYS A 1 354 ? 22.635 13.719 -35.216 1.00 90.56 354 CYS A CA 1
ATOM 2819 C C . CYS A 1 354 ? 24.154 13.817 -35.300 1.00 90.56 354 CYS A C 1
ATOM 2821 O O . CYS A 1 354 ? 24.662 14.612 -36.082 1.00 90.56 354 CYS A O 1
ATOM 2823 N N . ASN A 1 355 ? 24.870 13.065 -34.472 1.00 91.56 355 ASN A N 1
ATOM 2824 C CA . ASN A 1 355 ? 26.324 12.990 -34.507 1.00 91.56 355 ASN A CA 1
ATOM 2825 C C . ASN A 1 355 ? 26.772 11.558 -34.223 1.00 91.56 355 ASN A C 1
ATOM 2827 O O . ASN A 1 355 ? 26.524 11.050 -33.128 1.00 91.56 355 ASN A O 1
ATOM 2831 N N . ASP A 1 356 ? 27.466 10.963 -35.187 1.00 90.56 356 ASP A N 1
ATOM 2832 C CA . ASP A 1 356 ? 27.923 9.576 -35.181 1.00 90.56 356 ASP A CA 1
ATOM 2833 C C . ASP A 1 356 ? 26.756 8.588 -34.979 1.00 90.56 356 ASP A C 1
ATOM 2835 O O . ASP A 1 356 ? 26.832 7.674 -34.160 1.00 90.56 356 ASP A O 1
ATOM 2839 N N . GLY A 1 357 ? 25.628 8.815 -35.667 1.00 88.12 357 GLY A N 1
ATOM 2840 C CA . GLY A 1 357 ? 24.426 7.968 -35.567 1.00 88.12 357 GLY A CA 1
ATOM 2841 C C . GLY A 1 357 ? 23.601 8.173 -34.287 1.00 88.12 357 GLY A C 1
ATOM 2842 O O . GLY A 1 357 ? 22.523 7.597 -34.138 1.00 88.12 357 GLY A O 1
ATOM 2843 N N . ILE A 1 358 ? 24.053 9.035 -33.369 1.00 94.88 358 ILE A N 1
ATOM 2844 C CA . ILE A 1 358 ? 23.324 9.412 -32.153 1.00 94.88 358 ILE A CA 1
ATOM 2845 C C . ILE A 1 358 ? 22.555 10.702 -32.392 1.00 94.88 358 ILE A C 1
ATOM 2847 O O . ILE A 1 358 ? 23.152 11.766 -32.567 1.00 94.88 358 ILE A O 1
ATOM 2851 N N . CYS A 1 359 ? 21.228 10.619 -32.373 1.00 93.75 359 CYS A N 1
ATOM 2852 C CA . CYS A 1 359 ? 20.381 11.684 -32.885 1.00 93.75 359 CYS A CA 1
ATOM 2853 C C . CYS A 1 359 ? 19.517 12.362 -31.803 1.00 93.75 359 CYS A C 1
ATOM 2855 O O . CYS A 1 359 ? 20.028 12.886 -30.807 1.00 93.75 359 CYS A O 1
ATOM 2857 N N . GLU A 1 360 ? 18.200 12.429 -32.013 1.00 94.62 360 GLU A N 1
ATOM 2858 C CA . GLU A 1 360 ? 17.256 13.086 -31.120 1.00 94.62 360 GLU A CA 1
ATOM 2859 C C . GLU A 1 360 ? 17.335 12.490 -29.713 1.00 94.62 360 GLU A C 1
ATOM 2861 O O . GLU A 1 360 ? 17.371 11.276 -29.515 1.00 94.62 360 GLU A O 1
ATOM 2866 N N . ARG A 1 361 ? 17.329 13.365 -28.709 1.00 94.12 361 ARG A N 1
ATOM 2867 C CA . ARG A 1 361 ? 17.462 12.970 -27.309 1.00 94.12 361 ARG A CA 1
ATOM 2868 C C . ARG A 1 361 ? 16.716 13.911 -26.385 1.00 94.12 361 ARG A C 1
ATOM 2870 O O . ARG A 1 361 ? 16.625 15.117 -26.630 1.00 94.12 361 ARG A O 1
ATOM 2877 N N . GLN A 1 362 ? 16.241 13.344 -25.289 1.00 95.25 362 GLN A N 1
ATOM 2878 C CA . GLN A 1 362 ? 15.698 14.048 -24.142 1.00 95.25 362 GLN A CA 1
ATOM 2879 C C . GLN A 1 362 ? 16.324 13.436 -22.879 1.00 95.25 362 GLN A C 1
ATOM 2881 O O . GLN A 1 362 ? 15.849 12.391 -22.424 1.00 95.25 362 GLN A O 1
ATOM 2886 N N . PRO A 1 363 ? 17.373 14.058 -22.305 1.00 94.25 363 PRO A N 1
ATOM 2887 C CA . PRO A 1 363 ? 17.947 13.600 -21.043 1.00 94.25 363 PRO A CA 1
ATOM 2888 C C . PRO A 1 363 ? 16.934 13.650 -19.905 1.00 94.25 363 PRO A C 1
ATOM 2890 O O . PRO A 1 363 ? 15.982 14.444 -19.931 1.00 94.25 363 PRO A O 1
ATOM 2893 N N . LEU A 1 364 ? 17.219 12.873 -18.859 1.00 92.06 364 LEU A N 1
ATOM 2894 C CA . LEU A 1 364 ? 16.558 13.033 -17.568 1.00 92.06 364 LEU A CA 1
ATOM 2895 C C . LEU A 1 364 ? 16.929 14.391 -16.954 1.00 92.06 364 LEU A C 1
ATOM 2897 O O . LEU A 1 364 ? 18.075 14.842 -17.036 1.00 92.06 364 LEU A O 1
ATOM 2901 N N . ASP A 1 365 ? 15.954 15.048 -16.323 1.00 85.25 365 ASP A N 1
ATOM 2902 C CA . ASP A 1 365 ? 16.161 16.362 -15.710 1.00 85.25 365 ASP A CA 1
ATOM 2903 C C . ASP A 1 365 ? 17.207 16.277 -14.581 1.00 85.25 365 ASP A C 1
ATOM 2905 O O . ASP A 1 365 ? 17.159 15.401 -13.714 1.00 85.25 365 ASP A O 1
ATOM 2909 N N . ARG A 1 366 ? 18.178 17.196 -14.593 1.00 79.06 366 ARG A N 1
ATOM 2910 C CA . ARG A 1 366 ? 19.272 17.247 -13.610 1.00 79.06 366 ARG A CA 1
ATOM 2911 C C . ARG A 1 366 ? 18.887 17.957 -12.314 1.00 79.06 366 ARG A C 1
ATOM 2913 O O . ARG A 1 366 ? 19.614 17.839 -11.334 1.00 79.06 366 ARG A O 1
ATOM 2920 N N . THR A 1 367 ? 17.798 18.721 -12.320 1.00 68.69 367 THR A N 1
ATOM 2921 C CA . THR A 1 367 ? 17.457 19.659 -11.235 1.00 68.69 367 THR A CA 1
ATOM 2922 C C . THR A 1 367 ? 16.455 19.104 -10.223 1.00 68.69 367 THR A C 1
ATOM 2924 O O . THR A 1 367 ? 16.304 19.670 -9.145 1.00 68.69 367 THR A O 1
ATOM 2927 N N . THR A 1 368 ? 15.801 17.982 -10.531 1.00 68.19 368 THR A N 1
ATOM 2928 C CA . THR A 1 368 ? 14.682 17.427 -9.756 1.00 68.19 368 THR A CA 1
ATOM 2929 C C . THR A 1 368 ? 14.918 15.952 -9.414 1.00 68.19 368 THR A C 1
ATOM 2931 O O . THR A 1 368 ? 14.622 15.056 -10.204 1.00 68.19 368 THR A O 1
ATOM 2934 N N . CYS A 1 369 ? 15.477 15.708 -8.220 1.00 75.38 369 CYS A N 1
ATOM 2935 C CA . CYS A 1 369 ? 15.656 14.372 -7.619 1.00 75.38 369 CYS A CA 1
ATOM 2936 C C . CYS A 1 369 ? 14.739 14.130 -6.402 1.00 75.38 369 CYS A C 1
ATOM 2938 O O . CYS A 1 369 ? 14.924 13.159 -5.675 1.00 75.38 369 CYS A O 1
ATOM 2940 N N . GLN A 1 370 ? 13.816 15.047 -6.106 1.00 70.00 370 GLN A N 1
ATOM 2941 C CA . GLN A 1 370 ? 12.917 14.935 -4.953 1.00 70.00 370 GLN A CA 1
ATOM 2942 C C . GLN A 1 370 ? 11.617 14.218 -5.341 1.00 70.00 370 GLN A C 1
ATOM 2944 O O . GLN A 1 370 ? 11.276 14.163 -6.520 1.00 70.00 370 GLN A O 1
ATOM 2949 N N . SER A 1 371 ? 10.918 13.640 -4.360 1.00 65.06 371 SER A N 1
ATOM 2950 C CA . SER A 1 371 ? 9.598 13.037 -4.569 1.00 65.06 371 SER A CA 1
ATOM 2951 C C . SER A 1 371 ? 8.533 14.130 -4.596 1.00 65.06 371 SER A C 1
ATOM 2953 O O . SER A 1 371 ? 8.270 14.759 -3.573 1.00 65.06 371 SER A O 1
ATOM 2955 N N . ASP A 1 372 ? 7.933 14.353 -5.757 1.00 68.00 372 ASP A N 1
ATOM 2956 C CA . ASP A 1 372 ? 6.810 15.270 -5.941 1.00 68.00 372 ASP A CA 1
ATOM 2957 C C . ASP A 1 372 ? 5.990 14.752 -7.126 1.00 68.00 372 ASP A C 1
ATOM 2959 O O . ASP A 1 372 ? 6.518 14.497 -8.213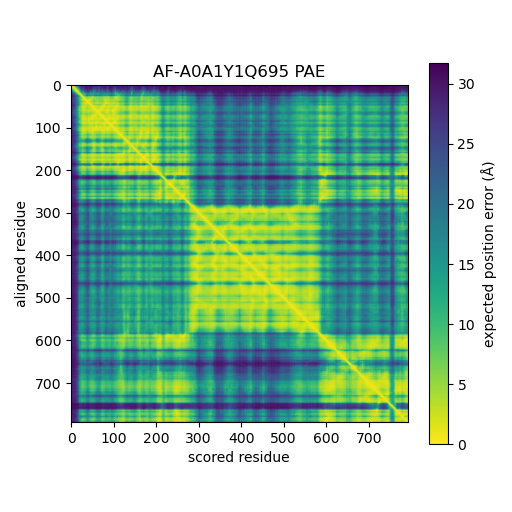 1.00 68.00 372 ASP A O 1
ATOM 2963 N N . THR A 1 373 ? 4.694 14.553 -6.911 1.00 64.06 373 THR A N 1
ATOM 2964 C CA . THR A 1 373 ? 3.775 14.030 -7.926 1.00 64.06 373 THR A CA 1
ATOM 2965 C C . THR A 1 373 ? 3.735 14.930 -9.164 1.00 64.06 373 THR A C 1
ATOM 2967 O O . THR A 1 373 ? 3.687 14.418 -10.284 1.00 64.06 373 THR A O 1
ATOM 2970 N N . SER A 1 374 ? 3.911 16.246 -8.999 1.00 73.94 374 SER A N 1
ATOM 2971 C CA . SER A 1 374 ? 3.981 17.211 -10.100 1.00 73.94 374 SER A CA 1
ATOM 2972 C C . SER A 1 374 ? 5.220 17.031 -10.990 1.00 73.94 374 SER A C 1
ATOM 2974 O O . SER A 1 374 ? 5.205 17.421 -12.163 1.00 73.94 374 SER A O 1
ATOM 2976 N N . ILE A 1 375 ? 6.297 16.409 -10.486 1.00 80.94 375 ILE A N 1
ATOM 2977 C CA . ILE A 1 375 ? 7.497 16.108 -11.286 1.00 80.94 375 ILE A CA 1
ATOM 2978 C C . ILE A 1 375 ? 7.166 15.094 -12.373 1.00 80.94 375 ILE A C 1
ATOM 2980 O O . ILE A 1 375 ? 7.658 15.238 -13.493 1.00 80.94 375 ILE A O 1
ATOM 2984 N N . THR A 1 376 ? 6.323 14.106 -12.073 1.00 84.12 376 THR A N 1
ATOM 2985 C CA . THR A 1 376 ? 5.962 13.068 -13.043 1.00 84.12 376 THR A CA 1
ATOM 2986 C C . THR A 1 376 ? 5.220 13.672 -14.231 1.00 84.12 376 THR A C 1
ATOM 2988 O O . THR A 1 376 ? 5.629 13.466 -15.375 1.00 84.12 376 THR A O 1
ATOM 2991 N N . ASP A 1 377 ? 4.208 14.498 -13.967 1.00 83.25 377 ASP A N 1
ATOM 2992 C CA . ASP A 1 377 ? 3.399 15.146 -15.006 1.00 83.25 377 ASP A CA 1
ATOM 2993 C C . ASP A 1 377 ? 4.249 16.090 -15.858 1.00 83.25 377 ASP A C 1
ATOM 2995 O O . ASP A 1 377 ? 4.207 16.061 -17.092 1.00 83.25 377 ASP A O 1
ATOM 2999 N N . ASN A 1 378 ? 5.099 16.886 -15.205 1.00 86.94 378 ASN A N 1
ATOM 3000 C CA . ASN A 1 378 ? 6.029 17.782 -15.884 1.00 86.94 378 ASN A CA 1
ATOM 3001 C C . ASN A 1 378 ? 7.062 17.013 -16.722 1.00 86.94 378 ASN A C 1
ATOM 3003 O O . ASN A 1 378 ? 7.383 17.425 -17.842 1.00 86.94 378 ASN A O 1
ATOM 3007 N N . SER A 1 379 ? 7.592 15.901 -16.204 1.00 88.12 379 SER A N 1
ATOM 3008 C CA . SER A 1 379 ? 8.533 15.048 -16.931 1.00 88.12 379 SER A CA 1
ATOM 3009 C C . SER A 1 379 ? 7.865 14.398 -18.137 1.00 88.12 379 SER A C 1
ATOM 3011 O O . SER A 1 379 ? 8.467 14.378 -19.212 1.00 88.12 379 SER A O 1
ATOM 3013 N N . PHE A 1 380 ? 6.636 13.905 -17.987 1.00 88.50 380 PHE A N 1
ATOM 3014 C CA . PHE A 1 380 ? 5.867 13.322 -19.079 1.00 88.50 380 PHE A CA 1
ATOM 3015 C C . PHE A 1 380 ? 5.553 14.366 -20.155 1.00 88.50 380 PHE A C 1
ATOM 3017 O O . PHE A 1 380 ? 5.817 14.123 -21.329 1.00 88.50 380 PHE A O 1
ATOM 3024 N N . ALA A 1 381 ? 5.094 15.563 -19.782 1.00 89.56 381 ALA A N 1
ATOM 3025 C CA . ALA A 1 381 ? 4.804 16.633 -20.737 1.00 89.56 381 ALA A CA 1
ATOM 3026 C C . ALA A 1 381 ? 6.047 17.047 -21.553 1.00 89.56 381 ALA A C 1
ATOM 3028 O O . ALA A 1 381 ? 5.962 17.266 -22.768 1.00 89.56 381 ALA A O 1
ATOM 3029 N N . LYS A 1 382 ? 7.223 17.123 -20.908 1.00 91.00 382 LYS A N 1
ATOM 3030 C CA . LYS A 1 382 ? 8.509 17.370 -21.588 1.00 91.00 382 LYS A CA 1
ATOM 3031 C C . LYS A 1 382 ? 8.859 16.231 -22.550 1.00 91.00 382 LYS A C 1
ATOM 3033 O O . LYS A 1 382 ? 9.175 16.503 -23.710 1.00 91.00 382 LYS A O 1
ATOM 3038 N N . PHE A 1 383 ? 8.766 14.983 -22.088 1.00 90.75 383 PHE A N 1
ATOM 3039 C CA . PHE A 1 383 ? 9.013 13.788 -22.894 1.00 90.75 383 PHE A CA 1
ATOM 3040 C C . PHE A 1 383 ? 8.099 13.742 -24.122 1.00 90.75 383 PHE A C 1
ATOM 3042 O O . PHE A 1 383 ? 8.584 13.649 -25.247 1.00 90.75 383 PHE A O 1
ATOM 3049 N N . GLU A 1 384 ? 6.788 13.899 -23.929 1.00 90.56 384 GLU A N 1
ATOM 3050 C CA . GLU A 1 384 ? 5.786 13.822 -24.991 1.00 90.56 384 GLU A CA 1
ATOM 3051 C C . GLU A 1 384 ? 6.018 14.896 -26.064 1.00 90.56 384 GLU A C 1
ATOM 3053 O O . GLU A 1 384 ? 5.910 14.633 -27.264 1.00 90.56 384 GLU A O 1
ATOM 3058 N N . LYS A 1 385 ? 6.389 16.112 -25.650 1.00 92.31 385 LYS A N 1
ATOM 3059 C CA . LYS A 1 385 ? 6.733 17.205 -26.567 1.00 92.31 385 LYS A CA 1
ATOM 3060 C C . LYS A 1 385 ? 8.004 16.923 -27.370 1.00 92.31 385 LYS A C 1
ATOM 3062 O O . LYS A 1 385 ? 8.085 17.334 -28.529 1.00 92.31 385 LYS A O 1
ATOM 3067 N N . ALA A 1 386 ? 9.004 16.296 -26.756 1.00 92.12 386 ALA A N 1
ATOM 3068 C CA . ALA A 1 386 ? 10.277 15.998 -27.401 1.00 92.12 386 ALA A CA 1
ATOM 3069 C C . ALA A 1 386 ? 10.161 14.805 -28.363 1.00 92.12 386 ALA A C 1
ATOM 3071 O O . ALA A 1 386 ? 10.574 14.929 -29.515 1.00 92.12 386 ALA A O 1
ATOM 3072 N N . ILE A 1 387 ? 9.527 13.705 -27.943 1.00 89.06 387 ILE A N 1
ATOM 3073 C CA . ILE A 1 387 ? 9.416 12.478 -28.749 1.00 89.06 387 ILE A CA 1
ATOM 3074 C C . ILE A 1 387 ? 8.532 12.663 -29.990 1.00 89.06 387 ILE A C 1
ATOM 3076 O O . ILE A 1 387 ? 8.785 12.051 -31.017 1.00 89.06 387 ILE A O 1
ATOM 3080 N N . LYS A 1 388 ? 7.560 13.591 -29.959 1.00 87.94 388 LYS A N 1
ATOM 3081 C CA . LYS A 1 388 ? 6.746 13.982 -31.133 1.00 87.94 388 LYS A CA 1
ATOM 3082 C C . LYS A 1 388 ? 7.565 14.478 -32.333 1.00 87.94 388 LYS A C 1
ATOM 3084 O O . LYS A 1 388 ? 7.016 14.587 -33.423 1.00 87.94 388 LYS A O 1
ATOM 3089 N N . LYS A 1 389 ? 8.829 14.857 -32.123 1.00 88.25 389 LYS A N 1
ATOM 3090 C CA . LYS A 1 389 ? 9.730 15.336 -33.180 1.00 88.25 389 LYS A CA 1
ATOM 3091 C C . LYS A 1 389 ? 10.562 14.222 -33.809 1.00 88.25 389 LYS A C 1
ATOM 3093 O O . LYS A 1 389 ? 11.232 14.494 -34.797 1.00 88.25 389 LYS A O 1
ATOM 3098 N N . VAL A 1 390 ? 10.560 13.031 -33.214 1.00 88.00 390 VAL A N 1
ATOM 3099 C CA . VAL A 1 390 ? 11.303 11.880 -33.721 1.00 88.00 390 VAL A CA 1
ATOM 3100 C C . VAL A 1 390 ? 10.597 11.372 -34.968 1.00 88.00 390 VAL A C 1
ATOM 3102 O O . VAL A 1 390 ? 9.390 11.139 -34.951 1.00 88.00 390 VAL A O 1
ATOM 3105 N N . THR A 1 391 ? 11.358 11.211 -36.042 1.00 84.31 391 THR A N 1
ATOM 3106 C CA . THR A 1 391 ? 10.873 10.656 -37.308 1.00 84.31 391 THR A CA 1
ATOM 3107 C C . THR A 1 391 ? 11.790 9.540 -37.763 1.00 84.31 391 THR A C 1
ATOM 3109 O O . THR A 1 391 ? 13.014 9.689 -37.705 1.00 84.31 391 THR A O 1
ATOM 3112 N N . ALA A 1 392 ? 11.214 8.446 -38.252 1.00 85.88 392 ALA A N 1
ATOM 3113 C CA . ALA A 1 392 ? 11.994 7.365 -38.825 1.00 85.88 392 ALA A CA 1
ATOM 3114 C C . ALA A 1 392 ? 12.749 7.830 -40.084 1.00 85.88 392 ALA A C 1
ATOM 3116 O O . ALA A 1 392 ? 12.224 8.600 -40.895 1.00 85.88 392 ALA A O 1
ATOM 3117 N N . THR A 1 393 ? 13.987 7.370 -40.256 1.00 85.62 393 THR A N 1
ATOM 3118 C CA . THR A 1 393 ? 14.815 7.699 -41.427 1.00 85.62 393 THR A CA 1
ATOM 3119 C C . THR A 1 393 ? 15.162 6.450 -42.217 1.00 85.62 393 THR A C 1
ATOM 3121 O O . THR A 1 393 ? 15.478 5.419 -41.636 1.00 85.62 393 THR A O 1
ATOM 3124 N N . ALA A 1 394 ? 15.140 6.563 -43.545 1.00 81.69 394 ALA A N 1
ATOM 3125 C CA . ALA A 1 394 ? 15.463 5.470 -44.454 1.00 81.69 394 ALA A CA 1
ATOM 3126 C C . ALA A 1 394 ? 16.712 5.792 -45.279 1.00 81.69 394 ALA A C 1
ATOM 3128 O O . ALA A 1 394 ? 16.811 6.887 -45.844 1.00 81.69 394 ALA A O 1
ATOM 3129 N N . GLU A 1 395 ? 17.596 4.810 -45.440 1.00 81.81 395 GLU A N 1
ATOM 3130 C CA . GLU A 1 395 ? 18.660 4.831 -46.439 1.00 81.81 395 GLU A CA 1
ATOM 3131 C C . GLU A 1 395 ? 18.323 3.897 -47.614 1.00 81.81 395 GLU A C 1
ATOM 3133 O O . GLU A 1 395 ? 17.722 2.837 -47.462 1.00 81.81 395 GLU A O 1
ATOM 3138 N N . LYS A 1 396 ? 18.677 4.300 -48.841 1.00 75.44 396 LYS A N 1
ATOM 3139 C CA . LYS A 1 396 ? 18.412 3.488 -50.045 1.00 75.44 396 LYS A CA 1
ATOM 3140 C C . LYS A 1 396 ? 19.347 2.280 -50.186 1.00 75.44 396 LYS A C 1
ATOM 3142 O O . LYS A 1 396 ? 18.976 1.332 -50.877 1.00 75.44 396 LYS A O 1
ATOM 3147 N N . ASN A 1 397 ? 20.531 2.357 -49.581 1.00 77.19 397 ASN A N 1
ATOM 3148 C CA . ASN A 1 397 ? 21.603 1.362 -49.603 1.00 77.19 397 ASN A CA 1
ATOM 3149 C C . ASN A 1 397 ? 21.969 0.937 -48.171 1.00 77.19 397 ASN A C 1
ATOM 3151 O O . ASN A 1 397 ? 23.145 0.864 -47.843 1.00 77.19 397 ASN A O 1
ATOM 3155 N N . ASP A 1 398 ? 20.945 0.717 -47.354 1.00 77.75 398 ASP A N 1
ATOM 3156 C CA . ASP A 1 398 ? 21.051 0.276 -45.965 1.00 77.75 398 ASP A CA 1
ATOM 3157 C C . ASP A 1 398 ? 21.878 -1.019 -45.853 1.00 77.75 398 ASP A C 1
ATOM 3159 O O . ASP A 1 398 ? 21.621 -1.988 -46.585 1.00 77.75 398 ASP A O 1
ATOM 3163 N N . ASP A 1 399 ? 22.898 -1.011 -44.996 1.00 81.31 399 ASP A N 1
ATOM 3164 C CA . ASP A 1 399 ? 23.731 -2.176 -44.708 1.00 81.31 399 ASP A CA 1
ATOM 3165 C C . ASP A 1 399 ? 23.135 -3.073 -43.615 1.00 81.31 399 ASP A C 1
ATOM 3167 O O . ASP A 1 399 ? 23.530 -4.243 -43.563 1.00 81.31 399 ASP A O 1
ATOM 3171 N N . TYR A 1 400 ? 22.119 -2.589 -42.887 1.00 85.12 400 TYR A N 1
ATOM 3172 C CA . TYR A 1 400 ? 21.330 -3.174 -41.792 1.00 85.12 400 TYR A CA 1
ATOM 3173 C C . TYR A 1 400 ? 21.911 -3.115 -40.366 1.00 85.12 400 TYR A C 1
ATOM 3175 O O . TYR A 1 400 ? 21.105 -3.044 -39.440 1.00 85.12 400 TYR A O 1
ATOM 3183 N N . PRO A 1 401 ? 23.229 -3.221 -40.094 1.00 89.44 401 PRO A N 1
ATOM 3184 C CA . PRO A 1 401 ? 23.750 -2.957 -38.760 1.00 89.44 401 PRO A CA 1
ATOM 3185 C C . PRO A 1 401 ? 23.569 -1.502 -38.320 1.00 89.44 401 PRO A C 1
ATOM 3187 O O . PRO A 1 401 ? 23.850 -0.573 -39.064 1.00 89.44 401 PRO A O 1
ATOM 3190 N N . GLU A 1 402 ? 23.205 -1.310 -37.055 1.00 91.50 402 GLU A N 1
ATOM 3191 C CA . GLU A 1 402 ? 22.962 0.013 -36.465 1.00 91.50 402 GLU A CA 1
ATOM 3192 C C . GLU A 1 402 ? 24.029 0.378 -35.425 1.00 91.50 402 GLU A C 1
ATOM 3194 O O . GLU A 1 402 ? 24.777 -0.477 -34.962 1.00 91.50 402 GLU A O 1
ATOM 3199 N N . GLN A 1 403 ? 24.088 1.627 -34.954 1.00 94.06 403 GLN A N 1
ATOM 3200 C CA . GLN A 1 403 ? 25.033 2.023 -33.890 1.00 94.06 403 GLN A CA 1
ATOM 3201 C C . GLN A 1 403 ? 24.506 1.700 -32.479 1.00 94.06 403 GLN A C 1
ATOM 3203 O O . GLN A 1 403 ? 24.492 2.558 -31.587 1.00 94.06 403 GLN A O 1
ATOM 3208 N N . LEU A 1 404 ? 24.046 0.465 -32.250 1.00 95.75 404 LEU A N 1
ATOM 3209 C CA . LEU A 1 404 ? 23.467 0.036 -30.971 1.00 95.75 404 LEU A CA 1
ATOM 3210 C C . LEU A 1 404 ? 24.445 0.234 -29.800 1.00 95.75 404 LEU A C 1
ATOM 3212 O O . LEU A 1 404 ? 24.044 0.703 -28.729 1.00 95.75 404 LEU A O 1
ATOM 3216 N N . PHE A 1 405 ? 25.727 -0.097 -29.964 1.00 96.69 405 PHE A N 1
ATOM 3217 C CA . PHE A 1 405 ? 26.712 0.037 -28.887 1.00 96.69 405 PHE A CA 1
ATOM 3218 C C . PHE A 1 405 ? 27.062 1.492 -28.595 1.00 96.69 405 PHE A C 1
ATOM 3220 O O . PHE A 1 405 ? 27.180 1.853 -27.419 1.00 96.69 405 PHE A O 1
ATOM 3227 N N . ALA A 1 406 ? 27.161 2.339 -29.624 1.00 95.25 406 ALA A N 1
ATOM 3228 C CA . ALA A 1 406 ? 27.317 3.778 -29.424 1.00 95.25 406 ALA A CA 1
ATOM 3229 C C . ALA A 1 406 ? 26.080 4.365 -28.725 1.00 95.25 406 ALA A C 1
ATOM 3231 O O . ALA A 1 406 ? 26.213 5.179 -27.809 1.00 95.25 406 ALA A O 1
ATOM 3232 N N . GLY A 1 407 ? 24.881 3.890 -29.087 1.00 96.38 407 GLY A N 1
ATOM 3233 C CA . GLY A 1 407 ? 23.623 4.223 -28.422 1.00 96.38 407 GLY A CA 1
ATOM 3234 C C . GLY A 1 407 ? 23.660 3.886 -26.934 1.00 96.38 407 GLY A C 1
ATOM 3235 O O . GLY A 1 407 ? 23.424 4.756 -26.094 1.00 96.38 407 GLY A O 1
ATOM 3236 N N . LEU A 1 408 ? 24.036 2.652 -26.588 1.00 97.00 408 LEU A N 1
ATOM 3237 C CA . LEU A 1 408 ? 24.191 2.211 -25.198 1.00 97.00 408 LEU A CA 1
ATOM 3238 C C . LEU A 1 408 ? 25.224 3.050 -24.435 1.00 97.00 408 LEU A C 1
ATOM 3240 O O . LEU A 1 408 ? 24.975 3.437 -23.293 1.00 97.00 408 LEU A O 1
ATOM 3244 N N . GLU A 1 409 ? 26.365 3.381 -25.037 1.00 96.69 409 GLU A N 1
ATOM 3245 C CA . GLU A 1 409 ? 27.349 4.255 -24.393 1.00 96.69 409 GLU A CA 1
ATOM 3246 C C . GLU A 1 409 ? 26.802 5.677 -24.163 1.00 96.69 409 GLU A C 1
ATOM 3248 O O . GLU A 1 409 ? 27.009 6.259 -23.088 1.00 96.69 409 GLU A O 1
ATOM 3253 N N . ALA A 1 410 ? 26.061 6.217 -25.132 1.00 96.56 410 ALA A N 1
ATOM 3254 C CA . ALA A 1 410 ? 25.469 7.548 -25.071 1.00 96.56 410 ALA A CA 1
ATOM 3255 C C . ALA A 1 410 ? 24.342 7.659 -24.031 1.00 96.56 410 ALA A C 1
ATOM 3257 O O . ALA A 1 410 ? 24.157 8.731 -23.461 1.00 96.56 410 ALA A O 1
ATOM 3258 N N . VAL A 1 411 ? 23.641 6.570 -23.697 1.00 96.12 411 VAL A N 1
ATOM 3259 C CA . VAL A 1 411 ? 22.611 6.558 -22.637 1.00 96.12 411 VAL A CA 1
ATOM 3260 C C . VAL A 1 411 ? 23.182 6.945 -21.266 1.00 96.12 411 VAL A C 1
ATOM 3262 O O . VAL A 1 411 ? 22.523 7.631 -20.480 1.00 96.12 411 VAL A O 1
ATOM 3265 N N . ILE A 1 412 ? 24.422 6.550 -20.962 1.00 96.12 412 ILE A N 1
ATOM 3266 C CA . ILE A 1 412 ? 25.033 6.736 -19.637 1.00 96.12 412 ILE A CA 1
ATOM 3267 C C . ILE A 1 412 ? 25.033 8.213 -19.181 1.00 96.12 412 ILE A C 1
ATOM 3269 O O . ILE A 1 412 ? 24.538 8.504 -18.088 1.00 96.12 412 ILE A O 1
ATOM 3273 N N . PRO A 1 413 ? 25.574 9.183 -19.945 1.00 95.19 413 PRO A N 1
ATOM 3274 C CA . PRO A 1 413 ? 25.518 10.590 -19.547 1.00 95.19 413 PRO A CA 1
ATOM 3275 C C . PRO A 1 413 ? 24.093 11.168 -19.515 1.00 95.19 413 PRO A C 1
ATOM 3277 O O . PRO A 1 413 ? 23.827 12.021 -18.663 1.00 95.19 413 PRO A O 1
ATOM 3280 N N . GLU A 1 414 ? 23.180 10.704 -20.372 1.00 95.06 414 GLU A N 1
ATOM 3281 C CA . GLU A 1 414 ? 21.795 11.208 -20.468 1.00 95.06 414 GLU A CA 1
ATOM 3282 C C . GLU A 1 414 ? 20.935 10.799 -19.257 1.00 95.06 414 GLU A C 1
ATOM 3284 O O . GLU A 1 414 ? 20.009 11.516 -18.869 1.00 95.06 414 GLU A O 1
ATOM 3289 N N . MET A 1 415 ? 21.285 9.680 -18.612 1.00 94.69 415 MET A N 1
ATOM 3290 C CA . MET A 1 415 ? 20.610 9.154 -17.418 1.00 94.69 415 MET A CA 1
ATOM 3291 C C . MET A 1 415 ? 21.339 9.416 -16.094 1.00 94.69 415 MET A C 1
ATOM 3293 O O . MET A 1 415 ? 20.831 9.071 -15.025 1.00 94.69 415 MET A O 1
ATOM 3297 N N . SER A 1 416 ? 22.536 10.006 -16.143 1.00 92.12 416 SER A N 1
ATOM 3298 C CA . SER A 1 416 ? 23.426 10.166 -14.981 1.00 92.12 416 SER A CA 1
ATOM 3299 C C . SER A 1 416 ? 22.846 11.003 -13.828 1.00 92.12 416 SER A C 1
ATOM 3301 O O . SER A 1 416 ? 23.333 10.918 -12.700 1.00 92.12 416 SER A O 1
ATOM 3303 N N . ALA A 1 417 ? 21.796 11.789 -14.082 1.00 89.75 417 ALA A N 1
ATOM 3304 C CA . ALA A 1 417 ? 21.086 12.543 -13.055 1.00 89.75 417 ALA A CA 1
ATOM 3305 C C . ALA A 1 417 ? 20.433 11.618 -12.013 1.00 89.75 417 ALA A C 1
ATOM 3307 O O . ALA A 1 417 ? 19.800 10.626 -12.372 1.00 89.75 417 ALA A O 1
ATOM 3308 N N . CYS A 1 418 ? 20.524 11.985 -10.731 1.00 89.56 418 CYS A N 1
ATOM 3309 C CA . CYS A 1 418 ? 19.971 11.236 -9.591 1.00 89.56 418 CYS A CA 1
ATOM 3310 C C . CYS A 1 418 ? 20.376 9.744 -9.624 1.00 89.56 418 CYS A C 1
ATOM 3312 O O . CYS A 1 418 ? 19.542 8.872 -9.886 1.00 89.56 418 CYS A O 1
ATOM 3314 N N . PRO A 1 419 ? 21.667 9.421 -9.416 1.00 88.44 419 PRO A N 1
ATOM 3315 C CA . PRO A 1 419 ? 22.202 8.066 -9.602 1.00 88.44 419 PRO A CA 1
ATOM 3316 C C . PRO A 1 419 ? 21.548 7.011 -8.696 1.00 88.44 419 PRO A C 1
ATOM 3318 O O . PRO A 1 419 ? 21.567 5.829 -9.026 1.00 88.44 419 PRO A O 1
ATOM 3321 N N . ASN A 1 420 ? 20.932 7.443 -7.594 1.00 86.94 420 ASN A N 1
ATOM 3322 C CA . ASN A 1 420 ? 20.260 6.579 -6.628 1.00 86.94 420 ASN A CA 1
ATOM 3323 C C . ASN A 1 420 ? 18.797 6.273 -6.983 1.00 86.94 420 ASN A C 1
ATOM 3325 O O . ASN A 1 420 ? 18.153 5.562 -6.221 1.00 86.94 420 ASN A O 1
ATOM 3329 N N . ASN A 1 421 ? 18.250 6.765 -8.095 1.00 90.81 421 ASN A N 1
ATOM 3330 C CA . ASN A 1 421 ? 16.917 6.349 -8.549 1.00 90.81 421 ASN A CA 1
ATOM 3331 C C . ASN A 1 421 ? 16.977 4.935 -9.139 1.00 90.81 421 ASN A C 1
ATOM 3333 O O . ASN A 1 421 ? 18.018 4.507 -9.647 1.00 90.81 421 ASN A O 1
ATOM 3337 N N . ASN A 1 422 ? 15.853 4.223 -9.128 1.00 92.38 422 ASN A N 1
ATOM 3338 C CA . ASN A 1 422 ? 15.729 2.960 -9.852 1.00 92.38 422 ASN A CA 1
ATOM 3339 C C . ASN A 1 422 ? 15.738 3.255 -11.359 1.00 92.38 422 ASN A C 1
ATOM 3341 O O . ASN A 1 422 ? 14.860 3.961 -11.848 1.00 92.38 422 ASN A O 1
ATOM 3345 N N . LYS A 1 423 ? 16.728 2.748 -12.098 1.00 95.50 423 LYS A N 1
ATOM 3346 C CA . LYS A 1 423 ? 16.870 2.965 -13.544 1.00 95.50 423 LYS A CA 1
ATOM 3347 C C . LYS A 1 423 ? 16.286 1.784 -14.312 1.00 95.50 423 LYS A C 1
ATOM 3349 O O . LYS A 1 423 ? 16.797 0.668 -14.203 1.00 95.50 423 LYS A O 1
ATOM 3354 N N . LEU A 1 424 ? 15.258 2.039 -15.112 1.00 97.00 424 LEU A N 1
ATOM 3355 C CA . LEU A 1 424 ? 14.662 1.078 -16.036 1.00 97.00 424 LEU A CA 1
ATOM 3356 C C . LEU A 1 424 ? 14.959 1.536 -17.467 1.00 97.00 424 LEU A C 1
ATOM 3358 O O . LEU A 1 424 ? 14.470 2.579 -17.902 1.00 97.00 424 LEU A O 1
ATOM 3362 N N . VAL A 1 425 ? 15.791 0.779 -18.182 1.00 97.62 425 VAL A N 1
ATOM 3363 C CA . VAL A 1 425 ? 16.211 1.096 -19.555 1.00 97.62 425 VAL A CA 1
ATOM 3364 C C . VAL A 1 425 ? 15.559 0.125 -20.522 1.00 97.62 425 VAL A C 1
ATOM 3366 O O . VAL A 1 425 ? 15.771 -1.079 -20.411 1.00 97.62 425 VAL A O 1
ATOM 3369 N N . PHE A 1 426 ? 14.809 0.647 -21.485 1.00 97.62 426 PHE A N 1
ATOM 3370 C CA . PHE A 1 426 ? 14.161 -0.120 -22.543 1.00 97.62 426 PHE A CA 1
ATOM 3371 C C . PHE A 1 426 ? 14.870 0.149 -23.866 1.00 97.62 426 PHE A C 1
ATOM 3373 O O . PHE A 1 426 ? 14.796 1.255 -24.397 1.00 97.62 426 PHE A O 1
ATOM 3380 N N . VAL A 1 427 ? 15.567 -0.857 -24.383 1.00 97.62 427 VAL A N 1
ATOM 3381 C CA . VAL A 1 427 ? 16.242 -0.835 -25.680 1.00 97.62 427 VAL A CA 1
ATOM 3382 C C . VAL A 1 427 ? 15.318 -1.473 -26.705 1.00 97.62 427 VAL A C 1
ATOM 3384 O O . VAL A 1 427 ? 15.009 -2.658 -26.594 1.00 97.62 427 VAL A O 1
ATOM 3387 N N . ILE A 1 428 ? 14.854 -0.695 -27.677 1.00 96.12 428 ILE A N 1
ATOM 3388 C CA . ILE A 1 428 ? 13.879 -1.128 -28.680 1.00 96.12 428 ILE A CA 1
ATOM 3389 C C . ILE A 1 428 ? 14.530 -1.006 -30.056 1.00 96.12 428 ILE A C 1
ATOM 3391 O O . ILE A 1 428 ? 14.942 0.087 -30.439 1.00 96.12 428 ILE A O 1
ATOM 3395 N N . GLY A 1 429 ? 14.624 -2.116 -30.782 1.00 94.62 429 GLY A N 1
ATOM 3396 C CA . GLY A 1 429 ? 15.245 -2.171 -32.106 1.00 94.62 429 GLY A CA 1
ATOM 3397 C C . GLY A 1 429 ? 14.938 -3.472 -32.831 1.00 94.62 429 GLY A C 1
ATOM 3398 O O . GLY A 1 429 ? 14.361 -4.395 -32.245 1.00 94.62 429 GLY A O 1
ATOM 3399 N N . ASP A 1 430 ? 15.302 -3.548 -34.103 1.00 91.44 430 ASP A N 1
ATOM 3400 C CA . ASP A 1 430 ? 15.243 -4.784 -34.886 1.00 91.44 430 ASP A CA 1
ATOM 3401 C C . ASP A 1 430 ? 16.627 -5.317 -35.268 1.00 91.44 430 ASP A C 1
ATOM 3403 O O . ASP A 1 430 ? 16.775 -6.541 -35.335 1.00 91.44 430 ASP A O 1
ATOM 3407 N N . HIS A 1 431 ? 17.640 -4.453 -35.398 1.00 93.44 431 HIS A N 1
ATOM 3408 C CA . HIS A 1 431 ? 19.003 -4.826 -35.791 1.00 93.44 431 HIS A CA 1
ATOM 3409 C C . HIS A 1 431 ? 20.078 -4.528 -34.747 1.00 93.44 431 HIS A C 1
ATOM 3411 O O . HIS A 1 431 ? 20.002 -3.586 -33.963 1.00 93.44 431 HIS A O 1
ATOM 3417 N N . GLY A 1 432 ? 21.094 -5.391 -34.735 1.00 92.50 432 GLY A N 1
ATOM 3418 C CA . GLY A 1 432 ? 22.260 -5.277 -33.870 1.00 92.50 432 GLY A CA 1
ATOM 3419 C C . GLY A 1 432 ? 23.353 -4.375 -34.434 1.00 92.50 432 GLY A C 1
ATOM 3420 O O . GLY A 1 432 ? 23.280 -3.892 -35.560 1.00 92.50 432 GLY A O 1
ATOM 3421 N N . ASP A 1 433 ? 24.401 -4.208 -33.637 1.00 94.31 433 ASP A N 1
ATOM 3422 C CA . ASP A 1 433 ? 25.603 -3.464 -33.996 1.00 94.31 433 ASP A CA 1
ATOM 3423 C C . ASP A 1 433 ? 26.464 -4.199 -35.029 1.00 94.31 433 ASP A C 1
ATOM 3425 O O . ASP A 1 433 ? 26.471 -5.435 -35.079 1.00 94.31 433 ASP A O 1
ATOM 3429 N N . ALA A 1 434 ? 27.241 -3.447 -35.812 1.00 91.00 434 ALA A N 1
ATOM 3430 C CA . ALA A 1 434 ? 28.248 -4.011 -36.709 1.00 91.00 434 ALA A CA 1
ATOM 3431 C C . ALA A 1 434 ? 29.354 -4.755 -35.936 1.00 91.00 434 ALA A C 1
ATOM 3433 O O . ALA A 1 434 ? 29.916 -5.736 -36.431 1.00 91.00 434 ALA A O 1
ATOM 3434 N N . GLY A 1 435 ? 29.670 -4.306 -34.719 1.00 90.19 435 GLY A N 1
ATOM 3435 C CA . GLY A 1 435 ? 30.606 -4.962 -33.816 1.00 90.19 435 GLY A CA 1
ATOM 3436 C C . GLY A 1 435 ? 30.045 -6.251 -33.211 1.00 90.19 435 GLY A C 1
ATOM 3437 O O . GLY A 1 435 ? 28.883 -6.345 -32.841 1.00 90.19 435 GLY A O 1
ATOM 3438 N N . GLU A 1 436 ? 30.894 -7.260 -33.022 1.00 89.19 436 GLU A N 1
ATOM 3439 C CA . GLU A 1 436 ? 30.450 -8.557 -32.483 1.00 89.19 436 GLU A CA 1
ATOM 3440 C C . GLU A 1 436 ? 30.056 -8.491 -30.995 1.00 89.19 436 GLU A C 1
ATOM 3442 O O . GLU A 1 436 ? 29.120 -9.158 -30.556 1.00 89.19 436 GLU A O 1
ATOM 3447 N N . THR A 1 437 ? 30.751 -7.674 -30.197 1.00 90.88 437 THR A N 1
ATOM 3448 C CA . THR A 1 437 ? 30.533 -7.582 -28.745 1.00 90.88 437 THR A CA 1
ATOM 3449 C C . THR A 1 437 ? 30.681 -6.158 -28.235 1.00 90.88 437 THR A C 1
ATOM 3451 O O . THR A 1 437 ? 31.618 -5.456 -28.616 1.00 90.88 437 THR A O 1
ATOM 3454 N N . ILE A 1 438 ? 29.825 -5.775 -27.288 1.00 93.06 438 ILE A N 1
ATOM 3455 C CA . ILE A 1 438 ? 29.956 -4.514 -26.560 1.00 93.06 438 ILE A CA 1
ATOM 3456 C C . ILE A 1 438 ? 31.255 -4.489 -25.745 1.00 93.06 438 ILE A C 1
ATOM 3458 O O . ILE A 1 438 ? 31.657 -5.489 -25.147 1.00 93.06 438 ILE A O 1
ATOM 3462 N N . SER A 1 439 ? 31.907 -3.328 -25.683 1.00 94.88 439 SER A N 1
ATOM 3463 C CA . SER A 1 439 ? 33.105 -3.164 -24.860 1.00 94.88 439 SER A CA 1
ATOM 3464 C C . SER A 1 439 ? 32.798 -3.375 -23.374 1.00 94.88 439 SER A C 1
ATOM 3466 O O . SER A 1 439 ? 31.876 -2.769 -22.818 1.00 94.88 439 SER A O 1
ATOM 3468 N N . GLN A 1 440 ? 33.646 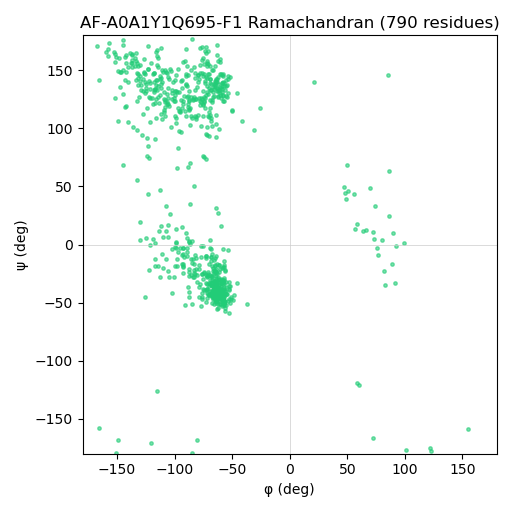-4.147 -22.688 1.00 95.44 440 GLN A N 1
ATOM 3469 C CA . GLN A 1 440 ? 33.558 -4.339 -21.238 1.00 95.44 440 GLN A CA 1
ATOM 3470 C C . GLN A 1 440 ? 33.638 -3.007 -20.474 1.00 95.44 440 GLN A C 1
ATOM 3472 O O . GLN A 1 440 ? 32.996 -2.854 -19.437 1.00 95.44 440 GLN A O 1
ATOM 3477 N N . SER A 1 441 ? 34.349 -2.006 -21.010 1.00 95.94 441 SER A N 1
ATOM 3478 C CA . SER A 1 441 ? 34.420 -0.671 -20.401 1.00 95.94 441 SER A CA 1
ATOM 3479 C C . SER A 1 441 ? 33.051 0.010 -20.304 1.00 95.94 441 SER A C 1
ATOM 3481 O O . SER A 1 441 ? 32.792 0.714 -19.325 1.00 95.94 441 SER A O 1
ATOM 3483 N N . VAL A 1 442 ? 32.165 -0.218 -21.280 1.00 95.50 442 VAL A N 1
ATOM 3484 C CA . VAL A 1 442 ? 30.796 0.315 -21.291 1.00 95.50 442 VAL A CA 1
ATOM 3485 C C . VAL A 1 442 ? 29.954 -0.410 -20.242 1.00 95.50 442 VAL A C 1
ATOM 3487 O O . VAL A 1 442 ? 29.307 0.244 -19.424 1.00 95.50 442 VAL A O 1
ATOM 3490 N N . ILE A 1 443 ? 30.039 -1.743 -20.182 1.00 96.69 443 ILE A N 1
ATOM 3491 C CA . ILE A 1 443 ? 29.358 -2.571 -19.169 1.00 96.69 443 ILE A CA 1
ATOM 3492 C C . ILE A 1 443 ? 29.764 -2.162 -17.746 1.00 96.69 443 ILE A C 1
ATOM 3494 O O . ILE A 1 443 ? 28.909 -1.937 -16.883 1.00 96.69 443 ILE A O 1
ATOM 3498 N N . ASP A 1 444 ? 31.063 -2.006 -17.496 1.00 95.81 444 ASP A N 1
ATOM 3499 C CA . ASP A 1 444 ? 31.587 -1.606 -16.189 1.00 95.81 444 ASP A CA 1
ATOM 3500 C C . ASP A 1 444 ? 31.156 -0.183 -15.819 1.00 95.81 444 ASP A C 1
ATOM 3502 O O . ASP A 1 444 ? 30.881 0.114 -14.651 1.00 95.81 444 ASP A O 1
ATOM 3506 N N . ARG A 1 445 ? 31.062 0.710 -16.810 1.00 96.00 445 ARG A N 1
ATOM 3507 C CA . ARG A 1 445 ? 30.571 2.074 -16.611 1.00 96.00 445 ARG A CA 1
ATOM 3508 C C . ARG A 1 445 ? 29.081 2.084 -16.265 1.00 96.00 445 ARG A C 1
ATOM 3510 O O . ARG A 1 445 ? 28.729 2.775 -15.316 1.00 96.00 445 ARG A O 1
ATOM 3517 N N . PHE A 1 446 ? 28.240 1.280 -16.922 1.00 94.88 446 PHE A N 1
ATOM 3518 C CA . PHE A 1 446 ? 26.830 1.109 -16.536 1.00 94.88 446 PHE A CA 1
ATOM 3519 C C . PHE A 1 446 ? 26.696 0.674 -15.073 1.00 94.88 446 PHE A C 1
ATOM 3521 O O . PHE A 1 446 ? 26.020 1.347 -14.297 1.00 94.88 446 PHE A O 1
ATOM 3528 N N . LYS A 1 447 ? 27.399 -0.393 -14.670 1.00 92.94 447 LYS A N 1
ATOM 3529 C CA . LYS A 1 447 ? 27.356 -0.913 -13.291 1.00 92.94 447 LYS A CA 1
ATOM 3530 C C . LYS A 1 447 ? 27.815 0.100 -12.248 1.00 92.94 447 LYS A C 1
ATOM 3532 O O . LYS A 1 447 ? 27.250 0.171 -11.160 1.00 92.94 447 LYS A O 1
ATOM 3537 N N . ARG A 1 448 ? 28.869 0.858 -12.561 1.00 93.44 448 ARG A N 1
ATOM 3538 C CA . ARG A 1 448 ? 29.437 1.854 -11.645 1.00 93.44 448 ARG A CA 1
ATOM 3539 C C . ARG A 1 448 ? 28.562 3.100 -11.542 1.00 93.44 448 ARG A C 1
ATOM 3541 O O . ARG A 1 448 ? 28.449 3.661 -10.459 1.00 93.44 448 ARG A O 1
ATOM 3548 N N . THR A 1 449 ? 27.989 3.557 -12.654 1.00 94.44 449 THR A N 1
ATOM 3549 C CA . THR A 1 449 ? 27.170 4.775 -12.690 1.00 94.44 449 THR A CA 1
ATOM 3550 C C . THR A 1 449 ? 25.762 4.530 -12.148 1.00 94.44 449 THR A C 1
ATOM 3552 O O . THR A 1 449 ? 25.210 5.419 -11.503 1.00 94.44 449 THR A O 1
ATOM 3555 N N . PHE A 1 450 ? 25.197 3.338 -12.361 1.00 93.88 450 PHE A N 1
ATOM 3556 C CA . PHE A 1 450 ? 23.821 3.011 -11.992 1.00 93.88 450 PHE A CA 1
ATOM 3557 C C . PHE A 1 450 ? 23.773 1.783 -11.073 1.00 93.88 450 PHE A C 1
ATOM 3559 O O . PHE A 1 450 ? 23.680 0.651 -11.549 1.00 93.88 450 PHE A O 1
ATOM 3566 N N . PRO A 1 451 ? 23.810 1.976 -9.742 1.00 89.94 451 PRO A N 1
ATOM 3567 C CA . PRO A 1 451 ? 23.791 0.866 -8.790 1.00 89.94 451 PRO A CA 1
ATOM 3568 C C . PRO A 1 451 ? 22.472 0.077 -8.795 1.00 89.94 451 PRO A C 1
ATOM 3570 O O . PRO A 1 451 ? 22.465 -1.073 -8.358 1.00 89.94 451 PRO A O 1
ATOM 3573 N N . LYS A 1 452 ? 21.379 0.685 -9.275 1.00 92.88 452 LYS A N 1
ATOM 3574 C CA . LYS A 1 452 ? 20.031 0.107 -9.363 1.00 92.88 452 LYS A CA 1
ATOM 3575 C C . LYS A 1 452 ? 19.535 0.171 -10.808 1.00 92.88 452 LYS A C 1
ATOM 3577 O O . LYS A 1 452 ? 18.771 1.063 -11.161 1.00 92.88 452 LYS A O 1
ATOM 3582 N N . LEU A 1 453 ? 20.044 -0.722 -11.655 1.00 95.31 453 LEU A N 1
ATOM 3583 C CA . LEU A 1 453 ? 19.760 -0.757 -13.091 1.00 95.31 453 LEU A CA 1
ATOM 3584 C C . LEU A 1 453 ? 19.111 -2.078 -13.498 1.00 95.31 453 LEU A C 1
ATOM 3586 O O . LEU A 1 453 ? 19.688 -3.144 -13.280 1.00 95.31 453 LEU A O 1
ATOM 3590 N N . ALA A 1 454 ? 17.957 -1.990 -14.152 1.00 96.31 454 ALA A N 1
ATOM 3591 C CA . ALA A 1 454 ? 17.411 -3.055 -14.978 1.00 96.31 454 ALA A CA 1
ATOM 3592 C C . ALA A 1 454 ? 17.391 -2.584 -16.436 1.00 96.31 454 ALA A C 1
ATOM 3594 O O . ALA A 1 454 ? 16.865 -1.515 -16.746 1.00 96.31 454 ALA A O 1
ATOM 3595 N N . ILE A 1 455 ? 17.988 -3.383 -17.318 1.00 97.25 455 ILE A N 1
ATOM 3596 C CA . ILE A 1 455 ? 17.990 -3.150 -18.760 1.00 97.25 455 ILE A CA 1
ATOM 3597 C C . ILE A 1 455 ? 17.162 -4.234 -19.439 1.00 97.25 455 ILE A C 1
ATOM 3599 O O . ILE A 1 455 ? 17.291 -5.416 -19.120 1.00 97.25 455 ILE A O 1
ATOM 3603 N N . PHE A 1 456 ? 16.312 -3.807 -20.358 1.00 97.62 456 PHE A N 1
ATOM 3604 C CA . PHE A 1 456 ? 15.371 -4.632 -21.085 1.00 97.62 456 PHE A CA 1
ATOM 3605 C C . PHE A 1 456 ? 15.587 -4.430 -22.577 1.00 97.62 456 PHE A C 1
ATOM 3607 O O . PHE A 1 456 ? 15.643 -3.294 -23.039 1.00 97.62 456 PHE A O 1
ATOM 3614 N N . PHE A 1 457 ? 15.676 -5.520 -23.325 1.00 97.69 457 PHE A N 1
ATOM 3615 C CA . PHE A 1 457 ? 15.749 -5.497 -24.779 1.00 97.69 457 PHE A CA 1
ATOM 3616 C C . PHE A 1 457 ? 14.424 -5.972 -25.364 1.00 97.69 457 PHE A C 1
ATOM 3618 O O . PHE A 1 457 ? 13.895 -7.016 -24.981 1.00 97.69 457 PHE A O 1
ATOM 3625 N N . ILE A 1 458 ? 13.886 -5.190 -26.290 1.00 95.94 458 ILE A N 1
ATOM 3626 C CA . ILE A 1 458 ? 12.644 -5.466 -26.999 1.00 95.94 458 ILE A CA 1
ATOM 3627 C C . ILE A 1 458 ? 12.982 -5.503 -28.482 1.00 95.94 458 ILE A C 1
ATOM 3629 O O . ILE A 1 458 ? 13.219 -4.469 -29.104 1.00 95.94 458 ILE A O 1
ATOM 3633 N N . GLN A 1 459 ? 13.007 -6.711 -29.030 1.00 95.12 459 GLN A N 1
ATOM 3634 C CA . GLN A 1 459 ? 13.193 -6.930 -30.450 1.00 95.12 459 GLN A CA 1
ATOM 3635 C C . GLN A 1 459 ? 11.849 -6.851 -31.172 1.00 95.12 459 GLN A C 1
ATOM 3637 O O . GLN A 1 459 ? 10.896 -7.549 -30.811 1.00 95.12 459 GLN A O 1
ATOM 3642 N N . THR A 1 460 ? 11.752 -6.029 -32.206 1.00 91.44 460 THR A N 1
ATOM 3643 C CA . THR A 1 460 ? 10.524 -5.979 -33.009 1.00 91.44 460 THR A CA 1
ATOM 3644 C C . THR A 1 460 ? 10.439 -7.188 -33.951 1.00 91.44 460 THR A C 1
ATOM 3646 O O . THR A 1 460 ? 11.450 -7.839 -34.196 1.00 91.44 460 THR A O 1
ATOM 3649 N N . PRO A 1 461 ? 9.256 -7.577 -34.455 1.00 88.94 461 PRO A N 1
ATOM 3650 C CA . PRO A 1 461 ? 9.111 -8.716 -35.347 1.00 88.94 461 PRO A CA 1
ATOM 3651 C C . PRO A 1 461 ? 9.823 -8.482 -36.681 1.00 88.94 461 PRO A C 1
ATOM 3653 O O . PRO A 1 461 ? 9.684 -7.432 -37.304 1.00 88.94 461 PRO A O 1
ATOM 3656 N N . SER A 1 462 ? 10.512 -9.518 -37.153 1.00 85.00 462 SER A N 1
ATOM 3657 C CA . SER A 1 462 ? 11.232 -9.517 -38.427 1.00 85.00 462 SER A CA 1
ATOM 3658 C C . SER A 1 462 ? 10.358 -9.107 -39.620 1.00 85.00 462 SER A C 1
ATOM 3660 O O . SER A 1 462 ? 9.302 -9.697 -39.865 1.00 85.00 462 SER A O 1
ATOM 3662 N N . ASN A 1 463 ? 10.854 -8.167 -40.429 1.00 80.31 463 ASN A N 1
ATOM 3663 C CA . ASN A 1 463 ? 10.234 -7.730 -41.684 1.00 80.31 463 ASN A CA 1
ATOM 3664 C C . ASN A 1 463 ? 10.950 -8.293 -42.931 1.00 80.31 463 ASN A C 1
ATOM 3666 O O . ASN A 1 463 ? 10.881 -7.716 -44.016 1.00 80.31 463 ASN A O 1
ATOM 3670 N N . VAL A 1 464 ? 11.624 -9.447 -42.797 1.00 77.62 464 VAL A N 1
ATOM 3671 C CA . VAL A 1 464 ? 12.416 -10.110 -43.861 1.00 77.62 464 VAL A CA 1
ATOM 3672 C C . VAL A 1 464 ? 11.697 -10.188 -45.215 1.00 77.62 464 VAL A C 1
ATOM 3674 O O . VAL A 1 464 ? 12.343 -10.130 -46.259 1.00 77.62 464 VAL A O 1
ATOM 3677 N N . LEU A 1 465 ? 10.368 -10.332 -45.216 1.00 72.06 465 LEU A N 1
ATOM 3678 C CA . LEU A 1 465 ? 9.575 -10.581 -46.424 1.00 72.06 465 LEU A CA 1
ATOM 3679 C C . LEU A 1 465 ? 9.546 -9.401 -47.408 1.00 72.06 465 LEU A C 1
ATOM 3681 O O . LEU A 1 465 ? 9.233 -9.609 -48.578 1.00 72.06 465 LEU A O 1
ATOM 3685 N N . ASN A 1 466 ? 9.882 -8.187 -46.965 1.00 67.69 466 ASN A N 1
ATOM 3686 C CA . ASN A 1 466 ? 9.763 -6.963 -47.764 1.00 67.69 466 ASN A CA 1
ATOM 3687 C C . ASN A 1 466 ? 11.121 -6.343 -48.148 1.00 67.69 466 ASN A C 1
ATOM 3689 O O . ASN A 1 466 ? 11.178 -5.174 -48.533 1.00 67.69 466 ASN A O 1
ATOM 3693 N N . ILE A 1 467 ? 12.221 -7.099 -48.032 1.00 77.50 467 ILE A N 1
ATOM 3694 C CA . ILE A 1 467 ? 13.582 -6.544 -48.010 1.00 77.50 467 ILE A CA 1
ATOM 3695 C C . ILE A 1 467 ? 14.452 -7.103 -49.137 1.00 77.50 467 ILE A C 1
ATOM 3697 O O . ILE A 1 467 ? 14.404 -8.285 -49.465 1.00 77.50 467 ILE A O 1
ATOM 3701 N N . ARG A 1 468 ? 15.253 -6.221 -49.757 1.00 71.19 468 ARG A N 1
ATOM 3702 C CA . ARG A 1 468 ? 16.057 -6.529 -50.954 1.00 71.19 468 ARG A CA 1
ATOM 3703 C C . ARG A 1 468 ? 17.194 -7.519 -50.690 1.00 71.19 468 ARG A C 1
ATOM 3705 O O . ARG A 1 468 ? 17.485 -8.321 -51.572 1.00 71.19 468 ARG A O 1
ATOM 3712 N N . ASN A 1 469 ? 17.825 -7.463 -49.517 1.00 82.31 469 ASN A N 1
ATOM 3713 C CA . ASN A 1 469 ? 18.895 -8.374 -49.114 1.00 82.31 469 ASN A CA 1
ATOM 3714 C C . ASN A 1 469 ? 18.522 -9.070 -47.793 1.00 82.31 469 ASN A C 1
ATOM 3716 O O . ASN A 1 469 ? 18.879 -8.639 -46.699 1.00 82.31 469 ASN A O 1
ATOM 3720 N N . SER A 1 470 ? 17.767 -10.163 -47.915 1.00 83.94 470 SER A N 1
ATOM 3721 C CA . SER A 1 470 ? 17.232 -10.912 -46.773 1.00 83.94 470 SER A CA 1
ATOM 3722 C C . SER A 1 470 ? 18.300 -11.581 -45.902 1.00 83.94 470 SER A C 1
ATOM 3724 O O . SER A 1 470 ? 18.014 -11.917 -44.756 1.00 83.94 470 SER A O 1
ATOM 3726 N N . GLU A 1 471 ? 19.500 -11.839 -46.437 1.00 87.25 471 GLU A N 1
ATOM 3727 C CA . GLU A 1 471 ? 20.570 -12.512 -45.693 1.00 87.25 471 GLU A CA 1
ATOM 3728 C C . GLU A 1 471 ? 21.249 -11.560 -44.708 1.00 87.25 471 GLU A C 1
ATOM 3730 O O . GLU A 1 471 ? 21.251 -11.855 -43.513 1.00 87.25 471 GLU A O 1
ATOM 3735 N N . SER A 1 472 ? 21.719 -10.399 -45.180 1.00 85.88 472 SER A N 1
ATOM 3736 C CA . SER A 1 472 ? 22.324 -9.371 -44.320 1.00 85.88 472 SER A CA 1
ATOM 3737 C C . SER A 1 472 ? 21.334 -8.846 -43.278 1.00 85.88 472 SER A C 1
ATOM 3739 O O . SER A 1 472 ? 21.690 -8.735 -42.108 1.00 85.88 472 SER A O 1
ATOM 3741 N N . TYR A 1 473 ? 20.065 -8.653 -43.660 1.00 89.56 473 TYR A N 1
ATOM 3742 C CA . TYR A 1 473 ? 19.003 -8.316 -42.709 1.00 89.56 473 TYR A CA 1
ATOM 3743 C C . TYR A 1 473 ? 18.874 -9.373 -41.605 1.00 89.56 473 TYR A C 1
ATOM 3745 O O . TYR A 1 473 ? 18.871 -9.058 -40.420 1.00 89.56 473 TYR A O 1
ATOM 3753 N N . ARG A 1 474 ? 18.783 -10.662 -41.969 1.00 90.50 474 ARG A N 1
ATOM 3754 C CA . ARG A 1 474 ? 18.618 -11.742 -40.984 1.00 90.50 474 ARG A CA 1
ATOM 3755 C C . ARG A 1 474 ? 19.836 -11.865 -40.071 1.00 90.50 474 ARG A C 1
ATOM 3757 O O . ARG A 1 474 ? 19.674 -12.197 -38.899 1.00 90.50 474 ARG A O 1
ATOM 3764 N N . GLU A 1 475 ? 21.035 -11.630 -40.597 1.00 91.69 475 GLU A N 1
ATOM 3765 C CA . GLU A 1 475 ? 22.256 -11.594 -39.794 1.00 91.69 475 GLU A CA 1
ATOM 3766 C C . GLU A 1 475 ? 22.196 -10.469 -38.757 1.00 91.69 475 GLU A C 1
ATOM 3768 O O . GLU A 1 475 ? 22.307 -10.750 -37.564 1.00 91.69 475 GLU A O 1
ATOM 3773 N N . ALA A 1 476 ? 21.945 -9.230 -39.183 1.00 91.62 476 ALA A N 1
ATOM 3774 C CA . ALA A 1 476 ? 21.857 -8.079 -38.289 1.00 91.62 476 ALA A CA 1
ATOM 3775 C C . ALA A 1 476 ? 20.697 -8.219 -37.276 1.00 91.62 476 ALA A C 1
ATOM 3777 O O . ALA A 1 476 ? 20.865 -7.931 -36.089 1.00 91.62 476 ALA A O 1
ATOM 3778 N N . TYR A 1 477 ? 19.563 -8.789 -37.690 1.00 93.69 477 TYR A N 1
ATOM 3779 C CA . TYR A 1 477 ? 18.435 -9.095 -36.808 1.00 93.69 477 TYR A CA 1
ATOM 3780 C C . TYR A 1 477 ? 18.806 -10.136 -35.735 1.00 93.69 477 TYR A C 1
ATOM 3782 O O . TYR A 1 477 ? 18.534 -9.965 -34.548 1.00 93.69 477 TYR A O 1
ATOM 3790 N N . ASN A 1 478 ? 19.498 -11.217 -36.103 1.00 94.19 478 ASN A N 1
ATOM 3791 C CA . ASN A 1 478 ? 19.969 -12.212 -35.130 1.00 94.19 478 ASN A CA 1
ATOM 3792 C C . ASN A 1 478 ? 21.089 -11.666 -34.224 1.00 94.19 478 ASN A C 1
ATOM 3794 O O . ASN A 1 478 ? 21.208 -12.074 -33.059 1.00 94.19 478 ASN A O 1
ATOM 3798 N N . LYS A 1 479 ? 21.904 -10.734 -34.739 1.00 95.44 479 LYS A N 1
ATOM 3799 C CA . LYS A 1 479 ? 22.937 -10.035 -33.965 1.00 95.44 479 LYS A CA 1
ATOM 3800 C C . LYS A 1 479 ? 22.319 -9.243 -32.821 1.00 95.44 479 LYS A C 1
ATOM 3802 O O . LYS A 1 479 ? 22.815 -9.383 -31.706 1.00 95.44 479 LYS A O 1
ATOM 3807 N N . PHE A 1 480 ? 21.194 -8.554 -33.035 1.00 95.50 480 PHE A N 1
ATOM 3808 C CA . PHE A 1 480 ? 20.487 -7.844 -31.960 1.00 95.50 480 PHE A CA 1
ATOM 3809 C C . PHE A 1 480 ? 20.216 -8.753 -30.758 1.00 95.50 480 PHE A C 1
ATOM 3811 O O . PHE A 1 480 ? 20.582 -8.430 -29.630 1.00 95.50 480 PHE A O 1
ATOM 3818 N N . GLN A 1 481 ? 19.643 -9.938 -30.993 1.00 95.31 481 GLN A N 1
ATOM 3819 C CA . GLN A 1 481 ? 19.353 -10.897 -29.927 1.00 95.31 481 GLN A CA 1
ATOM 3820 C C . GLN A 1 481 ? 20.625 -11.387 -29.223 1.00 95.31 481 GLN A C 1
ATOM 3822 O O . GLN A 1 481 ? 20.668 -11.485 -27.994 1.00 95.31 481 GLN A O 1
ATOM 3827 N N . THR A 1 482 ? 21.664 -11.714 -29.988 1.00 95.62 482 THR A N 1
ATOM 3828 C CA . THR A 1 482 ? 22.930 -12.222 -29.436 1.00 95.62 482 THR A CA 1
ATOM 3829 C C . THR A 1 482 ? 23.607 -11.170 -28.559 1.00 95.62 482 THR A C 1
ATOM 3831 O O . THR A 1 482 ? 23.985 -11.447 -27.419 1.00 95.62 482 THR A O 1
ATOM 3834 N N . GLN A 1 483 ? 23.695 -9.942 -29.060 1.00 96.94 483 GLN A N 1
ATOM 3835 C CA . GLN A 1 483 ? 24.308 -8.814 -28.372 1.00 96.94 483 GLN A CA 1
ATOM 3836 C C . GLN A 1 483 ? 23.484 -8.376 -27.158 1.00 96.94 483 GLN A C 1
ATOM 3838 O O . GLN A 1 483 ? 24.055 -8.124 -26.098 1.00 96.94 483 GLN A O 1
ATOM 3843 N N . ALA A 1 484 ? 22.153 -8.357 -27.265 1.00 96.69 484 ALA A N 1
ATOM 3844 C CA . ALA A 1 484 ? 21.256 -8.074 -26.150 1.00 96.69 484 ALA A CA 1
ATOM 3845 C C . ALA A 1 484 ? 21.490 -9.033 -24.977 1.00 96.69 484 ALA A C 1
ATOM 3847 O O . ALA A 1 484 ? 21.674 -8.596 -23.841 1.00 96.69 484 ALA A O 1
ATOM 3848 N N . ASN A 1 485 ? 21.555 -10.340 -25.250 1.00 95.94 485 ASN A N 1
ATOM 3849 C CA . ASN A 1 485 ? 21.843 -11.339 -24.221 1.00 95.94 485 ASN A CA 1
ATOM 3850 C C . ASN A 1 485 ? 23.231 -11.132 -23.600 1.00 95.94 485 ASN A C 1
ATOM 3852 O O . ASN A 1 485 ? 23.360 -11.182 -22.378 1.00 95.94 485 ASN A O 1
ATOM 3856 N N . ALA A 1 486 ? 24.247 -10.815 -24.410 1.00 95.75 486 ALA A N 1
ATOM 3857 C CA . ALA A 1 486 ? 25.585 -10.506 -23.908 1.00 95.75 486 ALA A CA 1
ATOM 3858 C C . ALA A 1 486 ? 25.598 -9.265 -22.992 1.00 95.75 486 ALA A C 1
ATOM 3860 O O . ALA A 1 486 ? 26.249 -9.278 -21.946 1.00 95.75 486 ALA A O 1
ATOM 3861 N N . VAL A 1 487 ? 24.844 -8.214 -23.332 1.00 96.94 487 VAL A N 1
ATOM 3862 C CA . VAL A 1 487 ? 24.688 -7.015 -22.489 1.00 96.94 487 VAL A CA 1
ATOM 3863 C C . VAL A 1 487 ? 23.953 -7.353 -21.189 1.00 96.94 487 VAL A C 1
ATOM 3865 O O . VAL A 1 487 ? 24.404 -6.962 -20.112 1.00 96.94 487 VAL A O 1
ATOM 3868 N N . ILE A 1 488 ? 22.850 -8.102 -21.261 1.00 96.25 488 ILE A N 1
ATOM 3869 C CA . ILE A 1 488 ? 22.062 -8.529 -20.094 1.00 96.25 488 ILE A CA 1
ATOM 3870 C C . ILE A 1 488 ? 22.921 -9.359 -19.130 1.00 96.25 488 ILE A C 1
ATOM 3872 O O . ILE A 1 488 ? 22.913 -9.108 -17.920 1.00 96.25 488 ILE A O 1
ATOM 3876 N N . ASP A 1 489 ? 23.678 -10.327 -19.645 1.00 94.69 489 ASP A N 1
ATOM 3877 C CA . ASP A 1 489 ? 24.596 -11.160 -18.860 1.00 94.69 489 ASP A CA 1
ATOM 3878 C C . ASP A 1 489 ? 25.766 -10.351 -18.300 1.00 94.69 489 ASP A C 1
ATOM 3880 O O . ASP A 1 489 ? 26.210 -10.582 -17.171 1.00 94.69 489 ASP A O 1
ATOM 3884 N N . GLY A 1 490 ? 26.229 -9.370 -19.074 1.00 94.88 490 GLY A N 1
ATOM 3885 C CA . GLY A 1 490 ? 27.249 -8.421 -18.674 1.00 94.88 490 GLY A CA 1
ATOM 3886 C C . GLY A 1 490 ? 26.796 -7.542 -17.515 1.00 94.88 490 GLY A C 1
ATOM 3887 O O . GLY A 1 490 ? 27.586 -7.343 -16.599 1.00 94.88 490 GLY A O 1
ATOM 3888 N N . ILE A 1 491 ? 25.558 -7.038 -17.517 1.00 94.94 491 ILE A N 1
ATOM 3889 C CA . ILE A 1 491 ? 25.055 -6.039 -16.556 1.00 94.94 491 ILE A CA 1
ATOM 3890 C C . ILE A 1 491 ? 24.412 -6.680 -15.322 1.00 94.94 491 ILE A C 1
ATOM 3892 O O . ILE A 1 491 ? 24.783 -6.318 -14.201 1.00 94.94 491 ILE A O 1
ATOM 3896 N N . LEU A 1 492 ? 23.464 -7.607 -15.494 1.00 94.19 492 LEU A N 1
ATOM 3897 C CA . LEU A 1 492 ? 22.664 -8.120 -14.377 1.00 94.19 492 LEU A CA 1
ATOM 3898 C C . LEU A 1 492 ? 23.328 -9.346 -13.722 1.00 94.19 492 LEU A C 1
ATOM 3900 O O . LEU A 1 492 ? 23.919 -10.183 -14.416 1.00 94.19 492 LEU A O 1
ATOM 3904 N N . PRO A 1 493 ? 23.204 -9.513 -12.395 1.00 92.94 493 PRO A N 1
ATOM 3905 C CA . PRO A 1 493 ? 23.718 -10.690 -11.703 1.00 92.94 493 PRO A CA 1
ATOM 3906 C C . PRO A 1 493 ? 22.987 -11.969 -12.132 1.00 92.94 493 PRO A C 1
ATOM 3908 O O . PRO A 1 493 ? 21.841 -11.934 -12.571 1.00 92.94 493 PRO A O 1
ATOM 3911 N N . LYS A 1 494 ? 23.666 -13.119 -12.024 1.00 91.94 494 LYS A N 1
ATOM 3912 C CA . LYS A 1 494 ? 23.095 -14.430 -12.395 1.00 91.94 494 LYS A CA 1
ATOM 3913 C C . LYS A 1 494 ? 22.037 -14.908 -11.403 1.00 91.94 494 LYS A C 1
ATOM 3915 O O . LYS A 1 494 ? 21.020 -15.466 -11.804 1.00 91.94 494 LYS A O 1
ATOM 3920 N N . GLU A 1 495 ? 22.278 -14.663 -10.126 1.00 91.69 495 GLU A N 1
ATOM 3921 C CA . GLU A 1 495 ? 21.412 -15.050 -9.022 1.00 91.69 495 GLU A CA 1
ATOM 3922 C C . GLU A 1 495 ? 21.595 -14.086 -7.855 1.00 91.69 495 GLU A C 1
ATOM 3924 O O . GLU A 1 495 ? 22.567 -13.325 -7.800 1.00 91.69 495 GLU A O 1
ATOM 3929 N N . TYR A 1 496 ? 20.663 -14.145 -6.915 1.00 91.00 496 TYR A N 1
ATOM 3930 C CA . TYR A 1 496 ? 20.740 -13.437 -5.649 1.00 91.00 496 TYR A CA 1
ATOM 3931 C C . TYR A 1 496 ? 20.097 -14.298 -4.556 1.00 91.00 496 TYR A C 1
ATOM 3933 O O . TYR A 1 496 ? 19.010 -14.842 -4.749 1.00 91.00 496 TYR A O 1
ATOM 3941 N N . ASN A 1 497 ? 20.809 -14.486 -3.439 1.00 84.25 497 ASN A N 1
ATOM 3942 C CA . ASN A 1 497 ? 20.426 -15.387 -2.341 1.00 84.25 497 ASN A CA 1
ATOM 3943 C C . ASN A 1 497 ? 20.028 -16.807 -2.801 1.00 84.25 497 ASN A C 1
ATOM 3945 O O . ASN A 1 497 ? 19.082 -17.399 -2.287 1.00 84.25 497 ASN A O 1
ATOM 3949 N N . GLY A 1 498 ? 20.751 -17.351 -3.788 1.00 85.00 498 GLY A N 1
ATOM 3950 C CA . GLY A 1 498 ? 20.497 -18.683 -4.353 1.00 85.00 498 GLY A CA 1
ATOM 3951 C C . GLY A 1 498 ? 19.256 -18.775 -5.249 1.00 85.00 498 GLY A C 1
ATOM 3952 O O . GLY A 1 498 ? 18.913 -19.867 -5.698 1.00 85.00 498 GLY A O 1
ATOM 3953 N N . VAL A 1 499 ? 18.579 -17.653 -5.523 1.00 86.81 499 VAL A N 1
ATOM 3954 C CA . VAL A 1 499 ? 17.444 -17.587 -6.449 1.00 86.81 499 VAL A CA 1
ATOM 3955 C C . VAL A 1 499 ? 17.924 -17.046 -7.803 1.00 86.81 499 VAL A C 1
ATOM 3957 O O . VAL A 1 499 ? 18.478 -15.942 -7.857 1.00 86.81 499 VAL A O 1
ATOM 3960 N N . PRO A 1 500 ? 17.723 -17.783 -8.913 1.00 91.19 500 PRO A N 1
ATOM 3961 C CA . PRO A 1 500 ? 18.176 -17.352 -10.231 1.00 91.19 500 PRO A CA 1
ATOM 3962 C C . PRO A 1 500 ? 17.380 -16.143 -10.733 1.00 91.19 500 PRO A C 1
ATOM 3964 O O . PRO A 1 500 ? 16.161 -16.067 -10.559 1.00 91.19 500 PRO A O 1
ATOM 3967 N N . ILE A 1 501 ? 18.059 -15.218 -11.415 1.00 91.12 501 ILE A N 1
ATOM 3968 C CA . ILE A 1 501 ? 17.414 -14.092 -12.100 1.00 91.12 501 ILE A CA 1
ATOM 3969 C C . ILE A 1 501 ? 17.086 -14.535 -13.538 1.00 91.12 501 ILE A C 1
ATOM 3971 O O . ILE A 1 501 ? 18.000 -14.742 -14.341 1.00 91.12 501 ILE A O 1
ATOM 3975 N N . PRO A 1 502 ? 15.798 -14.715 -13.891 1.00 90.00 502 PRO A N 1
ATOM 3976 C CA . PRO A 1 502 ? 15.406 -15.303 -15.170 1.00 90.00 502 PRO A CA 1
ATOM 3977 C C . PRO A 1 502 ? 15.689 -14.342 -16.333 1.00 90.00 502 PRO A C 1
ATOM 3979 O O . PRO A 1 502 ? 15.029 -13.315 -16.482 1.00 90.00 502 PRO A O 1
ATOM 3982 N N . ARG A 1 503 ? 16.673 -14.680 -17.177 1.00 89.88 503 ARG A N 1
ATOM 3983 C CA . ARG A 1 503 ? 17.150 -13.816 -18.278 1.00 89.88 503 ARG A CA 1
ATOM 3984 C C . ARG A 1 503 ? 16.103 -13.554 -19.354 1.00 89.88 503 ARG A C 1
ATOM 3986 O O . ARG A 1 503 ? 16.030 -12.453 -19.883 1.00 89.88 503 ARG A O 1
ATOM 3993 N N . ASN A 1 504 ? 15.222 -14.520 -19.594 1.00 89.19 504 ASN A N 1
ATOM 3994 C CA . ASN A 1 504 ? 14.092 -14.385 -20.514 1.00 89.19 504 ASN A CA 1
ATOM 3995 C C . ASN A 1 504 ? 13.055 -13.328 -20.082 1.00 89.19 504 ASN A C 1
ATOM 3997 O O . ASN A 1 504 ? 12.162 -13.020 -20.861 1.00 89.19 504 ASN A O 1
ATOM 4001 N N . LYS A 1 505 ? 13.146 -12.776 -18.862 1.00 91.44 505 LYS A N 1
ATOM 4002 C CA . LYS A 1 505 ? 12.351 -11.612 -18.434 1.00 91.44 505 LYS A CA 1
ATOM 4003 C C . LYS A 1 505 ? 12.996 -10.263 -18.776 1.00 91.44 505 LYS A C 1
ATOM 4005 O O . LYS A 1 505 ? 12.458 -9.242 -18.380 1.00 91.44 505 LYS A O 1
ATOM 4010 N N . TYR A 1 506 ? 14.151 -10.247 -19.437 1.00 95.31 506 TYR A N 1
ATOM 4011 C CA . TYR A 1 506 ? 14.854 -9.016 -19.826 1.00 95.31 506 TYR A CA 1
ATOM 4012 C C . TYR A 1 506 ? 15.071 -8.912 -21.337 1.00 95.31 506 TYR A C 1
ATOM 4014 O O . TYR A 1 506 ? 15.625 -7.927 -21.813 1.00 95.31 506 TYR A O 1
ATOM 4022 N N . PHE A 1 507 ? 14.618 -9.915 -22.087 1.00 95.88 507 PHE A N 1
ATOM 4023 C CA . PHE A 1 507 ? 14.613 -9.928 -23.540 1.00 95.88 507 PHE A CA 1
ATOM 4024 C C . PHE A 1 507 ? 13.240 -10.388 -24.025 1.00 95.88 507 PHE A C 1
ATOM 4026 O O . PHE A 1 507 ? 12.807 -11.492 -23.686 1.00 95.88 507 PHE A O 1
ATOM 4033 N N . TRP A 1 508 ? 12.579 -9.575 -24.842 1.00 93.00 508 TRP A N 1
ATOM 4034 C CA . TRP A 1 508 ? 11.296 -9.911 -25.453 1.00 93.00 508 TRP A CA 1
ATOM 4035 C C . TRP A 1 508 ? 11.313 -9.669 -26.949 1.00 93.00 508 TRP A C 1
ATOM 4037 O O . TRP A 1 508 ? 12.026 -8.800 -27.437 1.00 93.00 508 TRP A O 1
ATOM 4047 N N . SER A 1 509 ? 10.454 -10.398 -27.659 1.00 91.38 509 SER A N 1
ATOM 4048 C CA . SER A 1 509 ? 10.039 -10.017 -29.002 1.00 91.38 509 SER A CA 1
ATOM 4049 C C . SER A 1 509 ? 8.584 -9.568 -28.949 1.00 91.38 509 SER A C 1
ATOM 4051 O O . SER A 1 509 ? 7.718 -10.360 -28.573 1.00 91.38 509 SER A O 1
ATOM 4053 N N . LEU A 1 510 ? 8.324 -8.292 -29.243 1.00 89.12 510 LEU A N 1
ATOM 4054 C CA . LEU A 1 510 ? 7.003 -7.674 -29.086 1.00 89.12 510 LEU A CA 1
ATOM 4055 C C . LEU A 1 510 ? 6.597 -6.931 -30.354 1.00 89.12 510 LEU A C 1
ATOM 4057 O O . LEU A 1 510 ? 7.405 -6.239 -30.965 1.00 89.12 510 LEU A O 1
ATOM 4061 N N . THR A 1 511 ? 5.318 -7.036 -30.707 1.00 88.75 511 THR A N 1
ATOM 4062 C CA . THR A 1 511 ? 4.679 -6.169 -31.704 1.00 88.75 511 THR A CA 1
ATOM 4063 C C . THR A 1 511 ? 4.417 -4.782 -31.114 1.00 88.75 511 THR A C 1
ATOM 4065 O O . THR A 1 511 ? 4.334 -4.630 -29.892 1.00 88.75 511 THR A O 1
ATOM 4068 N N . ALA A 1 512 ? 4.226 -3.779 -31.976 1.00 81.00 512 ALA A N 1
ATOM 4069 C CA . ALA A 1 512 ? 3.902 -2.417 -31.548 1.00 81.00 512 ALA A CA 1
ATOM 4070 C C . ALA A 1 512 ? 2.642 -2.372 -30.662 1.00 81.00 512 ALA A C 1
ATOM 4072 O O . ALA A 1 512 ? 2.661 -1.711 -29.633 1.00 81.00 512 ALA A O 1
ATOM 4073 N N . ASP A 1 513 ? 1.610 -3.161 -30.982 1.00 87.00 513 ASP A N 1
ATOM 4074 C CA . ASP A 1 513 ? 0.356 -3.207 -30.211 1.00 87.00 513 ASP A CA 1
ATOM 4075 C C . ASP A 1 513 ? 0.529 -3.768 -28.786 1.00 87.00 513 ASP A C 1
ATOM 4077 O O . ASP A 1 513 ? -0.186 -3.378 -27.865 1.00 87.00 513 ASP A O 1
ATOM 4081 N N . ASN A 1 514 ? 1.480 -4.688 -28.582 1.00 89.69 514 ASN A N 1
ATOM 4082 C CA . ASN A 1 514 ? 1.700 -5.348 -27.289 1.00 89.69 514 ASN A CA 1
ATOM 4083 C C . ASN A 1 514 ? 2.748 -4.634 -26.420 1.00 89.69 514 ASN A C 1
ATOM 4085 O O . ASN A 1 514 ? 2.839 -4.892 -25.213 1.00 89.69 514 ASN A O 1
ATOM 4089 N N . LEU A 1 515 ? 3.563 -3.762 -27.020 1.00 88.81 515 LEU A N 1
ATOM 4090 C CA . LEU A 1 515 ? 4.668 -3.085 -26.348 1.00 88.81 515 LEU A CA 1
ATOM 4091 C C . LEU A 1 515 ? 4.201 -2.173 -25.201 1.00 88.81 515 LEU A C 1
ATOM 4093 O O . LEU A 1 515 ? 4.757 -2.322 -24.110 1.00 88.81 515 LEU A O 1
ATOM 4097 N N . PRO A 1 516 ? 3.191 -1.290 -25.370 1.00 90.25 516 PRO A N 1
ATOM 4098 C CA . PRO A 1 516 ? 2.792 -0.359 -24.321 1.00 90.25 516 PRO A CA 1
ATOM 4099 C C . PRO A 1 516 ? 2.403 -1.068 -23.027 1.00 90.25 516 PRO A C 1
ATOM 4101 O O . PRO A 1 516 ? 2.953 -0.762 -21.970 1.00 90.25 516 PRO A O 1
ATOM 4104 N N . GLN A 1 517 ? 1.519 -2.066 -23.123 1.00 90.06 517 GLN A N 1
ATOM 4105 C CA . GLN A 1 517 ? 1.047 -2.807 -21.956 1.00 90.06 517 GLN A CA 1
ATOM 4106 C C . GLN A 1 517 ? 2.183 -3.581 -21.282 1.00 90.06 517 GLN A C 1
ATOM 4108 O O . GLN A 1 517 ? 2.320 -3.530 -20.063 1.00 90.06 517 GLN A O 1
ATOM 4113 N N . SER A 1 518 ? 3.043 -4.235 -22.068 1.00 90.19 518 SER A N 1
ATOM 4114 C CA . SER A 1 518 ? 4.169 -5.001 -21.524 1.00 90.19 518 SER A CA 1
ATOM 4115 C C . SER A 1 518 ? 5.129 -4.105 -20.736 1.00 90.19 518 SER A C 1
ATOM 4117 O O . SER A 1 518 ? 5.522 -4.450 -19.624 1.00 90.19 518 SER A O 1
ATOM 4119 N N . VAL A 1 519 ? 5.471 -2.929 -21.278 1.00 90.31 519 VAL A N 1
ATOM 4120 C CA . VAL A 1 519 ? 6.321 -1.935 -20.600 1.00 90.31 519 VAL A CA 1
ATOM 4121 C C . VAL A 1 519 ? 5.671 -1.445 -19.304 1.00 90.31 519 VAL A C 1
ATOM 4123 O O . VAL A 1 519 ? 6.346 -1.403 -18.274 1.00 90.31 519 VAL A O 1
ATOM 4126 N N . VAL A 1 520 ? 4.371 -1.132 -19.323 1.00 89.62 520 VAL A N 1
ATOM 4127 C CA . VAL A 1 520 ? 3.619 -0.742 -18.117 1.00 89.62 520 VAL A CA 1
ATOM 4128 C C . VAL A 1 520 ? 3.683 -1.841 -17.052 1.00 89.62 520 VAL A C 1
ATOM 4130 O O . VAL A 1 520 ? 4.009 -1.542 -15.904 1.00 89.62 520 VAL A O 1
ATOM 4133 N N . ASP A 1 521 ? 3.457 -3.104 -17.418 1.00 90.62 521 ASP A N 1
ATOM 4134 C CA . ASP A 1 521 ? 3.481 -4.240 -16.485 1.00 90.62 521 ASP A CA 1
ATOM 4135 C C . ASP A 1 521 ? 4.870 -4.452 -15.858 1.00 90.62 521 ASP A C 1
ATOM 4137 O O . ASP A 1 521 ? 4.999 -4.756 -14.667 1.00 90.62 521 ASP A O 1
ATOM 4141 N N . ILE A 1 522 ? 5.934 -4.244 -16.636 1.00 91.00 522 ILE A N 1
ATOM 4142 C CA . ILE A 1 522 ? 7.311 -4.307 -16.134 1.00 91.00 522 ILE A CA 1
ATOM 4143 C C . ILE A 1 522 ? 7.551 -3.184 -15.138 1.00 91.00 522 ILE A C 1
ATOM 4145 O O . ILE A 1 522 ? 7.995 -3.454 -14.023 1.00 91.00 522 ILE A O 1
ATOM 4149 N N . VAL A 1 523 ? 7.230 -1.940 -15.503 1.00 91.12 523 VAL A N 1
ATOM 4150 C CA . VAL A 1 523 ? 7.392 -0.791 -14.604 1.00 91.12 523 VAL A CA 1
ATOM 4151 C C . VAL A 1 523 ? 6.606 -1.024 -13.316 1.00 91.12 523 VAL A C 1
ATOM 4153 O O . VAL A 1 523 ? 7.173 -0.866 -12.233 1.00 91.12 523 VAL A O 1
ATOM 4156 N N . LYS A 1 524 ? 5.364 -1.514 -13.409 1.00 89.56 524 LYS A N 1
ATOM 4157 C CA . LYS A 1 524 ? 4.514 -1.899 -12.273 1.00 89.56 524 LYS A CA 1
ATOM 4158 C C . LYS A 1 524 ? 5.262 -2.810 -11.287 1.00 89.56 524 LYS A C 1
ATOM 4160 O O . LYS A 1 524 ? 5.304 -2.532 -10.090 1.00 89.56 524 LYS A O 1
ATOM 4165 N N . SER A 1 525 ? 5.942 -3.839 -11.797 1.00 89.31 525 SER A N 1
ATOM 4166 C CA . SER A 1 525 ? 6.688 -4.812 -10.983 1.00 89.31 525 SER A CA 1
ATOM 4167 C C . SER A 1 525 ? 7.945 -4.269 -10.283 1.00 89.31 525 SER A C 1
ATOM 4169 O O . SER A 1 525 ? 8.493 -4.961 -9.434 1.00 89.31 525 SER A O 1
ATOM 4171 N N . TYR A 1 526 ? 8.412 -3.055 -10.598 1.00 90.12 526 TYR A N 1
ATOM 4172 C CA . TYR A 1 526 ? 9.583 -2.423 -9.957 1.00 90.12 526 TYR A CA 1
ATOM 4173 C C . TYR A 1 526 ? 9.257 -1.132 -9.193 1.00 90.12 526 TYR A C 1
ATOM 4175 O O . TYR A 1 526 ? 10.167 -0.486 -8.673 1.00 90.12 526 TYR A O 1
ATOM 4183 N N . SER A 1 527 ? 7.987 -0.728 -9.147 1.00 87.38 527 SER A N 1
ATOM 4184 C CA . SER A 1 527 ? 7.592 0.621 -8.722 1.00 87.38 527 SER A CA 1
ATOM 4185 C C . SER A 1 527 ? 6.493 0.659 -7.660 1.00 87.38 527 SER A C 1
ATOM 4187 O O . SER A 1 527 ? 6.054 1.743 -7.280 1.00 87.38 527 SER A O 1
ATOM 4189 N N . ASN A 1 528 ? 6.052 -0.503 -7.172 1.00 83.56 528 ASN A N 1
ATOM 4190 C CA . ASN A 1 528 ? 4.971 -0.611 -6.199 1.00 83.56 528 ASN A CA 1
ATOM 4191 C C . ASN A 1 528 ? 5.399 -0.041 -4.833 1.00 83.56 528 ASN A C 1
ATOM 4193 O O . ASN A 1 528 ? 6.162 -0.667 -4.090 1.00 83.56 528 ASN A O 1
ATOM 4197 N N . ALA A 1 529 ? 4.886 1.144 -4.489 1.00 78.94 529 ALA A N 1
ATOM 4198 C CA . ALA A 1 529 ? 5.230 1.821 -3.244 1.00 78.94 529 ALA A CA 1
ATOM 4199 C C . ALA A 1 529 ? 4.668 1.103 -2.011 1.00 78.94 529 ALA A C 1
ATOM 4201 O O . ALA A 1 529 ? 5.273 1.193 -0.937 1.00 78.94 529 ALA A O 1
ATOM 4202 N N . ALA A 1 530 ? 3.572 0.348 -2.153 1.00 74.38 530 ALA A N 1
ATOM 4203 C CA . ALA A 1 530 ? 2.991 -0.409 -1.047 1.00 74.38 530 ALA A CA 1
ATOM 4204 C C . ALA A 1 530 ? 3.995 -1.422 -0.480 1.00 74.38 530 ALA A C 1
ATOM 4206 O O . ALA A 1 530 ? 4.127 -1.525 0.735 1.00 74.38 530 ALA A O 1
ATOM 4207 N N . VAL A 1 531 ? 4.786 -2.074 -1.342 1.00 79.25 531 VAL A N 1
ATOM 4208 C CA . VAL A 1 531 ? 5.829 -3.021 -0.914 1.00 79.25 531 VAL A CA 1
ATOM 4209 C C . VAL A 1 531 ? 6.938 -2.315 -0.130 1.00 79.25 531 VAL A C 1
ATOM 4211 O O . VAL A 1 531 ? 7.377 -2.806 0.908 1.00 79.25 531 VAL A O 1
ATOM 4214 N N . SER A 1 532 ? 7.389 -1.143 -0.594 1.00 78.50 532 SER A N 1
ATOM 4215 C CA . SER A 1 532 ? 8.394 -0.357 0.140 1.00 78.50 532 SER A CA 1
ATOM 4216 C C . SER A 1 532 ? 7.880 0.112 1.505 1.00 78.50 532 SER A C 1
ATOM 4218 O O . SER A 1 532 ? 8.613 0.044 2.485 1.00 78.50 532 SER A O 1
ATOM 4220 N N . THR A 1 533 ? 6.604 0.500 1.578 1.00 71.31 533 THR A N 1
ATOM 4221 C CA . THR A 1 533 ? 5.929 0.937 2.809 1.00 71.31 533 THR A CA 1
ATOM 4222 C C . THR A 1 533 ? 5.788 -0.220 3.799 1.00 71.31 533 THR A C 1
ATOM 4224 O O . THR A 1 533 ? 6.098 -0.082 4.980 1.00 71.31 533 THR A O 1
ATOM 4227 N N . GLU A 1 534 ? 5.390 -1.401 3.321 1.00 72.12 534 GLU A N 1
ATOM 4228 C CA . GLU A 1 534 ? 5.270 -2.591 4.166 1.00 72.12 534 GLU A CA 1
ATOM 4229 C C . GLU A 1 534 ? 6.632 -3.031 4.716 1.00 72.12 534 GLU A C 1
ATOM 4231 O O . GLU A 1 534 ? 6.757 -3.383 5.893 1.00 72.12 534 GLU A O 1
ATOM 4236 N N . LEU A 1 535 ? 7.682 -2.955 3.894 1.00 76.69 535 LEU A N 1
ATOM 4237 C CA . LEU A 1 535 ? 9.039 -3.232 4.341 1.00 76.69 535 LEU A CA 1
ATOM 4238 C C . LEU A 1 535 ? 9.531 -2.186 5.349 1.00 76.69 535 LEU A C 1
ATOM 4240 O O . LEU A 1 535 ? 10.070 -2.570 6.383 1.00 76.69 535 LEU A O 1
ATOM 4244 N N . GLU A 1 536 ? 9.317 -0.891 5.107 1.00 74.19 536 GLU A N 1
ATOM 4245 C CA . GLU A 1 536 ? 9.615 0.171 6.079 1.00 74.19 536 GLU A CA 1
ATOM 4246 C C . GLU A 1 536 ? 8.997 -0.126 7.439 1.00 74.19 536 GLU A C 1
ATOM 4248 O O . GLU A 1 536 ? 9.687 -0.053 8.456 1.00 74.19 536 GLU A O 1
ATOM 4253 N N . GLN A 1 537 ? 7.725 -0.516 7.454 1.00 65.94 537 GLN A N 1
ATOM 4254 C CA . GLN A 1 537 ? 7.031 -0.868 8.679 1.00 65.94 537 GLN A CA 1
ATOM 4255 C C . GLN A 1 537 ? 7.614 -2.130 9.318 1.00 65.94 537 GLN A C 1
ATOM 4257 O O . GLN A 1 537 ? 7.839 -2.168 10.524 1.00 65.94 537 GLN A O 1
ATOM 4262 N N . THR A 1 538 ? 7.891 -3.160 8.522 1.00 70.38 538 THR A N 1
ATOM 4263 C CA . THR A 1 538 ? 8.503 -4.409 8.995 1.00 70.38 538 THR A CA 1
ATOM 4264 C C . THR A 1 538 ? 9.831 -4.125 9.710 1.00 70.38 538 THR A C 1
ATOM 4266 O O . THR A 1 538 ? 10.104 -4.656 10.789 1.00 70.38 538 THR A O 1
ATOM 4269 N N . LEU A 1 539 ? 10.622 -3.195 9.175 1.00 74.50 539 LEU A N 1
ATOM 4270 C CA . LEU A 1 539 ? 11.877 -2.750 9.777 1.00 74.50 539 LEU A CA 1
ATOM 4271 C C . LEU A 1 539 ? 11.659 -1.821 10.973 1.00 74.50 539 LEU A C 1
ATOM 4273 O O . LEU A 1 539 ? 12.359 -1.953 11.977 1.00 74.50 539 LEU A O 1
ATOM 4277 N N . ALA A 1 540 ? 10.675 -0.924 10.924 1.00 64.50 540 ALA A N 1
ATOM 4278 C CA . ALA A 1 540 ? 10.277 -0.099 12.067 1.00 64.50 540 ALA A CA 1
ATOM 4279 C C . ALA A 1 540 ? 9.762 -0.951 13.243 1.00 64.50 540 ALA A C 1
ATOM 4281 O O . ALA A 1 540 ? 9.933 -0.587 14.404 1.00 64.50 540 ALA A O 1
ATOM 4282 N N . ASN A 1 541 ? 9.204 -2.125 12.952 1.00 60.16 541 ASN A N 1
ATOM 4283 C CA . ASN A 1 541 ? 8.798 -3.141 13.921 1.00 60.16 541 ASN A CA 1
ATOM 4284 C C . ASN A 1 541 ? 9.989 -3.927 14.504 1.00 60.16 541 ASN A C 1
ATOM 4286 O O . ASN A 1 541 ? 9.814 -4.782 15.375 1.00 60.16 541 ASN A O 1
ATOM 4290 N N . GLY A 1 542 ? 11.207 -3.615 14.061 1.00 65.50 542 GLY A N 1
ATOM 4291 C CA . GLY A 1 542 ? 12.450 -4.170 14.570 1.00 65.50 542 GLY A CA 1
ATOM 4292 C C . GLY A 1 542 ? 12.910 -5.440 13.868 1.00 65.50 542 GLY A C 1
ATOM 4293 O O . GLY A 1 542 ? 13.854 -6.057 14.346 1.00 65.50 542 GLY A O 1
ATOM 4294 N N . GLU A 1 543 ? 12.302 -5.841 12.750 1.00 74.44 543 GLU A N 1
ATOM 4295 C CA . GLU A 1 543 ? 12.800 -6.971 11.962 1.00 74.44 543 GLU A CA 1
ATOM 4296 C C . GLU A 1 543 ? 14.136 -6.631 11.276 1.00 74.44 543 GLU A C 1
ATOM 4298 O O . GLU A 1 543 ? 14.453 -5.464 11.020 1.00 74.44 543 GLU A O 1
ATOM 4303 N N . ALA A 1 544 ? 14.941 -7.659 10.995 1.00 81.62 544 ALA A N 1
ATOM 4304 C CA . ALA A 1 544 ? 16.166 -7.505 10.218 1.00 81.62 544 ALA A CA 1
ATOM 4305 C C . ALA A 1 544 ? 15.844 -7.415 8.719 1.00 81.62 544 ALA A C 1
ATOM 4307 O O . ALA A 1 544 ? 14.998 -8.159 8.220 1.00 81.62 544 ALA A O 1
ATOM 4308 N N . VAL A 1 545 ? 16.579 -6.576 7.981 1.00 86.12 545 VAL A N 1
ATOM 4309 C CA . VAL A 1 545 ? 16.385 -6.386 6.526 1.00 86.12 545 VAL A CA 1
ATOM 4310 C C . VAL A 1 545 ? 16.400 -7.707 5.766 1.00 86.12 545 VAL A C 1
ATOM 4312 O O . VAL A 1 545 ? 15.513 -7.963 4.956 1.00 86.12 545 VAL A O 1
ATOM 4315 N N . LYS A 1 546 ? 17.380 -8.568 6.044 1.00 88.12 546 LYS A N 1
ATOM 4316 C CA . LYS A 1 546 ? 17.535 -9.839 5.326 1.00 88.12 546 LYS A CA 1
ATOM 4317 C C . LYS A 1 546 ? 16.396 -10.826 5.564 1.00 88.12 546 LYS A C 1
ATOM 4319 O O . LYS A 1 546 ? 15.997 -11.508 4.623 1.00 88.12 546 LYS A O 1
ATOM 4324 N N . GLU A 1 547 ? 15.871 -10.894 6.785 1.00 83.69 547 GLU A N 1
ATOM 4325 C CA . GLU A 1 547 ? 14.753 -11.792 7.102 1.00 83.69 547 GLU A CA 1
ATOM 4326 C C . GLU A 1 547 ? 13.464 -11.305 6.437 1.00 83.69 547 GLU A C 1
ATOM 4328 O O . GLU A 1 547 ? 12.790 -12.091 5.766 1.00 83.69 547 GLU A O 1
ATOM 4333 N N . ALA A 1 548 ? 13.208 -9.994 6.489 1.00 83.31 548 ALA A N 1
ATOM 4334 C CA . ALA A 1 548 ? 12.070 -9.392 5.809 1.00 83.31 548 ALA A CA 1
ATOM 4335 C C . ALA A 1 548 ? 12.127 -9.647 4.291 1.00 83.31 548 ALA A C 1
ATOM 4337 O O . ALA A 1 548 ? 11.167 -10.147 3.707 1.00 83.31 548 ALA A O 1
ATOM 4338 N N . ILE A 1 549 ? 13.274 -9.393 3.646 1.00 87.44 549 ILE A N 1
ATOM 4339 C CA . ILE A 1 549 ? 13.461 -9.645 2.206 1.00 87.44 549 ILE A CA 1
ATOM 4340 C C . ILE A 1 549 ? 13.241 -11.119 1.862 1.00 87.44 549 ILE A C 1
ATOM 4342 O O . ILE A 1 549 ? 12.558 -11.428 0.887 1.00 87.44 549 ILE A O 1
ATOM 4346 N N . LYS A 1 550 ? 13.794 -12.039 2.657 1.00 84.88 550 LYS A N 1
ATOM 4347 C CA . LYS A 1 550 ? 13.636 -13.479 2.435 1.00 84.88 550 LYS A CA 1
ATOM 4348 C C . LYS A 1 550 ? 12.166 -13.899 2.469 1.00 84.88 550 LYS A C 1
ATOM 4350 O O . LYS A 1 550 ? 11.761 -14.719 1.645 1.00 84.88 550 LYS A O 1
ATOM 4355 N N . LYS A 1 551 ? 11.379 -13.325 3.383 1.00 79.62 551 LYS A N 1
ATOM 4356 C CA . LYS A 1 551 ? 9.935 -13.552 3.475 1.00 79.62 551 LYS A CA 1
ATOM 4357 C C . LYS A 1 551 ? 9.213 -13.068 2.212 1.00 79.62 551 LYS A C 1
ATOM 4359 O O . LYS A 1 551 ? 8.600 -13.884 1.530 1.00 79.62 551 LYS A O 1
ATOM 4364 N N . TYR A 1 552 ? 9.376 -11.801 1.828 1.00 81.62 552 TYR A N 1
ATOM 4365 C CA . TYR A 1 552 ? 8.705 -11.255 0.637 1.00 81.62 552 TYR A CA 1
ATOM 4366 C C . TYR A 1 552 ? 9.151 -11.922 -0.677 1.00 81.62 552 TYR A C 1
ATOM 4368 O O . TYR A 1 552 ? 8.360 -12.096 -1.608 1.00 81.62 552 TYR A O 1
ATOM 4376 N N . MET A 1 553 ? 10.416 -12.346 -0.772 1.00 81.81 553 MET A N 1
ATOM 4377 C CA . MET A 1 553 ? 10.902 -13.126 -1.915 1.00 81.81 553 MET A CA 1
ATOM 4378 C C . MET A 1 553 ? 10.190 -14.477 -2.045 1.00 81.81 553 MET A C 1
ATOM 4380 O O . MET A 1 553 ? 9.955 -14.923 -3.168 1.00 81.81 553 MET A O 1
ATOM 4384 N N . ALA A 1 554 ? 9.856 -15.129 -0.927 1.00 76.44 554 ALA A N 1
ATOM 4385 C CA . ALA A 1 554 ? 9.129 -16.396 -0.930 1.00 76.44 554 ALA A CA 1
ATOM 4386 C C . ALA A 1 554 ? 7.663 -16.225 -1.367 1.00 76.44 554 ALA A C 1
ATOM 4388 O O . ALA A 1 554 ? 7.122 -17.103 -2.043 1.00 76.44 554 ALA A O 1
ATOM 4389 N N . ASP A 1 555 ? 7.050 -15.085 -1.042 1.00 71.38 555 ASP A N 1
ATOM 4390 C CA . ASP A 1 555 ? 5.667 -14.765 -1.420 1.00 71.38 555 ASP A CA 1
ATOM 4391 C C . ASP A 1 555 ? 5.521 -14.463 -2.924 1.00 71.38 555 ASP A C 1
ATOM 4393 O O . ASP A 1 555 ? 4.486 -14.781 -3.536 1.00 71.38 555 ASP A O 1
ATOM 4397 N N . GLY A 1 556 ? 6.606 -13.974 -3.539 1.00 73.25 556 GLY A N 1
ATOM 4398 C CA . GLY A 1 556 ? 6.729 -13.733 -4.977 1.00 73.25 556 GLY A CA 1
ATOM 4399 C C . GLY A 1 556 ? 6.219 -12.363 -5.422 1.00 73.25 556 GLY A C 1
ATOM 4400 O O . GLY A 1 556 ? 5.849 -12.211 -6.586 1.00 73.25 556 GLY A O 1
ATOM 4401 N N . ASP A 1 557 ? 6.195 -11.387 -4.512 1.00 71.88 557 ASP A N 1
ATOM 4402 C CA . ASP A 1 557 ? 5.521 -10.099 -4.720 1.00 71.88 557 ASP A CA 1
ATOM 4403 C C . ASP A 1 557 ? 6.254 -9.167 -5.697 1.00 71.88 557 ASP A C 1
ATOM 4405 O O . ASP A 1 557 ? 5.618 -8.428 -6.444 1.00 71.88 557 ASP A O 1
ATOM 4409 N N . MET A 1 558 ? 7.592 -9.220 -5.727 1.00 86.75 558 MET A N 1
ATOM 4410 C CA . MET A 1 558 ? 8.443 -8.387 -6.592 1.00 86.75 558 MET A CA 1
ATOM 4411 C C . MET A 1 558 ? 9.585 -9.203 -7.227 1.00 86.75 558 MET A C 1
ATOM 4413 O O . MET A 1 558 ? 9.970 -10.251 -6.694 1.00 86.75 558 MET A O 1
ATOM 4417 N N . PRO A 1 559 ? 10.181 -8.742 -8.346 1.00 90.69 559 PRO A N 1
ATOM 4418 C CA . PRO A 1 559 ? 11.319 -9.397 -8.986 1.00 90.69 559 PRO A CA 1
ATOM 4419 C C . PRO A 1 559 ? 12.536 -9.540 -8.059 1.00 90.69 559 PRO A C 1
ATOM 4421 O O . PRO A 1 559 ? 12.874 -8.641 -7.299 1.00 90.69 559 PRO A O 1
ATOM 4424 N N . VAL A 1 560 ? 13.282 -10.639 -8.199 1.00 90.94 560 VAL A N 1
ATOM 4425 C CA . VAL A 1 560 ? 14.497 -10.931 -7.405 1.00 90.94 560 VAL A CA 1
ATOM 4426 C C . VAL A 1 560 ? 15.522 -9.786 -7.444 1.00 90.94 560 VAL A C 1
ATOM 4428 O O . VAL A 1 560 ? 16.128 -9.455 -6.430 1.00 90.94 560 VAL A O 1
ATOM 4431 N N . LEU A 1 561 ? 15.686 -9.146 -8.607 1.00 91.56 561 LEU A N 1
ATOM 4432 C CA . LEU A 1 561 ? 16.607 -8.021 -8.787 1.00 91.56 561 LEU A CA 1
ATOM 4433 C C . LEU A 1 561 ? 16.206 -6.789 -7.955 1.00 91.56 561 LEU A C 1
ATOM 4435 O O . LEU A 1 561 ? 17.077 -6.097 -7.437 1.00 91.56 561 LEU A O 1
ATOM 4439 N N . TYR A 1 562 ? 14.902 -6.540 -7.788 1.00 92.12 562 TYR A N 1
ATOM 4440 C CA . TYR A 1 562 ? 14.402 -5.455 -6.942 1.00 92.12 562 TYR A CA 1
ATOM 4441 C C . TYR A 1 562 ? 14.824 -5.670 -5.482 1.00 92.12 562 TYR A C 1
ATOM 4443 O O . TYR A 1 562 ? 15.364 -4.766 -4.848 1.00 92.12 562 TYR A O 1
ATOM 4451 N N . TRP A 1 563 ? 14.674 -6.895 -4.972 1.00 91.69 563 TRP A N 1
ATOM 4452 C CA . TRP A 1 563 ? 15.060 -7.239 -3.601 1.00 91.69 563 TRP A CA 1
ATOM 4453 C C . TRP A 1 563 ? 16.556 -7.096 -3.334 1.00 91.69 563 TRP A C 1
ATOM 4455 O O . TRP A 1 563 ? 16.949 -6.641 -2.262 1.00 91.69 563 TRP A O 1
ATOM 4465 N N . GLN A 1 564 ? 17.394 -7.389 -4.327 1.00 91.75 564 GLN A N 1
ATOM 4466 C CA . GLN A 1 564 ? 18.827 -7.131 -4.230 1.00 91.75 564 GLN A CA 1
ATOM 4467 C C . GLN A 1 564 ? 19.138 -5.637 -4.064 1.00 91.75 564 GLN A C 1
ATOM 4469 O O . GLN A 1 564 ? 20.000 -5.273 -3.260 1.00 91.75 564 GLN A O 1
ATOM 4474 N N . TRP A 1 565 ? 18.466 -4.765 -4.823 1.00 91.12 565 TRP A N 1
ATOM 4475 C CA . TRP A 1 565 ? 18.636 -3.315 -4.683 1.00 91.12 565 TRP A CA 1
ATOM 4476 C C . TRP A 1 565 ? 18.211 -2.848 -3.298 1.00 91.12 565 TRP A C 1
ATOM 4478 O O . TRP A 1 565 ? 18.926 -2.071 -2.666 1.00 91.12 565 TRP A O 1
ATOM 4488 N N . VAL A 1 566 ? 17.081 -3.369 -2.823 1.00 89.25 566 VAL A N 1
ATOM 4489 C CA . VAL A 1 566 ? 16.555 -3.105 -1.488 1.00 89.25 566 VAL A CA 1
ATOM 4490 C C . VAL A 1 566 ? 17.553 -3.497 -0.405 1.00 89.25 566 VAL A C 1
ATOM 4492 O O . VAL A 1 566 ? 17.880 -2.645 0.417 1.00 89.25 566 VAL A O 1
ATOM 4495 N N . GLU A 1 567 ? 18.092 -4.722 -0.423 1.00 90.56 567 GLU A N 1
ATOM 4496 C CA . GLU A 1 567 ? 19.100 -5.143 0.560 1.00 90.56 567 GLU A CA 1
ATOM 4497 C C . GLU A 1 567 ? 20.305 -4.212 0.520 1.00 90.56 567 GLU A C 1
ATOM 4499 O O . GLU A 1 567 ? 20.721 -3.713 1.559 1.00 90.56 567 GLU A O 1
ATOM 4504 N N . LYS A 1 568 ? 20.851 -3.943 -0.670 1.00 88.38 568 LYS A N 1
ATOM 4505 C CA . LYS A 1 568 ? 22.054 -3.121 -0.806 1.00 88.38 568 LYS A CA 1
ATOM 4506 C C . LYS A 1 568 ? 21.845 -1.723 -0.220 1.00 88.38 568 LYS A C 1
ATOM 4508 O O . LYS A 1 568 ? 22.610 -1.307 0.645 1.00 88.38 568 LYS A O 1
ATOM 4513 N N . THR A 1 569 ? 20.794 -1.022 -0.643 1.00 85.81 569 THR A N 1
ATOM 4514 C CA . THR A 1 569 ? 20.511 0.340 -0.168 1.00 85.81 569 THR A CA 1
ATOM 4515 C C . THR A 1 569 ? 20.164 0.362 1.319 1.00 85.81 569 THR A C 1
ATOM 4517 O O . THR A 1 569 ? 20.661 1.219 2.051 1.00 85.81 569 THR A O 1
ATOM 4520 N N . ALA A 1 570 ? 19.342 -0.579 1.788 1.00 85.19 570 ALA A N 1
ATOM 4521 C CA . ALA A 1 570 ? 18.934 -0.625 3.185 1.00 85.19 570 ALA A CA 1
ATOM 4522 C C . ALA A 1 570 ? 20.086 -1.027 4.108 1.00 85.19 570 ALA A C 1
ATOM 4524 O O . ALA A 1 570 ? 20.289 -0.396 5.138 1.00 85.19 570 ALA A O 1
ATOM 4525 N N . CYS A 1 571 ? 20.892 -2.020 3.747 1.00 87.81 571 CYS A N 1
ATOM 4526 C CA . CYS A 1 571 ? 22.005 -2.465 4.580 1.00 87.81 571 CYS A CA 1
ATOM 4527 C C . CYS A 1 571 ? 23.138 -1.439 4.666 1.00 87.81 571 CYS A C 1
ATOM 4529 O O . CYS A 1 571 ? 23.737 -1.302 5.733 1.00 87.81 571 CYS A O 1
ATOM 4531 N N . GLU A 1 572 ? 23.401 -0.686 3.592 1.00 85.19 572 GLU A N 1
ATOM 4532 C CA . GLU A 1 572 ? 24.358 0.429 3.617 1.00 85.19 572 GLU A CA 1
ATOM 4533 C C . GLU A 1 572 ? 23.932 1.528 4.609 1.00 85.19 572 GLU A C 1
ATOM 4535 O O . GLU A 1 572 ? 24.779 2.066 5.321 1.00 85.19 572 GLU A O 1
ATOM 4540 N N . LYS A 1 573 ? 22.630 1.836 4.699 1.00 82.69 573 LYS A N 1
ATOM 4541 C CA . LYS A 1 573 ? 22.102 2.916 5.556 1.00 82.69 573 LYS A CA 1
ATOM 4542 C C . LYS A 1 573 ? 21.765 2.483 6.985 1.00 82.69 573 LYS A C 1
ATOM 4544 O O . LYS A 1 573 ? 21.966 3.251 7.921 1.00 82.69 573 LYS A O 1
ATOM 4549 N N . LEU A 1 574 ? 21.245 1.271 7.166 1.00 77.94 574 LEU A N 1
ATOM 4550 C CA . LEU A 1 574 ? 20.708 0.786 8.444 1.00 77.94 574 LEU A CA 1
ATOM 4551 C C . LEU A 1 574 ? 21.744 0.028 9.296 1.00 77.94 574 LEU A C 1
ATOM 4553 O O . LEU A 1 574 ? 21.477 -0.293 10.456 1.00 77.94 574 LEU A O 1
ATOM 4557 N N . GLY A 1 575 ? 22.932 -0.257 8.752 1.00 83.44 575 GLY A N 1
ATOM 4558 C CA . GLY A 1 575 ? 24.050 -0.831 9.502 1.00 83.44 575 GLY A CA 1
ATOM 4559 C C . GLY A 1 575 ? 23.723 -2.194 10.117 1.00 83.44 575 GLY A C 1
ATOM 4560 O O . GLY A 1 575 ? 23.387 -3.144 9.408 1.00 83.44 575 GLY A O 1
ATOM 4561 N N . GLU A 1 576 ? 23.818 -2.319 11.446 1.00 79.00 576 GLU A N 1
ATOM 4562 C CA . GLU A 1 576 ? 23.581 -3.598 12.134 1.00 79.00 576 GLU A CA 1
ATOM 4563 C C . GLU A 1 576 ? 22.158 -4.144 11.944 1.00 79.00 576 GLU A C 1
ATOM 4565 O O . GLU A 1 576 ? 21.992 -5.367 11.882 1.00 79.00 576 GLU A O 1
ATOM 4570 N N . GLN A 1 577 ? 21.158 -3.268 11.760 1.00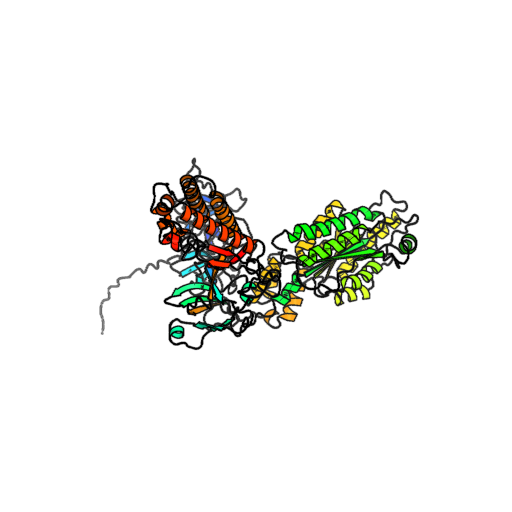 74.94 577 GLN A N 1
ATOM 4571 C CA . GLN A 1 577 ? 19.765 -3.666 11.508 1.00 74.94 577 GLN A CA 1
ATOM 4572 C C . GLN A 1 577 ? 19.608 -4.482 10.209 1.00 74.94 577 GLN A C 1
ATOM 4574 O O . GLN A 1 577 ? 18.633 -5.210 10.028 1.00 74.94 577 GLN A O 1
ATOM 4579 N N . CYS A 1 578 ? 20.596 -4.437 9.310 1.00 85.81 578 CYS A N 1
ATOM 4580 C CA . CYS A 1 578 ? 20.636 -5.310 8.140 1.00 85.81 578 CYS A CA 1
ATOM 4581 C C . CYS A 1 578 ? 20.560 -6.801 8.514 1.00 85.81 578 CYS A C 1
ATOM 4583 O O . CYS A 1 578 ? 19.861 -7.580 7.865 1.00 85.81 578 CYS A O 1
ATOM 4585 N N . ASN A 1 579 ? 21.298 -7.192 9.559 1.00 83.50 579 ASN A N 1
ATOM 4586 C CA . ASN A 1 579 ? 21.510 -8.594 9.929 1.00 83.50 579 ASN A CA 1
ATOM 4587 C C . ASN A 1 579 ? 20.893 -8.959 11.283 1.00 83.50 579 ASN A C 1
ATOM 4589 O O . ASN A 1 579 ? 20.747 -10.142 11.578 1.00 83.50 579 ASN A O 1
ATOM 4593 N N . LYS A 1 580 ? 20.591 -7.972 12.130 1.00 77.69 580 LYS A N 1
ATOM 4594 C CA . LYS A 1 580 ? 20.068 -8.190 13.479 1.00 77.69 580 LYS A CA 1
ATOM 4595 C C . LYS A 1 580 ? 18.764 -7.421 13.670 1.00 77.69 580 LYS A C 1
ATOM 4597 O O . LYS A 1 580 ? 18.687 -6.274 13.239 1.00 77.69 580 LYS A O 1
ATOM 4602 N N . PRO A 1 581 ? 17.763 -8.003 14.345 1.00 68.25 581 PRO A N 1
ATOM 4603 C CA . PRO A 1 581 ? 16.566 -7.262 14.699 1.00 68.25 581 PRO A CA 1
ATOM 4604 C C . PRO A 1 581 ? 16.904 -6.125 15.676 1.00 68.25 581 PRO A C 1
ATOM 4606 O O . PRO A 1 581 ? 17.749 -6.287 16.564 1.00 68.25 581 PRO A O 1
ATOM 4609 N N . LEU A 1 582 ? 16.238 -4.977 15.533 1.00 65.56 582 LEU A N 1
ATOM 4610 C CA . LEU A 1 582 ? 16.282 -3.926 16.550 1.00 65.56 582 LEU A CA 1
ATOM 4611 C C . LEU A 1 582 ? 15.404 -4.325 17.737 1.00 65.56 582 LEU A C 1
ATOM 4613 O O . LEU A 1 582 ? 14.337 -4.919 17.583 1.00 65.56 582 LEU A O 1
ATOM 4617 N N . ASN A 1 583 ? 15.835 -3.955 18.943 1.00 57.62 583 ASN A N 1
ATOM 4618 C CA . ASN A 1 583 ? 15.063 -4.192 20.159 1.00 57.62 583 ASN A CA 1
ATOM 4619 C C . ASN A 1 583 ? 13.877 -3.219 20.250 1.00 57.62 583 ASN A C 1
ATOM 4621 O O . ASN A 1 583 ? 13.911 -2.254 21.009 1.00 57.62 583 ASN A O 1
ATOM 4625 N N . HIS A 1 584 ? 12.832 -3.461 19.462 1.00 59.44 584 HIS A N 1
ATOM 4626 C CA . HIS A 1 584 ? 11.545 -2.797 19.620 1.00 59.44 584 HIS A CA 1
ATOM 4627 C C . HIS A 1 584 ? 10.688 -3.586 20.610 1.00 59.44 584 HIS A C 1
ATOM 4629 O O . HIS A 1 584 ? 10.444 -4.781 20.423 1.00 59.44 584 HIS A O 1
ATOM 4635 N N . ARG A 1 585 ? 10.239 -2.918 21.677 1.00 66.12 585 ARG A N 1
ATOM 4636 C CA . ARG A 1 585 ? 9.245 -3.439 22.622 1.00 66.12 585 ARG A CA 1
ATOM 4637 C C . ARG A 1 585 ? 7.921 -2.735 22.360 1.00 66.12 585 ARG A C 1
ATOM 4639 O O . ARG A 1 585 ? 7.903 -1.517 22.212 1.00 66.12 585 ARG A O 1
ATOM 4646 N N . VAL A 1 586 ? 6.832 -3.500 22.311 1.00 72.06 586 VAL A N 1
ATOM 4647 C CA . VAL A 1 586 ? 5.487 -2.933 22.449 1.00 72.06 586 VAL A CA 1
ATOM 4648 C C . VAL A 1 586 ? 5.193 -2.887 23.931 1.00 72.06 586 VAL A C 1
ATOM 4650 O O . VAL A 1 586 ? 5.190 -3.928 24.592 1.00 72.06 586 VAL A O 1
ATOM 4653 N N . MET A 1 587 ? 4.996 -1.685 24.448 1.00 74.56 587 MET A N 1
ATOM 4654 C CA . MET A 1 587 ? 4.663 -1.476 25.848 1.00 74.56 587 MET A CA 1
ATOM 4655 C C . MET A 1 587 ? 3.306 -0.808 25.941 1.00 74.56 587 MET A C 1
ATOM 4657 O O . MET A 1 587 ? 2.949 0.006 25.088 1.00 74.56 587 MET A O 1
ATOM 4661 N N . ASP A 1 588 ? 2.578 -1.141 26.994 1.00 85.62 588 ASP A N 1
ATOM 4662 C CA . ASP A 1 588 ? 1.431 -0.375 27.432 1.00 85.62 588 ASP A CA 1
ATOM 4663 C C . ASP A 1 588 ? 1.815 0.528 28.611 1.00 85.62 588 ASP A C 1
ATOM 4665 O O . ASP A 1 588 ? 2.648 0.161 29.445 1.00 85.62 588 ASP A O 1
ATOM 4669 N N . PHE A 1 589 ? 1.277 1.743 28.630 1.00 88.31 589 PHE A N 1
ATOM 4670 C CA . PHE A 1 589 ? 1.576 2.762 29.637 1.00 88.31 589 PHE A CA 1
ATOM 4671 C C . PHE A 1 589 ? 0.443 3.792 29.729 1.00 88.31 589 PHE A C 1
ATOM 4673 O O . PHE A 1 589 ? -0.509 3.768 28.951 1.00 88.31 589 PHE A O 1
ATOM 4680 N N . TYR A 1 590 ? 0.535 4.686 30.709 1.00 92.56 590 TYR A N 1
ATOM 4681 C CA . TYR A 1 590 ? -0.492 5.662 31.061 1.00 92.56 590 TYR A CA 1
ATOM 4682 C C . TYR A 1 590 ? -0.023 7.082 30.755 1.00 92.56 590 TYR A C 1
ATOM 4684 O O . TYR A 1 590 ? 1.050 7.471 31.209 1.00 92.56 590 TYR A O 1
ATOM 4692 N N . ILE A 1 591 ? -0.819 7.870 30.037 1.00 91.81 591 ILE A N 1
ATOM 4693 C CA . ILE A 1 591 ? -0.552 9.288 29.753 1.00 91.81 591 ILE A CA 1
ATOM 4694 C C . ILE A 1 591 ? -1.631 10.145 30.429 1.00 91.81 591 ILE A C 1
ATOM 4696 O O . ILE A 1 591 ? -2.806 9.813 30.288 1.00 91.81 591 ILE A O 1
ATOM 4700 N N . PRO A 1 592 ? -1.288 11.233 31.145 1.00 91.31 592 PRO A N 1
ATOM 4701 C CA . PRO A 1 592 ? -2.288 12.149 31.691 1.00 91.31 592 PRO A CA 1
ATOM 4702 C C . PRO A 1 592 ? -3.197 12.724 30.600 1.00 91.31 592 PRO A C 1
ATOM 4704 O O . PRO A 1 592 ? -2.722 13.119 29.534 1.00 91.31 592 PRO A O 1
ATOM 4707 N N . GLU A 1 593 ? -4.494 12.821 30.873 1.00 90.56 593 GLU A N 1
ATOM 4708 C CA . GLU A 1 593 ? -5.425 13.489 29.967 1.00 90.56 593 GLU A CA 1
ATOM 4709 C C . GLU A 1 593 ? -5.160 15.005 29.949 1.00 90.56 593 GLU A C 1
ATOM 4711 O O . GLU A 1 593 ? -5.403 15.709 30.930 1.00 90.56 593 GLU A O 1
ATOM 4716 N N . ASP A 1 594 ? -4.664 15.521 28.820 1.00 88.62 594 ASP A N 1
ATOM 4717 C CA . ASP A 1 594 ? -4.479 16.958 28.598 1.00 88.62 594 ASP A CA 1
ATOM 4718 C C . ASP A 1 594 ? -4.963 17.358 27.190 1.00 88.62 594 ASP A C 1
ATOM 4720 O O . ASP A 1 594 ? -4.234 17.177 26.210 1.00 88.62 594 ASP A O 1
ATOM 4724 N N . PRO A 1 595 ? -6.169 17.943 27.051 1.00 83.06 595 PRO A N 1
ATOM 4725 C CA . PRO A 1 595 ? -6.727 18.316 25.750 1.00 83.06 595 PRO A CA 1
ATOM 4726 C C . PRO A 1 595 ? -5.974 19.467 25.063 1.00 83.06 595 PRO A C 1
ATOM 4728 O O . PRO A 1 595 ? -6.242 19.760 23.893 1.00 83.06 595 PRO A O 1
ATOM 4731 N N . LYS A 1 596 ? -5.054 20.153 25.758 1.00 83.69 596 LYS A N 1
ATOM 4732 C CA . LYS A 1 596 ? -4.180 21.168 25.148 1.00 83.69 596 LYS A CA 1
ATOM 4733 C C . LYS A 1 596 ? -2.958 20.546 24.483 1.00 83.69 596 LYS A C 1
ATOM 4735 O O . LYS A 1 596 ? -2.465 21.115 23.519 1.00 83.69 596 LYS A O 1
ATOM 4740 N N . LYS A 1 597 ? -2.502 19.391 24.971 1.00 85.12 597 LYS A N 1
ATOM 4741 C CA . LYS A 1 597 ? -1.296 18.709 24.478 1.00 85.12 597 LYS A CA 1
ATOM 4742 C C . LYS A 1 597 ? -1.594 17.485 23.631 1.00 85.12 597 LYS A C 1
ATOM 4744 O O . LYS A 1 597 ? -0.744 17.070 22.855 1.00 85.12 597 LYS A O 1
ATOM 4749 N N . ILE A 1 598 ? -2.773 16.889 23.780 1.00 88.56 598 ILE A N 1
ATOM 4750 C CA . ILE A 1 598 ? -3.143 15.626 23.142 1.00 88.56 598 ILE A CA 1
ATOM 4751 C C . ILE A 1 598 ? -4.327 15.852 22.206 1.00 88.56 598 ILE A C 1
ATOM 4753 O O . ILE A 1 598 ? -5.317 16.495 22.559 1.00 88.56 598 ILE A O 1
ATOM 4757 N N . GLN A 1 599 ? -4.211 15.312 20.998 1.00 89.25 599 GLN A N 1
ATOM 4758 C CA . GLN A 1 599 ? -5.288 15.175 20.035 1.00 89.25 599 GLN A CA 1
ATOM 4759 C C . GLN A 1 599 ? -5.796 13.738 20.075 1.00 89.25 599 GLN A C 1
ATOM 4761 O O . GLN A 1 599 ? -5.035 12.803 19.835 1.00 89.25 599 GLN A O 1
ATOM 4766 N N . GLU A 1 600 ? -7.089 13.574 20.325 1.00 89.31 600 GLU A N 1
ATOM 4767 C CA . GLU A 1 600 ? -7.766 12.300 20.103 1.00 89.31 600 GLU A CA 1
ATOM 4768 C C . GLU A 1 600 ? -8.093 12.121 18.624 1.00 89.31 600 GLU A C 1
ATOM 4770 O O . GLU A 1 600 ? -8.542 13.061 17.948 1.00 89.31 600 GLU A O 1
ATOM 4775 N N . GLU A 1 601 ? -7.904 10.898 18.141 1.00 89.75 601 GLU A N 1
ATOM 4776 C CA . GLU A 1 601 ? -8.095 10.531 16.746 1.00 89.75 601 GLU A CA 1
ATOM 4777 C C . GLU A 1 601 ? -8.810 9.188 16.615 1.00 89.75 601 GLU A C 1
ATOM 4779 O O . GLU A 1 601 ? -8.763 8.333 17.502 1.00 89.75 601 GLU A O 1
ATOM 4784 N N . MET A 1 602 ? -9.466 8.993 15.477 1.00 87.19 602 MET A N 1
ATOM 4785 C CA . MET A 1 602 ? -10.037 7.716 15.092 1.00 87.19 602 MET A CA 1
ATOM 4786 C C . MET A 1 602 ? -9.389 7.199 13.814 1.00 87.19 602 MET A C 1
ATOM 4788 O O . MET A 1 602 ? -9.317 7.900 12.804 1.00 87.19 602 MET A O 1
ATOM 4792 N N . MET A 1 603 ? -8.987 5.932 13.855 1.00 85.56 603 MET A N 1
ATOM 4793 C CA . MET A 1 603 ? -8.550 5.185 12.688 1.00 85.56 603 MET A CA 1
ATOM 4794 C C . MET A 1 603 ? -9.761 4.745 11.858 1.00 85.56 603 MET A C 1
ATOM 4796 O O . MET A 1 603 ? -10.632 4.014 12.340 1.00 85.56 603 MET A O 1
ATOM 4800 N N . MET A 1 604 ? -9.796 5.133 10.587 1.00 82.25 604 MET A N 1
ATOM 4801 C CA . MET A 1 604 ? -10.835 4.741 9.635 1.00 82.25 604 MET A CA 1
ATOM 4802 C C . MET A 1 604 ? -10.221 4.249 8.331 1.00 82.25 604 MET A C 1
ATOM 4804 O O . MET A 1 604 ? -9.199 4.755 7.889 1.00 82.25 604 MET A O 1
ATOM 4808 N N . ILE A 1 605 ? -10.864 3.285 7.675 1.00 79.94 605 ILE A N 1
ATOM 4809 C CA . ILE A 1 605 ? -10.516 2.957 6.290 1.00 79.94 605 ILE A CA 1
ATOM 4810 C C . ILE A 1 605 ? -11.220 3.937 5.347 1.00 79.94 605 ILE A C 1
ATOM 4812 O O . ILE A 1 605 ? -12.353 4.344 5.611 1.00 79.94 605 ILE A O 1
ATOM 4816 N N . GLU A 1 606 ? -10.589 4.263 4.224 1.00 82.56 606 GLU A N 1
ATOM 4817 C CA . GLU A 1 606 ? -11.124 5.181 3.201 1.00 82.56 606 GLU A CA 1
ATOM 4818 C C . GLU A 1 606 ? -12.568 4.855 2.801 1.00 82.56 606 GLU A C 1
ATOM 4820 O O . GLU A 1 606 ? -13.422 5.733 2.786 1.00 82.56 606 GLU A O 1
ATOM 4825 N N . GLN A 1 607 ? -12.886 3.569 2.603 1.00 78.25 607 GLN A N 1
ATOM 4826 C CA . GLN A 1 607 ? -14.240 3.137 2.245 1.00 78.25 607 GLN A CA 1
ATOM 4827 C C . GLN A 1 607 ? -15.291 3.559 3.285 1.00 78.25 607 GLN A C 1
ATOM 4829 O O . GLN A 1 607 ? -16.437 3.829 2.930 1.00 78.25 607 GLN A O 1
ATOM 4834 N N . HIS A 1 608 ? -14.935 3.589 4.572 1.00 77.06 608 HIS A N 1
ATOM 4835 C CA . HIS A 1 608 ? -15.850 4.051 5.612 1.00 77.06 608 HIS A CA 1
ATOM 4836 C C . HIS A 1 608 ? -16.030 5.566 5.531 1.00 77.06 608 HIS A C 1
ATOM 4838 O O . HIS A 1 608 ? -17.163 6.030 5.617 1.00 77.06 608 HIS A O 1
ATOM 4844 N N . ILE A 1 609 ? -14.956 6.324 5.303 1.00 83.94 609 ILE A N 1
ATOM 4845 C CA . ILE A 1 609 ? -15.033 7.781 5.131 1.00 83.94 609 ILE A CA 1
ATOM 4846 C C . ILE A 1 609 ? -15.897 8.127 3.913 1.00 83.94 609 ILE A C 1
ATOM 4848 O O . ILE A 1 609 ? -16.791 8.961 4.025 1.00 83.94 609 ILE A O 1
ATOM 4852 N N . ASP A 1 610 ? -15.733 7.420 2.793 1.00 83.56 610 ASP A N 1
ATOM 4853 C CA . ASP A 1 610 ? -16.557 7.599 1.591 1.00 83.56 610 ASP A CA 1
ATOM 4854 C C . ASP A 1 610 ? -18.048 7.357 1.856 1.00 83.56 610 ASP A C 1
ATOM 4856 O O . ASP A 1 610 ? -18.904 8.074 1.330 1.00 83.56 610 ASP A O 1
ATOM 4860 N N . ARG A 1 611 ? -18.383 6.341 2.665 1.00 78.94 611 ARG A N 1
ATOM 4861 C CA . ARG A 1 611 ? -19.772 6.089 3.085 1.00 78.94 611 ARG A CA 1
ATOM 4862 C C . ARG A 1 611 ? -20.305 7.252 3.919 1.00 78.94 611 ARG A C 1
ATOM 4864 O O . ARG A 1 611 ? -21.408 7.715 3.647 1.00 78.94 611 ARG A O 1
ATOM 4871 N N . TRP A 1 612 ? -19.510 7.779 4.852 1.00 79.50 612 TRP A N 1
ATOM 4872 C CA . TRP A 1 612 ? -19.881 8.963 5.632 1.00 79.50 612 TRP A CA 1
AT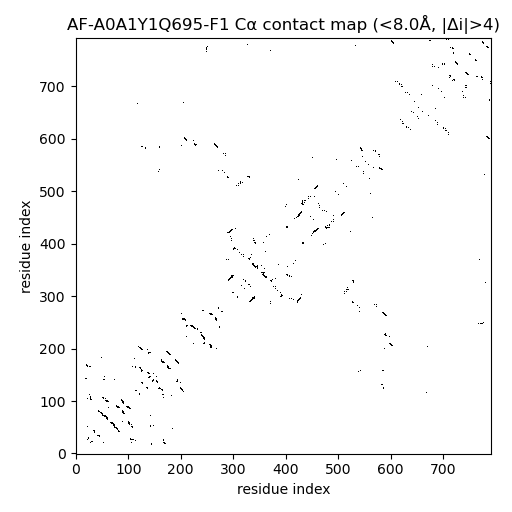OM 4873 C C . TRP A 1 612 ? -20.064 10.206 4.766 1.00 79.50 612 TRP A C 1
ATOM 4875 O O . TRP A 1 612 ? -21.071 10.895 4.903 1.00 79.50 612 TRP A O 1
ATOM 4885 N N . ILE A 1 613 ? -19.162 10.477 3.823 1.00 86.75 613 ILE A N 1
ATOM 4886 C CA . ILE A 1 613 ? -19.297 11.602 2.889 1.00 86.75 613 ILE A CA 1
ATOM 4887 C C . ILE A 1 613 ? -20.610 11.486 2.102 1.00 86.75 613 ILE A C 1
ATOM 4889 O O . ILE A 1 613 ? -21.365 12.457 2.023 1.00 86.75 613 ILE A O 1
ATOM 4893 N N . LYS A 1 614 ? -20.931 10.296 1.576 1.00 83.94 614 LYS A N 1
ATOM 4894 C CA . LYS A 1 614 ? -22.186 10.037 0.845 1.00 83.94 614 LYS A CA 1
ATOM 4895 C C . LYS A 1 614 ? -23.421 10.218 1.727 1.00 83.94 614 LYS A C 1
ATOM 4897 O O . LYS A 1 614 ? -24.371 10.871 1.294 1.00 83.94 614 LYS A O 1
ATOM 4902 N N . LEU A 1 615 ? -23.390 9.704 2.955 1.00 78.31 615 LEU A N 1
ATOM 4903 C CA . LEU A 1 615 ? -24.445 9.893 3.950 1.00 78.31 615 LEU A CA 1
ATOM 4904 C C . LEU A 1 615 ? -24.699 11.384 4.206 1.00 78.31 615 LEU A C 1
ATOM 4906 O O . LEU A 1 615 ? -25.805 11.892 4.003 1.00 78.31 615 LEU A O 1
ATOM 4910 N N . LEU A 1 616 ? -23.657 12.111 4.609 1.00 84.38 616 LEU A N 1
ATOM 4911 C CA . LEU A 1 616 ? -23.760 13.530 4.945 1.00 84.38 616 LEU A CA 1
ATOM 4912 C C . LEU A 1 616 ? -24.163 14.356 3.715 1.00 84.38 616 LEU A C 1
ATOM 4914 O O . LEU A 1 616 ? -24.871 15.354 3.852 1.00 84.38 616 LEU A O 1
ATOM 4918 N N . ALA A 1 617 ? -23.780 13.930 2.505 1.00 85.81 617 ALA A N 1
ATOM 4919 C CA . ALA A 1 617 ? -24.239 14.534 1.259 1.00 85.81 617 ALA A CA 1
ATOM 4920 C C . ALA A 1 617 ? -25.758 14.409 1.093 1.00 85.81 617 ALA A C 1
ATOM 4922 O O . ALA A 1 617 ? -26.409 15.438 0.894 1.00 85.81 617 ALA A O 1
ATOM 4923 N N . LYS A 1 618 ? -26.332 13.207 1.243 1.00 82.31 618 LYS A N 1
ATOM 4924 C CA . LYS A 1 618 ? -27.791 13.006 1.176 1.00 82.31 618 LYS A CA 1
ATOM 4925 C C . LYS A 1 618 ? -28.514 13.858 2.226 1.00 82.31 618 LYS A C 1
ATOM 4927 O O . LYS A 1 618 ? -29.446 14.584 1.884 1.00 82.31 618 LYS A O 1
ATOM 4932 N N . ILE A 1 619 ? -28.034 13.856 3.475 1.00 79.06 619 ILE A N 1
ATOM 4933 C CA . ILE A 1 619 ? -28.629 14.660 4.557 1.00 79.06 619 ILE A CA 1
ATOM 4934 C C . ILE A 1 619 ? -28.555 16.156 4.224 1.00 79.06 619 ILE A C 1
ATOM 4936 O O . ILE A 1 619 ? -29.553 16.865 4.330 1.00 79.06 619 ILE A O 1
ATOM 4940 N N . SER A 1 620 ? -27.410 16.654 3.752 1.00 79.50 620 SER A N 1
ATOM 4941 C CA . SER A 1 620 ? -27.227 18.077 3.423 1.00 79.50 620 SER A CA 1
ATOM 4942 C C . SER A 1 620 ? -28.136 18.585 2.292 1.00 79.50 620 SER A C 1
ATOM 4944 O O . SER A 1 620 ? -28.434 19.779 2.234 1.00 79.50 620 SER A O 1
ATOM 4946 N N . GLN A 1 621 ? -28.603 17.700 1.404 1.00 80.12 621 GLN A N 1
ATOM 4947 C CA . GLN A 1 621 ? -29.485 18.046 0.282 1.00 80.12 621 GLN A CA 1
ATOM 4948 C C . GLN A 1 621 ? -30.943 18.274 0.712 1.00 80.12 621 GLN A C 1
ATOM 4950 O O . GLN A 1 621 ? -31.726 18.845 -0.046 1.00 80.12 621 GLN A O 1
ATOM 4955 N N . THR A 1 622 ? -31.305 17.935 1.954 1.00 76.50 622 THR A N 1
ATOM 4956 C CA . THR A 1 622 ? -32.652 18.158 2.515 1.00 76.50 622 THR A CA 1
ATOM 4957 C C . THR A 1 622 ? -32.994 19.636 2.766 1.00 76.50 622 THR A C 1
ATOM 495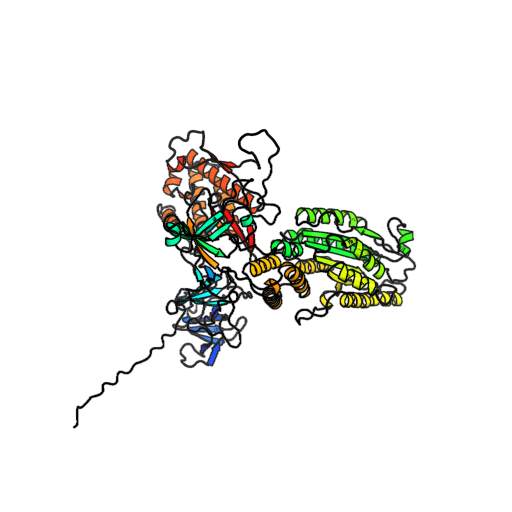9 O O . THR A 1 622 ? -34.077 19.947 3.245 1.00 76.50 622 THR A O 1
ATOM 4962 N N . ARG A 1 623 ? -32.126 20.590 2.400 1.00 65.19 623 ARG A N 1
ATOM 4963 C CA . ARG A 1 623 ? -32.330 22.037 2.623 1.00 65.19 623 ARG A CA 1
ATOM 4964 C C . ARG A 1 623 ? -33.537 22.651 1.892 1.00 65.19 623 ARG A C 1
ATOM 4966 O O . ARG A 1 623 ? -33.963 23.740 2.279 1.00 65.19 623 ARG A O 1
ATOM 4973 N N . GLY A 1 624 ? -34.108 21.992 0.882 1.00 63.41 624 GLY A N 1
ATOM 4974 C CA . GLY A 1 624 ? -35.290 22.468 0.146 1.00 63.41 624 GLY A CA 1
ATOM 4975 C C . GLY A 1 624 ? -36.602 21.810 0.598 1.00 63.41 624 GLY A C 1
ATOM 4976 O O . GLY A 1 624 ? -36.681 20.589 0.674 1.00 63.41 624 GLY A O 1
ATOM 4977 N N . GLY A 1 625 ? -37.650 22.606 0.848 1.00 71.00 625 GLY A N 1
ATOM 4978 C CA . GLY A 1 625 ? -38.996 22.117 1.199 1.00 71.00 625 GLY A CA 1
ATOM 4979 C C . GLY A 1 625 ? -39.525 22.634 2.543 1.00 71.00 625 GLY A C 1
ATOM 4980 O O . GLY A 1 625 ? -38.877 23.441 3.209 1.00 71.00 625 GLY A O 1
ATOM 4981 N N . SER A 1 626 ? -40.723 22.185 2.935 1.00 81.12 626 SER A N 1
ATOM 4982 C CA . SER A 1 626 ? -41.306 22.484 4.251 1.00 81.12 626 SER A CA 1
ATOM 4983 C C . SER A 1 626 ? -40.508 21.813 5.372 1.00 81.12 626 SER A C 1
ATOM 4985 O O . SER A 1 626 ? -39.950 20.735 5.170 1.00 81.12 626 SER A O 1
ATOM 4987 N N . ALA A 1 627 ? -40.486 22.412 6.569 1.00 81.75 627 ALA A N 1
ATOM 4988 C CA . ALA A 1 627 ? -39.763 21.867 7.723 1.00 81.75 627 ALA A CA 1
ATOM 4989 C C . ALA A 1 627 ? -40.134 20.401 8.016 1.00 81.75 627 ALA A C 1
ATOM 4991 O O . ALA A 1 627 ? -39.254 19.593 8.283 1.00 81.75 627 ALA A O 1
ATOM 4992 N N . THR A 1 628 ? -41.410 20.031 7.869 1.00 81.75 628 THR A N 1
ATOM 4993 C CA . THR A 1 628 ? -41.885 18.647 8.017 1.00 81.75 628 THR A CA 1
ATOM 4994 C C . THR A 1 628 ? -41.173 17.685 7.069 1.00 81.75 628 THR A C 1
ATOM 4996 O O . THR A 1 628 ? -40.617 16.691 7.521 1.00 81.75 628 THR A O 1
ATOM 4999 N N . LYS A 1 629 ? -41.096 18.022 5.775 1.00 81.38 629 LYS A N 1
ATOM 5000 C CA . LYS A 1 629 ? -40.438 17.174 4.774 1.00 81.38 629 LYS A CA 1
ATOM 5001 C C . LYS A 1 629 ? -38.927 17.081 4.995 1.00 81.38 629 LYS A C 1
ATOM 5003 O O . LYS A 1 629 ? -38.323 16.046 4.734 1.00 81.38 629 LYS A O 1
ATOM 5008 N N . LYS A 1 630 ? -38.308 18.155 5.503 1.00 82.38 630 LYS A N 1
ATOM 5009 C CA . LYS A 1 630 ? -36.895 18.128 5.905 1.00 82.38 630 LYS A CA 1
ATOM 5010 C C . LYS A 1 630 ? -36.663 17.131 7.043 1.00 82.38 630 LYS A C 1
ATOM 5012 O O . LYS A 1 630 ? -35.715 16.360 6.972 1.00 82.38 630 LYS A O 1
ATOM 5017 N N . ARG A 1 631 ? -37.531 17.138 8.064 1.00 85.06 631 ARG A N 1
ATOM 5018 C CA . ARG A 1 631 ? -37.457 16.223 9.217 1.00 85.06 631 ARG A CA 1
ATOM 5019 C C . ARG A 1 631 ? -37.676 14.768 8.800 1.00 85.06 631 ARG A C 1
ATOM 5021 O O . ARG A 1 631 ? -36.876 13.929 9.195 1.00 85.06 631 ARG A O 1
ATOM 5028 N N . GLU A 1 632 ? -38.687 14.502 7.966 1.00 80.50 632 GLU A N 1
ATOM 5029 C CA . GLU A 1 632 ? -38.960 13.174 7.382 1.00 80.50 632 GLU A CA 1
ATOM 5030 C C . GLU A 1 632 ? -37.712 12.613 6.698 1.00 80.50 632 GLU A C 1
ATOM 5032 O O . GLU A 1 632 ? -37.164 11.601 7.133 1.00 80.50 632 GLU A O 1
ATOM 5037 N N . ASN A 1 633 ? -37.192 13.342 5.706 1.00 80.75 633 ASN A N 1
ATOM 5038 C CA . ASN A 1 633 ? -36.017 12.911 4.957 1.00 80.75 633 ASN A CA 1
ATOM 5039 C C . ASN A 1 633 ? -34.777 12.755 5.854 1.00 80.75 633 ASN A C 1
ATOM 5041 O O . ASN A 1 633 ? -33.972 11.854 5.643 1.00 80.75 633 ASN A O 1
ATOM 5045 N N . PHE A 1 634 ? -34.590 13.640 6.838 1.00 81.94 634 PHE A N 1
ATOM 5046 C CA . PHE A 1 634 ? -33.453 13.570 7.756 1.00 81.94 634 PHE A CA 1
ATOM 5047 C C . PHE A 1 634 ? -33.476 12.289 8.593 1.00 81.94 634 PHE A C 1
ATOM 5049 O O . PHE A 1 634 ? -32.452 11.620 8.716 1.00 81.94 634 PHE A O 1
ATOM 5056 N N . VAL A 1 635 ? -34.637 11.949 9.160 1.00 79.50 635 VAL A N 1
ATOM 5057 C CA . VAL A 1 635 ? -34.813 10.754 9.993 1.00 79.50 635 VAL A CA 1
ATOM 5058 C C . VAL A 1 635 ? -34.646 9.483 9.167 1.00 79.50 635 VAL A C 1
ATOM 5060 O O . VAL A 1 635 ? -33.903 8.596 9.587 1.00 79.50 635 VAL A O 1
ATOM 5063 N N . GLU A 1 636 ? -35.276 9.406 7.993 1.00 78.31 636 GLU A N 1
ATOM 5064 C CA . GLU A 1 636 ? -35.160 8.249 7.095 1.00 78.31 636 GLU A CA 1
ATOM 5065 C C . GLU A 1 636 ? -33.701 7.982 6.708 1.00 78.31 636 GLU A C 1
ATOM 5067 O O . GLU A 1 636 ? -33.214 6.863 6.869 1.00 78.31 636 GLU A O 1
ATOM 5072 N N . LEU A 1 637 ? -32.975 9.026 6.292 1.00 78.50 637 LEU A N 1
ATOM 5073 C CA . LEU A 1 637 ? -31.566 8.917 5.911 1.00 78.50 637 LEU A CA 1
ATOM 5074 C C . LEU A 1 637 ? -30.659 8.560 7.093 1.00 78.50 637 LEU A C 1
ATOM 5076 O O . LEU A 1 637 ? -29.730 7.774 6.932 1.00 78.50 637 LEU A O 1
ATOM 5080 N N . LEU A 1 638 ? -30.907 9.114 8.285 1.00 77.25 638 LEU A N 1
ATOM 5081 C CA . LEU A 1 638 ? -30.117 8.793 9.476 1.00 77.25 638 LEU A CA 1
ATOM 5082 C C . LEU A 1 638 ? -30.276 7.315 9.870 1.00 77.25 638 LEU A C 1
ATOM 5084 O O . LEU A 1 638 ? -29.285 6.662 10.200 1.00 77.25 638 LEU A O 1
ATOM 5088 N N . ILE A 1 639 ? -31.502 6.783 9.807 1.00 75.50 639 ILE A N 1
ATOM 5089 C CA . ILE A 1 639 ? -31.803 5.376 10.110 1.00 75.50 639 ILE A CA 1
ATOM 5090 C C . ILE A 1 639 ? -31.186 4.444 9.063 1.00 75.50 639 ILE A C 1
ATOM 5092 O O . ILE A 1 639 ? -30.480 3.507 9.440 1.00 75.50 639 ILE A O 1
ATOM 5096 N N . GLU A 1 640 ? -31.413 4.712 7.770 1.00 72.31 640 GLU A N 1
ATOM 5097 C CA . GLU A 1 640 ? -30.847 3.934 6.653 1.00 72.31 640 GLU A CA 1
ATOM 5098 C C . GLU A 1 640 ? -29.327 3.790 6.797 1.00 72.31 640 GLU A C 1
ATOM 5100 O O . GLU A 1 640 ? -28.740 2.760 6.477 1.00 72.31 640 GLU A O 1
ATOM 5105 N N . GLU A 1 641 ? -28.664 4.818 7.310 1.00 68.94 641 GLU A N 1
ATOM 5106 C CA . GLU A 1 641 ? -27.217 4.893 7.200 1.00 68.94 641 GLU A CA 1
ATOM 5107 C C . GLU A 1 641 ? -26.508 4.461 8.482 1.00 68.94 641 GLU A C 1
ATOM 5109 O O . GLU A 1 641 ? -25.450 3.837 8.404 1.00 68.94 641 GLU A O 1
ATOM 5114 N N . ILE A 1 642 ? -27.135 4.622 9.653 1.00 70.62 642 ILE A N 1
ATOM 5115 C CA . ILE A 1 642 ? -26.751 3.851 10.847 1.00 70.62 642 ILE A CA 1
ATOM 5116 C C . ILE A 1 642 ? -26.876 2.352 10.556 1.00 70.62 642 ILE A C 1
ATOM 5118 O O . ILE A 1 642 ? -25.980 1.586 10.913 1.00 70.62 642 ILE A O 1
ATOM 5122 N N . GLN A 1 643 ? -27.919 1.944 9.828 1.00 67.44 643 GLN A N 1
ATOM 5123 C CA . GLN A 1 643 ? -28.073 0.569 9.368 1.00 67.44 643 GLN A CA 1
ATOM 5124 C C . GLN A 1 643 ? -26.935 0.136 8.427 1.00 67.44 643 GLN A C 1
ATOM 5126 O O . GLN A 1 643 ? -26.361 -0.940 8.604 1.00 67.44 643 GLN A O 1
ATOM 5131 N N . ASN A 1 644 ? -26.559 0.973 7.458 1.00 64.00 644 ASN A N 1
ATOM 5132 C CA . ASN A 1 644 ? -25.449 0.678 6.544 1.00 64.00 644 ASN A CA 1
ATOM 5133 C C . ASN A 1 644 ? -24.082 0.609 7.249 1.00 64.00 644 ASN A C 1
ATOM 5135 O O . ASN A 1 644 ? -23.202 -0.140 6.812 1.00 64.00 644 ASN A O 1
ATOM 5139 N N . VAL A 1 645 ? -23.878 1.401 8.309 1.00 63.78 645 VAL A N 1
ATOM 5140 C CA . VAL A 1 645 ? -22.636 1.413 9.100 1.00 63.78 645 VAL A CA 1
ATOM 5141 C C . VAL A 1 645 ? -22.550 0.199 10.023 1.00 63.78 645 VAL A C 1
ATOM 5143 O O . VAL A 1 645 ? -21.495 -0.431 10.085 1.00 63.78 645 VAL A O 1
ATOM 5146 N N . LEU A 1 646 ? -23.636 -0.147 10.720 1.00 62.59 646 LEU A N 1
ATOM 5147 C CA . LEU A 1 646 ? -23.661 -1.265 11.670 1.00 62.59 646 LEU A CA 1
ATOM 5148 C C . LEU A 1 646 ? -23.782 -2.635 10.980 1.00 62.59 646 LEU A C 1
ATOM 5150 O O . LEU A 1 646 ? -23.341 -3.638 11.541 1.00 62.59 646 LEU A O 1
ATOM 5154 N N . GLY A 1 647 ? -24.272 -2.676 9.738 1.00 57.06 647 GLY A N 1
ATOM 5155 C CA . GLY A 1 647 ? -24.375 -3.899 8.943 1.00 57.06 647 GLY A CA 1
ATOM 5156 C C . GLY A 1 647 ? -25.482 -4.841 9.425 1.00 57.06 647 GLY A C 1
ATOM 5157 O O . GLY A 1 647 ? -26.363 -4.454 10.187 1.00 57.06 647 GLY A O 1
ATOM 5158 N N . ASP A 1 648 ? -25.466 -6.081 8.935 1.00 41.22 648 ASP A N 1
ATOM 5159 C CA . ASP A 1 648 ? -26.489 -7.081 9.257 1.00 41.22 648 ASP A CA 1
ATOM 5160 C C . ASP A 1 648 ? -26.340 -7.657 10.682 1.00 41.22 648 ASP A C 1
ATOM 5162 O O . ASP A 1 648 ? -25.215 -7.883 11.138 1.00 41.22 648 ASP A O 1
ATOM 5166 N N . PRO A 1 649 ? -27.454 -8.011 11.356 1.00 43.53 649 PRO A N 1
ATOM 5167 C CA . PRO A 1 649 ? -28.827 -7.986 10.848 1.00 43.53 649 PRO A CA 1
ATOM 5168 C C . PRO A 1 649 ? -29.445 -6.576 10.815 1.00 43.53 649 PRO A C 1
ATOM 5170 O O . PRO A 1 649 ? -29.066 -5.723 11.619 1.00 43.53 649 PRO A O 1
ATOM 5173 N N . PRO A 1 650 ? -30.435 -6.343 9.931 1.00 51.66 650 PRO A N 1
ATOM 5174 C CA . PRO A 1 650 ? -31.177 -5.097 9.898 1.00 51.66 650 PRO A CA 1
ATOM 5175 C C . PRO A 1 650 ? -31.825 -4.806 11.246 1.00 51.66 650 PRO A C 1
ATOM 5177 O O . PRO A 1 650 ? -32.606 -5.591 11.785 1.00 51.66 650 PRO A O 1
ATOM 5180 N N . ILE A 1 651 ? -31.489 -3.645 11.780 1.00 58.84 651 ILE A N 1
ATOM 5181 C CA . ILE A 1 651 ? -32.137 -3.012 12.901 1.00 58.84 651 ILE A CA 1
ATOM 5182 C C . ILE A 1 651 ? -33.562 -2.691 12.453 1.00 58.84 651 ILE A C 1
ATOM 5184 O O . ILE A 1 651 ? -33.801 -1.839 11.597 1.00 58.84 651 ILE A O 1
ATOM 5188 N N . SER A 1 652 ? -34.527 -3.394 13.038 1.00 52.84 652 SER A N 1
ATOM 5189 C CA . SER A 1 652 ? -35.950 -3.128 12.837 1.00 52.84 652 SER A CA 1
ATOM 5190 C C . SER A 1 652 ? -36.342 -1.838 13.560 1.00 52.84 652 SER A C 1
ATOM 5192 O O . SER A 1 652 ? -36.981 -1.877 14.609 1.00 52.84 652 SER A O 1
ATOM 5194 N N . LEU A 1 653 ? -35.939 -0.690 13.020 1.00 56.38 653 LEU A N 1
ATOM 5195 C CA . LEU A 1 653 ? -36.421 0.616 13.454 1.00 56.38 653 LEU A CA 1
ATOM 5196 C C . LEU A 1 653 ? -37.725 0.913 12.723 1.00 56.38 653 LEU A C 1
ATOM 5198 O O . LEU A 1 653 ? -37.735 1.165 11.520 1.00 56.38 653 LEU A O 1
ATOM 5202 N N . THR A 1 654 ? -38.836 0.876 13.451 1.00 55.44 654 THR A N 1
ATOM 5203 C CA . THR A 1 654 ? -40.081 1.475 12.967 1.00 55.44 654 THR A CA 1
ATOM 5204 C C . THR A 1 654 ? -40.088 2.959 13.331 1.00 55.44 654 THR A C 1
ATOM 5206 O O . THR A 1 654 ? -39.500 3.360 14.336 1.00 55.44 654 THR A O 1
ATOM 5209 N N . VAL A 1 655 ? -40.756 3.795 12.528 1.00 50.59 655 VAL A N 1
ATOM 5210 C CA . VAL A 1 655 ? -40.897 5.246 12.788 1.00 50.59 655 VAL A CA 1
ATOM 5211 C C . VAL A 1 655 ? -41.558 5.524 14.156 1.00 50.59 655 VAL A C 1
ATOM 5213 O O . VAL A 1 655 ? -41.386 6.603 14.726 1.00 50.59 655 VAL A O 1
ATOM 5216 N N . ASP A 1 656 ? -42.248 4.529 14.722 1.00 52.25 656 ASP A N 1
ATOM 5217 C CA . ASP A 1 656 ? -42.939 4.599 16.009 1.00 52.25 656 ASP A CA 1
ATOM 5218 C C . ASP A 1 656 ? -42.035 4.317 17.231 1.00 52.25 656 ASP A C 1
ATOM 5220 O O . ASP A 1 656 ? -42.379 4.708 18.352 1.00 52.25 656 ASP A O 1
ATOM 5224 N N . ASP A 1 657 ? -40.846 3.730 17.045 1.00 59.75 657 ASP A N 1
ATOM 5225 C CA . ASP A 1 657 ? -39.922 3.364 18.132 1.00 59.75 657 ASP A CA 1
ATOM 5226 C C . ASP A 1 657 ? -38.988 4.521 18.536 1.00 59.75 657 ASP A C 1
ATOM 5228 O O . ASP A 1 657 ? -37.769 4.516 18.329 1.00 59.75 657 ASP A O 1
ATOM 5232 N N . LYS A 1 658 ? -39.572 5.543 19.173 1.00 56.84 658 LYS A N 1
ATOM 5233 C CA . LYS A 1 658 ? -38.899 6.804 19.557 1.00 56.84 658 LYS A CA 1
ATOM 5234 C C . LYS A 1 658 ? -37.644 6.643 20.434 1.00 56.84 658 LYS A C 1
ATOM 5236 O O . LYS A 1 658 ? -36.807 7.543 20.439 1.00 56.84 658 LYS A O 1
ATOM 5241 N N . THR A 1 659 ? -37.498 5.535 21.163 1.00 61.44 659 THR A N 1
ATOM 5242 C CA . THR A 1 659 ? -36.350 5.244 22.049 1.00 61.44 659 THR A CA 1
ATOM 5243 C C . THR A 1 659 ? -35.299 4.318 21.436 1.00 61.44 659 THR A C 1
ATOM 5245 O O . THR A 1 659 ? -34.165 4.307 21.908 1.00 61.44 659 THR A O 1
ATOM 5248 N N . ALA A 1 660 ? -35.626 3.571 20.378 1.00 61.84 660 ALA A N 1
ATOM 5249 C CA . ALA A 1 660 ? -34.754 2.514 19.866 1.00 61.84 660 ALA A CA 1
ATOM 5250 C C . ALA A 1 660 ? -33.460 3.059 19.248 1.00 61.84 660 ALA A C 1
ATOM 5252 O O . ALA A 1 660 ? -32.387 2.535 19.541 1.00 61.84 660 ALA A O 1
ATOM 5253 N N . LEU A 1 661 ? -33.531 4.152 18.474 1.00 63.38 661 LEU A N 1
ATOM 5254 C CA . LEU A 1 661 ? -32.334 4.781 17.902 1.00 63.38 661 LEU A CA 1
ATOM 5255 C C . LEU A 1 661 ? -31.344 5.192 18.994 1.00 63.38 661 LEU A C 1
ATOM 5257 O O . LEU A 1 661 ? -30.151 4.953 18.869 1.00 63.38 661 LEU A O 1
ATOM 5261 N N . GLN A 1 662 ? -31.840 5.780 20.081 1.00 65.25 662 GLN A N 1
ATOM 5262 C CA . GLN A 1 662 ? -30.985 6.233 21.168 1.00 65.25 662 GLN A CA 1
ATOM 5263 C C . GLN A 1 662 ? -30.337 5.057 21.903 1.00 65.25 662 GLN A C 1
ATOM 5265 O O . GLN A 1 662 ? -29.140 5.098 22.159 1.00 65.25 662 GLN A O 1
ATOM 5270 N N . THR A 1 663 ? -31.078 3.972 22.139 1.00 67.25 663 THR A N 1
ATOM 5271 C CA . THR A 1 663 ? -30.514 2.734 22.694 1.00 67.25 663 THR A CA 1
ATOM 5272 C C . THR A 1 663 ? -29.430 2.138 21.794 1.00 67.25 663 THR A C 1
ATOM 5274 O O . THR A 1 663 ? -28.387 1.730 22.294 1.00 67.25 663 THR A O 1
ATOM 5277 N N . ILE A 1 664 ? -29.625 2.131 20.474 1.00 66.94 664 ILE A N 1
ATOM 5278 C CA . ILE A 1 664 ? -28.621 1.654 19.509 1.00 66.94 664 ILE A CA 1
ATOM 5279 C C . ILE A 1 664 ? -27.388 2.554 19.536 1.00 66.94 664 ILE A C 1
ATOM 5281 O O . ILE A 1 664 ? -26.268 2.063 19.628 1.00 66.94 664 ILE A O 1
ATOM 5285 N N . LEU A 1 665 ? -27.577 3.872 19.496 1.00 65.00 665 LEU A N 1
ATOM 5286 C CA . LEU A 1 665 ? -26.482 4.834 19.558 1.00 65.00 665 LEU A CA 1
ATOM 5287 C C . LEU A 1 665 ? -25.713 4.729 20.876 1.00 65.00 665 LEU A C 1
ATOM 5289 O O . LEU A 1 665 ? -24.497 4.841 20.859 1.00 65.00 665 LEU A O 1
ATOM 5293 N N . GLU A 1 666 ? -26.381 4.482 22.001 1.00 65.94 666 GLU A N 1
ATOM 5294 C CA . GLU A 1 666 ? -25.741 4.260 23.303 1.00 65.94 666 GLU A CA 1
ATOM 5295 C C . GLU A 1 666 ? -24.974 2.932 23.342 1.00 65.94 666 GLU A C 1
ATOM 5297 O O . GLU A 1 666 ? -23.834 2.896 23.806 1.00 65.94 666 GLU A O 1
ATOM 5302 N N . GLN A 1 667 ? -25.547 1.856 22.795 1.00 62.88 667 GLN A N 1
ATOM 5303 C CA . GLN A 1 667 ? -24.901 0.541 22.704 1.00 62.88 667 GLN A CA 1
ATOM 5304 C C . GLN A 1 667 ? -23.699 0.533 21.751 1.00 62.88 667 GLN A C 1
ATOM 5306 O O . GLN A 1 667 ? -22.738 -0.203 21.977 1.00 62.88 667 GLN A O 1
ATOM 5311 N N . HIS A 1 668 ? -23.734 1.367 20.711 1.00 62.47 668 HIS A N 1
ATOM 5312 C CA . HIS A 1 668 ? -22.736 1.418 19.643 1.00 62.47 668 HIS A CA 1
ATOM 5313 C C . HIS A 1 668 ? -21.931 2.728 19.624 1.00 62.47 668 HIS A C 1
ATOM 5315 O O . HIS A 1 668 ? -21.173 2.977 18.684 1.00 62.47 668 HIS A O 1
ATOM 5321 N N . LYS A 1 669 ? -22.020 3.560 20.673 1.00 63.41 669 LYS A N 1
ATOM 5322 C CA . LYS A 1 669 ? -21.335 4.866 20.739 1.00 63.41 669 LYS A CA 1
ATOM 5323 C C . LYS A 1 669 ? -19.826 4.730 20.550 1.00 63.41 669 LYS A C 1
ATOM 5325 O O . LYS A 1 669 ? -19.204 5.571 19.918 1.00 63.41 669 LYS A O 1
ATOM 5330 N N . SER A 1 670 ? -19.248 3.649 21.073 1.00 54.88 670 SER A N 1
ATOM 5331 C CA . SER A 1 670 ? -17.815 3.360 20.973 1.00 54.88 670 SER A CA 1
ATOM 5332 C C . SER A 1 670 ? -17.356 2.931 19.576 1.00 54.88 670 SER A C 1
ATOM 5334 O O . SER A 1 670 ? -16.153 2.821 19.352 1.00 54.88 670 SER A O 1
ATOM 5336 N N . VAL A 1 671 ? -18.284 2.624 18.661 1.00 54.66 671 VAL A N 1
ATOM 5337 C CA . VAL A 1 671 ? -17.970 2.062 17.334 1.00 54.66 671 VAL A CA 1
ATOM 5338 C C . VAL A 1 671 ? -18.375 2.968 16.181 1.00 54.66 671 VAL A C 1
ATOM 5340 O O . VAL A 1 671 ? -17.857 2.816 15.075 1.00 54.66 671 VAL A O 1
ATOM 5343 N N . LEU A 1 672 ? -19.262 3.928 16.436 1.00 64.88 672 LEU A N 1
ATOM 5344 C CA . LEU A 1 672 ? -19.590 4.967 15.476 1.00 64.88 672 LEU A CA 1
ATOM 5345 C C . LEU A 1 672 ? -18.447 5.995 15.433 1.00 64.88 672 LEU A C 1
ATOM 5347 O O . LEU A 1 672 ? -17.998 6.450 16.485 1.00 64.88 672 LEU A O 1
ATOM 5351 N N . PRO A 1 673 ? -17.965 6.377 14.239 1.00 64.94 673 PRO A N 1
ATOM 5352 C CA . PRO A 1 673 ? -16.917 7.372 14.080 1.00 64.94 673 PRO A CA 1
ATOM 5353 C C . PRO A 1 673 ? -17.467 8.764 14.316 1.00 64.94 673 PRO A C 1
ATOM 5355 O O . PRO A 1 673 ? -17.755 9.497 13.378 1.00 64.94 673 PRO A O 1
ATOM 5358 N N . MET A 1 674 ? -17.681 9.088 15.584 1.00 70.94 674 MET A N 1
ATOM 5359 C CA . MET A 1 674 ? -18.429 10.261 16.003 1.00 70.94 674 MET A CA 1
ATOM 5360 C C . MET A 1 674 ? -17.794 10.868 17.235 1.00 70.94 674 MET A C 1
ATOM 5362 O O . MET A 1 674 ? -17.222 10.171 18.078 1.00 70.94 674 MET A O 1
ATOM 5366 N N . ARG A 1 675 ? -17.904 12.186 17.349 1.00 75.12 675 ARG A N 1
ATOM 5367 C CA . ARG A 1 675 ? -17.356 12.886 18.508 1.00 75.12 675 ARG A CA 1
ATOM 5368 C C . ARG A 1 675 ? -18.236 12.701 19.733 1.00 75.12 675 ARG A C 1
ATOM 5370 O O . ARG A 1 675 ? -19.462 12.648 19.635 1.00 75.12 675 ARG A O 1
ATOM 5377 N N . GLU A 1 676 ? -17.615 12.675 20.911 1.00 67.12 676 GLU A N 1
ATOM 5378 C CA . GLU A 1 676 ? -18.306 12.405 22.179 1.00 67.12 676 GLU A CA 1
ATOM 5379 C C . GLU A 1 676 ? -19.495 13.354 22.433 1.00 67.12 676 GLU A C 1
ATOM 5381 O O . GLU A 1 676 ? -20.514 12.935 22.993 1.00 67.12 676 GLU A O 1
ATOM 5386 N N . GLN A 1 677 ? -19.375 14.599 21.954 1.00 73.12 677 GLN A N 1
ATOM 5387 C CA . GLN A 1 677 ? -20.384 15.662 21.998 1.00 73.12 677 GLN A CA 1
ATOM 5388 C C . GLN A 1 677 ? -20.903 16.031 20.595 1.00 73.12 677 GLN A C 1
ATOM 5390 O O . GLN A 1 677 ? -20.948 17.204 20.219 1.00 73.12 677 GLN A O 1
ATOM 5395 N N . SER A 1 678 ? -21.252 15.033 19.781 1.00 78.50 678 SER A N 1
ATOM 5396 C CA . SER A 1 678 ? -21.810 15.242 18.439 1.00 78.50 678 SER A CA 1
ATOM 5397 C C . SER A 1 678 ? -23.100 16.093 18.476 1.00 78.50 678 SER A C 1
ATOM 5399 O O . SER A 1 678 ? -24.077 15.703 19.124 1.00 78.50 678 SER A O 1
ATOM 5401 N N . PRO A 1 679 ? -23.165 17.235 17.753 1.00 83.12 679 PRO A N 1
ATOM 5402 C CA . PRO A 1 679 ? -24.398 17.985 17.561 1.00 83.12 679 PRO A CA 1
ATOM 5403 C C . PRO A 1 679 ? -25.450 17.211 16.784 1.00 83.12 679 PRO A C 1
ATOM 5405 O O . PRO A 1 679 ? -26.625 17.534 16.919 1.00 83.12 679 PRO A O 1
ATOM 5408 N N . LEU A 1 680 ? -25.038 16.224 15.986 1.00 79.25 680 LEU A N 1
ATOM 5409 C CA . LEU A 1 680 ? -25.933 15.360 15.234 1.00 79.25 680 LEU A CA 1
ATOM 5410 C C . LEU A 1 680 ? -26.658 14.378 16.154 1.00 79.25 680 LEU A C 1
ATOM 5412 O O . LEU A 1 680 ? -27.883 14.308 16.116 1.00 79.25 680 LEU A O 1
ATOM 5416 N N . LEU A 1 681 ? -25.929 13.680 17.027 1.00 74.69 681 LEU A N 1
ATOM 5417 C CA . LEU A 1 681 ? -26.510 12.618 17.861 1.00 74.69 681 LEU A CA 1
ATOM 5418 C C . LEU A 1 681 ? -27.004 13.053 19.231 1.00 74.69 681 LEU A C 1
ATOM 5420 O O . LEU A 1 681 ? -27.569 12.243 19.962 1.00 74.69 681 LEU A O 1
ATOM 5424 N N . GLN A 1 682 ? -26.829 14.316 19.613 1.00 79.38 682 GLN A N 1
ATOM 5425 C CA . GLN A 1 682 ? -27.467 14.797 20.837 1.00 79.38 682 GLN A CA 1
ATOM 5426 C C . GLN A 1 682 ? -29.004 14.814 20.732 1.00 79.38 682 GLN A C 1
ATOM 5428 O O . GLN A 1 682 ? -29.666 14.969 21.759 1.00 79.38 682 GLN A O 1
ATOM 5433 N N . TYR A 1 683 ? -29.579 14.670 19.533 1.00 80.38 683 TYR A N 1
ATOM 5434 C CA . TYR A 1 683 ? -31.021 14.628 19.298 1.00 80.38 683 TYR A CA 1
ATOM 5435 C C . TYR A 1 683 ? -31.548 13.194 19.223 1.00 80.38 683 TYR A C 1
ATOM 5437 O O . TYR A 1 683 ? -31.037 12.367 18.474 1.00 80.38 683 TYR A O 1
ATOM 5445 N N . SER A 1 684 ? -32.621 12.922 19.963 1.00 77.12 684 SER A N 1
ATOM 5446 C CA . SER A 1 684 ? -33.456 11.744 19.733 1.00 77.12 684 SER A CA 1
ATOM 5447 C C . SER A 1 684 ? -34.285 11.924 18.457 1.00 77.12 684 SER A C 1
ATOM 5449 O O . SER A 1 684 ? -34.478 13.047 17.980 1.00 77.12 684 SER A O 1
ATOM 5451 N N . LEU A 1 685 ? -34.854 10.833 17.935 1.00 76.06 685 LEU A N 1
ATOM 5452 C CA . LEU A 1 685 ? -35.816 10.918 16.830 1.00 76.06 685 LEU A CA 1
ATOM 5453 C C . LEU A 1 685 ? -36.970 11.869 17.165 1.00 76.06 685 LEU A C 1
ATOM 5455 O O . LEU A 1 685 ? -37.350 12.696 16.341 1.00 76.06 685 LEU A O 1
ATOM 5459 N N . ALA A 1 686 ? -37.490 11.793 18.393 1.00 78.44 686 ALA A N 1
ATOM 5460 C CA . ALA A 1 686 ? -38.554 12.673 18.860 1.00 78.44 686 ALA A CA 1
ATOM 5461 C C . ALA A 1 686 ? -38.138 14.151 18.829 1.00 78.44 686 ALA A C 1
ATOM 5463 O O . ALA A 1 686 ? -38.919 14.978 18.361 1.00 78.44 686 ALA A O 1
ATOM 5464 N N . ASP A 1 687 ? -36.909 14.465 19.255 1.00 84.88 687 ASP A N 1
ATOM 5465 C CA . ASP A 1 687 ? -36.404 15.838 19.223 1.00 84.88 687 ASP A CA 1
ATOM 5466 C C . ASP A 1 687 ? -36.376 16.376 17.790 1.00 84.88 687 ASP A C 1
ATOM 5468 O O . ASP A 1 687 ? -36.848 17.486 17.560 1.00 84.88 687 ASP A O 1
ATOM 5472 N N . ILE A 1 688 ? -35.892 15.584 16.822 1.00 83.81 688 ILE A N 1
ATOM 5473 C CA . ILE A 1 688 ? -35.815 15.976 15.402 1.00 83.81 688 ILE A CA 1
ATOM 5474 C C . ILE A 1 688 ? -37.210 16.279 14.841 1.00 83.81 688 ILE A C 1
ATOM 5476 O O . ILE A 1 688 ? -37.391 17.279 14.145 1.00 83.81 688 ILE A O 1
ATOM 5480 N N . TRP A 1 689 ? -38.217 15.467 15.177 1.00 82.62 689 TRP A N 1
ATOM 5481 C CA . TRP A 1 689 ? -39.599 15.673 14.727 1.00 82.62 689 TRP A CA 1
ATOM 5482 C C . TRP A 1 689 ? -40.225 16.973 15.243 1.00 82.62 689 TRP A C 1
ATOM 5484 O O . TRP A 1 689 ? -41.017 17.606 14.532 1.00 82.62 689 TRP A O 1
ATOM 5494 N N . THR A 1 690 ? -39.862 17.383 16.458 1.00 86.00 690 THR A N 1
ATOM 5495 C CA . THR A 1 690 ? -40.371 18.603 17.106 1.00 86.00 690 THR A CA 1
ATOM 5496 C C . THR A 1 690 ? -39.454 19.818 16.953 1.00 86.00 690 THR A C 1
ATOM 5498 O O . THR A 1 690 ? -39.840 20.912 17.345 1.00 86.00 690 THR A O 1
ATOM 5501 N N . MET A 1 691 ? -38.259 19.643 16.382 1.00 88.69 691 MET A N 1
ATOM 5502 C CA . MET A 1 691 ? -37.217 20.667 16.283 1.00 88.69 691 MET A CA 1
ATOM 5503 C C . MET A 1 691 ? -37.664 21.863 15.447 1.00 88.69 691 MET A C 1
ATOM 5505 O O . MET A 1 691 ? -38.131 21.697 14.318 1.00 88.69 691 MET A O 1
ATOM 5509 N N . GLU A 1 692 ? -37.448 23.076 15.950 1.00 89.81 692 GLU A N 1
ATOM 5510 C CA . GLU A 1 692 ? -37.741 24.305 15.211 1.00 89.81 692 GLU A CA 1
ATOM 5511 C C . GLU A 1 692 ? -36.983 24.384 13.879 1.00 89.81 692 GLU A C 1
ATOM 5513 O O . GLU A 1 692 ? -35.855 23.910 13.744 1.00 89.81 692 GLU A O 1
ATOM 5518 N N . GLY A 1 693 ? -37.601 25.000 12.866 1.00 87.94 693 GLY A N 1
ATOM 5519 C CA . GLY A 1 693 ? -37.044 25.028 11.507 1.00 87.94 693 GLY A CA 1
ATOM 5520 C C . GLY A 1 693 ? -35.644 25.652 11.434 1.00 87.94 693 GLY A C 1
ATOM 5521 O O . GLY A 1 693 ? -34.768 25.109 10.767 1.00 87.94 693 GLY A O 1
ATOM 5522 N N . CYS A 1 694 ? -35.411 26.739 12.177 1.00 89.56 694 CYS A N 1
ATOM 5523 C CA . CYS A 1 694 ? -34.100 27.389 12.243 1.00 89.56 694 CYS A CA 1
ATOM 5524 C C . CYS A 1 694 ? -33.043 26.537 12.966 1.00 89.56 694 CYS A C 1
ATOM 5526 O O . CYS A 1 694 ? -31.876 26.565 12.582 1.00 89.56 694 CYS A O 1
ATOM 5528 N N . GLU A 1 695 ? -33.427 25.743 13.969 1.00 91.75 695 GLU A N 1
ATOM 5529 C CA . GLU A 1 695 ? -32.521 24.809 14.650 1.00 91.75 695 GLU A CA 1
ATOM 5530 C C . GLU A 1 695 ? -32.130 23.652 13.720 1.00 91.75 695 GLU A C 1
ATOM 5532 O O . GLU A 1 695 ? -30.950 23.300 13.638 1.00 91.75 695 GLU A O 1
ATOM 5537 N N . LEU A 1 696 ? -33.088 23.142 12.937 1.00 90.25 696 LEU A N 1
ATOM 5538 C CA . LEU A 1 696 ? -32.835 22.131 11.910 1.00 90.25 696 LEU A CA 1
ATOM 5539 C C . LEU A 1 696 ? -31.901 22.654 10.817 1.00 90.25 696 LEU A C 1
ATOM 5541 O O . LEU A 1 696 ? -30.968 21.958 10.423 1.00 90.25 696 LEU A O 1
ATOM 5545 N N . ASP A 1 697 ? -32.102 23.887 10.354 1.00 88.94 697 ASP A N 1
ATOM 5546 C CA . ASP A 1 697 ? -31.225 24.494 9.352 1.00 88.94 697 ASP A CA 1
ATOM 5547 C C . ASP A 1 697 ? -29.788 24.673 9.886 1.00 88.94 697 ASP A C 1
ATOM 5549 O O . ASP A 1 697 ? -28.834 24.387 9.157 1.00 88.94 697 ASP A O 1
ATOM 5553 N N . ARG A 1 698 ? -29.608 25.033 11.168 1.00 91.19 698 ARG A N 1
ATOM 5554 C CA . ARG A 1 698 ? -28.282 25.078 11.823 1.00 91.19 698 ARG A CA 1
ATOM 5555 C C . ARG A 1 698 ? -27.627 23.703 11.912 1.00 91.19 698 ARG A C 1
ATOM 5557 O O . ARG A 1 698 ? -26.415 23.590 11.717 1.00 91.19 698 ARG A O 1
ATOM 5564 N N . LEU A 1 699 ? -28.408 22.659 12.192 1.00 90.56 699 LEU A N 1
ATOM 5565 C CA . LEU A 1 699 ? -27.912 21.285 12.216 1.00 90.56 699 LEU A CA 1
ATOM 5566 C C . LEU A 1 699 ? -27.485 20.817 10.817 1.00 90.56 699 LEU A C 1
ATOM 5568 O O . LEU A 1 699 ? -26.405 20.251 10.657 1.00 90.56 699 LEU A O 1
ATOM 5572 N N . LEU A 1 700 ? -28.286 21.110 9.790 1.00 89.38 700 LEU A N 1
ATOM 5573 C CA . LEU A 1 700 ? -27.950 20.819 8.394 1.00 89.38 700 LEU A CA 1
ATOM 5574 C C . LEU A 1 700 ? -26.721 21.613 7.915 1.00 89.38 700 LEU A C 1
ATOM 5576 O O . LEU A 1 700 ? -25.906 21.080 7.153 1.00 89.38 700 LEU A O 1
ATOM 5580 N N . GLU A 1 701 ? -26.555 22.867 8.353 1.00 90.06 701 GLU A N 1
ATOM 5581 C CA . GLU A 1 701 ? -25.340 23.665 8.116 1.00 90.06 701 GLU A CA 1
ATOM 5582 C C . GLU A 1 701 ? -24.112 22.980 8.710 1.00 90.06 701 GLU A C 1
ATOM 5584 O O . GLU A 1 701 ? -23.111 22.804 8.010 1.00 90.06 701 GLU A O 1
ATOM 5589 N N . TRP A 1 702 ? -24.222 22.509 9.951 1.00 90.69 702 TRP A N 1
ATOM 5590 C CA . TRP A 1 702 ? -23.159 21.783 10.631 1.00 90.69 702 TRP A CA 1
ATOM 5591 C C . TRP A 1 702 ? -22.787 20.467 9.922 1.00 90.69 702 TRP A C 1
ATOM 5593 O O . TRP A 1 702 ? -21.616 20.250 9.610 1.00 90.69 702 TRP A O 1
ATOM 5603 N N . VAL A 1 703 ? -23.778 19.641 9.561 1.00 89.31 703 VAL A N 1
ATOM 5604 C CA . VAL A 1 703 ? -23.586 18.400 8.778 1.00 89.31 703 VAL A CA 1
ATOM 5605 C C . VAL A 1 703 ? -22.853 18.672 7.461 1.00 89.31 703 VAL A C 1
ATOM 5607 O O . VAL A 1 703 ? -21.943 17.938 7.076 1.00 89.31 703 VAL A O 1
ATOM 5610 N N . THR A 1 704 ? -23.217 19.758 6.775 1.00 90.06 704 THR A N 1
ATOM 5611 C CA . THR A 1 704 ? -22.571 20.150 5.513 1.00 90.06 704 THR A CA 1
ATOM 5612 C C . THR A 1 704 ? -21.109 20.538 5.730 1.00 90.06 704 THR A C 1
ATOM 5614 O O . THR A 1 704 ? -20.253 20.195 4.917 1.00 90.06 704 THR A O 1
ATOM 5617 N N . ALA A 1 705 ? -20.804 21.244 6.822 1.00 90.69 705 ALA A N 1
ATOM 5618 C CA . ALA A 1 705 ? -19.439 21.643 7.136 1.00 90.69 705 ALA A CA 1
ATOM 5619 C C . ALA A 1 705 ? -18.540 20.436 7.443 1.00 90.69 705 ALA A C 1
ATOM 5621 O O . ALA A 1 705 ? -17.423 20.382 6.933 1.00 90.69 705 ALA A O 1
ATOM 5622 N N . ILE A 1 706 ? -19.038 19.448 8.193 1.00 90.62 706 ILE A N 1
ATOM 5623 C CA . ILE A 1 706 ? -18.306 18.201 8.459 1.00 90.62 706 ILE A CA 1
ATOM 5624 C C . ILE A 1 706 ? -18.049 17.421 7.173 1.00 90.62 706 ILE A C 1
ATOM 5626 O O . ILE A 1 706 ? -16.919 16.998 6.939 1.00 90.62 706 ILE A O 1
ATOM 5630 N N . ARG A 1 707 ? -19.048 17.298 6.287 1.00 91.25 707 ARG A N 1
ATOM 5631 C CA . ARG A 1 707 ? -18.841 16.677 4.969 1.00 91.25 707 ARG A CA 1
ATOM 5632 C C . ARG A 1 707 ? -17.683 17.338 4.222 1.00 91.25 707 ARG A C 1
ATOM 5634 O O . ARG A 1 707 ? -16.788 16.642 3.760 1.00 91.25 707 ARG A O 1
ATOM 5641 N N . ASN A 1 708 ? -17.674 18.670 4.158 1.00 90.56 708 ASN A N 1
ATOM 5642 C CA . ASN A 1 708 ? -16.620 19.415 3.472 1.00 90.56 708 ASN A CA 1
ATOM 5643 C C . ASN A 1 708 ? -15.239 19.216 4.130 1.00 90.56 708 ASN A C 1
ATOM 5645 O O . ASN A 1 708 ? -14.227 19.249 3.435 1.00 90.56 708 ASN A O 1
ATOM 5649 N N . VAL A 1 709 ? -15.172 19.033 5.455 1.00 91.69 709 VAL A N 1
ATOM 5650 C CA . VAL A 1 709 ? -13.924 18.682 6.159 1.00 91.69 709 VAL A CA 1
ATOM 5651 C C . VAL A 1 709 ? -13.435 17.305 5.714 1.00 91.69 709 VAL A C 1
ATOM 5653 O O . VAL A 1 709 ? -12.283 17.186 5.306 1.00 91.69 709 VAL A O 1
ATOM 5656 N N . LEU A 1 710 ? -14.303 16.291 5.720 1.00 91.88 710 LEU A N 1
ATOM 5657 C CA . LEU A 1 710 ? -13.945 14.935 5.290 1.00 91.88 710 LEU A CA 1
ATOM 5658 C C . LEU A 1 710 ? -13.530 14.891 3.810 1.00 91.88 710 LEU A C 1
ATOM 5660 O O . LEU A 1 710 ? -12.519 14.277 3.481 1.00 91.88 710 LEU A O 1
ATOM 5664 N N . GLU A 1 711 ? -14.249 15.594 2.929 1.00 91.94 711 GLU A N 1
ATOM 5665 C CA . GLU A 1 711 ? -13.904 15.721 1.503 1.00 91.94 711 GLU A CA 1
ATOM 5666 C C . GLU A 1 711 ? -12.516 16.347 1.302 1.00 91.94 711 GLU A C 1
ATOM 5668 O O . GLU A 1 711 ? -11.756 15.881 0.455 1.00 91.94 711 GLU A O 1
ATOM 5673 N N . LYS A 1 712 ? -12.150 17.358 2.102 1.00 90.00 712 LYS A N 1
ATOM 5674 C CA . LYS A 1 712 ? -10.809 17.965 2.062 1.00 90.00 712 LYS A CA 1
ATOM 5675 C C . LYS A 1 712 ? -9.724 17.009 2.539 1.00 90.00 712 LYS A C 1
ATOM 5677 O O . LYS A 1 712 ? -8.700 16.897 1.879 1.00 90.00 712 LYS A O 1
ATOM 5682 N N . VAL A 1 713 ? -9.949 16.309 3.652 1.00 90.62 713 VAL A N 1
ATOM 5683 C CA . VAL A 1 713 ? -8.972 15.346 4.186 1.00 90.62 713 VAL A CA 1
ATOM 5684 C C . VAL A 1 713 ? -8.722 14.202 3.202 1.00 90.62 713 VAL A C 1
ATOM 5686 O O . VAL A 1 713 ? -7.587 13.762 3.050 1.00 90.62 713 VAL A O 1
ATOM 5689 N N . VAL A 1 714 ? -9.759 13.716 2.515 1.00 89.56 714 VAL A N 1
ATOM 5690 C CA . VAL A 1 714 ? -9.605 12.649 1.514 1.00 89.56 714 VAL A CA 1
ATOM 5691 C C . VAL A 1 714 ? -9.001 13.181 0.212 1.00 89.56 714 VAL A C 1
ATOM 5693 O O . VAL A 1 714 ? -8.130 12.528 -0.356 1.00 89.56 714 VAL A O 1
ATOM 5696 N N . GLY A 1 715 ? -9.439 14.355 -0.253 1.00 85.75 715 GLY A N 1
ATOM 5697 C CA . GLY A 1 715 ? -9.005 14.937 -1.526 1.00 85.75 715 GLY A CA 1
ATOM 5698 C C . GLY A 1 715 ? -7.608 15.562 -1.506 1.00 85.75 715 GLY A C 1
ATOM 5699 O O . GLY A 1 715 ? -6.970 15.645 -2.554 1.00 85.75 715 GLY A O 1
ATOM 5700 N N . SER A 1 716 ? -7.128 15.997 -0.341 1.00 86.38 716 SER A N 1
ATOM 5701 C CA . SER A 1 716 ? -5.801 16.601 -0.158 1.00 86.38 716 SER A CA 1
ATOM 5702 C C . SER A 1 716 ? -5.218 16.195 1.203 1.00 86.38 716 SER A C 1
ATOM 5704 O O . SER A 1 716 ? -5.126 17.019 2.118 1.00 86.38 716 SER A O 1
ATOM 5706 N N . PRO A 1 717 ? -4.875 14.907 1.383 1.00 88.25 717 PRO A N 1
ATOM 5707 C CA . PRO A 1 717 ? -4.498 14.346 2.679 1.00 88.25 717 PRO A CA 1
ATOM 5708 C C . PRO A 1 717 ? -3.208 14.931 3.264 1.00 88.25 717 PRO A C 1
ATOM 5710 O O . PRO A 1 717 ? -2.983 14.778 4.459 1.00 88.25 717 PRO A O 1
ATOM 5713 N N . GLU A 1 718 ? -2.374 15.579 2.459 1.00 84.19 718 GLU A N 1
ATOM 5714 C CA . GLU A 1 718 ? -1.145 16.280 2.846 1.00 84.19 718 GLU A CA 1
ATOM 5715 C C . GLU A 1 718 ? -1.376 17.699 3.398 1.00 84.19 718 GLU A C 1
ATOM 5717 O O . GLU A 1 718 ? -0.466 18.310 3.965 1.00 84.19 718 GLU A O 1
ATOM 5722 N N . LEU A 1 719 ? -2.590 18.237 3.247 1.00 86.44 719 LEU A N 1
ATOM 5723 C CA . LEU A 1 719 ? -2.923 19.606 3.629 1.00 86.44 719 LEU A CA 1
ATOM 5724 C C . LEU A 1 719 ? -3.617 19.654 4.981 1.00 86.44 719 LEU A C 1
ATOM 5726 O O . LEU A 1 719 ? -4.592 18.948 5.230 1.00 86.44 719 LEU A O 1
ATOM 5730 N N . LYS A 1 720 ? -3.158 20.551 5.851 1.00 86.50 720 LYS A N 1
ATOM 5731 C CA . LYS A 1 720 ? -3.751 20.753 7.169 1.00 86.50 720 LYS A CA 1
ATOM 5732 C C . LYS A 1 720 ? -5.149 21.349 7.032 1.00 86.50 720 LYS A C 1
ATOM 5734 O O . LYS A 1 720 ? -5.334 22.432 6.473 1.00 86.50 720 LYS A O 1
ATOM 5739 N N . VAL A 1 721 ? -6.138 20.677 7.617 1.00 87.50 721 VAL A N 1
ATOM 5740 C CA . VAL A 1 721 ? -7.512 21.184 7.674 1.00 87.50 721 VAL A CA 1
ATOM 5741 C C . VAL A 1 721 ? -7.727 21.924 8.989 1.00 87.50 721 VAL A C 1
ATOM 5743 O O . VAL A 1 721 ? -7.514 21.373 10.065 1.00 87.50 721 VAL A O 1
ATOM 5746 N N . SER A 1 722 ? -8.160 23.184 8.907 1.00 83.44 722 SER A N 1
ATOM 5747 C CA . SER A 1 722 ? -8.458 24.019 10.071 1.00 83.44 722 SER A CA 1
ATOM 5748 C C . SER A 1 722 ? -9.813 24.716 9.939 1.00 83.44 722 SER A C 1
ATOM 5750 O O . SER A 1 722 ? -10.252 25.127 8.857 1.00 83.44 722 SER A O 1
ATOM 5752 N N . PHE A 1 723 ? -10.510 24.839 11.063 1.00 85.94 723 PHE A N 1
ATOM 5753 C CA . PHE A 1 723 ? -11.778 25.549 11.169 1.00 85.94 723 PHE A CA 1
ATOM 5754 C C . PHE A 1 723 ? -11.959 26.103 12.578 1.00 85.94 723 PHE A C 1
ATOM 5756 O O . PHE A 1 723 ? -11.301 25.685 13.526 1.00 85.94 723 PHE A O 1
ATOM 5763 N N . GLU A 1 724 ? -12.899 27.030 12.713 1.00 86.44 724 GLU A N 1
ATOM 5764 C CA . GLU A 1 724 ? -13.342 27.534 14.005 1.00 86.44 724 GLU A CA 1
ATOM 5765 C C . GLU A 1 724 ? -14.804 27.249 14.272 1.00 86.44 724 GLU A C 1
ATOM 5767 O O . GLU A 1 724 ? -15.640 27.294 13.371 1.00 86.44 724 GLU A O 1
ATOM 5772 N N . LEU A 1 725 ? -15.111 27.037 15.547 1.00 87.88 725 LEU A N 1
ATOM 5773 C CA . LEU A 1 725 ? -16.470 26.965 16.051 1.00 87.88 725 LEU A CA 1
ATOM 5774 C C . LEU A 1 725 ? -16.874 28.340 16.584 1.00 87.88 725 LEU A C 1
ATOM 5776 O O . LEU A 1 725 ? -16.301 28.827 17.558 1.00 87.88 725 LEU A O 1
ATOM 5780 N N . LYS A 1 726 ? -17.861 28.967 15.943 1.00 89.81 726 LYS A N 1
ATOM 5781 C CA . LYS A 1 726 ? -18.423 30.263 16.345 1.00 89.81 726 LYS A CA 1
ATOM 5782 C C . LYS A 1 726 ? -19.876 30.121 16.762 1.00 89.81 726 LYS A C 1
ATOM 5784 O O . LYS A 1 726 ? -20.575 29.210 16.328 1.00 89.81 726 LYS A O 1
ATOM 5789 N N . ASP A 1 727 ? -20.331 31.038 17.599 1.00 88.94 727 ASP A N 1
ATOM 5790 C CA . ASP A 1 727 ? -21.752 31.178 17.882 1.00 88.94 727 ASP A CA 1
ATOM 5791 C C . ASP A 1 727 ? -22.501 31.762 16.681 1.00 88.94 727 ASP A C 1
ATOM 5793 O O . ASP A 1 727 ? -21.960 32.567 15.918 1.00 88.94 727 ASP A O 1
ATOM 5797 N N . TYR A 1 728 ? -23.751 31.334 16.511 1.00 87.25 728 TYR A N 1
ATOM 5798 C CA . TYR A 1 728 ? -24.672 31.951 15.562 1.00 87.25 728 TYR A CA 1
ATOM 5799 C C . TYR A 1 728 ? -25.096 33.327 16.087 1.00 87.25 728 TYR A C 1
ATOM 5801 O O . TYR A 1 728 ? -25.379 33.483 17.273 1.00 87.25 728 TYR A O 1
ATOM 5809 N N . THR A 1 729 ? -25.119 34.327 15.206 1.00 83.62 729 THR A N 1
ATOM 5810 C CA . THR A 1 729 ? -25.460 35.718 15.558 1.00 83.62 729 THR A CA 1
ATOM 5811 C C . THR A 1 729 ? -26.942 36.032 15.378 1.00 83.62 729 THR A C 1
ATOM 5813 O O . THR A 1 729 ? -27.431 37.022 15.909 1.00 83.62 729 THR A O 1
ATOM 5816 N N . ASP A 1 730 ? -27.643 35.228 14.587 1.00 83.12 730 ASP A N 1
ATOM 5817 C CA . ASP A 1 730 ? -29.081 35.302 14.361 1.00 83.12 730 ASP A CA 1
ATOM 5818 C C . ASP A 1 730 ? -29.862 34.696 15.540 1.00 83.12 730 ASP A C 1
ATOM 5820 O O . ASP A 1 730 ? -29.419 33.746 16.193 1.00 83.12 730 ASP A O 1
ATOM 5824 N N . GLU A 1 731 ? -31.045 35.238 15.823 1.00 83.50 731 GLU A N 1
ATOM 5825 C CA . GLU A 1 731 ? -31.952 34.670 16.819 1.00 83.50 731 GLU A CA 1
ATOM 5826 C C . GLU A 1 731 ? -32.759 33.522 16.199 1.00 83.50 731 GLU A C 1
ATOM 5828 O O . GLU A 1 731 ? -33.315 33.652 15.111 1.00 83.50 731 GLU A O 1
ATOM 5833 N N . CYS A 1 732 ? -32.844 32.395 16.910 1.00 86.38 732 CYS A N 1
ATOM 5834 C CA . CYS A 1 732 ? -33.709 31.265 16.567 1.00 86.38 732 CYS A CA 1
ATOM 5835 C C . CYS A 1 732 ? -34.727 31.092 17.707 1.00 86.38 732 CYS A C 1
ATOM 5837 O O . CYS A 1 732 ? -34.417 30.450 18.718 1.00 86.38 732 CYS A O 1
ATOM 5839 N N . PRO A 1 733 ? -35.904 31.744 17.618 1.00 84.31 733 PRO A N 1
ATOM 5840 C CA . PRO A 1 733 ? -36.942 31.645 18.639 1.00 84.31 733 PRO A CA 1
ATOM 5841 C C . PRO A 1 733 ? -37.386 30.191 18.826 1.00 84.31 733 PRO A C 1
ATOM 5843 O O . PRO A 1 733 ? -37.574 29.475 17.850 1.00 84.31 733 PRO A O 1
ATOM 5846 N N . GLY A 1 734 ? -37.549 29.755 20.078 1.00 82.88 734 GLY A N 1
ATOM 5847 C CA . GLY A 1 734 ? -37.952 28.376 20.391 1.00 82.88 734 GLY A CA 1
ATOM 5848 C C . GLY A 1 734 ? -36.824 27.337 20.337 1.00 82.88 734 GLY A C 1
ATOM 5849 O O . GLY A 1 734 ? -37.085 26.161 20.568 1.00 82.88 734 GLY A O 1
ATOM 5850 N N . MET A 1 735 ? -35.575 27.753 20.092 1.00 87.81 735 MET A N 1
ATOM 5851 C CA . MET A 1 735 ? -34.422 26.851 20.050 1.00 87.81 735 MET A CA 1
ATOM 5852 C C . MET A 1 735 ? -34.179 26.144 21.390 1.00 87.81 735 MET A C 1
ATOM 5854 O O . MET A 1 735 ? -34.112 26.774 22.456 1.00 87.81 735 MET A O 1
ATOM 5858 N N . THR A 1 736 ? -33.974 24.834 21.320 1.00 90.25 736 THR A N 1
ATOM 5859 C CA . THR A 1 736 ? -33.695 23.990 22.480 1.00 90.25 736 THR A CA 1
ATOM 5860 C C . THR A 1 736 ? -32.293 24.246 23.045 1.00 90.25 736 THR A C 1
ATOM 5862 O O . THR A 1 736 ? -31.421 24.839 22.403 1.00 90.25 736 THR A O 1
ATOM 5865 N N . ASP A 1 737 ? -32.016 23.750 24.254 1.00 88.81 737 ASP A N 1
ATOM 5866 C CA . ASP A 1 737 ? -30.659 23.801 24.815 1.00 88.81 737 ASP A CA 1
ATOM 5867 C C . ASP A 1 737 ? -29.655 22.952 24.016 1.00 88.81 737 ASP A C 1
ATOM 5869 O O . ASP A 1 737 ? -28.461 23.254 24.018 1.00 88.81 737 ASP A O 1
ATOM 5873 N N . LYS A 1 738 ? -30.127 21.922 23.295 1.00 89.25 738 LYS A N 1
ATOM 5874 C CA . LYS A 1 738 ? -29.325 21.164 22.319 1.00 89.25 738 LYS A CA 1
ATOM 5875 C C . LYS A 1 738 ? -28.985 22.046 21.112 1.00 89.25 738 LYS A C 1
ATOM 5877 O O . LYS A 1 738 ? -27.816 22.110 20.722 1.00 89.25 738 LYS A O 1
ATOM 5882 N N . GLY A 1 739 ? -29.961 22.807 20.615 1.00 88.06 739 GLY A N 1
ATOM 5883 C CA . GLY A 1 739 ? -29.803 23.774 19.526 1.00 88.06 739 GLY A CA 1
ATOM 5884 C C . GLY A 1 739 ? -28.785 24.864 19.832 1.00 88.06 739 GLY A C 1
ATOM 5885 O O . GLY A 1 739 ? -27.912 25.144 19.012 1.00 88.06 739 GLY A O 1
ATOM 5886 N N . LYS A 1 740 ? -28.806 25.406 21.056 1.00 88.00 740 LYS A N 1
ATOM 5887 C CA . LYS A 1 740 ? -27.835 26.417 21.524 1.00 88.00 740 LYS A CA 1
ATOM 5888 C C . LYS A 1 740 ? -26.386 25.919 21.531 1.00 88.00 740 LYS A C 1
ATOM 5890 O O . LYS A 1 740 ? -25.464 26.729 21.483 1.00 88.00 740 LYS A O 1
ATOM 5895 N N . ARG A 1 741 ? -26.165 24.601 21.604 1.00 88.50 741 ARG A N 1
ATOM 5896 C CA . ARG A 1 741 ? -24.824 23.996 21.538 1.00 88.50 741 ARG A CA 1
ATOM 5897 C C . ARG A 1 741 ? -24.327 23.785 20.110 1.00 88.50 741 ARG A C 1
ATOM 5899 O O . ARG A 1 741 ? -23.137 23.524 19.935 1.00 88.50 741 ARG A O 1
ATOM 5906 N N . ILE A 1 742 ? -25.186 23.910 19.093 1.00 89.50 742 ILE A N 1
ATOM 5907 C CA . ILE A 1 742 ? -24.750 23.843 17.696 1.00 89.50 742 ILE A CA 1
ATOM 5908 C C . ILE A 1 742 ? -23.938 25.103 17.388 1.00 89.50 742 ILE A C 1
ATOM 5910 O O . ILE A 1 742 ? -24.471 26.206 17.287 1.00 89.50 742 ILE A O 1
ATOM 5914 N N . LYS A 1 743 ? -22.631 24.926 17.207 1.00 89.94 743 LYS A N 1
ATOM 5915 C CA . LYS A 1 743 ? -21.729 25.988 16.762 1.00 89.94 743 LYS A CA 1
ATOM 5916 C C . LYS A 1 743 ? -21.642 26.009 15.240 1.00 89.94 743 LYS A C 1
ATOM 5918 O O . LYS A 1 743 ? -21.664 24.965 14.587 1.00 89.94 743 LYS A O 1
ATOM 5923 N N . LYS A 1 744 ? -21.482 27.201 14.678 1.00 89.69 744 LYS A N 1
ATOM 5924 C CA . LYS A 1 744 ? -21.179 27.406 13.267 1.00 89.69 744 LYS A CA 1
ATOM 5925 C C . LYS A 1 744 ? -19.719 27.057 13.000 1.00 89.69 744 LYS A C 1
ATOM 5927 O O . LYS A 1 744 ? -18.825 27.652 13.599 1.00 89.69 744 LYS A O 1
ATOM 5932 N N . MET A 1 745 ? -19.482 26.125 12.082 1.00 88.69 745 MET A N 1
ATOM 5933 C CA . MET A 1 745 ? -18.140 25.815 11.593 1.00 88.69 745 MET A CA 1
ATOM 5934 C C . MET A 1 745 ? -17.752 26.811 10.506 1.00 88.69 745 MET A C 1
ATOM 5936 O O . MET A 1 745 ? -18.306 26.807 9.408 1.00 88.69 745 MET A O 1
ATOM 5940 N N . VAL A 1 746 ? -16.794 27.675 10.817 1.00 84.38 746 VAL A N 1
ATOM 5941 C CA . VAL A 1 746 ? -16.225 28.624 9.865 1.00 84.38 746 VAL A CA 1
ATOM 5942 C C . VAL A 1 746 ? -14.872 28.085 9.438 1.00 84.38 746 VAL A C 1
ATOM 5944 O O . VAL A 1 746 ? -13.893 28.180 10.177 1.00 84.38 746 VAL A O 1
ATOM 5947 N N . SER A 1 747 ? -14.823 27.485 8.250 1.00 72.38 747 SER A N 1
ATOM 5948 C CA . SER A 1 747 ? -13.553 27.140 7.620 1.00 72.38 747 SER A CA 1
ATOM 5949 C C . SER A 1 747 ? -12.821 28.423 7.257 1.00 72.38 747 SER A C 1
ATOM 5951 O O . SER A 1 747 ? -13.391 29.318 6.626 1.00 72.38 747 SER A O 1
ATOM 5953 N N . TYR A 1 748 ? -11.551 28.507 7.626 1.00 62.69 748 TYR A N 1
ATOM 5954 C CA . TYR A 1 748 ? -10.694 29.537 7.073 1.00 62.69 748 TYR A CA 1
ATOM 5955 C C . TYR A 1 748 ? -10.447 29.223 5.592 1.00 62.69 748 TYR A C 1
ATOM 5957 O O . TYR A 1 748 ? -10.244 28.054 5.251 1.00 62.69 748 TYR A O 1
ATOM 5965 N N . PRO A 1 749 ? -10.460 30.216 4.681 1.00 50.53 749 PRO A N 1
ATOM 5966 C CA . PRO A 1 749 ? -9.648 30.057 3.489 1.00 50.53 749 PRO A CA 1
ATOM 5967 C C . PRO A 1 749 ? -8.215 29.881 3.996 1.00 50.53 749 PRO A C 1
ATOM 5969 O O . PRO A 1 749 ? -7.800 30.615 4.896 1.00 50.53 749 PRO A O 1
ATOM 5972 N N . GLU A 1 750 ? -7.539 28.856 3.490 1.00 49.16 750 GLU A N 1
ATOM 5973 C CA . GLU A 1 750 ? -6.169 28.453 3.816 1.00 49.16 750 GLU A CA 1
ATOM 5974 C C . GLU A 1 750 ? -5.323 29.644 4.321 1.00 49.16 750 GLU A C 1
ATOM 5976 O O . GLU A 1 750 ? -5.206 30.656 3.644 1.00 49.16 750 GLU A O 1
ATOM 5981 N N . GLY A 1 751 ? -4.827 29.613 5.559 1.00 44.50 751 GLY A N 1
ATOM 5982 C CA . GLY A 1 751 ? -3.876 30.621 6.050 1.00 44.50 751 GLY A CA 1
ATOM 5983 C C . GLY A 1 751 ? -4.386 32.056 6.280 1.00 44.50 751 GLY A C 1
ATOM 5984 O O . GLY A 1 751 ? -3.711 33.005 5.885 1.00 44.50 751 GLY A O 1
ATOM 5985 N N . ARG A 1 752 ? -5.518 32.269 6.968 1.00 40.59 752 ARG A N 1
ATOM 5986 C CA . ARG A 1 752 ? -5.723 33.541 7.695 1.00 40.59 752 ARG A CA 1
ATOM 5987 C C . ARG A 1 752 ? -5.340 33.373 9.157 1.00 40.59 752 ARG A C 1
ATOM 5989 O O . ARG A 1 752 ? -6.156 32.927 9.959 1.00 40.59 752 ARG A O 1
ATOM 5996 N N . ASP A 1 753 ? -4.125 33.787 9.494 1.00 41.91 753 ASP A N 1
ATOM 5997 C CA . ASP A 1 753 ? -3.777 34.057 10.883 1.00 41.91 753 ASP A CA 1
ATOM 5998 C C . ASP A 1 753 ? -4.700 35.138 11.462 1.00 41.91 753 ASP A C 1
ATOM 6000 O O . ASP A 1 753 ? -5.165 36.061 10.776 1.00 41.91 753 ASP A O 1
ATOM 6004 N N . LYS A 1 754 ? -4.998 34.986 12.753 1.00 42.81 754 LYS A N 1
ATOM 6005 C CA . LYS A 1 754 ? -5.798 35.921 13.540 1.00 42.81 754 LYS A CA 1
ATOM 6006 C C . LYS A 1 754 ? -5.079 37.261 13.631 1.00 42.81 754 LYS A C 1
ATOM 6008 O O . LYS A 1 754 ? -4.314 37.503 14.552 1.00 42.81 754 LYS A O 1
ATOM 6013 N N . GLY A 1 755 ? -5.408 38.147 12.701 1.00 44.62 755 GLY A N 1
ATOM 6014 C CA . GLY A 1 755 ? -5.105 39.564 12.813 1.00 44.62 755 GLY A CA 1
ATOM 6015 C C . GLY A 1 755 ? -3.728 39.955 12.306 1.00 44.62 755 GLY A C 1
ATOM 6016 O O . GLY A 1 755 ? -2.955 40.510 13.062 1.00 44.62 755 GLY A O 1
ATOM 6017 N N . GLU A 1 756 ? -3.462 39.778 11.014 1.00 38.53 756 GLU A N 1
ATOM 6018 C CA . GLU A 1 756 ? -2.607 40.706 10.272 1.00 38.53 756 GLU A CA 1
ATOM 6019 C C . GLU A 1 756 ? -2.888 40.619 8.762 1.00 38.53 756 GLU A C 1
ATOM 6021 O O . GLU A 1 756 ? -3.615 39.751 8.285 1.00 38.53 756 GLU A O 1
ATOM 6026 N N . LYS A 1 757 ? -2.456 41.650 8.038 1.00 38.00 757 LYS A N 1
ATOM 6027 C CA . LYS A 1 757 ? -2.996 42.115 6.753 1.00 38.00 757 LYS A CA 1
ATOM 6028 C C . LYS A 1 757 ? -3.057 41.043 5.650 1.00 38.00 757 LYS A C 1
ATOM 6030 O O . LYS A 1 757 ? -2.133 40.273 5.443 1.00 38.00 757 LYS A O 1
ATOM 6035 N N . SER A 1 758 ? -4.147 41.117 4.885 1.00 36.38 758 SER A N 1
ATOM 6036 C CA . SER A 1 758 ? -4.456 40.433 3.623 1.00 36.38 758 SER A CA 1
ATOM 6037 C C . SER A 1 758 ? -3.246 40.116 2.724 1.00 36.38 758 SER A C 1
ATOM 6039 O O . SER A 1 758 ? -2.819 40.963 1.937 1.00 36.38 758 SER A O 1
ATOM 6041 N N . GLY A 1 759 ? -2.760 38.877 2.799 1.00 35.59 759 GLY A N 1
ATOM 6042 C CA . GLY A 1 759 ? -1.958 38.204 1.772 1.00 35.59 759 GLY A CA 1
ATOM 6043 C C . GLY A 1 759 ? -2.711 36.983 1.216 1.00 35.59 759 GLY A C 1
ATOM 6044 O O . GLY A 1 759 ? -3.726 36.590 1.798 1.00 35.59 759 GLY A O 1
ATOM 6045 N N . PRO A 1 760 ? -2.284 36.409 0.074 1.00 37.72 760 PRO A N 1
ATOM 6046 C CA . PRO A 1 760 ? -2.919 35.226 -0.493 1.00 37.72 760 PRO A CA 1
ATOM 6047 C C . PRO A 1 760 ? -2.835 34.057 0.490 1.00 37.72 760 PRO A C 1
ATOM 6049 O O . PRO A 1 760 ? -1.775 33.762 1.036 1.00 37.72 760 PRO A O 1
ATOM 6052 N N . SER A 1 761 ? -3.989 33.436 0.699 1.00 45.97 761 SER A N 1
ATOM 6053 C CA . SER A 1 761 ? -4.219 32.258 1.518 1.00 45.97 761 SER A CA 1
ATOM 6054 C C . SER A 1 761 ? -3.132 31.189 1.352 1.00 45.97 761 SER A C 1
ATOM 6056 O O . SER A 1 761 ? -3.058 30.548 0.307 1.00 45.97 761 SER A O 1
ATOM 6058 N N . GLN A 1 762 ? -2.257 31.023 2.350 1.00 52.06 762 GLN A N 1
ATOM 6059 C CA . GLN A 1 762 ? -1.241 29.972 2.325 1.00 52.06 762 GLN A CA 1
ATOM 6060 C C . GLN A 1 762 ? -1.868 28.651 2.769 1.00 52.06 762 GLN A C 1
ATOM 6062 O O . GLN A 1 762 ? -2.211 28.467 3.937 1.00 52.06 762 GLN A O 1
ATOM 6067 N N . VAL A 1 763 ? -2.003 27.738 1.811 1.00 69.44 763 VAL A N 1
ATOM 6068 C CA . VAL A 1 763 ? -2.181 26.303 2.039 1.00 69.44 763 VAL A CA 1
ATOM 6069 C C . VAL A 1 763 ? -1.093 25.830 3.012 1.00 69.44 763 VAL A C 1
ATOM 6071 O O . VAL A 1 763 ? 0.092 25.911 2.693 1.00 69.44 763 VAL A O 1
ATOM 6074 N N . GLU A 1 764 ? -1.471 25.377 4.210 1.00 80.06 764 GLU A N 1
ATOM 6075 C CA . GLU A 1 764 ? -0.515 24.876 5.206 1.00 80.06 764 GLU A CA 1
ATOM 6076 C C . GLU A 1 764 ? -0.340 23.361 5.024 1.00 80.06 764 GLU A C 1
ATOM 6078 O O . GLU A 1 764 ? -1.279 22.592 5.218 1.00 80.06 764 GLU A O 1
ATOM 6083 N N . SER A 1 765 ? 0.863 22.933 4.637 1.00 82.19 765 SER A N 1
ATOM 6084 C CA . SER A 1 765 ? 1.230 21.512 4.566 1.00 82.19 765 SER A CA 1
ATOM 6085 C C . SER A 1 765 ? 1.356 20.912 5.969 1.00 82.19 765 SER A C 1
ATOM 6087 O O . SER A 1 765 ? 1.815 21.584 6.897 1.00 82.19 765 SER A O 1
ATOM 6089 N N . LEU A 1 766 ? 1.007 19.634 6.130 1.00 81.81 766 LEU A N 1
ATOM 6090 C CA . LEU A 1 766 ? 1.233 18.891 7.376 1.00 81.81 766 LEU A CA 1
ATOM 6091 C C . LEU A 1 766 ? 2.725 18.703 7.686 1.00 81.81 766 LEU A C 1
ATOM 6093 O O . LEU A 1 766 ? 3.109 18.566 8.851 1.00 81.81 766 LEU A O 1
ATOM 6097 N N . GLY A 1 767 ? 3.590 18.743 6.673 1.00 78.19 767 GLY A N 1
ATOM 6098 C CA . GLY A 1 767 ? 5.031 18.683 6.876 1.00 78.19 767 GLY A CA 1
ATOM 6099 C C . GLY A 1 767 ? 5.865 19.086 5.673 1.00 78.19 767 GLY A C 1
ATOM 6100 O O . GLY A 1 767 ? 5.432 19.860 4.822 1.00 78.19 767 GLY A O 1
ATOM 6101 N N . LYS A 1 768 ? 7.117 18.621 5.658 1.00 70.56 768 LYS A N 1
ATOM 6102 C CA . LYS A 1 768 ? 8.142 19.090 4.709 1.00 70.56 768 LYS A CA 1
ATOM 6103 C C . LYS A 1 768 ? 7.937 18.556 3.289 1.00 70.56 768 LYS A C 1
ATOM 6105 O O . LYS A 1 768 ? 8.434 19.164 2.349 1.00 70.56 768 LYS A O 1
ATOM 6110 N N . ASP A 1 769 ? 7.240 17.432 3.154 1.00 66.62 769 ASP A N 1
ATOM 6111 C CA . ASP A 1 769 ? 6.985 16.741 1.893 1.00 66.62 769 ASP A CA 1
ATOM 6112 C C . ASP A 1 769 ? 5.651 15.968 1.941 1.00 66.62 769 ASP A C 1
ATOM 6114 O O . ASP A 1 769 ? 4.944 15.975 2.952 1.00 66.62 769 ASP A O 1
ATOM 6118 N N . SER A 1 770 ? 5.315 15.287 0.843 1.00 68.69 770 SER A N 1
ATOM 6119 C CA . SER A 1 770 ? 4.070 14.529 0.664 1.00 68.69 770 SER A CA 1
ATOM 6120 C C . SER A 1 770 ? 3.949 13.258 1.519 1.00 68.69 770 SER A C 1
ATOM 6122 O O . SER A 1 770 ? 2.927 12.573 1.438 1.00 68.69 770 SER A O 1
ATOM 6124 N N . ASN A 1 771 ? 4.969 12.895 2.306 1.00 68.00 771 ASN A N 1
ATOM 6125 C CA . ASN A 1 771 ? 4.885 11.763 3.235 1.00 68.00 771 ASN A CA 1
ATOM 6126 C C . ASN A 1 771 ? 4.127 12.124 4.519 1.00 68.00 771 ASN A C 1
ATOM 6128 O O . ASN A 1 771 ? 3.685 11.219 5.221 1.00 68.00 771 ASN A O 1
ATOM 6132 N N . TYR A 1 772 ? 3.970 13.417 4.819 1.00 79.44 772 TYR A N 1
ATOM 6133 C CA . TYR A 1 772 ? 3.182 13.911 5.946 1.00 79.44 772 TYR A C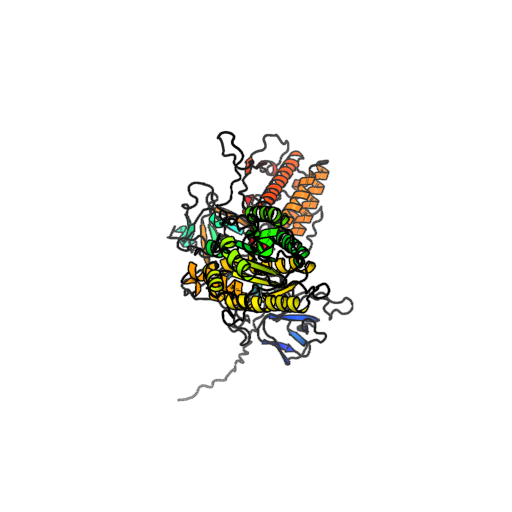A 1
ATOM 6134 C C . TYR A 1 772 ? 1.724 14.053 5.521 1.00 79.44 772 TYR A C 1
ATOM 6136 O O . TYR A 1 772 ? 1.374 14.997 4.813 1.00 79.44 772 TYR A O 1
ATOM 6144 N N . ARG A 1 773 ? 0.872 13.110 5.918 1.00 87.88 773 ARG A N 1
ATOM 6145 C CA . ARG A 1 773 ? -0.511 13.023 5.445 1.00 87.88 773 ARG A CA 1
ATOM 6146 C C . ARG A 1 773 ? -1.449 12.397 6.474 1.00 87.88 773 ARG A C 1
ATOM 6148 O O . ARG A 1 773 ? -1.015 11.723 7.394 1.00 87.88 773 ARG A O 1
ATOM 6155 N N . TYR A 1 774 ? -2.754 12.611 6.318 1.00 89.88 774 TYR A N 1
ATOM 6156 C CA . TYR A 1 774 ? -3.768 11.963 7.162 1.00 89.88 774 TYR A CA 1
ATOM 6157 C C . TYR A 1 774 ? -3.988 10.485 6.817 1.00 89.88 774 TYR A C 1
ATOM 6159 O O . TYR A 1 774 ? -4.407 9.718 7.681 1.00 89.88 774 TYR A O 1
ATOM 6167 N N . GLY A 1 775 ? -3.785 10.105 5.549 1.00 87.44 775 GLY A N 1
ATOM 6168 C CA . GLY A 1 775 ? -4.150 8.791 5.016 1.00 87.44 775 GLY A CA 1
ATOM 6169 C C . GLY A 1 775 ? -2.964 8.020 4.447 1.00 87.44 775 GLY A C 1
ATOM 6170 O O . GLY A 1 775 ? -2.304 8.529 3.548 1.00 87.44 775 GLY A O 1
ATOM 6171 N N . HIS A 1 776 ? -2.730 6.788 4.895 1.00 79.44 776 HIS A N 1
ATOM 6172 C CA . HIS A 1 776 ? -1.609 5.941 4.485 1.00 79.44 776 HIS A CA 1
ATOM 6173 C C . HIS A 1 776 ? -2.070 4.604 3.902 1.00 79.44 776 HIS A C 1
ATOM 6175 O O . HIS A 1 776 ? -3.001 3.980 4.410 1.00 79.44 776 HIS A O 1
ATOM 6181 N N . VAL A 1 777 ? -1.396 4.137 2.848 1.00 69.19 777 VAL A N 1
ATOM 6182 C CA . VAL A 1 777 ? -1.650 2.812 2.268 1.00 69.19 777 VAL A CA 1
ATOM 6183 C C . VAL A 1 777 ? -1.023 1.742 3.161 1.00 69.19 777 VAL A C 1
ATOM 6185 O O . VAL A 1 777 ? 0.170 1.768 3.433 1.00 69.19 777 VAL A O 1
ATOM 6188 N N . PHE A 1 778 ? -1.833 0.783 3.592 1.00 61.28 778 PHE A N 1
ATOM 6189 C CA . PHE A 1 778 ? -1.467 -0.303 4.488 1.00 61.28 778 PHE A CA 1
ATOM 6190 C C . PHE A 1 778 ? -2.193 -1.585 4.068 1.00 61.28 778 PHE A C 1
ATOM 6192 O O . PHE A 1 778 ? -3.421 -1.631 4.078 1.00 61.28 778 PHE A O 1
ATOM 6199 N N . ARG A 1 779 ? -1.460 -2.644 3.696 1.00 61.03 779 ARG A N 1
ATOM 6200 C CA . ARG A 1 779 ? -2.035 -3.952 3.303 1.00 61.03 779 ARG A CA 1
ATOM 6201 C C . ARG A 1 779 ? -3.203 -3.842 2.306 1.00 61.03 779 ARG A C 1
ATOM 6203 O O . ARG A 1 779 ? -4.267 -4.428 2.506 1.00 61.03 779 ARG A O 1
ATOM 6210 N N . ASN A 1 780 ? -3.001 -3.072 1.237 1.00 59.25 780 ASN A N 1
ATOM 6211 C CA . ASN A 1 780 ? -3.977 -2.815 0.165 1.00 59.25 780 ASN A CA 1
ATOM 6212 C C . ASN A 1 780 ? -5.237 -2.028 0.577 1.00 59.25 780 ASN A C 1
ATOM 6214 O O . ASN A 1 780 ? -6.188 -1.945 -0.202 1.00 59.25 780 ASN A O 1
ATOM 6218 N N . VAL A 1 781 ? -5.257 -1.416 1.764 1.00 64.56 781 VAL A N 1
ATOM 6219 C CA . VAL A 1 781 ? -6.289 -0.452 2.175 1.00 64.56 781 VAL A CA 1
ATOM 6220 C C . VAL A 1 781 ? -5.651 0.876 2.565 1.00 64.56 781 VAL A C 1
ATOM 6222 O O . VAL A 1 781 ? -4.522 0.903 3.032 1.00 64.56 781 VAL A O 1
ATOM 6225 N N . THR A 1 782 ? -6.359 1.991 2.398 1.00 75.81 782 THR A N 1
ATOM 6226 C CA . THR A 1 782 ? -5.891 3.290 2.906 1.00 75.81 782 THR A CA 1
ATOM 6227 C C . THR A 1 782 ? -6.486 3.519 4.295 1.00 75.81 782 THR A C 1
ATOM 6229 O O . THR A 1 782 ? -7.713 3.570 4.438 1.00 75.81 782 THR A O 1
ATOM 6232 N N . LEU A 1 783 ? -5.632 3.625 5.314 1.00 82.06 783 LEU A N 1
ATOM 6233 C CA . LEU A 1 783 ? -5.989 3.963 6.693 1.00 82.06 783 LEU A CA 1
ATOM 6234 C C . LEU A 1 783 ? -5.845 5.465 6.905 1.00 82.06 783 LEU A C 1
ATOM 6236 O O . LEU A 1 783 ? -4.829 6.033 6.530 1.00 82.06 783 LEU A O 1
ATOM 6240 N N . TYR A 1 784 ? -6.825 6.091 7.538 1.00 89.75 784 TYR A N 1
ATOM 6241 C CA . TYR A 1 784 ? -6.818 7.498 7.911 1.00 89.75 784 TYR A CA 1
ATOM 6242 C C . TYR A 1 784 ? -6.874 7.640 9.425 1.00 89.75 784 TYR A C 1
ATOM 6244 O O . TYR A 1 784 ? -7.724 7.017 10.063 1.00 89.75 784 TYR A O 1
ATOM 6252 N N . TRP A 1 785 ? -6.030 8.508 9.977 1.00 89.56 785 TRP A N 1
ATOM 6253 C CA . TRP A 1 785 ? -6.155 8.989 11.351 1.00 89.56 785 TRP A CA 1
ATOM 6254 C C . TRP A 1 785 ? -6.836 10.350 11.337 1.00 89.56 785 TRP A C 1
ATOM 6256 O O . TRP A 1 785 ? -6.250 11.357 10.941 1.00 89.56 785 TRP A O 1
ATOM 6266 N N . LEU A 1 786 ? -8.113 10.366 11.715 1.00 91.06 786 LEU A N 1
ATOM 6267 C CA . LEU A 1 786 ? -8.921 11.578 11.724 1.00 91.06 786 LEU A CA 1
ATOM 6268 C C . LEU A 1 786 ? -9.018 12.128 13.145 1.00 91.06 786 LEU A C 1
ATOM 6270 O O . LEU A 1 786 ? -9.479 11.397 14.025 1.00 91.06 786 LEU A O 1
ATOM 6274 N N . PRO 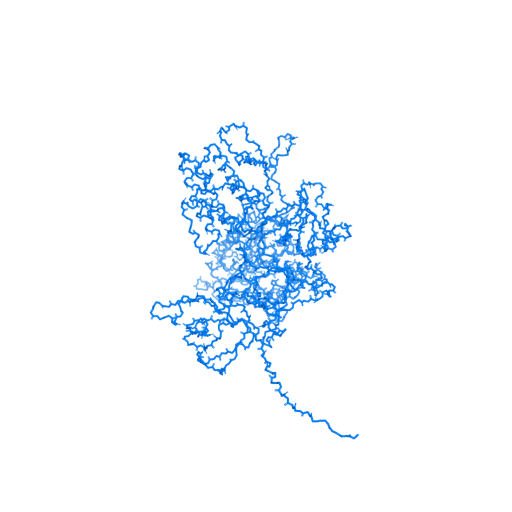A 1 787 ? -8.675 13.406 13.385 1.00 90.81 787 PRO A N 1
ATOM 6275 C CA . PRO A 1 787 ? -9.070 14.105 14.601 1.00 90.81 787 PRO A CA 1
ATOM 6276 C C . PRO A 1 787 ? -10.546 13.870 14.911 1.00 90.81 787 PRO A C 1
ATOM 6278 O O . PRO A 1 787 ? -11.397 14.044 14.040 1.00 90.81 787 PRO A O 1
ATOM 6281 N N . VAL A 1 788 ? -10.867 13.494 16.152 1.00 87.31 788 VAL A N 1
ATOM 6282 C CA . VAL A 1 788 ? -12.260 13.220 16.561 1.00 87.31 788 VAL A CA 1
ATOM 6283 C C . VAL A 1 788 ? -13.164 14.433 16.302 1.00 87.31 788 VAL A C 1
ATOM 6285 O O . VAL A 1 788 ? -14.339 14.291 15.989 1.00 87.31 788 VAL A O 1
ATOM 6288 N N . GLU A 1 789 ? -12.615 15.646 16.341 1.00 86.25 789 GLU A N 1
ATOM 6289 C CA . GLU A 1 789 ? -13.316 16.886 15.992 1.00 86.25 789 GLU A CA 1
ATOM 6290 C C . GLU A 1 789 ? -13.749 17.004 14.519 1.00 86.25 789 GLU A C 1
ATOM 6292 O O . GLU A 1 789 ? -14.636 17.809 14.227 1.00 86.25 789 GLU A O 1
ATOM 6297 N N . PHE A 1 790 ? -13.166 16.216 13.609 1.00 89.31 790 PHE A N 1
ATOM 6298 C CA . PHE A 1 790 ? -13.557 16.146 12.194 1.00 89.31 790 PHE A CA 1
ATOM 6299 C C . PHE A 1 790 ? -14.756 15.219 11.975 1.00 89.31 790 PHE A C 1
ATOM 6301 O O . PHE A 1 790 ? -15.296 15.169 10.871 1.00 89.31 790 PHE A O 1
ATOM 6308 N N . LEU A 1 791 ? -15.155 14.471 13.005 1.00 85.50 791 LEU A N 1
ATOM 6309 C CA . LEU A 1 791 ? -16.198 13.464 12.915 1.00 85.50 791 LEU A CA 1
ATOM 6310 C C . LEU A 1 791 ? -17.600 14.043 13.197 1.00 85.50 791 LEU A C 1
ATOM 6312 O O . LEU A 1 791 ? -17.717 15.047 13.915 1.00 85.50 791 LEU A O 1
ATOM 6316 N N . PRO A 1 792 ? -18.664 13.424 12.641 1.00 76.81 792 PRO A N 1
ATOM 6317 C CA . PRO A 1 792 ? -20.044 13.871 12.808 1.00 76.81 792 PRO A CA 1
ATOM 6318 C C . PRO A 1 792 ? -20.592 13.758 14.240 1.00 76.81 792 PRO A C 1
ATOM 6320 O O . PRO A 1 792 ? -19.971 13.141 15.137 1.00 76.81 792 PRO A O 1
#

Mean predicted aligned error: 13.59 Å